Protein AF-0000000069215535 (afdb_homodimer)

Structure (mmCIF, N/CA/C/O backbone):
data_AF-0000000069215535-model_v1
#
loop_
_entity.id
_entity.type
_entity.pdbx_description
1 polymer 'Outer membrane protein HefD'
#
loop_
_atom_site.group_PDB
_atom_site.id
_atom_site.type_symbol
_atom_site.label_atom_id
_atom_site.label_alt_id
_atom_site.label_comp_id
_atom_site.label_asym_id
_atom_site.label_entity_id
_atom_site.label_seq_id
_atom_site.pdbx_PDB_ins_code
_atom_site.Cartn_x
_atom_site.Cartn_y
_atom_site.Cartn_z
_atom_site.occupancy
_atom_site.B_iso_or_equiv
_atom_site.auth_seq_id
_atom_site.auth_comp_id
_atom_site.auth_asym_id
_atom_site.auth_atom_id
_atom_site.pdbx_PDB_model_num
ATOM 1 N N . MET A 1 1 ? 66.125 22.75 32.719 1 26.12 1 MET A N 1
ATOM 2 C CA . MET A 1 1 ? 66 21.688 31.719 1 26.12 1 MET A CA 1
ATOM 3 C C . MET A 1 1 ? 64.5 21.516 31.312 1 26.12 1 MET A C 1
ATOM 5 O O . MET A 1 1 ? 63.688 21.172 32.156 1 26.12 1 MET A O 1
ATOM 9 N N . GLY A 1 2 ? 63.906 22.344 30.438 1 27.78 2 GLY A N 1
ATOM 10 C CA . GLY A 1 2 ? 62.531 22.734 30.172 1 27.78 2 GLY A CA 1
ATOM 11 C C . GLY A 1 2 ? 61.75 21.672 29.438 1 27.78 2 GLY A C 1
ATOM 12 O O . GLY A 1 2 ? 62.156 21.188 28.391 1 27.78 2 GLY A O 1
ATOM 13 N N . VAL A 1 3 ? 60.969 20.75 30.203 1 29.84 3 VAL A N 1
ATOM 14 C CA . VAL A 1 3 ? 60.219 19.609 29.656 1 29.84 3 VAL A CA 1
ATOM 15 C C . VAL A 1 3 ? 59.25 20.109 28.594 1 29.84 3 VAL A C 1
ATOM 17 O O . VAL A 1 3 ? 58.344 20.875 28.875 1 29.84 3 VAL A O 1
ATOM 20 N N . ALA A 1 4 ? 59.688 20.344 27.328 1 29.97 4 ALA A N 1
ATOM 21 C CA . ALA A 1 4 ? 58.875 20.703 26.172 1 29.97 4 ALA A CA 1
ATOM 22 C C . ALA A 1 4 ? 57.781 19.641 25.906 1 29.97 4 ALA A C 1
ATOM 24 O O . ALA A 1 4 ? 58.094 18.5 25.578 1 29.97 4 ALA A O 1
ATOM 25 N N . PHE A 1 5 ? 56.625 19.703 26.703 1 26.56 5 PHE A N 1
ATOM 26 C CA . PHE A 1 5 ? 55.469 18.828 26.453 1 26.56 5 PHE A CA 1
ATOM 27 C C . PHE A 1 5 ? 55.094 18.844 24.984 1 26.56 5 PHE A C 1
ATOM 29 O O . PHE A 1 5 ? 54.75 19.875 24.422 1 26.56 5 PHE A O 1
ATOM 36 N N . LEU A 1 6 ? 55.656 18.031 24.156 1 27.81 6 LEU A N 1
ATOM 37 C CA . LEU A 1 6 ? 55.312 17.844 22.75 1 27.81 6 LEU A CA 1
ATOM 38 C C . LEU A 1 6 ? 53.812 17.516 22.609 1 27.81 6 LEU A C 1
ATOM 40 O O . LEU A 1 6 ? 53.375 16.484 23.109 1 27.81 6 LEU A O 1
ATOM 44 N N . ILE A 1 7 ? 52.875 18.5 22.688 1 26.47 7 ILE A N 1
ATOM 45 C CA . ILE A 1 7 ? 51.438 18.406 22.438 1 26.47 7 ILE A CA 1
ATOM 46 C C . ILE A 1 7 ? 51.188 17.75 21.078 1 26.47 7 ILE A C 1
ATOM 48 O O . ILE A 1 7 ? 51.562 18.297 20.047 1 26.47 7 ILE A O 1
ATOM 52 N N . SER A 1 8 ? 51.25 16.484 20.984 1 29.86 8 SER A N 1
ATOM 53 C CA . SER A 1 8 ? 51 15.68 19.797 1 29.86 8 SER A CA 1
ATOM 54 C C . SER A 1 8 ? 49.656 16.078 19.156 1 29.86 8 SER A C 1
ATOM 56 O O . SER A 1 8 ? 48.719 16.438 19.844 1 29.86 8 SER A O 1
ATOM 58 N N . GLY A 1 9 ? 49.625 16.453 17.859 1 29.91 9 GLY A N 1
ATOM 59 C CA . GLY A 1 9 ? 48.625 16.938 16.938 1 29.91 9 GLY A CA 1
ATOM 60 C C . GLY A 1 9 ? 47.344 16.094 16.938 1 29.91 9 GLY A C 1
ATOM 61 O O . GLY A 1 9 ? 47.375 14.922 16.562 1 29.91 9 GLY A O 1
ATOM 62 N N . ALA A 1 10 ? 46.438 16.141 17.891 1 32.44 10 ALA A N 1
ATOM 63 C CA . ALA A 1 10 ? 45.094 15.555 17.906 1 32.44 10 ALA A CA 1
ATOM 64 C C . ALA A 1 10 ? 44.406 15.727 16.562 1 32.44 10 ALA A C 1
ATOM 66 O O . ALA A 1 10 ? 44.25 16.844 16.078 1 32.44 10 ALA A O 1
ATOM 67 N N . GLY A 1 11 ? 44.656 14.891 15.586 1 33.47 11 GLY A N 1
ATOM 68 C CA . GLY A 1 11 ? 43.969 14.898 14.305 1 33.47 11 GLY A CA 1
ATOM 69 C C . GLY A 1 11 ? 42.5 15.281 14.414 1 33.47 11 GLY A C 1
ATOM 70 O O . GLY A 1 11 ? 41.75 14.695 15.211 1 33.47 11 GLY A O 1
ATOM 71 N N . ALA A 1 12 ? 42.156 16.438 14.258 1 35.53 12 ALA A N 1
ATOM 72 C CA . ALA A 1 12 ? 40.844 17.062 14.086 1 35.53 12 ALA A CA 1
ATOM 73 C C . ALA A 1 12 ? 39.906 16.141 13.328 1 35.53 12 ALA A C 1
ATOM 75 O O . ALA A 1 12 ? 40.125 15.859 12.148 1 35.53 12 ALA A O 1
ATOM 76 N N . LEU A 1 13 ? 39.312 15.078 13.727 1 40.97 13 LEU A N 1
ATOM 77 C CA . LEU A 1 13 ? 38.281 14.172 13.195 1 40.97 13 LEU A CA 1
ATOM 78 C C . LEU A 1 13 ? 37.188 14.953 12.508 1 40.97 13 LEU A C 1
ATOM 80 O O . LEU A 1 13 ? 36.469 15.734 13.156 1 40.97 13 LEU A O 1
ATOM 84 N N . ASP A 1 14 ? 37.219 15.469 11.18 1 50.62 14 ASP A N 1
ATOM 85 C CA . ASP A 1 14 ? 36.438 16.266 10.242 1 50.62 14 ASP A CA 1
ATOM 86 C C . ASP A 1 14 ? 35.094 15.586 9.953 1 50.62 14 ASP A C 1
ATOM 88 O O . ASP A 1 14 ? 34.938 14.375 10.133 1 50.62 14 ASP A O 1
ATOM 92 N N . ALA A 1 15 ? 34.031 16.328 9.648 1 64.88 15 ALA A N 1
ATOM 93 C CA . ALA A 1 15 ? 32.719 15.945 9.133 1 64.88 15 ALA A CA 1
ATOM 94 C C . ALA A 1 15 ? 32.844 14.953 7.98 1 64.88 15 ALA A C 1
ATOM 96 O O . ALA A 1 15 ? 33.812 15.008 7.219 1 64.88 15 ALA A O 1
ATOM 97 N N . LYS A 1 16 ? 32.25 13.781 8.047 1 79.94 16 LYS A N 1
ATOM 98 C CA . LYS A 1 16 ? 32.219 12.859 6.922 1 79.94 16 LYS A CA 1
ATOM 99 C C . LYS A 1 16 ? 31.547 13.492 5.711 1 79.94 16 LYS A C 1
ATOM 101 O O . LYS A 1 16 ? 30.359 13.836 5.766 1 79.94 16 LYS A O 1
ATOM 106 N N . THR A 1 17 ? 32.312 13.852 4.688 1 86.25 17 THR A N 1
ATOM 107 C CA . THR A 1 17 ? 31.797 14.516 3.496 1 86.25 17 THR A CA 1
ATOM 108 C C . THR A 1 17 ? 31.672 13.531 2.336 1 86.25 17 THR A C 1
ATOM 110 O O . THR A 1 17 ? 32.594 12.75 2.08 1 86.25 17 THR A O 1
ATOM 113 N N . PHE A 1 18 ? 30.562 13.516 1.727 1 90.62 18 PHE A N 1
ATOM 114 C CA . PHE A 1 18 ? 30.281 12.672 0.564 1 90.62 18 PHE A CA 1
ATOM 115 C C . PHE A 1 18 ? 30 13.531 -0.666 1 90.62 18 PHE A C 1
ATOM 117 O O . PHE A 1 18 ? 29.375 14.586 -0.563 1 90.62 18 PHE A O 1
ATOM 124 N N . THR A 1 19 ? 30.578 13.031 -1.779 1 90.44 19 THR A N 1
ATOM 125 C CA . THR A 1 19 ? 30.078 13.57 -3.037 1 90.44 19 THR A CA 1
ATOM 126 C C . THR A 1 19 ? 28.703 12.961 -3.373 1 90.44 19 THR A C 1
ATOM 128 O O . THR A 1 19 ? 28.297 11.977 -2.766 1 90.44 19 THR A O 1
ATOM 131 N N . LEU A 1 20 ? 28.031 13.547 -4.281 1 91.31 20 LEU A N 1
ATOM 132 C CA . LEU A 1 20 ? 26.734 13.031 -4.676 1 91.31 20 LEU A CA 1
ATOM 133 C C . LEU A 1 20 ? 26.844 11.609 -5.215 1 91.31 20 LEU A C 1
ATOM 135 O O . LEU A 1 20 ? 26 10.758 -4.906 1 91.31 20 LEU A O 1
ATOM 139 N N . GLN A 1 21 ? 27.844 11.391 -5.98 1 90.19 21 GLN A N 1
ATOM 140 C CA . GLN A 1 21 ? 28.047 10.07 -6.562 1 90.19 21 GLN A CA 1
ATOM 141 C C . GLN A 1 21 ? 28.359 9.031 -5.484 1 90.19 21 GLN A C 1
ATOM 143 O O . GLN A 1 21 ? 27.859 7.91 -5.539 1 90.19 21 GLN A O 1
ATOM 148 N N . GLU A 1 22 ? 29.141 9.398 -4.582 1 91.44 22 GLU A N 1
ATOM 149 C CA . GLU A 1 22 ? 29.453 8.508 -3.475 1 91.44 22 GLU A CA 1
ATOM 150 C C . GLU A 1 22 ? 28.219 8.211 -2.633 1 91.44 22 GLU A C 1
ATOM 152 O O . GLU A 1 22 ? 28.016 7.082 -2.184 1 91.44 22 GLU A O 1
ATOM 157 N N . PHE A 1 23 ? 27.5 9.281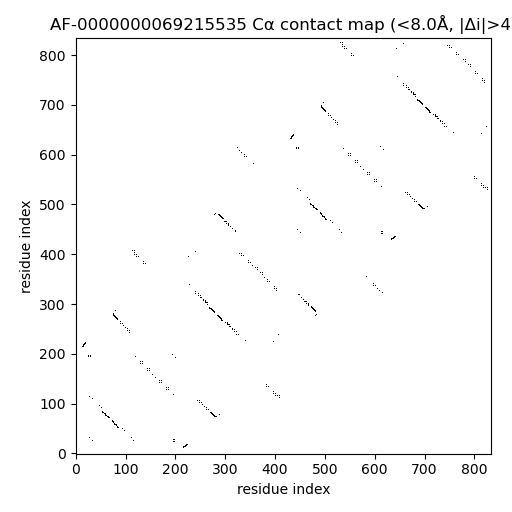 -2.457 1 94.12 23 PHE A N 1
ATOM 158 C CA . PHE A 1 23 ? 26.25 9.148 -1.701 1 94.12 23 PHE A CA 1
ATOM 159 C C . PHE A 1 23 ? 25.328 8.125 -2.354 1 94.12 23 PHE A C 1
ATOM 161 O O . PHE A 1 23 ? 24.812 7.234 -1.681 1 94.12 23 PHE A O 1
ATOM 168 N N . PHE A 1 24 ? 25.219 8.148 -3.615 1 92.44 24 PHE A N 1
ATOM 169 C CA . PHE A 1 24 ? 24.359 7.238 -4.363 1 92.44 24 PHE A CA 1
ATOM 170 C C . PHE A 1 24 ? 24.875 5.809 -4.266 1 92.44 24 PHE A C 1
ATOM 172 O O . PHE A 1 24 ? 24.109 4.871 -4.078 1 92.44 24 PHE A O 1
ATOM 179 N N . LYS A 1 25 ? 26.109 5.699 -4.387 1 93.31 25 LYS A N 1
ATOM 180 C CA . LYS A 1 25 ? 26.734 4.379 -4.359 1 93.31 25 LYS A CA 1
ATOM 181 C C . LYS A 1 25 ? 26.562 3.717 -2.994 1 93.31 25 LYS A C 1
ATOM 183 O O . LYS A 1 25 ? 26.266 2.525 -2.908 1 93.31 25 LYS A O 1
ATOM 188 N N . GLU A 1 26 ? 26.719 4.461 -1.968 1 93.75 26 GLU A N 1
ATOM 189 C CA . GLU A 1 26 ? 26.578 3.92 -0.619 1 93.75 26 GLU A CA 1
ATOM 190 C C . GLU A 1 26 ? 25.141 3.514 -0.326 1 93.75 26 GLU A C 1
ATOM 192 O O . GLU A 1 26 ? 24.891 2.504 0.335 1 93.75 26 GLU A O 1
ATOM 197 N N . VAL A 1 27 ? 24.234 4.297 -0.829 1 94.69 27 VAL A N 1
ATOM 198 C CA . VAL A 1 27 ? 22.828 3.992 -0.612 1 94.69 27 VAL A CA 1
ATOM 199 C C . VAL A 1 27 ? 22.469 2.674 -1.297 1 94.69 27 VAL A C 1
ATOM 201 O O . VAL A 1 27 ? 21.766 1.835 -0.721 1 94.69 27 VAL A O 1
ATOM 204 N N . GLU A 1 28 ? 22.922 2.488 -2.457 1 94.62 28 GLU A N 1
ATOM 205 C CA . GLU A 1 28 ? 22.625 1.266 -3.197 1 94.62 28 GLU A CA 1
ATOM 206 C C . GLU A 1 28 ? 23.281 0.054 -2.551 1 94.62 28 GLU A C 1
ATOM 208 O O . GLU A 1 28 ? 22.656 -0.995 -2.393 1 94.62 28 GLU A O 1
ATOM 213 N N . THR A 1 29 ? 24.5 0.214 -2.139 1 94.19 29 THR A N 1
ATOM 214 C CA . THR A 1 29 ? 25.312 -0.9 -1.651 1 94.19 29 THR A CA 1
ATOM 215 C C . THR A 1 29 ? 24.828 -1.35 -0.273 1 94.19 29 THR A C 1
ATOM 217 O O . THR A 1 29 ? 24.875 -2.539 0.048 1 94.19 29 THR A O 1
ATOM 220 N N . ASN A 1 30 ? 24.328 -0.405 0.492 1 93 30 ASN A N 1
ATOM 221 C CA . ASN A 1 30 ? 24.016 -0.724 1.881 1 93 30 ASN A CA 1
ATOM 222 C C . ASN A 1 30 ? 22.516 -0.963 2.076 1 93 30 ASN A C 1
ATOM 224 O O . ASN A 1 30 ? 22.062 -1.151 3.203 1 93 30 ASN A O 1
ATOM 228 N N . SER A 1 31 ? 21.781 -1.021 1.054 1 93.69 31 SER A N 1
ATOM 229 C CA . SER A 1 31 ? 20.344 -1.273 1.176 1 93.69 31 SER A CA 1
ATOM 230 C C . SER A 1 31 ? 20.047 -2.768 1.183 1 93.69 31 SER A C 1
ATOM 232 O O . SER A 1 31 ? 20.234 -3.449 0.172 1 93.69 31 SER A O 1
ATOM 234 N N . MET A 1 32 ? 19.5 -3.244 2.277 1 89.56 32 MET A N 1
ATOM 235 C CA . MET A 1 32 ? 19.141 -4.652 2.402 1 89.56 32 MET A CA 1
ATOM 236 C C . MET A 1 32 ? 18.078 -5.031 1.387 1 89.56 32 MET A C 1
ATOM 238 O O . MET A 1 32 ? 18.125 -6.117 0.805 1 89.56 32 MET A O 1
ATOM 242 N N . GLU A 1 33 ? 17.234 -4.184 1.175 1 90.5 33 GLU A N 1
ATOM 243 C CA . GLU A 1 33 ? 16.141 -4.449 0.246 1 90.5 33 GLU A CA 1
ATOM 244 C C . GLU A 1 33 ? 16.641 -4.586 -1.185 1 90.5 33 GLU A C 1
ATOM 246 O O . GLU A 1 33 ? 16.25 -5.5 -1.909 1 90.5 33 GLU A O 1
ATOM 251 N N . LEU A 1 34 ? 17.562 -3.676 -1.602 1 95.38 34 LEU A N 1
ATOM 252 C CA . LEU A 1 34 ? 18.094 -3.721 -2.961 1 95.38 34 LEU A CA 1
ATOM 253 C C . LEU A 1 34 ? 18.953 -4.969 -3.168 1 95.38 34 LEU A C 1
ATOM 255 O O . LEU A 1 34 ? 18.891 -5.594 -4.23 1 95.38 34 LEU A O 1
ATOM 259 N N . ILE A 1 35 ? 19.672 -5.316 -2.135 1 94.31 35 ILE A N 1
ATOM 260 C CA . ILE A 1 35 ? 20.469 -6.535 -2.199 1 94.31 35 ILE A CA 1
ATOM 261 C C . ILE A 1 35 ? 19.547 -7.746 -2.355 1 94.31 35 ILE A C 1
ATOM 263 O O . ILE A 1 35 ? 19.797 -8.609 -3.201 1 94.31 35 ILE A O 1
ATOM 267 N N . GLY A 1 36 ? 18.578 -7.766 -1.553 1 93.88 36 GLY A N 1
ATOM 268 C CA . GLY A 1 36 ? 17.625 -8.859 -1.636 1 93.88 36 GLY A CA 1
ATOM 269 C C . GLY A 1 36 ? 16.891 -8.922 -2.969 1 93.88 36 GLY A C 1
ATOM 270 O O . GLY A 1 36 ? 16.75 -10 -3.551 1 93.88 36 GLY A O 1
ATOM 271 N N . LYS A 1 37 ? 16.438 -7.871 -3.49 1 94 37 LYS A N 1
ATOM 272 C CA . LYS A 1 37 ? 15.719 -7.828 -4.758 1 94 37 LYS A CA 1
ATOM 273 C C . LYS A 1 37 ? 16.609 -8.273 -5.914 1 94 37 LYS A C 1
ATOM 275 O O . LYS A 1 37 ? 16.156 -9 -6.801 1 94 37 LYS A O 1
ATOM 280 N N . LYS A 1 38 ? 17.766 -7.793 -5.91 1 94.75 38 LYS A N 1
ATOM 281 C CA . LYS A 1 38 ? 18.703 -8.195 -6.953 1 94.75 38 LYS A CA 1
ATOM 282 C C . LYS A 1 38 ? 18.891 -9.711 -6.965 1 94.75 38 LYS A C 1
ATOM 284 O O . LYS A 1 38 ? 18.875 -10.336 -8.023 1 94.75 38 LYS A O 1
ATOM 289 N N . ALA A 1 39 ? 19.078 -10.328 -5.805 1 95 39 ALA A N 1
ATOM 290 C CA . ALA A 1 39 ? 19.25 -11.773 -5.691 1 95 39 ALA A CA 1
ATOM 291 C C . ALA A 1 39 ? 17.969 -12.508 -6.105 1 95 39 ALA A C 1
ATOM 293 O O . ALA A 1 39 ? 18.031 -13.523 -6.801 1 95 39 ALA A O 1
ATOM 294 N N . ASP A 1 40 ? 16.953 -11.977 -5.742 1 95 40 ASP A N 1
ATOM 295 C CA . ASP A 1 40 ? 15.664 -12.594 -6.07 1 95 40 ASP A CA 1
ATOM 296 C C . ASP A 1 40 ? 15.422 -12.586 -7.578 1 95 40 ASP A C 1
ATOM 298 O O . ASP A 1 40 ? 15.008 -13.594 -8.148 1 95 40 ASP A O 1
ATOM 302 N N . PHE A 1 41 ? 15.641 -11.445 -8.211 1 95.75 41 PHE A N 1
ATOM 303 C CA . PHE A 1 41 ? 15.43 -11.344 -9.648 1 95.75 41 PHE A CA 1
ATOM 304 C C . PHE A 1 41 ? 16.359 -12.289 -10.406 1 95.75 41 PHE A C 1
ATOM 306 O O . PHE A 1 41 ? 15.93 -12.961 -11.344 1 95.75 41 PHE A O 1
ATOM 313 N N . LYS A 1 42 ? 17.547 -12.383 -9.93 1 95.94 42 LYS A N 1
ATOM 314 C CA . LYS A 1 42 ? 18.484 -13.32 -10.547 1 95.94 42 LYS A CA 1
ATOM 315 C C . LYS A 1 42 ? 18.016 -14.758 -10.359 1 95.94 42 LYS A C 1
ATOM 317 O O . LYS A 1 42 ? 18.109 -15.57 -11.281 1 95.94 42 LYS A O 1
ATOM 322 N N . SER A 1 43 ? 17.562 -15.008 -9.219 1 96.19 43 SER A N 1
ATOM 323 C CA . SER A 1 43 ? 17.062 -16.344 -8.922 1 96.19 43 SER A CA 1
ATOM 324 C C . SER A 1 43 ? 15.867 -16.703 -9.812 1 96.19 43 SER A C 1
ATOM 326 O O . SER A 1 43 ? 15.797 -17.797 -10.359 1 96.19 43 SER A O 1
ATOM 328 N N . ARG A 1 44 ? 14.969 -15.82 -10.016 1 95.75 44 ARG A N 1
ATOM 329 C CA . ARG A 1 44 ? 13.781 -16.062 -10.828 1 95.75 44 ARG A CA 1
ATOM 330 C C . ARG A 1 44 ? 14.156 -16.234 -12.297 1 95.75 44 ARG A C 1
ATOM 332 O O . ARG A 1 44 ? 13.547 -17.047 -13 1 95.75 44 ARG A O 1
ATOM 339 N N . LEU A 1 45 ? 15.125 -15.508 -12.727 1 96 45 LEU A N 1
ATOM 340 C CA . LEU A 1 45 ? 15.586 -15.672 -14.102 1 96 45 LEU A CA 1
ATOM 341 C C . LEU A 1 45 ? 16.219 -17.047 -14.305 1 96 45 LEU A C 1
ATOM 343 O O . LEU A 1 45 ? 15.992 -17.688 -15.328 1 96 45 LEU A O 1
ATOM 347 N N . ASN A 1 46 ? 16.953 -17.5 -13.258 1 95.19 46 ASN A N 1
ATOM 348 C CA . ASN A 1 46 ? 17.547 -18.828 -13.359 1 95.19 46 ASN A CA 1
ATOM 349 C C . ASN A 1 46 ? 16.484 -19.922 -13.281 1 95.19 46 ASN A C 1
ATOM 351 O O . ASN A 1 46 ? 16.625 -20.969 -13.93 1 95.19 46 ASN A O 1
ATOM 355 N N . GLU A 1 47 ? 15.516 -19.688 -12.586 1 93.56 47 GLU A N 1
ATOM 356 C CA . GLU A 1 47 ? 14.398 -20.625 -12.562 1 93.56 47 GLU A CA 1
ATOM 357 C C . GLU A 1 47 ? 13.742 -20.734 -13.938 1 93.56 47 GLU A C 1
ATOM 359 O O . GLU A 1 47 ? 13.445 -21.828 -14.406 1 93.56 47 GLU A O 1
ATOM 364 N N . GLN A 1 48 ? 13.57 -19.609 -14.516 1 94.69 48 GLN A N 1
ATOM 365 C CA . GLN A 1 48 ? 12.984 -19.609 -15.859 1 94.69 48 GLN A CA 1
ATOM 366 C C . GLN A 1 48 ? 13.898 -20.312 -16.859 1 94.69 48 GLN A C 1
ATOM 368 O O . GLN A 1 48 ? 13.438 -21.047 -17.719 1 94.69 48 GLN A O 1
ATOM 373 N N . ARG A 1 49 ? 15.172 -20.078 -16.75 1 95.44 49 ARG A N 1
ATOM 374 C CA . ARG A 1 49 ? 16.125 -20.766 -17.609 1 95.44 49 ARG A CA 1
ATOM 375 C C . ARG A 1 49 ? 16.062 -22.281 -17.422 1 95.44 49 ARG A C 1
ATOM 377 O O . ARG A 1 49 ? 16.188 -23.047 -18.375 1 95.44 49 ARG A O 1
ATOM 384 N N . SER A 1 50 ? 15.82 -22.688 -16.188 1 92.88 50 SER A N 1
ATOM 385 C CA . SER A 1 50 ? 15.664 -24.109 -15.898 1 92.88 50 SER A CA 1
ATOM 386 C C . SER A 1 50 ? 14.414 -24.672 -16.547 1 92.88 50 SER A C 1
ATOM 388 O O . SER A 1 50 ? 14.438 -25.781 -17.109 1 92.88 50 SER A O 1
ATOM 390 N N . VAL A 1 51 ? 13.375 -23.922 -16.562 1 90.69 51 VAL A N 1
ATOM 391 C CA . VAL A 1 51 ? 12.125 -24.344 -17.172 1 90.69 51 VAL A CA 1
ATOM 392 C C . VAL A 1 51 ? 12.266 -24.391 -18.703 1 90.69 51 VAL A C 1
ATOM 394 O O . VAL A 1 51 ? 11.695 -25.25 -19.359 1 90.69 51 VAL A O 1
ATOM 397 N N . ASN A 1 52 ? 13.078 -23.453 -19.219 1 92.31 52 ASN A N 1
ATOM 398 C CA . ASN A 1 52 ? 13.297 -23.391 -20.656 1 92.31 52 ASN A CA 1
ATOM 399 C C . ASN A 1 52 ? 14.141 -24.562 -21.141 1 92.31 52 ASN A C 1
ATOM 401 O O . ASN A 1 52 ? 14.031 -24.984 -22.297 1 92.31 52 ASN A O 1
ATOM 405 N N . ALA A 1 53 ? 14.93 -25.172 -20.234 1 92 53 ALA A N 1
ATOM 406 C CA . ALA A 1 53 ? 15.797 -26.281 -20.594 1 92 53 ALA A CA 1
ATOM 407 C C . ALA A 1 53 ? 15 -27.578 -20.75 1 92 53 ALA A C 1
ATOM 409 O O . ALA A 1 53 ? 13.914 -27.719 -20.172 1 92 53 ALA A O 1
ATOM 410 N N . TRP A 1 54 ? 15.492 -28.516 -21.641 1 90.88 54 TRP A N 1
ATOM 411 C CA . TRP A 1 54 ? 14.859 -29.812 -21.812 1 90.88 54 TRP A CA 1
ATOM 412 C C . TRP A 1 54 ? 14.898 -30.625 -20.531 1 90.88 54 TRP A C 1
ATOM 414 O O . TRP A 1 54 ? 15.844 -30.5 -19.75 1 90.88 54 TRP A O 1
ATOM 424 N N . ASP A 1 55 ? 13.875 -31.422 -20.344 1 88.44 55 ASP A N 1
ATOM 425 C CA . ASP A 1 55 ? 13.93 -32.375 -19.25 1 88.44 55 ASP A CA 1
ATOM 426 C C . ASP A 1 55 ? 15.039 -33.406 -19.469 1 88.44 55 ASP A C 1
ATOM 428 O O . ASP A 1 55 ? 15.469 -33.625 -20.609 1 88.44 55 ASP A O 1
ATOM 432 N N . PHE A 1 56 ? 15.492 -34.062 -18.391 1 89.75 56 PHE A N 1
ATOM 433 C CA . PHE A 1 56 ? 16.531 -35.094 -18.484 1 89.75 56 PHE A CA 1
ATOM 434 C C . PHE A 1 56 ? 16.047 -36.281 -19.312 1 89.75 56 PHE A C 1
ATOM 436 O O . PHE A 1 56 ? 14.93 -36.75 -19.109 1 89.75 56 PHE A O 1
ATOM 443 N N . PRO A 1 57 ? 16.828 -36.688 -20.344 1 91.5 57 PRO A N 1
ATOM 444 C CA . PRO A 1 57 ? 16.547 -38 -20.953 1 91.5 57 PRO A CA 1
ATOM 445 C C . PRO A 1 57 ? 16.75 -39.156 -19.969 1 91.5 57 PRO A C 1
ATOM 447 O O . PRO A 1 57 ? 17.344 -38.969 -18.906 1 91.5 57 PRO A O 1
ATOM 450 N N . TYR A 1 58 ? 16.094 -40.25 -20.203 1 92.38 58 TYR A N 1
ATOM 451 C CA . TYR A 1 58 ? 16.266 -41.406 -19.312 1 92.38 58 TYR A CA 1
ATOM 452 C C . TYR A 1 58 ? 16.328 -42.688 -20.094 1 92.38 58 TYR A C 1
ATOM 454 O O . TYR A 1 58 ? 15.906 -42.75 -21.266 1 92.38 58 TYR A O 1
ATOM 462 N N . ILE A 1 59 ? 16.891 -43.719 -19.469 1 92.12 59 ILE A N 1
ATOM 463 C CA . ILE A 1 59 ? 16.969 -45.062 -20.031 1 92.12 59 ILE A CA 1
ATOM 464 C C . ILE A 1 59 ? 15.836 -45.938 -19.484 1 92.12 59 ILE A C 1
ATOM 466 O O . ILE A 1 59 ? 15.641 -46 -18.266 1 92.12 59 ILE A O 1
ATOM 470 N N . TYR A 1 60 ? 15.031 -46.406 -20.484 1 90.69 60 TYR A N 1
ATOM 471 C CA . TYR A 1 60 ? 13.992 -47.375 -20.141 1 90.69 60 TYR A CA 1
ATOM 472 C C . TYR A 1 60 ? 14.438 -48.781 -20.453 1 90.69 60 TYR A C 1
ATOM 474 O O . TYR A 1 60 ? 14.805 -49.094 -21.594 1 90.69 60 TYR A O 1
ATOM 482 N N . ASN A 1 61 ? 14.383 -49.688 -19.359 1 88.75 61 ASN A N 1
ATOM 483 C CA . ASN A 1 61 ? 14.766 -51.062 -19.547 1 88.75 61 ASN A CA 1
ATOM 484 C C . ASN A 1 61 ? 13.68 -52.031 -19.047 1 88.75 61 ASN A C 1
ATOM 486 O O . ASN A 1 61 ? 13.18 -51.875 -17.938 1 88.75 61 ASN A O 1
ATOM 490 N N . GLU A 1 62 ? 13.211 -52.875 -20.047 1 84.44 62 GLU A N 1
ATOM 491 C CA . GLU A 1 62 ? 12.289 -53.969 -19.719 1 84.44 62 GLU A CA 1
ATOM 492 C C . GLU A 1 62 ? 12.875 -55.312 -20.094 1 84.44 62 GLU A C 1
ATOM 494 O O . GLU A 1 62 ? 13.289 -55.531 -21.234 1 84.44 62 GLU A O 1
ATOM 499 N N . THR A 1 63 ? 12.922 -56.219 -19.062 1 83.06 63 THR A N 1
ATOM 500 C CA . THR A 1 63 ? 13.438 -57.562 -19.297 1 83.06 63 THR A CA 1
ATOM 501 C C . THR A 1 63 ? 12.383 -58.594 -18.969 1 83.06 63 THR A C 1
ATOM 503 O O . THR A 1 63 ? 11.867 -58.625 -17.844 1 83.06 63 THR A O 1
ATOM 506 N N . SER A 1 64 ? 11.992 -59.344 -20.047 1 79.38 64 SER A N 1
ATOM 507 C CA . SER A 1 64 ? 11.055 -60.469 -19.844 1 79.38 64 SER A CA 1
ATOM 508 C C . SER A 1 64 ? 11.734 -61.812 -20.047 1 79.38 64 SER A C 1
ATOM 510 O O . SER A 1 64 ? 12.641 -61.938 -20.875 1 79.38 64 SER A O 1
ATOM 512 N N . MET A 1 65 ? 11.305 -62.719 -19.141 1 81.5 65 MET A N 1
ATOM 513 C CA . MET A 1 65 ? 11.766 -64.125 -19.312 1 81.5 65 MET A CA 1
ATOM 514 C C . MET A 1 65 ? 10.758 -64.938 -20.125 1 81.5 65 MET A C 1
ATOM 516 O O . MET A 1 65 ? 9.625 -65.125 -19.672 1 81.5 65 MET A O 1
ATOM 520 N N . VAL A 1 66 ? 11.188 -65.25 -21.406 1 77.75 66 VAL A N 1
ATOM 521 C CA . VAL A 1 66 ? 10.25 -65.938 -22.266 1 77.75 66 VAL A CA 1
ATOM 522 C C . VAL A 1 66 ? 10.867 -67.25 -22.719 1 77.75 66 VAL A C 1
ATOM 524 O O . VAL A 1 66 ? 12.094 -67.375 -22.812 1 77.75 66 VAL A O 1
ATOM 527 N N . LYS A 1 67 ? 9.992 -68.25 -22.797 1 78.19 67 LYS A N 1
ATOM 528 C CA . LYS A 1 67 ? 10.43 -69.562 -23.312 1 78.19 67 LYS A CA 1
ATOM 529 C C . LYS A 1 67 ? 10.594 -69.5 -24.828 1 78.19 67 LYS A C 1
ATOM 531 O O . LYS A 1 67 ? 9.664 -69.125 -25.547 1 78.19 67 LYS A O 1
ATOM 536 N N . ASN A 1 68 ? 11.812 -69.75 -25.328 1 70.38 68 ASN A N 1
ATOM 537 C CA . ASN A 1 68 ? 12.039 -69.75 -26.766 1 70.38 68 ASN A CA 1
ATOM 538 C C . ASN A 1 68 ? 11.492 -71 -27.422 1 70.38 68 ASN A C 1
ATOM 540 O O . ASN A 1 68 ? 10.867 -71.875 -26.766 1 70.38 68 ASN A O 1
ATOM 544 N N . PHE A 1 69 ? 11.664 -71.062 -28.797 1 69.19 69 PHE A N 1
ATOM 545 C CA . PHE A 1 69 ? 11.125 -72.188 -29.578 1 69.19 69 PHE A CA 1
ATOM 546 C C . PHE A 1 69 ? 11.742 -73.5 -29.156 1 69.19 69 PHE A C 1
ATOM 548 O O . PHE A 1 69 ? 11.148 -74.562 -29.344 1 69.19 69 PHE A O 1
ATOM 555 N N . GLN A 1 70 ? 12.906 -73.5 -28.484 1 73.06 70 GLN A N 1
ATOM 556 C CA . GLN A 1 70 ? 13.594 -74.688 -28.062 1 73.06 70 GLN A CA 1
ATOM 557 C C . GLN A 1 70 ? 13.203 -75.062 -26.641 1 73.06 70 GLN A C 1
ATOM 559 O O . GLN A 1 70 ? 13.703 -76.062 -26.094 1 73.06 70 GLN A O 1
ATOM 564 N N . GLY A 1 71 ? 12.289 -74.312 -26.094 1 74.94 71 GLY A N 1
ATOM 565 C CA . GLY A 1 71 ? 11.844 -74.625 -24.75 1 74.94 71 GLY A CA 1
ATOM 566 C C . GLY A 1 71 ? 12.742 -74 -23.672 1 74.94 71 GLY A C 1
ATOM 567 O O . GLY A 1 71 ? 12.578 -74.312 -22.484 1 74.94 71 GLY A O 1
ATOM 568 N N . ILE A 1 72 ? 13.711 -73.312 -24.141 1 78.56 72 ILE A N 1
ATOM 569 C CA . ILE A 1 72 ? 14.625 -72.688 -23.156 1 78.56 72 ILE A CA 1
ATOM 570 C C . ILE A 1 72 ? 14.133 -71.312 -22.75 1 78.56 72 ILE A C 1
ATOM 572 O O . ILE A 1 72 ? 13.758 -70.5 -23.609 1 78.56 72 ILE A O 1
ATOM 576 N N . VAL A 1 73 ? 14.18 -71.125 -21.5 1 81.56 73 VAL A N 1
ATOM 577 C CA . VAL A 1 73 ? 13.797 -69.812 -20.969 1 81.56 73 VAL A CA 1
ATOM 578 C C . VAL A 1 73 ? 14.938 -68.812 -21.172 1 81.56 73 VAL A C 1
ATOM 580 O O . VAL A 1 73 ? 16.062 -69.062 -20.75 1 81.56 73 VAL A O 1
ATOM 583 N N . GLU A 1 74 ? 14.68 -67.75 -22 1 81.62 74 GLU A N 1
ATOM 584 C CA . GLU A 1 74 ? 15.68 -66.75 -22.266 1 81.62 74 GLU A CA 1
ATOM 585 C C . GLU A 1 74 ? 15.164 -65.375 -21.891 1 81.62 74 GLU A C 1
ATOM 587 O O . GLU A 1 74 ? 13.961 -65.125 -22 1 81.62 74 GLU A O 1
ATOM 592 N N . ALA A 1 75 ? 16.266 -64.562 -21.422 1 83.56 75 ALA A N 1
ATOM 593 C CA . ALA A 1 75 ? 15.938 -63.188 -21.141 1 83.56 75 ALA A CA 1
ATOM 594 C C . ALA A 1 75 ? 15.805 -62.375 -22.438 1 83.56 75 ALA A C 1
ATOM 596 O O . ALA A 1 75 ? 16.594 -62.562 -23.375 1 83.56 75 ALA A O 1
ATOM 597 N N . GLN A 1 76 ? 14.734 -61.688 -22.609 1 83.56 76 GLN A N 1
ATOM 598 C CA . GLN A 1 76 ? 14.516 -60.781 -23.75 1 83.56 76 GLN A CA 1
ATOM 599 C C . GLN A 1 76 ? 14.477 -59.344 -23.281 1 83.56 76 GLN A C 1
ATOM 601 O O . GLN A 1 76 ? 13.398 -58.781 -23.078 1 83.56 76 GLN A O 1
ATOM 606 N N . PRO A 1 77 ? 15.719 -58.719 -23.188 1 85.31 77 PRO A N 1
ATOM 607 C CA . PRO A 1 77 ? 15.766 -57.312 -22.75 1 85.31 77 PRO A CA 1
ATOM 608 C C . PRO A 1 77 ? 15.367 -56.344 -23.859 1 85.31 77 PRO A C 1
ATOM 610 O O . PRO A 1 77 ? 15.68 -56.562 -25.031 1 85.31 77 PRO A O 1
ATOM 613 N N . ARG A 1 78 ? 14.633 -55.312 -23.453 1 88.38 78 ARG A N 1
ATOM 614 C CA . ARG A 1 78 ? 14.328 -54.156 -24.266 1 88.38 78 ARG A CA 1
ATOM 615 C C . ARG A 1 78 ? 14.836 -52.875 -23.594 1 88.38 78 ARG A C 1
ATOM 617 O O . ARG A 1 78 ? 14.422 -52.531 -22.484 1 88.38 78 ARG A O 1
ATOM 624 N N . THR A 1 79 ? 15.82 -52.219 -24.234 1 90.69 79 THR A N 1
ATOM 625 C CA . THR A 1 79 ? 16.422 -51 -23.703 1 90.69 79 THR A CA 1
ATOM 626 C C . THR A 1 79 ? 16.188 -49.844 -24.656 1 90.69 79 THR A C 1
ATOM 628 O O . THR A 1 79 ? 16.516 -49.906 -25.828 1 90.69 79 THR A O 1
ATOM 631 N N . LEU A 1 80 ? 15.625 -48.812 -24.078 1 93.75 80 LEU A N 1
ATOM 632 C CA . LEU A 1 80 ? 15.328 -47.625 -24.875 1 93.75 80 LEU A CA 1
ATOM 633 C C . LEU A 1 80 ? 15.914 -46.375 -24.219 1 93.75 80 LEU A C 1
ATOM 635 O O . LEU A 1 80 ? 15.906 -46.25 -23 1 93.75 80 LEU A O 1
ATOM 639 N N . LEU A 1 81 ? 16.438 -45.438 -25.047 1 94.06 81 LEU A N 1
ATOM 640 C CA . LEU A 1 81 ? 16.734 -44.062 -24.625 1 94.06 81 LEU A CA 1
ATOM 641 C C . LEU A 1 81 ? 15.555 -43.125 -24.922 1 94.06 81 LEU A C 1
ATOM 643 O O . LEU A 1 81 ? 15.227 -42.875 -26.078 1 94.06 81 LEU A O 1
ATOM 647 N N . MET A 1 82 ? 14.953 -42.688 -23.859 1 93.94 82 MET A N 1
ATOM 648 C CA . MET A 1 82 ? 13.758 -41.844 -23.984 1 93.94 82 MET A CA 1
ATOM 649 C C . MET A 1 82 ? 14.117 -40.375 -23.844 1 93.94 82 MET A C 1
ATOM 651 O O . MET A 1 82 ? 14.93 -40 -22.984 1 93.94 82 MET A O 1
ATOM 655 N N . VAL A 1 83 ? 13.547 -39.5 -24.719 1 93.75 83 VAL A N 1
ATOM 656 C CA . VAL A 1 83 ? 13.758 -38.062 -24.672 1 93.75 83 VAL A CA 1
ATOM 657 C C . VAL A 1 83 ? 12.414 -37.344 -24.766 1 93.75 83 VAL A C 1
ATOM 659 O O . VAL A 1 83 ? 11.492 -37.812 -25.422 1 93.75 83 VAL A O 1
ATOM 662 N N . ARG A 1 84 ? 12.359 -36.25 -24 1 92.56 84 ARG A N 1
ATOM 663 C CA . ARG A 1 84 ? 11.219 -35.344 -24.062 1 92.56 84 ARG A CA 1
ATOM 664 C C . ARG A 1 84 ? 11.633 -33.969 -24.578 1 92.56 84 ARG A C 1
ATOM 666 O O . ARG A 1 84 ? 11.844 -33.062 -23.781 1 92.56 84 ARG A O 1
ATOM 673 N N . PRO A 1 85 ? 11.594 -33.812 -25.828 1 89.75 85 PRO A N 1
ATOM 674 C CA . PRO A 1 85 ? 12.062 -32.562 -26.406 1 89.75 85 PRO A CA 1
ATOM 675 C C . PRO A 1 85 ? 11.016 -31.438 -26.281 1 89.75 85 PRO A C 1
ATOM 677 O O . PRO A 1 85 ? 9.812 -31.719 -26.266 1 89.75 85 PRO A O 1
ATOM 680 N N . LYS A 1 86 ? 11.531 -30.297 -26.125 1 89.94 86 LYS A N 1
ATOM 681 C CA . LYS A 1 86 ? 10.648 -29.141 -26.25 1 89.94 86 LYS A CA 1
ATOM 682 C C . LYS A 1 86 ? 10.5 -28.719 -27.719 1 89.94 86 LYS A C 1
ATOM 684 O O . LYS A 1 86 ? 11.5 -28.516 -28.406 1 89.94 86 LYS A O 1
ATOM 689 N N . LEU A 1 87 ? 9.273 -28.625 -28.125 1 91.12 87 LEU A N 1
ATOM 690 C CA . LEU A 1 87 ? 9.023 -28.281 -29.516 1 91.12 87 LEU A CA 1
ATOM 691 C C . LEU A 1 87 ? 9.5 -26.859 -29.812 1 91.12 87 LEU A C 1
ATOM 693 O O . LEU A 1 87 ? 9.516 -26 -28.938 1 91.12 87 LEU A O 1
ATOM 697 N N . PRO A 1 88 ? 9.938 -26.531 -31.047 1 91.38 88 PRO A N 1
ATOM 698 C CA . PRO A 1 88 ? 10.547 -25.25 -31.406 1 91.38 88 PRO A CA 1
ATOM 699 C C . PRO A 1 88 ? 9.633 -24.062 -31.109 1 91.38 88 PRO A C 1
ATOM 701 O O . PRO A 1 88 ? 10.102 -23.016 -30.672 1 91.38 88 PRO A O 1
ATOM 704 N N . TRP A 1 89 ? 8.344 -24.203 -31.406 1 92.12 89 TRP A N 1
ATOM 705 C CA . TRP A 1 89 ? 7.445 -23.078 -31.172 1 92.12 89 TRP A CA 1
ATOM 706 C C . TRP A 1 89 ? 7.258 -22.828 -29.672 1 92.12 89 TRP A C 1
ATOM 708 O O . TRP A 1 89 ? 7.035 -21.688 -29.25 1 92.12 89 TRP A O 1
ATOM 718 N N . VAL A 1 90 ? 7.367 -23.844 -28.859 1 93.12 90 VAL A N 1
ATOM 719 C CA . VAL A 1 90 ? 7.309 -23.688 -27.406 1 93.12 90 VAL A CA 1
ATOM 720 C C . VAL A 1 90 ? 8.602 -23.047 -26.891 1 93.12 90 VAL A C 1
ATOM 722 O O . VAL A 1 90 ? 8.562 -22.125 -26.094 1 93.12 90 VAL A O 1
ATOM 725 N N . SER A 1 91 ? 9.703 -23.5 -27.406 1 93 91 SER A N 1
ATOM 726 C CA . SER A 1 91 ? 11.008 -22.969 -27.016 1 93 91 SER A CA 1
ATOM 727 C C . SER A 1 91 ? 11.117 -21.484 -27.344 1 93 91 SER A C 1
ATOM 729 O O . SER A 1 91 ? 11.719 -20.719 -26.594 1 93 91 SER A O 1
ATOM 731 N N . SER A 1 92 ? 10.578 -21.109 -28.469 1 94.81 92 SER A N 1
ATOM 732 C CA . SER A 1 92 ? 10.609 -19.703 -28.875 1 94.81 92 SER A CA 1
ATOM 733 C C . SER A 1 92 ? 9.797 -18.844 -27.922 1 94.81 92 SER A C 1
ATOM 735 O O . SER A 1 92 ? 10.227 -17.75 -27.547 1 94.81 92 SER A O 1
ATOM 737 N N . LEU A 1 93 ? 8.648 -19.312 -27.609 1 95.38 93 LEU A N 1
ATOM 738 C CA . LEU A 1 93 ? 7.797 -18.562 -26.688 1 95.38 93 LEU A CA 1
ATOM 739 C C . LEU A 1 93 ? 8.43 -18.484 -25.297 1 95.38 93 LEU A C 1
ATOM 741 O O . LEU A 1 93 ? 8.352 -17.453 -24.641 1 95.38 93 LEU A O 1
ATOM 745 N N . LEU A 1 94 ? 9.008 -19.531 -24.828 1 95.75 94 LEU A N 1
ATOM 746 C CA . LEU A 1 94 ? 9.695 -19.531 -23.547 1 95.75 94 LEU A CA 1
ATOM 747 C C . LEU A 1 94 ? 10.859 -18.547 -23.547 1 95.75 94 LEU A C 1
ATOM 749 O O . LEU A 1 94 ? 11.086 -17.844 -22.562 1 95.75 94 LEU A O 1
ATOM 753 N N . SER A 1 95 ? 11.578 -18.547 -24.625 1 95.88 95 SER A N 1
ATOM 754 C CA . SER A 1 95 ? 12.68 -17.594 -24.75 1 95.88 95 SER A CA 1
ATOM 755 C C . SER A 1 95 ? 12.172 -16.156 -24.75 1 95.88 95 SER A C 1
ATOM 757 O O . SER A 1 95 ? 12.82 -15.273 -24.188 1 95.88 95 SER A O 1
ATOM 759 N N . LYS A 1 96 ? 11.078 -15.977 -25.391 1 96.25 96 LYS A N 1
ATOM 760 C CA . LYS A 1 96 ? 10.484 -14.641 -25.406 1 96.25 96 LYS A CA 1
ATOM 761 C C . LYS A 1 96 ? 10.07 -14.219 -23.984 1 96.25 96 LYS A C 1
ATOM 763 O O . LYS A 1 96 ? 10.297 -13.078 -23.594 1 96.25 96 LYS A O 1
ATOM 768 N N . SER A 1 97 ? 9.438 -15.086 -23.281 1 96.31 97 SER A N 1
ATOM 769 C CA . SER A 1 97 ? 9.062 -14.805 -21.891 1 96.31 97 SER A CA 1
ATOM 770 C C . SER A 1 97 ? 10.281 -14.461 -21.047 1 96.31 97 SER A C 1
ATOM 772 O O . SER A 1 97 ? 10.242 -13.523 -20.25 1 96.31 97 SER A O 1
ATOM 774 N N . LEU A 1 98 ? 11.328 -15.18 -21.234 1 97.25 98 LEU A N 1
ATOM 775 C CA . LEU A 1 98 ? 12.57 -14.922 -20.5 1 97.25 98 LEU A CA 1
ATOM 776 C C . LEU A 1 98 ? 13.102 -13.531 -20.828 1 97.25 98 LEU A C 1
ATOM 778 O O . LEU A 1 98 ? 13.539 -12.805 -19.922 1 97.25 98 LEU A O 1
ATOM 782 N N . SER A 1 99 ? 13.102 -13.203 -22.078 1 97.5 99 SER A N 1
ATOM 783 C CA . SER A 1 99 ? 13.578 -11.891 -22.484 1 97.5 99 SER A CA 1
ATOM 784 C C . SER A 1 99 ? 12.734 -10.773 -21.875 1 97.5 99 SER A C 1
ATOM 786 O O . SER A 1 99 ? 13.281 -9.789 -21.375 1 97.5 99 SER A O 1
ATOM 788 N N . ILE A 1 100 ? 11.477 -10.914 -21.922 1 97.5 100 ILE A N 1
ATOM 789 C CA . ILE A 1 100 ? 10.57 -9.914 -21.359 1 97.5 100 ILE A CA 1
ATOM 790 C C . ILE A 1 100 ? 10.812 -9.781 -19.859 1 97.5 100 ILE A C 1
ATOM 792 O O . ILE A 1 100 ? 10.922 -8.664 -19.344 1 97.5 100 ILE A O 1
ATOM 796 N N . LYS A 1 101 ? 10.922 -10.875 -19.141 1 97.38 101 LYS A N 1
ATOM 797 C CA . LYS A 1 101 ? 11.148 -10.859 -17.703 1 97.38 101 LYS A CA 1
ATOM 798 C C . LYS A 1 101 ? 12.492 -10.219 -17.359 1 97.38 101 LYS A C 1
ATOM 800 O O . LYS A 1 101 ? 12.617 -9.539 -16.344 1 97.38 101 LYS A O 1
ATOM 805 N N . THR A 1 102 ? 13.453 -10.469 -18.203 1 97.38 102 THR A N 1
ATOM 806 C CA . THR A 1 102 ? 14.758 -9.859 -17.969 1 97.38 102 THR A CA 1
ATOM 807 C C . THR A 1 102 ? 14.664 -8.336 -17.984 1 97.38 102 THR A C 1
ATOM 809 O O . THR A 1 102 ? 15.18 -7.668 -17.094 1 97.38 102 THR A O 1
ATOM 812 N N . ILE A 1 103 ? 13.992 -7.844 -18.984 1 97.81 103 ILE A N 1
ATOM 813 C CA . ILE A 1 103 ? 13.828 -6.398 -19.094 1 97.81 103 ILE A CA 1
ATOM 814 C C . ILE A 1 103 ? 12.961 -5.883 -17.953 1 97.81 103 ILE A C 1
ATOM 816 O O . ILE A 1 103 ? 13.258 -4.844 -17.359 1 97.81 103 ILE A O 1
ATOM 820 N N . GLN A 1 104 ? 11.906 -6.605 -17.641 1 97.56 104 GLN A N 1
ATOM 821 C CA . GLN A 1 104 ? 11 -6.227 -16.562 1 97.56 104 GLN A CA 1
ATOM 822 C C . GLN A 1 104 ? 11.734 -6.133 -15.227 1 97.56 104 GLN A C 1
ATOM 824 O O . GLN A 1 104 ? 11.562 -5.164 -14.484 1 97.56 104 GLN A O 1
ATOM 829 N N . TYR A 1 105 ? 12.523 -7.121 -14.914 1 97.12 105 TYR A N 1
ATOM 830 C CA . TYR A 1 105 ? 13.227 -7.156 -13.641 1 97.12 105 TYR A CA 1
ATOM 831 C C . TYR A 1 105 ? 14.312 -6.09 -13.586 1 97.12 105 TYR A C 1
ATOM 833 O O . TYR A 1 105 ? 14.586 -5.52 -12.523 1 97.12 105 TYR A O 1
ATOM 841 N N . ASP A 1 106 ? 14.93 -5.812 -14.695 1 97.31 106 ASP A N 1
ATOM 842 C CA . ASP A 1 106 ? 15.898 -4.723 -14.75 1 97.31 106 ASP A CA 1
ATOM 843 C C . ASP A 1 106 ? 15.242 -3.381 -14.445 1 97.31 106 ASP A C 1
ATOM 845 O O . ASP A 1 106 ? 15.758 -2.6 -13.648 1 97.31 106 ASP A O 1
ATOM 849 N N . LYS A 1 107 ? 14.195 -3.115 -15.086 1 97.19 107 LYS A N 1
ATOM 850 C CA . LYS A 1 107 ? 13.469 -1.865 -14.859 1 97.19 107 LYS A CA 1
ATOM 851 C C . LYS A 1 107 ? 12.938 -1.794 -13.43 1 97.19 107 LYS A C 1
ATOM 853 O O . LYS A 1 107 ? 12.914 -0.721 -12.82 1 97.19 107 LYS A O 1
ATOM 858 N N . SER A 1 108 ? 12.438 -2.902 -12.93 1 96.62 108 SER A N 1
ATOM 859 C CA . SER A 1 108 ? 11.969 -2.949 -11.547 1 96.62 108 SER A CA 1
ATOM 860 C C . SER A 1 108 ? 13.094 -2.633 -10.57 1 96.62 108 SER A C 1
ATOM 862 O O . SER A 1 108 ? 12.891 -1.921 -9.586 1 96.62 108 SER A O 1
ATOM 864 N N . TYR A 1 109 ? 14.25 -3.188 -10.859 1 96.88 109 TYR A N 1
ATOM 865 C CA . TYR A 1 109 ? 15.391 -2.889 -10.008 1 96.88 109 TYR A CA 1
ATOM 866 C C . TYR A 1 109 ? 15.742 -1.406 -10.062 1 96.88 109 TYR A C 1
ATOM 868 O O . TYR A 1 109 ? 16.016 -0.785 -9.031 1 96.88 109 TYR A O 1
ATOM 876 N N . GLN A 1 110 ? 15.773 -0.868 -11.25 1 96.62 110 GLN A N 1
ATOM 877 C CA . GLN A 1 110 ? 16.062 0.554 -11.406 1 96.62 110 GLN A CA 1
ATOM 878 C C . GLN A 1 110 ? 15.055 1.407 -10.633 1 96.62 110 GLN A C 1
ATOM 880 O O . GLN A 1 110 ? 15.438 2.396 -10 1 96.62 110 GLN A O 1
ATOM 885 N N . LEU A 1 111 ? 13.789 1.076 -10.742 1 96.94 111 LEU A N 1
ATOM 886 C CA . LEU A 1 111 ? 12.758 1.801 -10.008 1 96.94 111 LEU A CA 1
ATOM 887 C C . LEU A 1 111 ? 13.023 1.757 -8.508 1 96.94 111 LEU A C 1
ATOM 889 O O . LEU A 1 111 ? 12.969 2.787 -7.832 1 96.94 111 LEU A O 1
ATOM 893 N N . ASN A 1 112 ? 13.328 0.581 -8.008 1 95.56 112 ASN A N 1
ATOM 894 C CA . ASN A 1 112 ? 13.594 0.437 -6.582 1 95.56 112 ASN A CA 1
ATOM 895 C C . ASN A 1 112 ? 14.844 1.206 -6.164 1 95.56 112 ASN A C 1
ATOM 897 O O . ASN A 1 112 ? 14.906 1.752 -5.062 1 95.56 112 ASN A O 1
ATOM 901 N N . LYS A 1 113 ? 15.836 1.178 -6.973 1 96.25 113 LYS A N 1
ATOM 902 C CA . LYS A 1 113 ? 17.031 1.964 -6.727 1 96.25 113 LYS A CA 1
ATOM 903 C C . LYS A 1 113 ? 16.719 3.451 -6.633 1 96.25 113 LYS A C 1
ATOM 905 O O . LYS A 1 113 ? 17.172 4.133 -5.711 1 96.25 113 LYS A O 1
ATOM 910 N N . ASN A 1 114 ? 15.938 3.959 -7.586 1 96.06 114 ASN A N 1
ATOM 911 C CA . ASN A 1 114 ? 15.523 5.355 -7.57 1 96.06 114 ASN A CA 1
ATOM 912 C C . ASN A 1 114 ? 14.766 5.699 -6.289 1 96.06 114 ASN A C 1
ATOM 914 O O . ASN A 1 114 ? 15.008 6.746 -5.684 1 96.06 114 ASN A O 1
ATOM 918 N N . LEU A 1 115 ? 13.875 4.832 -5.977 1 96.25 115 LEU A N 1
ATOM 919 C CA . LEU A 1 115 ? 13.07 5.074 -4.785 1 96.25 115 LEU A CA 1
ATOM 920 C C . LEU A 1 115 ? 13.945 5.098 -3.535 1 96.25 115 LEU A C 1
ATOM 922 O O . LEU A 1 115 ? 13.711 5.895 -2.623 1 96.25 115 LEU A O 1
ATOM 926 N N . ALA A 1 116 ? 14.914 4.219 -3.463 1 95 116 ALA A N 1
ATOM 927 C CA . ALA A 1 116 ? 15.844 4.211 -2.336 1 95 116 ALA A CA 1
ATOM 928 C C . ALA A 1 116 ? 16.609 5.527 -2.252 1 95 116 ALA A C 1
ATOM 930 O O . ALA A 1 116 ? 16.797 6.082 -1.163 1 95 116 ALA A O 1
ATOM 931 N N . PHE A 1 117 ? 17.031 5.984 -3.311 1 95.69 117 PHE A N 1
ATOM 932 C CA . PHE A 1 117 ? 17.766 7.246 -3.342 1 95.69 117 PHE A CA 1
ATOM 933 C C . PHE A 1 117 ? 16.859 8.406 -2.924 1 95.69 117 PHE A C 1
ATOM 935 O O . PHE A 1 117 ? 17.297 9.297 -2.195 1 95.69 117 PHE A O 1
ATOM 942 N N . ILE A 1 118 ? 15.68 8.445 -3.461 1 96.25 118 ILE A N 1
ATOM 943 C CA . ILE A 1 118 ? 14.719 9.492 -3.1 1 96.25 118 ILE A CA 1
ATOM 944 C C . ILE A 1 118 ? 14.516 9.5 -1.587 1 96.25 118 ILE A C 1
ATOM 946 O O . ILE A 1 118 ? 14.516 10.562 -0.96 1 96.25 118 ILE A O 1
ATOM 950 N N . GLY A 1 119 ? 14.383 8.289 -1.04 1 95.12 119 GLY A N 1
ATOM 951 C CA . GLY A 1 119 ? 14.242 8.188 0.404 1 95.12 119 GLY A CA 1
ATOM 952 C C . GLY A 1 119 ? 15.469 8.672 1.154 1 95.12 119 GLY A C 1
ATOM 953 O O . GLY A 1 119 ? 15.352 9.336 2.188 1 95.12 119 GLY A O 1
ATOM 954 N N . ALA A 1 120 ? 16.578 8.383 0.664 1 95.44 120 ALA A N 1
ATOM 955 C CA . ALA A 1 120 ? 17.828 8.82 1.278 1 95.44 120 ALA A CA 1
ATOM 956 C C . ALA A 1 120 ? 17.984 10.336 1.203 1 95.44 120 ALA A C 1
ATOM 958 O O . ALA A 1 120 ? 18.438 10.969 2.16 1 95.44 120 ALA A O 1
ATOM 959 N N . LYS A 1 121 ? 17.719 10.859 0.099 1 94.94 121 LYS A N 1
ATOM 960 C CA . LYS A 1 121 ? 17.766 12.312 -0.079 1 94.94 121 LYS A CA 1
ATOM 961 C C . LYS A 1 121 ? 16.844 13.016 0.921 1 94.94 121 LYS A C 1
ATOM 963 O O . LYS A 1 121 ? 17.25 14 1.544 1 94.94 121 LYS A O 1
ATOM 968 N N . ARG A 1 122 ? 15.641 12.523 1.047 1 96.19 122 ARG A N 1
ATOM 969 C CA . ARG A 1 122 ? 14.703 13.086 2.018 1 96.19 122 ARG A CA 1
ATOM 970 C C . ARG A 1 122 ? 15.289 13.047 3.424 1 96.19 122 ARG A C 1
ATOM 972 O O . ARG A 1 122 ? 15.219 14.039 4.16 1 96.19 122 ARG A O 1
ATOM 979 N N . LEU A 1 123 ? 15.836 11.906 3.717 1 95.19 123 LEU A N 1
ATOM 980 C CA . LEU A 1 123 ? 16.422 11.734 5.043 1 95.19 123 LEU A CA 1
ATOM 981 C C . LEU A 1 123 ? 17.547 12.742 5.277 1 95.19 123 LEU A C 1
ATOM 983 O O . LEU A 1 123 ? 17.594 13.398 6.324 1 95.19 123 LEU A O 1
ATOM 987 N N . TYR A 1 124 ? 18.391 12.953 4.32 1 95.19 124 TYR A N 1
ATOM 988 C CA . TYR A 1 124 ? 19.531 13.867 4.453 1 95.19 124 TYR A CA 1
ATOM 989 C C . TYR A 1 124 ? 19.047 15.305 4.594 1 95.19 124 TYR A C 1
ATOM 991 O O . TYR A 1 124 ? 19.5 16.031 5.473 1 95.19 124 TYR A O 1
ATOM 999 N N . LEU A 1 125 ? 18.156 15.688 3.758 1 96 125 LEU A N 1
ATOM 1000 C CA . LEU A 1 125 ? 17.672 17.062 3.787 1 96 125 LEU A CA 1
ATOM 1001 C C . LEU A 1 125 ? 16.922 17.359 5.078 1 96 125 LEU A C 1
ATOM 1003 O O . LEU A 1 125 ? 17.016 18.453 5.629 1 96 125 LEU A O 1
ATOM 1007 N N . THR A 1 126 ? 16.125 16.344 5.504 1 95.31 126 THR A N 1
ATOM 1008 C CA . THR A 1 126 ? 15.453 16.5 6.785 1 95.31 126 THR A CA 1
ATOM 1009 C C . THR A 1 126 ? 16.453 16.656 7.918 1 95.31 126 THR A C 1
ATOM 1011 O O . THR A 1 126 ? 16.25 17.453 8.836 1 95.31 126 THR A O 1
ATOM 1014 N N . TYR A 1 127 ? 17.516 15.883 7.805 1 93.62 127 TYR A N 1
ATOM 1015 C CA . TYR A 1 127 ? 18.609 15.984 8.773 1 93.62 127 TYR A CA 1
ATOM 1016 C C . TYR A 1 127 ? 19.203 17.391 8.773 1 93.62 127 TYR A C 1
ATOM 1018 O O . TYR A 1 127 ? 19.375 17.984 9.836 1 93.62 127 TYR A O 1
ATOM 1026 N N . VAL A 1 128 ? 19.469 17.984 7.664 1 93.31 128 VAL A N 1
ATOM 1027 C CA . VAL A 1 128 ? 20.062 19.312 7.535 1 93.31 128 VAL A CA 1
ATOM 1028 C C . VAL A 1 128 ? 19.109 20.359 8.125 1 93.31 128 VAL A C 1
ATOM 1030 O O . VAL A 1 128 ? 19.547 21.25 8.859 1 93.31 128 VAL A O 1
ATOM 1033 N N . MET A 1 129 ? 17.828 20.203 7.84 1 94.56 129 MET A N 1
ATOM 1034 C CA . MET A 1 129 ? 16.859 21.172 8.336 1 94.56 129 MET A CA 1
ATOM 1035 C C . MET A 1 129 ? 16.688 21.047 9.844 1 94.56 129 MET A C 1
ATOM 1037 O O . MET A 1 129 ? 16.484 22.031 10.539 1 94.56 129 MET A O 1
ATOM 1041 N N . THR A 1 130 ? 16.703 19.828 10.305 1 93 130 THR A N 1
ATOM 1042 C CA . THR A 1 130 ? 16.578 19.609 11.742 1 93 130 THR A CA 1
ATOM 1043 C C . THR A 1 130 ? 17.797 20.156 12.484 1 93 130 THR A C 1
ATOM 1045 O O . THR A 1 130 ? 17.672 20.672 13.594 1 93 130 THR A O 1
ATOM 1048 N N . LYS A 1 131 ? 18.922 20.062 11.898 1 90.94 131 LYS A N 1
ATOM 1049 C CA . LYS A 1 131 ? 20.125 20.656 12.477 1 90.94 131 LYS A CA 1
ATOM 1050 C C . LYS A 1 131 ? 19.984 22.172 12.578 1 90.94 131 LYS A C 1
ATOM 1052 O O . LYS A 1 131 ? 20.391 22.766 13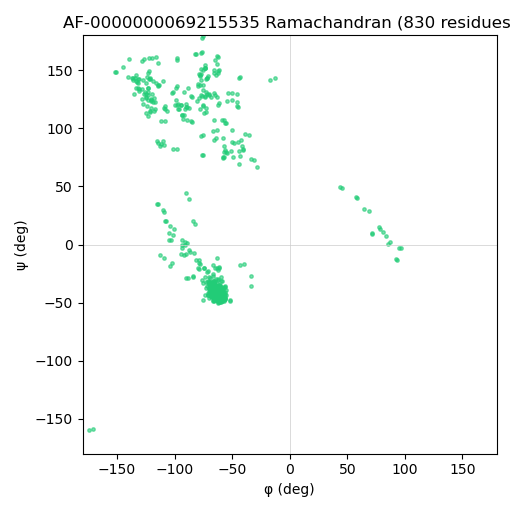.578 1 90.94 131 LYS A O 1
ATOM 1057 N N . GLU A 1 132 ? 19.438 22.75 11.547 1 91.06 132 GLU A N 1
ATOM 1058 C CA . GLU A 1 132 ? 19.156 24.188 11.594 1 91.06 132 GLU A CA 1
ATOM 1059 C C . GLU A 1 132 ? 18.203 24.516 12.742 1 91.06 132 GLU A C 1
ATOM 1061 O O . GLU A 1 132 ? 18.406 25.5 13.461 1 91.06 132 GLU A O 1
ATOM 1066 N N . LYS A 1 133 ? 17.219 23.719 12.898 1 92.62 133 LYS A N 1
ATOM 1067 C CA . LYS A 1 133 ? 16.281 23.906 14 1 92.62 133 LYS A CA 1
ATOM 1068 C C . LYS A 1 133 ? 17 23.781 15.352 1 92.62 133 LYS A C 1
ATOM 1070 O O . LYS A 1 133 ? 16.734 24.562 16.266 1 92.62 133 LYS A O 1
ATOM 1075 N N . TYR A 1 134 ? 17.812 22.828 15.414 1 91.25 134 TYR A N 1
ATOM 1076 C CA . TYR A 1 134 ? 18.562 22.625 16.656 1 91.25 134 TYR A CA 1
ATOM 1077 C C . TYR A 1 134 ? 19.391 23.844 17 1 91.25 134 TYR A C 1
ATOM 1079 O O . TYR A 1 134 ? 19.453 24.25 18.172 1 91.25 134 TYR A O 1
ATOM 1087 N N . GLN A 1 135 ? 20.031 24.453 16.031 1 91.31 135 GLN A N 1
ATOM 1088 C CA . GLN A 1 135 ? 20.828 25.641 16.266 1 91.31 135 GLN A CA 1
ATOM 1089 C C . GLN A 1 135 ? 19.984 26.781 16.797 1 91.31 135 GLN A C 1
ATOM 1091 O O . GLN A 1 135 ? 20.422 27.547 17.672 1 91.31 135 GLN A O 1
ATOM 1096 N N . VAL A 1 136 ? 18.781 26.828 16.328 1 92.06 136 VAL A N 1
ATOM 1097 C CA . VAL A 1 136 ? 17.875 27.875 16.797 1 92.06 136 VAL A CA 1
ATOM 1098 C C . VAL A 1 136 ? 17.484 27.609 18.25 1 92.06 136 VAL A C 1
ATOM 1100 O O . VAL A 1 136 ? 17.5 28.516 19.078 1 92.06 136 VAL A O 1
ATOM 1103 N N . TYR A 1 137 ? 17.156 26.422 18.531 1 91.5 137 TYR A N 1
ATOM 1104 C CA . TYR A 1 137 ? 16.781 26.062 19.906 1 91.5 137 TYR A CA 1
ATOM 1105 C C . TYR A 1 137 ? 17.953 26.25 20.859 1 91.5 137 TYR A C 1
ATOM 1107 O O . TYR A 1 137 ? 17.781 26.672 22 1 91.5 137 TYR A O 1
ATOM 1115 N N . ALA A 1 138 ? 19.172 25.938 20.391 1 89.75 138 ALA A N 1
ATOM 1116 C CA . ALA A 1 138 ? 20.359 26.125 21.219 1 89.75 138 ALA A CA 1
ATOM 1117 C C . ALA A 1 138 ? 20.578 27.609 21.516 1 89.75 138 ALA A C 1
ATOM 1119 O O . ALA A 1 138 ? 20.922 27.969 22.656 1 89.75 138 ALA A O 1
ATOM 1120 N N . GLN A 1 139 ? 20.375 28.406 20.5 1 90.5 139 GLN A N 1
ATOM 1121 C CA . GLN A 1 139 ? 20.5 29.859 20.703 1 90.5 139 GLN A CA 1
ATOM 1122 C C . GLN A 1 139 ? 19.438 30.375 21.672 1 90.5 139 GLN A C 1
ATOM 1124 O O . GLN A 1 139 ? 19.719 31.219 22.516 1 90.5 139 GLN A O 1
ATOM 1129 N N . ARG A 1 140 ? 18.281 29.859 21.578 1 90.62 140 ARG A N 1
ATOM 1130 C CA . ARG A 1 140 ? 17.188 30.266 22.469 1 90.62 140 ARG A CA 1
ATOM 1131 C C . ARG A 1 140 ? 17.516 29.891 23.922 1 90.62 140 ARG A C 1
ATOM 1133 O O . ARG A 1 140 ? 17.312 30.703 24.828 1 90.62 140 ARG A O 1
ATOM 1140 N N . GLU A 1 141 ? 18 28.75 24.094 1 90.81 141 GLU A N 1
ATOM 1141 C CA . GLU A 1 141 ? 18.375 28.312 25.453 1 90.81 141 GLU A CA 1
ATOM 1142 C C . GLU A 1 141 ? 19.469 29.203 26.031 1 90.81 141 GLU A C 1
ATOM 1144 O O . GLU A 1 141 ? 19.422 29.578 27.203 1 90.81 141 GLU A O 1
ATOM 1149 N N . ALA A 1 142 ? 20.422 29.516 25.188 1 89.62 142 ALA A N 1
ATOM 1150 C CA . ALA A 1 142 ? 21.516 30.375 25.625 1 89.62 142 ALA A CA 1
ATOM 1151 C C . ALA A 1 142 ? 21.016 31.75 26.016 1 89.62 142 ALA A C 1
ATOM 1153 O O . ALA A 1 142 ? 21.484 32.344 26.984 1 89.62 142 ALA A O 1
ATOM 1154 N N . ASN A 1 143 ? 20.062 32.25 25.281 1 85.56 143 ASN A N 1
ATOM 1155 C CA . ASN A 1 143 ? 19.469 33.562 25.562 1 85.56 143 ASN A CA 1
ATOM 1156 C C . ASN A 1 143 ? 18.734 33.531 26.906 1 85.56 143 ASN A C 1
ATOM 1158 O O . ASN A 1 143 ? 18.906 34.469 27.719 1 85.56 143 ASN A O 1
ATOM 1162 N N . PHE A 1 144 ? 17.984 32.562 27.156 1 89.19 144 PHE A N 1
ATOM 1163 C CA . PHE A 1 144 ? 17.234 32.5 28.406 1 89.19 144 PHE A CA 1
ATOM 1164 C C . PHE A 1 144 ? 18.172 32.281 29.594 1 89.19 144 PHE A C 1
ATOM 1166 O O . PHE A 1 144 ? 17.906 32.75 30.688 1 89.19 144 PHE A O 1
ATOM 1173 N N . TYR A 1 145 ? 19.234 31.547 29.312 1 90.62 145 TYR A N 1
ATOM 1174 C CA . TYR A 1 145 ? 20.203 31.344 30.391 1 90.62 145 TYR A CA 1
ATOM 1175 C C . TYR A 1 145 ? 20.859 32.688 30.781 1 90.62 145 TYR A C 1
ATOM 1177 O O . TYR A 1 145 ? 21.047 32.969 31.953 1 90.62 145 TYR A O 1
ATOM 1185 N N . SER A 1 146 ? 21.234 33.438 29.75 1 87.75 146 SER A N 1
ATOM 1186 C CA . SER A 1 146 ? 21.828 34.75 30 1 87.75 146 SER A CA 1
ATOM 1187 C C . SER A 1 146 ? 20.859 35.656 30.766 1 87.75 146 SER A C 1
ATOM 1189 O O . SER A 1 146 ? 21.266 36.375 31.688 1 87.75 146 SER A O 1
ATOM 1191 N N . GLN A 1 147 ? 19.641 35.562 30.484 1 85.62 147 GLN A N 1
ATOM 1192 C CA . GLN A 1 147 ? 18.641 36.375 31.156 1 85.62 147 GLN A CA 1
ATOM 1193 C C . GLN A 1 147 ? 18.422 35.906 32.594 1 85.62 147 GLN A C 1
ATOM 1195 O O . GLN A 1 147 ? 18.188 36.688 33.5 1 85.62 147 GLN A O 1
ATOM 1200 N N . LEU A 1 148 ? 18.469 34.625 32.719 1 89.81 148 LEU A N 1
ATOM 1201 C CA . LEU A 1 148 ? 18.328 34.062 34.062 1 89.81 148 LEU A CA 1
ATOM 1202 C C . LEU A 1 148 ? 19.469 34.562 34.969 1 89.81 148 LEU A C 1
ATOM 1204 O O . LEU A 1 148 ? 19.234 34.875 36.125 1 89.81 148 LEU A O 1
ATOM 1208 N N . LYS A 1 149 ? 20.625 34.656 34.438 1 90 149 LYS A N 1
ATOM 1209 C CA . LYS A 1 149 ? 21.766 35.125 35.188 1 90 149 LYS A CA 1
ATOM 1210 C C . LYS A 1 149 ? 21.594 36.594 35.594 1 90 149 LYS A C 1
ATOM 1212 O O . LYS A 1 149 ? 21.906 37 36.719 1 90 149 LYS A O 1
ATOM 1217 N N . ILE A 1 150 ? 21.062 37.375 34.688 1 85 150 ILE A N 1
ATOM 1218 C CA . ILE A 1 150 ? 20.812 38.781 34.938 1 85 150 ILE A CA 1
ATOM 1219 C C . ILE A 1 150 ? 19.719 38.938 36 1 85 150 ILE A C 1
ATOM 1221 O O . ILE A 1 150 ? 19.844 39.75 36.906 1 85 150 ILE A O 1
ATOM 1225 N N . ALA A 1 151 ? 18.672 38.125 35.875 1 86.06 151 ALA A N 1
ATOM 1226 C CA . ALA A 1 151 ? 17.578 38.188 36.812 1 86.06 151 ALA A CA 1
ATOM 1227 C C . ALA A 1 151 ? 18.047 37.812 38.219 1 86.06 151 ALA A C 1
ATOM 1229 O O . ALA A 1 151 ? 17.594 38.375 39.219 1 86.06 151 ALA A O 1
ATOM 1230 N N . LYS A 1 152 ? 18.938 36.906 38.344 1 90.25 152 LYS A N 1
ATOM 1231 C CA . LYS A 1 152 ? 19.469 36.5 39.625 1 90.25 152 LYS A CA 1
ATOM 1232 C C . LYS A 1 152 ? 20.203 37.625 40.312 1 90.25 152 LYS A C 1
ATOM 1234 O O . LYS A 1 152 ? 20.047 37.844 41.531 1 90.25 152 LYS A O 1
ATOM 1239 N N . GLU A 1 153 ? 20.953 38.375 39.531 1 89.62 153 GLU A N 1
ATOM 1240 C CA . GLU A 1 153 ? 21.688 39.5 40.094 1 89.62 153 GLU A CA 1
ATOM 1241 C C . GLU A 1 153 ? 20.734 40.625 40.5 1 89.62 153 GLU A C 1
ATOM 1243 O O . GLU A 1 153 ? 20.953 41.281 41.5 1 89.62 153 GLU A O 1
ATOM 1248 N N . LYS A 1 154 ? 19.703 40.812 39.781 1 86 154 LYS A N 1
ATOM 1249 C CA . LYS A 1 154 ? 18.734 41.875 40.094 1 86 154 LYS A CA 1
ATOM 1250 C C . LYS A 1 154 ? 17.922 41.531 41.344 1 86 154 LYS A C 1
ATOM 1252 O O . LYS A 1 154 ? 17.562 42.406 42.125 1 86 154 LYS A O 1
ATOM 1257 N N . VAL A 1 155 ? 17.609 40.312 41.531 1 88.75 155 VAL A N 1
ATOM 1258 C CA . VAL A 1 155 ? 16.906 39.875 42.719 1 88.75 155 VAL A CA 1
ATOM 1259 C C . VAL A 1 155 ? 17.781 40.125 43.969 1 88.75 155 VAL A C 1
ATOM 1261 O O . VAL A 1 155 ? 17.312 40.594 45 1 88.75 155 VAL A O 1
ATOM 1264 N N . LYS A 1 156 ? 19.031 39.75 43.812 1 89.88 156 LYS A N 1
ATOM 1265 C CA . LYS A 1 156 ? 19.984 39.969 44.906 1 89.88 156 LYS A CA 1
ATOM 1266 C C . LYS A 1 156 ? 20.094 41.438 45.25 1 89.88 156 LYS A C 1
ATOM 1268 O O . LYS A 1 156 ? 20.25 41.812 46.406 1 89.88 156 LYS A O 1
ATOM 1273 N N . ALA A 1 157 ? 19.906 42.281 44.219 1 89.75 157 ALA A N 1
ATOM 1274 C CA . ALA A 1 157 ? 20.016 43.719 44.406 1 89.75 157 ALA A CA 1
ATOM 1275 C C . ALA A 1 157 ? 18.703 44.312 44.844 1 89.75 157 ALA A C 1
ATOM 1277 O O . ALA A 1 157 ? 18.641 45.5 45.219 1 89.75 157 ALA A O 1
ATOM 1278 N N . GLY A 1 158 ? 17.531 43.531 44.938 1 85.5 158 GLY A N 1
ATOM 1279 C CA . GLY A 1 158 ? 16.234 43.969 45.375 1 85.5 158 GLY A CA 1
ATOM 1280 C C . GLY A 1 158 ? 15.43 44.688 44.312 1 85.5 158 GLY A C 1
ATOM 1281 O O . GLY A 1 158 ? 14.375 45.25 44.594 1 85.5 158 GLY A O 1
ATOM 1282 N N . SER A 1 159 ? 15.836 44.688 43.062 1 83.31 159 SER A N 1
ATOM 1283 C CA . SER A 1 159 ? 15.203 45.438 41.969 1 83.31 159 SER A CA 1
ATOM 1284 C C . SER A 1 159 ? 14.211 44.562 41.219 1 83.31 159 SER A C 1
ATOM 1286 O O . SER A 1 159 ? 13.516 45.062 40.312 1 83.31 159 SER A O 1
ATOM 1288 N N . MET A 1 160 ? 14.219 43.219 41.562 1 84.19 160 MET A N 1
ATOM 1289 C CA . MET A 1 160 ? 13.289 42.312 40.906 1 84.19 160 MET A CA 1
ATOM 1290 C C . MET A 1 160 ? 12.641 41.375 41.906 1 84.19 160 MET A C 1
ATOM 1292 O O . MET A 1 160 ? 13.266 40.969 42.906 1 84.19 160 MET A O 1
ATOM 1296 N N . SER A 1 161 ? 11.367 41.094 41.719 1 84.31 161 SER A N 1
ATOM 1297 C CA . SER A 1 161 ? 10.625 40.219 42.625 1 84.31 161 SER A CA 1
ATOM 1298 C C . SER A 1 161 ? 11.023 38.75 42.438 1 84.31 161 SER A C 1
ATOM 1300 O O . SER A 1 161 ? 11.492 38.375 41.375 1 84.31 161 SER A O 1
ATOM 1302 N N . GLU A 1 162 ? 10.836 38 43.469 1 83.56 162 GLU A N 1
ATOM 1303 C CA . GLU A 1 162 ? 11.094 36.562 43.406 1 83.56 162 GLU A CA 1
ATOM 1304 C C . GLU A 1 162 ? 10.172 35.875 42.406 1 83.56 162 GLU A C 1
ATOM 1306 O O . GLU A 1 162 ? 10.57 34.906 41.75 1 83.56 162 GLU A O 1
ATOM 1311 N N . LYS A 1 163 ? 8.992 36.375 42.281 1 80.69 163 LYS A N 1
ATOM 1312 C CA . LYS A 1 163 ? 8.039 35.844 41.312 1 80.69 163 LYS A CA 1
ATOM 1313 C C . LYS A 1 163 ? 8.57 35.969 39.906 1 80.69 163 LYS A C 1
ATOM 1315 O O . LYS A 1 163 ? 8.453 35.031 39.094 1 80.69 163 LYS A O 1
ATOM 1320 N N . ASP A 1 164 ? 9.188 37.094 39.625 1 82.5 164 ASP A N 1
ATOM 1321 C CA . ASP A 1 164 ? 9.734 37.312 38.312 1 82.5 164 ASP A CA 1
ATOM 1322 C C . ASP A 1 164 ? 10.922 36.406 38.031 1 82.5 164 ASP A C 1
ATOM 1324 O O . ASP A 1 164 ? 11.07 35.875 36.906 1 82.5 164 ASP A O 1
ATOM 1328 N N . TYR A 1 165 ? 11.633 36.188 39.062 1 84.88 165 TYR A N 1
ATOM 1329 C CA . TYR A 1 165 ? 12.758 35.281 38.906 1 84.88 165 TYR A CA 1
ATOM 1330 C C . TYR A 1 165 ? 12.281 33.875 38.562 1 84.88 165 TYR A C 1
ATOM 1332 O O . TYR A 1 165 ? 12.852 33.219 37.719 1 84.88 165 TYR A O 1
ATOM 1340 N N . ILE A 1 166 ? 11.266 33.406 39.219 1 83.5 166 ILE A N 1
ATOM 1341 C CA . ILE A 1 166 ? 10.727 32.062 39 1 83.5 166 ILE A CA 1
ATOM 1342 C C . ILE A 1 166 ? 10.203 31.969 37.562 1 83.5 166 ILE A C 1
ATOM 1344 O O . ILE A 1 166 ? 10.367 30.938 36.906 1 83.5 166 ILE A O 1
ATOM 1348 N N . ASN A 1 167 ? 9.625 33.031 37.031 1 80.44 167 ASN A N 1
ATOM 1349 C CA . ASN A 1 167 ? 9.148 33.031 35.656 1 80.44 167 ASN A CA 1
ATOM 1350 C C . ASN A 1 167 ? 10.297 32.875 34.656 1 80.44 167 ASN A C 1
ATOM 1352 O O . ASN A 1 167 ? 10.172 32.156 33.688 1 80.44 167 ASN A O 1
ATOM 1356 N N . PHE A 1 168 ? 11.391 33.562 34.969 1 84.25 168 PHE A N 1
ATOM 1357 C CA . PHE A 1 168 ? 12.555 33.438 34.094 1 84.25 168 PHE A CA 1
ATOM 1358 C C . PHE A 1 168 ? 13.148 32.031 34.156 1 84.25 168 PHE A C 1
ATOM 1360 O O . PHE A 1 168 ? 13.586 31.5 33.156 1 84.25 168 PHE A O 1
ATOM 1367 N N . ASN A 1 169 ? 13.156 31.531 35.344 1 87.25 169 ASN A N 1
ATOM 1368 C CA . ASN A 1 169 ? 13.664 30.172 35.5 1 87.25 169 ASN A CA 1
ATOM 1369 C C . ASN A 1 169 ? 12.812 29.172 34.75 1 87.25 169 ASN A C 1
ATOM 1371 O O . ASN A 1 169 ? 13.336 28.234 34.125 1 87.25 169 ASN A O 1
ATOM 1375 N N . ASN A 1 170 ? 11.523 29.328 34.75 1 81.75 170 ASN A N 1
ATOM 1376 C CA . ASN A 1 170 ? 10.617 28.453 34.031 1 81.75 170 ASN A CA 1
ATOM 1377 C C . ASN A 1 170 ? 10.859 28.547 32.531 1 81.75 170 ASN A C 1
ATOM 1379 O O . ASN A 1 170 ? 10.844 27.531 31.812 1 81.75 170 ASN A O 1
ATOM 1383 N N . SER A 1 171 ? 10.984 29.719 32.031 1 82.19 171 SER A N 1
ATOM 1384 C CA . SER A 1 171 ? 11.227 29.906 30.609 1 82.19 171 SER A CA 1
ATOM 1385 C C . SER A 1 171 ? 12.523 29.234 30.172 1 82.19 171 SER A C 1
ATOM 1387 O O . SER A 1 171 ? 12.602 28.656 29.094 1 82.19 171 SER A O 1
ATOM 1389 N N . TYR A 1 172 ? 13.508 29.406 31.031 1 88.44 172 TYR A N 1
ATOM 1390 C CA . TYR A 1 172 ? 14.781 28.75 30.734 1 88.44 172 TYR A CA 1
ATOM 1391 C C . TYR A 1 172 ? 14.609 27.234 30.688 1 88.44 172 TYR A C 1
ATOM 1393 O O . TYR A 1 172 ? 15.07 26.594 29.75 1 88.44 172 TYR A O 1
ATOM 1401 N N . LEU A 1 173 ? 13.945 26.656 31.672 1 87.06 173 LEU A N 1
ATOM 1402 C CA . LEU A 1 173 ? 13.742 25.219 31.719 1 87.06 173 LEU A CA 1
ATOM 1403 C C . LEU A 1 173 ? 12.938 24.734 30.516 1 87.06 173 LEU A C 1
ATOM 1405 O O . LEU A 1 173 ? 13.227 23.688 29.953 1 87.06 173 LEU A O 1
ATOM 1409 N N . GLU A 1 174 ? 11.938 25.453 30.094 1 82.81 174 GLU A N 1
ATOM 1410 C CA . GLU A 1 174 ? 11.141 25.109 28.922 1 82.81 174 GLU A CA 1
ATOM 1411 C C . GLU A 1 174 ? 12 25.109 27.656 1 82.81 174 GLU A C 1
ATOM 1413 O O . GLU A 1 174 ? 11.844 24.234 26.797 1 82.81 174 GLU A O 1
ATOM 1418 N N . SER A 1 175 ? 12.812 26.094 27.562 1 89.19 175 SER A N 1
ATOM 1419 C CA . SER A 1 175 ? 13.688 26.172 26.391 1 89.19 175 SER A CA 1
ATOM 1420 C C . SER A 1 175 ? 14.688 25.016 26.391 1 89.19 175 SER A C 1
ATOM 1422 O O . SER A 1 175 ? 15.023 24.484 25.328 1 89.19 175 SER A O 1
ATOM 1424 N N . LYS A 1 176 ? 15.164 24.703 27.578 1 88 176 LYS A N 1
ATOM 1425 C CA . LYS A 1 176 ? 16.078 23.578 27.688 1 88 176 LYS A CA 1
ATOM 1426 C C . LYS A 1 176 ? 15.406 22.266 27.281 1 88 176 LYS A C 1
ATOM 1428 O O . LYS A 1 176 ? 16 21.453 26.578 1 88 176 LYS A O 1
ATOM 1433 N N . LEU A 1 177 ? 14.188 22.125 27.656 1 86.31 177 LEU A N 1
ATOM 1434 C CA . LEU A 1 177 ? 13.422 20.938 27.281 1 86.31 177 LEU A CA 1
ATOM 1435 C C . LEU A 1 177 ? 13.188 20.891 25.781 1 86.31 177 LEU A C 1
ATOM 1437 O O . LEU A 1 177 ? 13.312 19.828 25.156 1 86.31 177 LEU A O 1
ATOM 1441 N N . ALA A 1 178 ? 12.836 21.938 25.203 1 87.5 178 ALA A N 1
ATOM 1442 C CA . ALA A 1 178 ? 12.594 22 23.75 1 87.5 178 ALA A CA 1
ATOM 1443 C C . ALA A 1 178 ? 13.859 21.656 22.969 1 87.5 178 ALA A C 1
ATOM 1445 O O . ALA A 1 178 ? 13.805 20.922 21.984 1 87.5 178 ALA A O 1
ATOM 1446 N N . LYS A 1 179 ? 14.977 22.219 23.406 1 90.19 179 LYS A N 1
ATOM 1447 C CA . LYS A 1 179 ? 16.25 21.906 22.766 1 90.19 179 LYS A CA 1
ATOM 1448 C C . LYS A 1 179 ? 16.578 20.422 22.844 1 90.19 179 LYS A C 1
ATOM 1450 O O . LYS A 1 179 ? 16.984 19.812 21.844 1 90.19 179 LYS A O 1
ATOM 1455 N N . THR A 1 180 ? 16.359 19.812 24.016 1 86.38 180 THR A N 1
ATOM 1456 C CA . THR A 1 180 ? 16.641 18.391 24.219 1 86.38 180 THR A CA 1
ATOM 1457 C C . THR A 1 180 ? 15.766 17.531 23.328 1 86.38 180 THR A C 1
ATOM 1459 O O . THR A 1 180 ? 16.219 16.5 22.828 1 86.38 180 THR A O 1
ATOM 1462 N N . ASN A 1 181 ? 14.547 17.969 23.141 1 84.56 181 ASN A N 1
ATOM 1463 C CA . ASN A 1 181 ? 13.633 17.234 22.266 1 84.56 181 ASN A CA 1
ATOM 1464 C C . ASN A 1 181 ? 14.141 17.203 20.828 1 84.56 181 ASN A C 1
ATOM 1466 O O . ASN A 1 181 ? 14.117 16.156 20.172 1 84.56 181 ASN A O 1
ATOM 1470 N N . VAL A 1 182 ? 14.555 18.328 20.344 1 89.94 182 VAL A N 1
ATOM 1471 C CA . VAL A 1 182 ? 15.055 18.406 18.969 1 89.94 182 VAL A CA 1
ATOM 1472 C C . VAL A 1 182 ? 16.375 17.641 18.844 1 89.94 182 VAL A C 1
ATOM 1474 O O . VAL A 1 182 ? 16.656 17.031 17.812 1 89.94 182 VAL A O 1
ATOM 1477 N N . GLU A 1 183 ? 17.109 17.719 19.922 1 86.31 183 GLU A N 1
ATOM 1478 C CA . GLU A 1 183 ? 18.375 16.969 19.953 1 86.31 183 GLU A CA 1
ATOM 1479 C C . GLU A 1 183 ? 18.125 15.469 19.797 1 86.31 183 GLU A C 1
ATOM 1481 O O . GLU A 1 183 ? 18.859 14.789 19.078 1 86.31 183 GLU A O 1
ATOM 1486 N N . THR A 1 184 ? 17.219 14.938 20.438 1 84 184 THR A N 1
ATOM 1487 C CA . THR A 1 184 ? 16.859 13.523 20.312 1 84 184 THR A CA 1
ATOM 1488 C C . THR A 1 184 ? 16.469 13.18 18.875 1 84 184 THR A C 1
ATOM 1490 O O . THR A 1 184 ? 16.859 12.133 18.359 1 84 184 THR A O 1
ATOM 1493 N N . LYS A 1 185 ? 15.664 14.023 18.25 1 88.5 185 LYS A N 1
ATOM 1494 C CA . LYS A 1 185 ? 15.273 13.812 16.859 1 88.5 185 LYS A CA 1
ATOM 1495 C C . LYS A 1 185 ? 16.484 13.82 15.945 1 88.5 185 LYS A C 1
ATOM 1497 O O . LYS A 1 185 ? 16.578 13.023 15.008 1 88.5 185 LYS A O 1
ATOM 1502 N N . LEU A 1 186 ? 17.359 14.75 16.188 1 89.12 186 LEU A N 1
ATOM 1503 C CA . LEU A 1 186 ? 18.578 14.867 15.398 1 89.12 186 LEU A CA 1
ATOM 1504 C C . LEU A 1 186 ? 19.438 13.609 15.523 1 89.12 186 LEU A C 1
ATOM 1506 O O . LEU A 1 186 ? 19.969 13.125 14.531 1 89.12 186 LEU A O 1
ATOM 1510 N N . ILE A 1 187 ? 19.531 13.086 16.719 1 83.5 187 ILE A N 1
ATOM 1511 C CA . ILE A 1 187 ? 20.312 11.867 16.969 1 83.5 187 ILE A CA 1
ATOM 1512 C C . ILE A 1 187 ? 19.688 10.703 16.188 1 83.5 187 ILE A C 1
ATOM 1514 O O . ILE A 1 187 ? 20.406 9.891 15.602 1 83.5 187 ILE A O 1
ATOM 1518 N N . ASP A 1 188 ? 18.406 10.664 16.219 1 85.25 188 ASP A N 1
ATOM 1519 C CA . ASP A 1 188 ? 17.719 9.602 15.484 1 85.25 188 ASP A CA 1
ATOM 1520 C C . ASP A 1 188 ? 18 9.695 13.992 1 85.25 188 ASP A C 1
ATOM 1522 O O . ASP A 1 188 ? 18.25 8.68 13.336 1 85.25 188 ASP A O 1
ATOM 1526 N N . LEU A 1 189 ? 17.906 10.883 13.438 1 90.56 189 LEU A N 1
ATOM 1527 C CA . LEU A 1 189 ? 18.172 11.086 12.016 1 90.56 189 LEU A CA 1
ATOM 1528 C C . LEU A 1 189 ? 19.609 10.719 11.68 1 90.56 189 LEU A C 1
ATOM 1530 O O . LEU A 1 189 ? 19.875 10.094 10.648 1 90.56 189 LEU A O 1
ATOM 1534 N N . GLU A 1 190 ? 20.484 11.07 12.523 1 87 190 GLU A N 1
ATOM 1535 C CA . GLU A 1 190 ? 21.891 10.758 12.312 1 87 190 GLU A CA 1
ATOM 1536 C C . GLU A 1 190 ? 22.125 9.25 12.328 1 87 190 GLU A C 1
ATOM 1538 O O . GLU A 1 190 ? 22.906 8.727 11.531 1 87 190 GLU A O 1
ATOM 1543 N N . LYS A 1 191 ? 21.562 8.547 13.242 1 84.62 191 LYS A N 1
ATOM 1544 C CA . LYS A 1 191 ? 21.672 7.094 13.305 1 84.62 191 LYS A CA 1
ATOM 1545 C C . LYS A 1 191 ? 21.188 6.449 12.008 1 84.62 191 LYS A C 1
ATOM 1547 O O . LYS A 1 191 ? 21.828 5.527 11.5 1 84.62 191 LYS A O 1
ATOM 1552 N N . MET A 1 192 ? 20.078 6.953 11.469 1 89.56 192 MET A N 1
ATOM 1553 C CA . MET A 1 192 ? 19.547 6.418 10.219 1 89.56 192 MET A CA 1
ATOM 1554 C C . MET A 1 192 ? 20.5 6.664 9.062 1 89.56 192 MET A C 1
ATOM 1556 O O . MET A 1 192 ? 20.719 5.781 8.234 1 89.56 192 MET A O 1
ATOM 1560 N N . LEU A 1 193 ? 21.016 7.855 9.07 1 91.19 193 LEU A N 1
ATOM 1561 C CA . LEU A 1 193 ? 21.969 8.18 8.023 1 91.19 193 LEU A CA 1
ATOM 1562 C C . LEU A 1 193 ? 23.234 7.32 8.141 1 91.19 193 LEU A C 1
ATOM 1564 O O . LEU A 1 193 ? 23.75 6.84 7.133 1 91.19 193 LEU A O 1
ATOM 1568 N N . ASP A 1 194 ? 23.656 7.137 9.375 1 86.94 194 ASP A N 1
ATOM 1569 C CA . ASP A 1 194 ? 24.828 6.301 9.609 1 86.94 194 ASP A CA 1
ATOM 1570 C C . ASP A 1 194 ? 24.594 4.879 9.102 1 86.94 194 ASP A C 1
ATOM 1572 O O . ASP A 1 194 ? 25.484 4.285 8.484 1 86.94 194 ASP A O 1
ATOM 1576 N N . THR A 1 195 ? 23.484 4.348 9.352 1 87.62 195 THR A N 1
ATOM 1577 C CA . THR A 1 195 ? 23.172 3 8.898 1 87.62 195 THR A CA 1
ATOM 1578 C C . THR A 1 195 ? 23.109 2.941 7.375 1 87.62 195 THR A C 1
ATOM 1580 O O . THR A 1 195 ? 23.656 2.018 6.762 1 87.62 195 THR A O 1
ATOM 1583 N N . MET A 1 196 ? 22.484 3.953 6.801 1 91.94 196 MET A N 1
ATOM 1584 C CA . MET A 1 196 ? 22.281 3.992 5.355 1 91.94 196 MET A CA 1
ATOM 1585 C C . MET A 1 196 ? 23.609 4.168 4.629 1 91.94 196 MET A C 1
ATOM 1587 O O . MET A 1 196 ? 23.812 3.611 3.551 1 91.94 196 MET A O 1
ATOM 1591 N N . LEU A 1 197 ? 24.547 4.934 5.262 1 91.88 197 LEU A N 1
ATOM 1592 C CA . LEU A 1 197 ? 25.828 5.254 4.617 1 91.88 197 LEU A CA 1
ATOM 1593 C C . LEU A 1 197 ? 26.953 4.398 5.188 1 91.88 197 LEU A C 1
ATOM 1595 O O . LEU A 1 197 ? 28.109 4.586 4.828 1 91.88 197 LEU A O 1
ATOM 1599 N N . ALA A 1 198 ? 26.672 3.459 6.09 1 89 198 ALA A N 1
ATOM 1600 C CA . ALA A 1 198 ? 27.625 2.539 6.703 1 89 198 ALA A CA 1
ATOM 1601 C C . ALA A 1 198 ? 28.734 3.299 7.418 1 89 198 ALA A C 1
ATOM 1603 O O . ALA A 1 198 ? 29.922 2.99 7.246 1 89 198 ALA A O 1
ATOM 1604 N N . ILE A 1 199 ? 28.266 4.367 8.062 1 83.69 199 ILE A N 1
ATOM 1605 C CA . ILE A 1 199 ? 29.203 5.113 8.891 1 83.69 199 ILE A CA 1
ATOM 1606 C C . ILE A 1 199 ? 29.297 4.469 10.266 1 83.69 199 ILE A C 1
ATOM 1608 O O . ILE A 1 199 ? 28.328 4.457 11.023 1 83.69 199 ILE A O 1
ATOM 1612 N N . VAL A 1 200 ? 30.359 3.766 10.594 1 74.5 200 VAL A N 1
ATOM 1613 C CA . VAL A 1 200 ? 30.547 3.055 11.852 1 74.5 200 VAL A CA 1
ATOM 1614 C C . VAL A 1 200 ? 31.391 3.9 12.797 1 74.5 200 VAL A C 1
ATOM 1616 O O . VAL A 1 200 ? 32.531 4.273 12.469 1 74.5 200 VAL A O 1
ATOM 1619 N N . GLU A 1 201 ? 30.844 4.824 13.477 1 62.75 201 GLU A N 1
ATOM 1620 C CA . GLU A 1 201 ? 31.672 5.59 14.398 1 62.75 201 GLU A CA 1
ATOM 1621 C C . GLU A 1 201 ? 31.922 4.816 15.688 1 62.75 201 GLU A C 1
ATOM 1623 O O . GLU A 1 201 ? 31.016 4.23 16.266 1 62.75 201 GLU A O 1
ATOM 1628 N N . PRO A 1 202 ? 33.219 4.676 16.031 1 54.94 202 PRO A N 1
ATOM 1629 C CA . PRO A 1 202 ? 33.531 4.074 17.328 1 54.94 202 PRO A CA 1
ATOM 1630 C C . PRO A 1 202 ? 32.906 4.844 18.5 1 54.94 202 PRO A C 1
ATOM 1632 O O . PRO A 1 202 ? 32.969 6.074 18.531 1 54.94 202 PRO A O 1
ATOM 1635 N N . VAL A 1 203 ? 31.719 4.406 18.859 1 50.22 203 VAL A N 1
ATOM 1636 C CA . VAL A 1 203 ? 31.188 5.035 20.062 1 50.22 203 VAL A CA 1
ATOM 1637 C C . VAL A 1 203 ? 32.312 5.168 21.094 1 50.22 203 VAL A C 1
ATOM 1639 O O . VAL A 1 203 ? 32.844 4.168 21.562 1 50.22 203 VAL A O 1
ATOM 1642 N N . LYS A 1 204 ? 33.031 6.23 21.094 1 46.66 204 LYS A N 1
ATOM 1643 C CA . LYS A 1 204 ? 34 6.32 22.203 1 46.66 204 LYS A CA 1
ATOM 1644 C C . LYS A 1 204 ? 33.312 6.141 23.547 1 46.66 204 LYS A C 1
ATOM 1646 O O . LYS A 1 204 ? 32.156 6.578 23.719 1 46.66 204 LYS A O 1
ATOM 1651 N N . GLU A 1 205 ? 33.75 5.359 24.359 1 46.19 205 GLU A N 1
ATOM 1652 C CA . GLU A 1 205 ? 33.406 5.207 25.766 1 46.19 205 GLU A CA 1
ATOM 1653 C C . GLU A 1 205 ? 33.344 6.559 26.469 1 46.19 205 GLU A C 1
ATOM 1655 O O . GLU A 1 205 ? 34.281 7.363 26.359 1 46.19 205 GLU A O 1
ATOM 1660 N N . GLY A 1 206 ? 32.156 7.082 27.109 1 46.75 206 GLY A N 1
ATOM 1661 C CA . GLY A 1 206 ? 31.938 8.281 27.906 1 46.75 206 GLY A CA 1
ATOM 1662 C C . GLY A 1 206 ? 31.484 9.477 27.094 1 46.75 206 GLY A C 1
ATOM 1663 O O . GLY A 1 206 ? 31.547 10.609 27.562 1 46.75 206 GLY A O 1
ATOM 1664 N N . ALA A 1 207 ? 31.578 9.391 25.828 1 48.16 207 ALA A N 1
ATOM 1665 C CA . ALA A 1 207 ? 31.219 10.57 25.047 1 48.16 207 ALA A CA 1
ATOM 1666 C C . ALA A 1 207 ? 29.812 11.047 25.375 1 48.16 207 ALA A C 1
ATOM 1668 O O . ALA A 1 207 ? 28.891 10.234 25.484 1 48.16 207 ALA A O 1
ATOM 1669 N N . HIS A 1 208 ? 29.719 12.102 26.109 1 44.06 208 HIS A N 1
ATOM 1670 C CA . HIS A 1 208 ? 28.453 12.75 26.391 1 44.06 208 HIS A CA 1
ATOM 1671 C C . HIS A 1 208 ? 27.594 12.867 25.141 1 44.06 208 HIS A C 1
ATOM 1673 O O . HIS A 1 208 ? 28.125 12.844 24.016 1 44.06 208 HIS A O 1
ATOM 1679 N N . PHE A 1 209 ? 26.359 12.711 25.328 1 46.53 209 PHE A N 1
ATOM 1680 C CA . PHE A 1 209 ? 25.312 12.906 24.328 1 46.53 209 PHE A CA 1
ATOM 1681 C C . PHE A 1 209 ? 25.672 14.023 23.359 1 46.53 209 PHE A C 1
ATOM 1683 O O . PHE A 1 209 ? 25.25 14.016 22.219 1 46.53 209 PHE A O 1
ATOM 1690 N N . ASP A 1 210 ? 26.469 14.938 23.844 1 48.94 210 ASP A N 1
ATOM 1691 C CA . ASP A 1 210 ? 26.891 16.109 23.094 1 48.94 210 ASP A CA 1
ATOM 1692 C C . ASP A 1 210 ? 27.781 15.719 21.906 1 48.94 210 ASP A C 1
ATOM 1694 O O . ASP A 1 210 ? 28.094 16.547 21.062 1 48.94 210 ASP A O 1
ATOM 1698 N N . THR A 1 211 ? 28.25 14.602 22 1 50.16 211 THR A N 1
ATOM 1699 C CA . THR A 1 211 ? 29.156 14.156 20.953 1 50.16 211 THR A CA 1
ATOM 1700 C C . THR A 1 211 ? 28.406 14.047 19.625 1 50.16 211 THR A C 1
ATOM 1702 O O . THR A 1 211 ? 28.984 14.305 18.562 1 50.16 211 THR A O 1
ATOM 1705 N N . TYR A 1 212 ? 27.312 13.586 19.734 1 49.22 212 TYR A N 1
ATOM 1706 C CA . TYR A 1 212 ? 26.562 13.516 18.484 1 49.22 212 TYR A CA 1
ATOM 1707 C C . TYR A 1 212 ? 26.266 14.914 17.938 1 49.22 212 TYR A C 1
ATOM 1709 O O . TYR A 1 212 ? 25.938 15.078 16.766 1 49.22 212 TYR A O 1
ATOM 1717 N N . LEU A 1 213 ? 26.359 15.844 18.875 1 53.47 213 LEU A N 1
ATOM 1718 C CA . LEU A 1 213 ? 26.109 17.219 18.469 1 53.47 213 LEU A CA 1
ATOM 1719 C C . LEU A 1 213 ? 27.406 17.891 18.016 1 53.47 213 LEU A C 1
ATOM 1721 O O . LEU A 1 213 ? 27.391 19.031 17.562 1 53.47 213 LEU A O 1
ATOM 1725 N N . ASP A 1 214 ? 28.469 17.125 18.266 1 56.75 214 ASP A N 1
ATOM 1726 C CA . ASP A 1 214 ? 29.75 17.688 17.859 1 56.75 214 ASP A CA 1
ATOM 1727 C C . ASP A 1 214 ? 29.906 17.656 16.344 1 56.75 214 ASP A C 1
ATOM 1729 O O . ASP A 1 214 ? 29.359 16.781 15.664 1 56.75 214 ASP A O 1
ATOM 1733 N N . HIS A 1 215 ? 30.312 18.812 15.812 1 59.66 215 HIS A N 1
ATOM 1734 C CA . HIS A 1 215 ? 30.578 19.078 14.406 1 59.66 215 HIS A CA 1
ATOM 1735 C C . HIS A 1 215 ? 31.359 17.938 13.766 1 59.66 215 HIS A C 1
ATOM 1737 O O . HIS A 1 215 ? 31.281 17.719 12.555 1 59.66 215 HIS A O 1
ATOM 1743 N N . LEU A 1 216 ? 31.953 17.125 14.625 1 59.41 216 LEU A N 1
ATOM 1744 C CA . LEU A 1 216 ? 32.812 16.078 14.07 1 59.41 216 LEU A CA 1
ATOM 1745 C C . LEU A 1 216 ? 31.969 14.93 13.539 1 59.41 216 LEU A C 1
ATOM 1747 O O . LEU A 1 216 ? 32.438 14.172 12.68 1 59.41 216 LEU A O 1
ATOM 1751 N N . HIS A 1 217 ? 30.797 14.883 13.922 1 66.69 217 HIS A N 1
ATOM 1752 C CA . HIS A 1 217 ? 29.984 13.758 13.5 1 66.69 217 HIS A CA 1
ATOM 1753 C C . HIS A 1 217 ? 28.953 14.18 12.453 1 66.69 217 HIS A C 1
ATOM 1755 O O . HIS A 1 217 ? 28.047 13.414 12.125 1 66.69 217 HIS A O 1
ATOM 1761 N N . ASP A 1 218 ? 29.266 15.32 11.836 1 80.62 218 ASP A N 1
ATOM 1762 C CA . ASP A 1 218 ? 28.297 15.828 10.867 1 80.62 218 ASP A CA 1
ATOM 1763 C C . ASP A 1 218 ? 28.422 15.094 9.531 1 80.62 218 ASP A C 1
ATOM 1765 O O . ASP A 1 218 ? 29.516 14.719 9.125 1 80.62 218 ASP A O 1
ATOM 1769 N N . VAL A 1 219 ? 27.359 14.758 8.992 1 85.88 219 VAL A N 1
ATOM 1770 C CA . VAL A 1 219 ? 27.297 14.203 7.645 1 85.88 219 VAL A CA 1
ATOM 1771 C C . VAL A 1 219 ? 26.953 15.305 6.645 1 85.88 219 VAL A C 1
ATOM 1773 O O . VAL A 1 219 ? 25.984 16.031 6.828 1 85.88 219 VAL A O 1
ATOM 1776 N N . LYS A 1 220 ? 27.859 15.477 5.695 1 89.44 220 LYS A N 1
ATOM 1777 C CA . LYS A 1 220 ? 27.625 16.484 4.664 1 89.44 220 LYS A CA 1
ATOM 1778 C C . LYS A 1 220 ? 27.703 15.875 3.27 1 89.44 220 LYS A C 1
ATOM 1780 O O . LYS A 1 220 ? 28.641 15.133 2.961 1 89.44 220 LYS A O 1
ATOM 1785 N N . VAL A 1 221 ? 26.688 16.078 2.486 1 91.62 221 VAL A N 1
ATOM 1786 C CA . VAL A 1 221 ? 26.688 15.648 1.094 1 91.62 221 VAL A CA 1
ATOM 1787 C C . VAL A 1 221 ? 26.797 16.859 0.172 1 91.62 221 VAL A C 1
ATOM 1789 O O . VAL A 1 221 ? 25.859 17.672 0.085 1 91.62 221 VAL A O 1
ATOM 1792 N N . ILE A 1 222 ? 27.891 16.891 -0.575 1 89.69 222 ILE A N 1
ATOM 1793 C CA . ILE A 1 222 ? 28.156 18.047 -1.434 1 89.69 222 ILE A CA 1
ATOM 1794 C C . ILE A 1 222 ? 27.219 18.016 -2.631 1 89.69 222 ILE A C 1
ATOM 1796 O O . ILE A 1 222 ? 27.078 17 -3.311 1 89.69 222 ILE A O 1
ATOM 1800 N N . GLY A 1 223 ? 26.578 19.047 -2.838 1 86.56 223 GLY A N 1
ATOM 1801 C CA . GLY A 1 223 ? 25.719 19.188 -4.008 1 86.56 223 GLY A CA 1
ATOM 1802 C C . GLY A 1 223 ? 24.266 18.844 -3.729 1 86.56 223 GLY A C 1
ATOM 1803 O O . GLY A 1 223 ? 23.422 18.922 -4.625 1 86.56 223 GLY A O 1
ATOM 1804 N N . LEU A 1 224 ? 24 18.422 -2.547 1 91 224 LEU A N 1
ATOM 1805 C CA . LEU A 1 224 ? 22.625 18.109 -2.188 1 91 224 LEU A CA 1
ATOM 1806 C C . LEU A 1 224 ? 22.062 19.141 -1.21 1 91 224 LEU A C 1
ATOM 1808 O O . LEU A 1 224 ? 22.109 18.938 0.005 1 91 224 LEU A O 1
ATOM 1812 N N . ASP A 1 225 ? 21.547 20.219 -1.763 1 89.56 225 ASP A N 1
ATOM 1813 C CA . ASP A 1 225 ? 21.016 21.312 -0.961 1 89.56 225 ASP A CA 1
ATOM 1814 C C . ASP A 1 225 ? 19.516 21.484 -1.204 1 89.56 225 ASP A C 1
ATOM 1816 O O . ASP A 1 225 ? 18.969 20.953 -2.168 1 89.56 225 ASP A O 1
ATOM 1820 N N . PHE A 1 226 ? 18.922 22.172 -0.253 1 91.94 226 PHE A N 1
ATOM 1821 C CA . PHE A 1 226 ? 17.516 22.5 -0.405 1 91.94 226 PHE A CA 1
ATOM 1822 C C . PHE A 1 226 ? 17.281 23.375 -1.627 1 91.94 226 PHE A C 1
ATOM 1824 O O . PHE A 1 226 ? 17.938 24.422 -1.775 1 91.94 226 PHE A O 1
ATOM 1831 N N . GLU A 1 227 ? 16.469 22.844 -2.523 1 88.81 227 GLU A N 1
ATOM 1832 C CA . GLU A 1 227 ? 16.141 23.594 -3.73 1 88.81 227 GLU A CA 1
ATOM 1833 C C . GLU A 1 227 ? 14.664 23.5 -4.074 1 88.81 227 GLU A C 1
ATOM 1835 O O . GLU A 1 227 ? 14.031 22.469 -3.809 1 88.81 227 GLU A O 1
ATOM 1840 N N . TYR A 1 228 ? 14.156 24.656 -4.59 1 92.19 228 TYR A N 1
ATOM 1841 C CA . TYR A 1 228 ? 12.781 24.625 -5.082 1 92.19 228 TYR A CA 1
ATOM 1842 C C . TYR A 1 228 ? 12.68 23.828 -6.375 1 92.19 228 TYR A C 1
ATOM 1844 O O . TYR A 1 228 ? 13.578 23.875 -7.215 1 92.19 228 TYR A O 1
ATOM 1852 N N . VAL A 1 229 ? 11.625 23.156 -6.473 1 90.88 229 VAL A N 1
ATOM 1853 C CA . VAL A 1 229 ? 11.383 22.344 -7.66 1 90.88 229 VAL A CA 1
ATOM 1854 C C . VAL A 1 229 ? 10.547 23.125 -8.664 1 90.88 229 VAL A C 1
ATOM 1856 O O . VAL A 1 229 ? 9.469 23.625 -8.328 1 90.88 229 VAL A O 1
ATOM 1859 N N . HIS A 1 230 ? 11.133 23.328 -9.859 1 87.94 230 HIS A N 1
ATOM 1860 C CA . HIS A 1 230 ? 10.398 23.922 -10.969 1 87.94 230 HIS A CA 1
ATOM 1861 C C . HIS A 1 230 ? 10.398 23.016 -12.188 1 87.94 230 HIS A C 1
ATOM 1863 O O . HIS A 1 230 ? 11.461 22.719 -12.75 1 87.94 230 HIS A O 1
ATOM 1869 N N . LEU A 1 231 ? 9.266 22.516 -12.453 1 88.31 231 LEU A N 1
ATOM 1870 C CA . LEU A 1 231 ? 9.125 21.609 -13.586 1 88.31 231 LEU A CA 1
ATOM 1871 C C . LEU A 1 231 ? 8.156 22.172 -14.617 1 88.31 231 LEU A C 1
ATOM 1873 O O . LEU A 1 231 ? 6.98 22.375 -14.32 1 88.31 231 LEU A O 1
ATOM 1877 N N . GLU A 1 232 ? 8.68 22.312 -15.852 1 87 232 GLU A N 1
ATOM 1878 C CA . GLU A 1 232 ? 7.828 22.781 -16.938 1 87 232 GLU A CA 1
ATOM 1879 C C . GLU A 1 232 ? 6.852 21.703 -17.391 1 87 232 GLU A C 1
ATOM 1881 O O . GLU A 1 232 ? 7.145 20.5 -17.266 1 87 232 GLU A O 1
ATOM 1886 N N . PRO A 1 233 ? 5.762 22.109 -17.875 1 86.5 233 PRO A N 1
ATOM 1887 C CA . PRO A 1 233 ? 4.758 21.141 -18.297 1 86.5 233 PRO A CA 1
ATOM 1888 C C . PRO A 1 233 ? 5.297 20.156 -19.328 1 86.5 233 PRO A C 1
ATOM 1890 O O . PRO A 1 233 ? 4.953 18.969 -19.297 1 86.5 233 PRO A O 1
ATOM 1893 N N . GLU A 1 234 ? 6.137 20.641 -20.203 1 88.62 234 GLU A N 1
ATOM 1894 C CA . GLU A 1 234 ? 6.691 19.75 -21.219 1 88.62 234 GLU A CA 1
ATOM 1895 C C . GLU A 1 234 ? 7.629 18.719 -20.594 1 88.62 234 GLU A C 1
ATOM 1897 O O . GLU A 1 234 ? 7.633 17.562 -21 1 88.62 234 GLU A O 1
ATOM 1902 N N . ALA A 1 235 ? 8.359 19.172 -19.688 1 90.25 235 ALA A N 1
ATOM 1903 C CA . ALA A 1 235 ? 9.258 18.266 -18.984 1 90.25 235 ALA A CA 1
ATOM 1904 C C . ALA A 1 235 ? 8.469 17.219 -18.188 1 90.25 235 ALA A C 1
ATOM 1906 O O . ALA A 1 235 ? 8.859 16.047 -18.141 1 90.25 235 ALA A O 1
ATOM 1907 N N . LEU A 1 236 ? 7.426 17.703 -17.594 1 91.75 236 LEU A N 1
ATOM 1908 C CA . LEU A 1 236 ? 6.574 16.781 -16.844 1 91.75 236 LEU A CA 1
ATOM 1909 C C . LEU A 1 236 ? 5.98 15.719 -17.766 1 91.75 236 LEU A C 1
ATOM 1911 O O . LEU A 1 236 ? 5.98 14.531 -17.438 1 91.75 236 LEU A O 1
ATOM 1915 N N . LYS A 1 237 ? 5.516 16.188 -18.922 1 91.25 237 LYS A N 1
ATOM 1916 C CA . LYS A 1 237 ? 4.945 15.242 -19.891 1 91.25 237 LYS A CA 1
ATOM 1917 C C . LYS A 1 237 ? 5.977 14.211 -20.328 1 91.25 237 LYS A C 1
ATOM 1919 O O . LYS A 1 237 ? 5.66 13.023 -20.453 1 91.25 237 LYS A O 1
ATOM 1924 N N . PHE A 1 238 ? 7.148 14.664 -20.516 1 92.12 238 PHE A N 1
ATOM 1925 C CA . PHE A 1 238 ? 8.227 13.766 -20.922 1 92.12 238 PHE A CA 1
ATOM 1926 C C . PHE A 1 238 ? 8.477 12.703 -19.859 1 92.12 238 PHE A C 1
ATOM 1928 O O . PHE A 1 238 ? 8.641 11.523 -20.172 1 92.12 238 PHE A O 1
ATOM 1935 N N . LYS A 1 239 ? 8.5 13.094 -18.672 1 92.25 239 LYS A N 1
ATOM 1936 C CA . LYS A 1 239 ? 8.727 12.164 -17.562 1 92.25 239 LYS A CA 1
ATOM 1937 C C . LYS A 1 239 ? 7.559 11.203 -17.406 1 92.25 239 LYS A C 1
ATOM 1939 O O . LYS A 1 239 ? 7.75 10.031 -17.078 1 92.25 239 LYS A O 1
ATOM 1944 N N . LEU A 1 240 ? 6.402 11.695 -17.609 1 92.62 240 LEU A N 1
ATOM 1945 C CA . LEU A 1 240 ? 5.203 10.875 -17.484 1 92.62 240 LEU A CA 1
ATOM 1946 C C . LEU A 1 240 ? 5.16 9.812 -18.578 1 92.62 240 LEU A C 1
ATOM 1948 O O . LEU A 1 240 ? 4.723 8.68 -18.328 1 92.62 240 LEU A O 1
ATOM 1952 N N . ASP A 1 241 ? 5.68 10.141 -19.75 1 91.75 241 ASP A N 1
ATOM 1953 C CA . ASP A 1 241 ? 5.668 9.211 -20.891 1 91.75 241 ASP A CA 1
ATOM 1954 C C . ASP A 1 241 ? 6.699 8.102 -20.688 1 91.75 241 ASP A C 1
ATOM 1956 O O . ASP A 1 241 ? 6.578 7.023 -21.281 1 91.75 241 ASP A O 1
ATOM 1960 N N . ARG A 1 242 ? 7.652 8.398 -19.812 1 92.62 242 ARG A N 1
ATOM 1961 C CA . ARG A 1 242 ? 8.719 7.418 -19.625 1 92.62 242 ARG A CA 1
ATOM 1962 C C . ARG A 1 242 ? 8.688 6.852 -18.203 1 92.62 242 ARG A C 1
ATOM 1964 O O . ARG A 1 242 ? 9.734 6.566 -17.609 1 92.62 242 ARG A O 1
ATOM 1971 N N . SER A 1 243 ? 7.52 6.715 -17.688 1 95.12 243 SER A N 1
ATOM 1972 C CA . SER A 1 243 ? 7.367 6.246 -16.312 1 95.12 243 SER A CA 1
ATOM 1973 C C . SER A 1 243 ? 7.742 4.773 -16.188 1 95.12 243 SER A C 1
ATOM 1975 O O . SER A 1 243 ? 7.234 3.932 -16.938 1 95.12 243 SER A O 1
ATOM 1977 N N . LEU A 1 244 ? 8.617 4.469 -15.188 1 96.62 244 LEU A N 1
ATOM 1978 C CA . LEU A 1 244 ? 9.023 3.094 -14.922 1 96.62 244 LEU A CA 1
ATOM 1979 C C . LEU A 1 244 ? 7.844 2.268 -14.414 1 96.62 244 LEU A C 1
ATOM 1981 O O . LEU A 1 244 ? 7.734 1.078 -14.727 1 96.62 244 LEU A O 1
ATOM 1985 N N . TYR A 1 245 ? 6.938 2.871 -13.719 1 96.62 245 TYR A N 1
ATOM 1986 C CA . TYR A 1 245 ? 5.75 2.18 -13.227 1 96.62 245 TYR A CA 1
ATOM 1987 C C . TYR A 1 245 ? 4.93 1.617 -14.383 1 96.62 245 TYR A C 1
ATOM 1989 O O . TYR A 1 245 ? 4.539 0.448 -14.359 1 96.62 245 TYR A O 1
ATOM 1997 N N . VAL A 1 246 ? 4.711 2.436 -15.367 1 96 246 VAL A N 1
ATOM 1998 C CA . VAL A 1 246 ? 3.883 2.084 -16.516 1 96 246 VAL A CA 1
ATOM 1999 C C . VAL A 1 246 ? 4.59 1.027 -17.359 1 96 246 VAL A C 1
ATOM 2001 O O . VAL A 1 246 ? 3.969 0.055 -17.797 1 96 246 VAL A O 1
ATOM 2004 N N . ASP A 1 247 ? 5.883 1.161 -17.484 1 97 247 ASP A N 1
ATOM 2005 C CA . ASP A 1 247 ? 6.66 0.213 -18.281 1 97 247 ASP A CA 1
ATOM 2006 C C . ASP A 1 247 ? 6.617 -1.184 -17.672 1 97 247 ASP A C 1
ATOM 2008 O O . ASP A 1 247 ? 6.465 -2.178 -18.375 1 97 247 ASP A O 1
ATOM 2012 N N . ILE A 1 248 ? 6.758 -1.222 -16.422 1 97.19 248 ILE A N 1
ATOM 2013 C CA . ILE A 1 248 ? 6.797 -2.5 -15.711 1 97.19 248 ILE A CA 1
ATOM 2014 C C . ILE A 1 248 ? 5.449 -3.205 -15.852 1 97.19 248 ILE A C 1
ATOM 2016 O O . ILE A 1 248 ? 5.398 -4.406 -16.125 1 97.19 248 ILE A O 1
ATOM 2020 N N . LEU A 1 249 ? 4.359 -2.488 -15.734 1 96.38 249 LEU A N 1
ATOM 2021 C CA . LEU A 1 249 ? 3.031 -3.076 -15.883 1 96.38 249 LEU A CA 1
ATOM 2022 C C . LEU A 1 249 ? 2.789 -3.52 -17.328 1 96.38 249 LEU A C 1
ATOM 2024 O O . LEU A 1 249 ? 2.166 -4.559 -17.562 1 96.38 249 LEU A O 1
ATOM 2028 N N . ASP A 1 250 ? 3.309 -2.771 -18.25 1 97.12 250 ASP A N 1
ATOM 2029 C CA . ASP A 1 250 ? 3.191 -3.145 -19.656 1 97.12 250 ASP A CA 1
ATOM 2030 C C . ASP A 1 250 ? 3.936 -4.445 -19.953 1 97.12 250 ASP A C 1
ATOM 2032 O O . ASP A 1 250 ? 3.416 -5.328 -20.641 1 97.12 250 ASP A O 1
ATOM 2036 N N . LEU A 1 251 ? 5.098 -4.512 -19.375 1 97.56 251 LEU A N 1
ATOM 2037 C CA . LEU A 1 251 ? 5.895 -5.719 -19.562 1 97.56 251 LEU A CA 1
ATOM 2038 C C . LEU A 1 251 ? 5.238 -6.918 -18.891 1 97.56 251 LEU A C 1
ATOM 2040 O O . LEU A 1 251 ? 5.266 -8.031 -19.422 1 97.56 251 LEU A O 1
ATOM 2044 N N . THR A 1 252 ? 4.613 -6.742 -17.812 1 97.31 252 THR A N 1
ATOM 2045 C CA . THR A 1 252 ? 3.891 -7.809 -17.125 1 97.31 252 THR A CA 1
ATOM 2046 C C . THR A 1 252 ? 2.715 -8.297 -17.969 1 97.31 252 THR A C 1
ATOM 2048 O O . THR A 1 252 ? 2.498 -9.5 -18.094 1 97.31 252 THR A O 1
ATOM 2051 N N . ALA A 1 253 ? 1.992 -7.332 -18.531 1 97.38 253 ALA A N 1
ATOM 2052 C CA . ALA A 1 253 ? 0.87 -7.688 -19.406 1 97.38 253 ALA A CA 1
ATOM 2053 C C . ALA A 1 253 ? 1.347 -8.461 -20.625 1 97.38 253 ALA A C 1
ATOM 2055 O O . ALA A 1 253 ? 0.709 -9.43 -21.047 1 97.38 253 ALA A O 1
ATOM 2056 N N . LYS A 1 254 ? 2.479 -8.039 -21.141 1 97.25 254 LYS A N 1
ATOM 2057 C CA . LYS A 1 254 ? 3.047 -8.727 -22.297 1 97.25 254 LYS A CA 1
ATOM 2058 C C . LYS A 1 254 ? 3.459 -10.148 -21.953 1 97.25 254 LYS A C 1
ATOM 2060 O O . LYS A 1 254 ? 3.268 -11.078 -22.734 1 97.25 254 LYS A O 1
ATOM 2065 N N . ASP A 1 255 ? 4.012 -10.352 -20.797 1 97.31 255 ASP A N 1
ATOM 2066 C CA . ASP A 1 255 ? 4.398 -11.688 -20.359 1 97.31 255 ASP A CA 1
ATOM 2067 C C . ASP A 1 255 ? 3.178 -12.586 -20.188 1 97.31 255 ASP A C 1
ATOM 2069 O O . ASP A 1 255 ? 3.213 -13.766 -20.547 1 97.31 255 ASP A O 1
ATOM 2073 N N . TYR A 1 256 ? 2.113 -12.031 -19.672 1 97.19 256 TYR A N 1
ATOM 2074 C CA . TYR A 1 256 ? 0.881 -12.805 -19.531 1 97.19 256 TYR A CA 1
ATOM 2075 C C . TYR A 1 256 ? 0.336 -13.203 -20.891 1 97.19 256 TYR A C 1
ATOM 2077 O O . TYR A 1 256 ? -0.195 -14.305 -21.062 1 97.19 256 TYR A O 1
ATOM 2085 N N . GLN A 1 257 ? 0.487 -12.336 -21.844 1 96.94 257 GLN A N 1
ATOM 2086 C CA . GLN A 1 257 ? 0.054 -12.648 -23.188 1 96.94 257 GLN A CA 1
ATOM 2087 C C . GLN A 1 257 ? 0.864 -13.805 -23.781 1 96.94 257 GLN A C 1
ATOM 2089 O O . GLN A 1 257 ? 0.306 -14.703 -24.406 1 96.94 257 GLN A O 1
ATOM 2094 N N . VAL A 1 258 ? 2.148 -13.75 -23.5 1 96.19 258 VAL A N 1
ATOM 2095 C CA . VAL A 1 258 ? 3.018 -14.82 -23.984 1 96.19 258 VAL A CA 1
ATOM 2096 C C . VAL A 1 258 ? 2.672 -16.125 -23.297 1 96.19 258 VAL A C 1
ATOM 2098 O O . VAL A 1 258 ? 2.617 -17.188 -23.922 1 96.19 258 VAL A O 1
ATOM 2101 N N . ASN A 1 259 ? 2.381 -16.047 -22.062 1 95.12 259 ASN A N 1
ATOM 2102 C CA . ASN A 1 259 ? 2.025 -17.234 -21.312 1 95.12 259 ASN A CA 1
ATOM 2103 C C . ASN A 1 259 ? 0.667 -17.797 -21.734 1 95.12 259 ASN A C 1
ATOM 2105 O O . ASN A 1 259 ? 0.448 -19 -21.719 1 95.12 259 ASN A O 1
ATOM 2109 N N . ALA A 1 260 ? -0.231 -16.906 -22.141 1 95.62 260 ALA A N 1
ATOM 2110 C CA . ALA A 1 260 ? -1.506 -17.359 -22.688 1 95.62 260 ALA A CA 1
ATOM 2111 C C . ALA A 1 260 ? -1.299 -18.125 -24 1 95.62 260 ALA A C 1
ATOM 2113 O O . ALA A 1 260 ? -1.917 -19.172 -24.219 1 95.62 260 ALA A O 1
ATOM 2114 N N . LYS A 1 261 ? -0.391 -17.641 -24.797 1 94.56 261 LYS A N 1
ATOM 2115 C CA . LYS A 1 261 ? -0.058 -18.328 -26.031 1 94.56 261 LYS A CA 1
ATOM 2116 C C . LYS A 1 261 ? 0.638 -19.656 -25.75 1 94.56 261 LYS A C 1
ATOM 2118 O O . LYS A 1 261 ? 0.373 -20.656 -26.422 1 94.56 261 LYS A O 1
ATOM 2123 N N . LEU A 1 262 ? 1.47 -19.609 -24.734 1 93.69 262 LEU A N 1
ATOM 2124 C CA . LEU A 1 262 ? 2.176 -20.812 -24.328 1 93.69 262 LEU A CA 1
ATOM 2125 C C . LEU A 1 262 ? 1.196 -21.891 -23.844 1 93.69 262 LEU A C 1
ATOM 2127 O O . LEU A 1 262 ? 1.35 -23.062 -24.156 1 93.69 262 LEU A O 1
ATOM 2131 N N . ALA A 1 263 ? 0.241 -21.469 -23.141 1 92 263 ALA A N 1
ATOM 2132 C CA . ALA A 1 263 ? -0.752 -22.422 -22.625 1 92 263 ALA A CA 1
ATOM 2133 C C . ALA A 1 263 ? -1.519 -23.078 -23.766 1 92 263 ALA A C 1
ATOM 2135 O O . ALA A 1 263 ? -1.889 -24.25 -23.688 1 92 263 ALA A O 1
ATOM 2136 N N . ASN A 1 264 ? -1.651 -22.375 -24.828 1 86 264 ASN A N 1
ATOM 2137 C CA . ASN A 1 264 ? -2.381 -22.891 -25.984 1 86 264 ASN A CA 1
ATOM 2138 C C . ASN A 1 264 ? -1.499 -23.766 -26.875 1 86 264 ASN A C 1
ATOM 2140 O O . ASN A 1 264 ? -1.986 -24.703 -27.5 1 86 264 ASN A O 1
ATOM 2144 N N . ARG A 1 265 ? -0.231 -23.484 -26.844 1 87.06 265 ARG A N 1
ATOM 2145 C CA . ARG A 1 265 ? 0.651 -24.141 -27.797 1 87.06 265 ARG A CA 1
ATOM 2146 C C . ARG A 1 265 ? 1.428 -25.266 -27.125 1 87.06 265 ARG A C 1
ATOM 2148 O O . ARG A 1 265 ? 1.984 -26.141 -27.812 1 87.06 265 ARG A O 1
ATOM 2155 N N . ASP A 1 266 ? 1.442 -25.25 -25.812 1 84.44 266 ASP A N 1
ATOM 2156 C CA . ASP A 1 266 ? 2.197 -26.281 -25.109 1 84.44 266 ASP A CA 1
ATOM 2157 C C . ASP A 1 266 ? 1.331 -27.5 -24.828 1 84.44 266 ASP A C 1
ATOM 2159 O O . ASP A 1 266 ? 1.394 -28.078 -23.734 1 84.44 266 ASP A O 1
ATOM 2163 N N . VAL A 1 267 ? 0.587 -27.891 -25.812 1 83.12 267 VAL A N 1
ATOM 2164 C CA . VAL A 1 267 ? -0.328 -29.016 -25.625 1 83.12 267 VAL A CA 1
ATOM 2165 C C . VAL A 1 267 ? 0.43 -30.328 -25.766 1 83.12 267 VAL A C 1
ATOM 2167 O O . VAL A 1 267 ? -0.02 -31.375 -25.281 1 83.12 267 VAL A O 1
ATOM 2170 N N . PHE A 1 268 ? 1.665 -30.281 -26.297 1 82.44 268 PHE A N 1
ATOM 2171 C CA . PHE A 1 268 ? 2.453 -31.5 -26.531 1 82.44 268 PHE A CA 1
ATOM 2172 C C . PHE A 1 268 ? 3.613 -31.578 -25.547 1 82.44 268 PHE A C 1
ATOM 2174 O O . PHE A 1 268 ? 4.664 -32.125 -25.859 1 82.44 268 PHE A O 1
ATOM 2181 N N . ASN A 1 269 ? 3.389 -30.969 -24.406 1 80.44 269 ASN A N 1
ATOM 2182 C CA . ASN A 1 269 ? 4.461 -30.922 -23.422 1 80.44 269 ASN A CA 1
ATOM 2183 C C . ASN A 1 269 ? 4.855 -32.312 -22.953 1 80.44 269 ASN A C 1
ATOM 2185 O O . ASN A 1 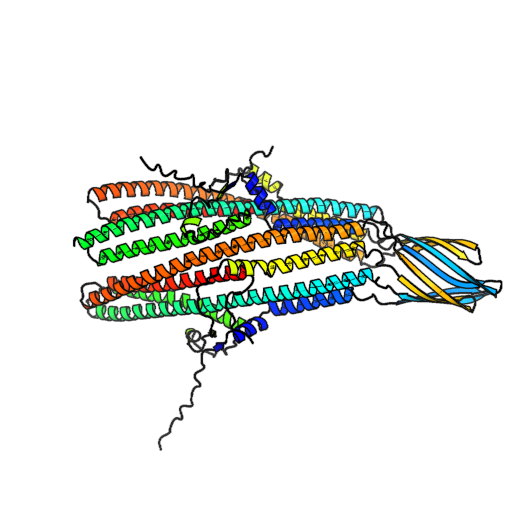269 ? 5.992 -32.531 -22.531 1 80.44 269 ASN A O 1
ATOM 2189 N N . ALA A 1 270 ? 3.977 -33.312 -23.094 1 80.88 270 ALA A N 1
ATOM 2190 C CA . ALA A 1 270 ? 4.258 -34.656 -22.609 1 80.88 270 ALA A CA 1
ATOM 2191 C C . ALA A 1 270 ? 4.691 -35.562 -23.75 1 80.88 270 ALA A C 1
ATOM 2193 O O . ALA A 1 270 ? 4.734 -36.781 -23.578 1 80.88 270 ALA A O 1
ATOM 2194 N N . PHE A 1 271 ? 5.035 -35 -24.953 1 88.56 271 PHE A N 1
ATOM 2195 C CA . PHE A 1 271 ? 5.539 -35.781 -26.078 1 88.56 271 PHE A CA 1
ATOM 2196 C C . PHE A 1 271 ? 6.883 -36.406 -25.75 1 88.56 271 PHE A C 1
ATOM 2198 O O . PHE A 1 271 ? 7.781 -35.75 -25.234 1 88.56 271 PHE A O 1
ATOM 2205 N N . GLU A 1 272 ? 7.008 -37.656 -25.953 1 91.88 272 GLU A N 1
ATOM 2206 C CA . GLU A 1 272 ? 8.25 -38.375 -25.703 1 91.88 272 GLU A CA 1
ATOM 2207 C C . GLU A 1 272 ? 8.594 -39.281 -26.859 1 91.88 272 GLU A C 1
ATOM 2209 O O . GLU A 1 272 ? 7.699 -39.812 -27.547 1 91.88 272 GLU A O 1
ATOM 2214 N N . PHE A 1 273 ? 9.867 -39.406 -27.094 1 92.19 273 PHE A N 1
ATOM 2215 C CA . PHE A 1 273 ? 10.414 -40.281 -28.125 1 92.19 273 PHE A CA 1
ATOM 2216 C C . PHE A 1 273 ? 11.547 -41.125 -27.578 1 92.19 273 PHE A C 1
ATOM 2218 O O . PHE A 1 273 ? 12.367 -40.656 -26.797 1 92.19 273 PHE A O 1
ATOM 2225 N N . GLY A 1 274 ? 11.461 -42.406 -27.938 1 93 274 GLY A N 1
ATOM 2226 C CA . GLY A 1 274 ? 12.516 -43.312 -27.484 1 93 274 GLY A CA 1
ATOM 2227 C C . GLY A 1 274 ? 13.023 -44.219 -28.594 1 93 274 GLY A C 1
ATOM 2228 O O . GLY A 1 274 ? 12.258 -44.625 -29.469 1 93 274 GLY A O 1
ATOM 2229 N N . ILE A 1 275 ? 14.367 -44.469 -28.562 1 92.19 275 ILE A N 1
ATOM 2230 C CA . ILE A 1 275 ? 15.016 -45.375 -29.5 1 92.19 275 ILE A CA 1
ATOM 2231 C C . ILE A 1 275 ? 15.945 -46.312 -28.734 1 92.19 275 ILE A C 1
ATOM 2233 O O . ILE A 1 275 ? 16.594 -45.938 -27.766 1 92.19 275 ILE A O 1
ATOM 2237 N N . GLY A 1 276 ? 15.812 -47.562 -29.141 1 91.81 276 GLY A N 1
ATOM 2238 C CA . GLY A 1 276 ? 16.688 -48.531 -28.5 1 91.81 276 GLY A CA 1
ATOM 2239 C C . GLY A 1 276 ? 16.641 -49.906 -29.156 1 91.81 276 GLY A C 1
ATOM 2240 O O . GLY A 1 276 ? 16.453 -50 -30.375 1 91.81 276 GLY A O 1
ATOM 2241 N N . SER A 1 277 ? 17.078 -50.906 -28.328 1 88 277 SER A N 1
ATOM 2242 C CA . SER A 1 277 ? 17.172 -52.25 -28.875 1 88 277 SER A CA 1
ATOM 2243 C C . SER A 1 277 ? 16.344 -53.25 -28.047 1 88 277 SER A C 1
ATOM 2245 O O . SER A 1 277 ? 16.094 -53 -26.859 1 88 277 SER A O 1
ATOM 2247 N N . GLU A 1 278 ? 15.82 -54.125 -28.797 1 85.75 278 GLU A N 1
ATOM 2248 C CA . GLU A 1 278 ? 15.094 -55.219 -28.172 1 85.75 278 GLU A CA 1
ATOM 2249 C C . GLU A 1 278 ? 15.648 -56.594 -28.625 1 85.75 278 GLU A C 1
ATOM 2251 O O . GLU A 1 278 ? 15.961 -56.781 -29.797 1 85.75 278 GLU A O 1
ATOM 2256 N N . SER A 1 279 ? 15.938 -57.438 -27.609 1 79.44 279 SER A N 1
ATOM 2257 C CA . SER A 1 279 ? 16.406 -58.781 -27.938 1 79.44 279 SER A CA 1
ATOM 2258 C C . SER A 1 279 ? 15.25 -59.781 -27.922 1 79.44 279 SER A C 1
ATOM 2260 O O . SER A 1 279 ? 14.469 -59.844 -26.969 1 79.44 279 SER A O 1
ATOM 2262 N N . TYR A 1 280 ? 15.039 -60.312 -29.125 1 74.06 280 TYR A N 1
ATOM 2263 C CA . TYR A 1 280 ? 14.023 -61.344 -29.25 1 74.06 280 TYR A CA 1
ATOM 2264 C C . TYR A 1 280 ? 14.609 -62.594 -29.906 1 74.06 280 TYR A C 1
ATOM 2266 O O . TYR A 1 280 ? 15.156 -62.531 -31 1 74.06 280 TYR A O 1
ATOM 2274 N N . ASN A 1 281 ? 14.398 -63.719 -29.297 1 69.94 281 ASN A N 1
ATOM 2275 C CA . ASN A 1 281 ? 14.891 -65 -29.781 1 69.94 281 ASN A CA 1
ATOM 2276 C C . ASN A 1 281 ? 16.344 -64.938 -30.234 1 69.94 281 ASN A C 1
ATOM 2278 O O . ASN A 1 281 ? 16.672 -65.312 -31.359 1 69.94 281 ASN A O 1
ATOM 2282 N N . SER A 1 282 ? 17.188 -64.375 -29.406 1 65 282 SER A N 1
ATOM 2283 C CA . SER A 1 282 ? 18.641 -64.312 -29.594 1 65 282 SER A CA 1
ATOM 2284 C C . SER A 1 282 ? 19 -63.344 -30.703 1 65 282 SER A C 1
ATOM 2286 O O . SER A 1 282 ? 20.094 -63.438 -31.281 1 65 282 SER A O 1
ATOM 2288 N N . SER A 1 283 ? 18.062 -62.562 -31.219 1 75.81 283 SER A N 1
ATOM 2289 C CA . SER A 1 283 ? 18.375 -61.5 -32.188 1 75.81 283 SER A CA 1
ATOM 2290 C C . SER A 1 283 ? 18.078 -60.125 -31.594 1 75.81 283 SER A C 1
ATOM 2292 O O . SER A 1 283 ? 17.109 -59.969 -30.844 1 75.81 283 SER A O 1
ATOM 2294 N N . THR A 1 284 ? 19.094 -59.281 -31.891 1 78.25 284 THR A N 1
ATOM 2295 C CA . THR A 1 284 ? 18.938 -57.875 -31.453 1 78.25 284 THR A CA 1
ATOM 2296 C C . THR A 1 284 ? 18.266 -57.062 -32.531 1 78.25 284 THR A C 1
ATOM 2298 O O . THR A 1 284 ? 18.734 -57.031 -33.688 1 78.25 284 THR A O 1
ATOM 2301 N N . ASN A 1 285 ? 17.109 -56.469 -32.156 1 83 285 ASN A N 1
ATOM 2302 C CA . ASN A 1 285 ? 16.359 -55.688 -33.125 1 83 285 ASN A CA 1
ATOM 2303 C C . ASN A 1 285 ? 16.172 -54.25 -32.625 1 83 285 ASN A C 1
ATOM 2305 O O . ASN A 1 285 ? 16.406 -53.938 -31.469 1 83 285 ASN A O 1
ATOM 2309 N N . LEU A 1 286 ? 15.859 -53.406 -33.656 1 86.81 286 LEU A N 1
ATOM 2310 C CA . LEU A 1 286 ? 15.594 -52 -33.406 1 86.81 286 LEU A CA 1
ATOM 2311 C C . LEU A 1 286 ? 14.211 -51.844 -32.781 1 86.81 286 LEU A C 1
ATOM 2313 O O . LEU A 1 286 ? 13.25 -52.469 -33.188 1 86.81 286 LEU A O 1
ATOM 2317 N N . SER A 1 287 ? 14.156 -50.938 -31.734 1 88.5 287 SER A N 1
ATOM 2318 C CA . SER A 1 287 ? 12.883 -50.625 -31.094 1 88.5 287 SER A CA 1
ATOM 2319 C C . SER A 1 287 ? 12.688 -49.125 -30.984 1 88.5 287 SER A C 1
ATOM 2321 O O . SER A 1 287 ? 13.625 -48.406 -30.656 1 88.5 287 SER A O 1
ATOM 2323 N N . VAL A 1 288 ? 11.43 -48.625 -31.406 1 91.44 288 VAL A N 1
ATOM 2324 C CA . VAL A 1 288 ? 11.062 -47.219 -31.328 1 91.44 288 VAL A CA 1
ATOM 2325 C C . VAL A 1 288 ? 9.789 -47.062 -30.5 1 91.44 288 VAL A C 1
ATOM 2327 O O . VAL A 1 288 ? 8.867 -47.875 -30.609 1 91.44 288 VAL A O 1
ATOM 2330 N N . GLU A 1 289 ? 9.883 -46.062 -29.625 1 92 289 GLU A N 1
ATOM 2331 C CA . GLU A 1 289 ? 8.719 -45.75 -28.797 1 92 289 GLU A CA 1
ATOM 2332 C C . GLU A 1 289 ? 8.359 -44.281 -28.875 1 92 289 GLU A C 1
ATOM 2334 O O . GLU A 1 289 ? 9.242 -43.406 -28.875 1 92 289 GLU A O 1
ATOM 2339 N N . VAL A 1 290 ? 6.988 -44.031 -29.062 1 92.06 290 VAL A N 1
ATOM 2340 C CA . VAL A 1 290 ? 6.535 -42.625 -29.188 1 92.06 290 VAL A CA 1
ATOM 2341 C C . VAL A 1 290 ? 5.289 -42.438 -28.328 1 92.06 290 VAL A C 1
ATOM 2343 O O . VAL A 1 290 ? 4.387 -43.281 -28.312 1 92.06 290 VAL A O 1
ATOM 2346 N N . HIS A 1 291 ? 5.355 -41.406 -27.531 1 91.19 291 HIS A N 1
ATOM 2347 C CA . HIS A 1 291 ? 4.195 -40.938 -26.781 1 91.19 291 HIS A CA 1
ATOM 2348 C C . HIS A 1 291 ? 3.664 -39.625 -27.344 1 91.19 291 HIS A C 1
ATOM 2350 O O . HIS A 1 291 ? 4.363 -38.625 -27.312 1 91.19 291 HIS A O 1
ATOM 2356 N N . ILE A 1 292 ? 2.43 -39.562 -27.812 1 91.06 292 ILE A N 1
ATOM 2357 C CA . ILE A 1 292 ? 1.852 -38.375 -28.406 1 91.06 292 ILE A CA 1
ATOM 2358 C C . ILE A 1 292 ? 0.612 -37.969 -27.625 1 91.06 292 ILE A C 1
ATOM 2360 O O . ILE A 1 292 ? -0.433 -38.594 -27.703 1 91.06 292 ILE A O 1
ATOM 2364 N N . PRO A 1 293 ? 0.711 -36.844 -27.016 1 90.38 293 PRO A N 1
ATOM 2365 C CA . PRO A 1 293 ? -0.473 -36.344 -26.312 1 90.38 293 PRO A CA 1
ATOM 2366 C C . PRO A 1 293 ? -1.573 -35.875 -27.25 1 90.38 293 PRO A C 1
ATOM 2368 O O . PRO A 1 293 ? -1.281 -35.344 -28.328 1 90.38 293 PRO A O 1
ATOM 2371 N N . LEU A 1 294 ? -2.883 -36.094 -26.828 1 90.62 294 LEU A N 1
ATOM 2372 C CA . LEU A 1 294 ? -4.047 -35.625 -27.578 1 90.62 294 LEU A CA 1
ATOM 2373 C C . LEU A 1 294 ? -4.777 -34.531 -26.828 1 90.62 294 LEU A C 1
ATOM 2375 O O . LEU A 1 294 ? -5.543 -34.812 -25.891 1 90.62 294 LEU A O 1
ATOM 2379 N N . PRO A 1 295 ? -4.613 -33.312 -27.312 1 87.88 295 PRO A N 1
ATOM 2380 C CA . PRO A 1 295 ? -5.227 -32.188 -26.609 1 87.88 295 PRO A CA 1
ATOM 2381 C C . PRO A 1 295 ? -6.734 -32.125 -26.844 1 87.88 295 PRO A C 1
ATOM 2383 O O . PRO A 1 295 ? -7.219 -31.172 -27.469 1 87.88 295 PRO A O 1
ATOM 2386 N N . VAL A 1 296 ? -7.52 -33 -26.156 1 87.44 296 VAL A N 1
ATOM 2387 C CA . VAL A 1 296 ? -8.953 -33.094 -26.406 1 87.44 296 VAL A CA 1
ATOM 2388 C C . VAL A 1 296 ? -9.719 -32.594 -25.188 1 87.44 296 VAL A C 1
ATOM 2390 O O . VAL A 1 296 ? -10.93 -32.344 -25.266 1 87.44 296 VAL A O 1
ATOM 2393 N N . THR A 1 297 ? -9.078 -32.344 -24.094 1 88.75 297 THR A N 1
ATOM 2394 C CA . THR A 1 297 ? -9.719 -31.812 -22.906 1 88.75 297 THR A CA 1
ATOM 2395 C C . THR A 1 297 ? -9.539 -30.297 -22.812 1 88.75 297 THR A C 1
ATOM 2397 O O . THR A 1 297 ? -8.641 -29.734 -23.438 1 88.75 297 THR A O 1
ATOM 2400 N N . PRO A 1 298 ? -10.438 -29.641 -22.031 1 90.25 298 PRO A N 1
ATOM 2401 C CA . PRO A 1 298 ? -10.383 -28.172 -21.969 1 90.25 298 PRO A CA 1
ATOM 2402 C C . PRO A 1 298 ? -9.328 -27.656 -20.984 1 90.25 298 PRO A C 1
ATOM 2404 O O . PRO A 1 298 ? -9.398 -26.516 -20.547 1 90.25 298 PRO A O 1
ATOM 2407 N N . LYS A 1 299 ? -8.43 -28.406 -20.594 1 89.69 299 LYS A N 1
ATOM 2408 C CA . LYS A 1 299 ? -7.402 -28.016 -19.625 1 89.69 299 LYS A CA 1
ATOM 2409 C C . LYS A 1 299 ? -6.613 -26.812 -20.141 1 89.69 299 LYS A C 1
ATOM 2411 O O . LYS A 1 299 ? -6.426 -25.828 -19.406 1 89.69 299 LYS A O 1
ATOM 2416 N N . ASN A 1 300 ? -6.195 -26.859 -21.359 1 90.06 300 ASN A N 1
ATOM 2417 C CA . ASN A 1 300 ? -5.398 -25.781 -21.922 1 90.06 300 ASN A CA 1
ATOM 2418 C C . ASN A 1 300 ? -6.227 -24.516 -22.125 1 90.06 300 ASN A C 1
ATOM 2420 O O . ASN A 1 300 ? -5.695 -23.406 -22.047 1 90.06 300 ASN A O 1
ATOM 2424 N N . ILE A 1 301 ? -7.5 -24.688 -22.328 1 92.38 301 ILE A N 1
ATOM 2425 C CA . ILE A 1 301 ? -8.391 -23.547 -22.516 1 92.38 301 ILE A CA 1
ATOM 2426 C C . ILE A 1 301 ? -8.5 -22.75 -21.219 1 92.38 301 ILE A C 1
ATOM 2428 O O . ILE A 1 301 ? -8.414 -21.516 -21.219 1 92.38 301 ILE A O 1
ATOM 2432 N N . TYR A 1 302 ? -8.633 -23.469 -20.188 1 93.06 302 TYR A N 1
ATOM 2433 C CA . TYR A 1 302 ? -8.742 -22.812 -18.891 1 93.06 302 TYR A CA 1
ATOM 2434 C C . TYR A 1 302 ? -7.426 -22.156 -18.5 1 93.06 302 TYR A C 1
ATOM 2436 O O . TYR A 1 302 ? -7.418 -21.078 -17.906 1 93.06 302 TYR A O 1
ATOM 2444 N N . GLN A 1 303 ? -6.332 -22.734 -18.828 1 93.44 303 GLN A N 1
ATOM 2445 C CA . GLN A 1 303 ? -5.031 -22.141 -18.547 1 93.44 303 GLN A CA 1
ATOM 2446 C C . GLN A 1 303 ? -4.844 -20.859 -19.359 1 93.44 303 GLN A C 1
ATOM 2448 O O . GLN A 1 303 ? -4.312 -19.859 -18.844 1 93.44 303 GLN A O 1
ATOM 2453 N N . LYS A 1 304 ? -5.211 -20.938 -20.594 1 94.69 304 LYS A N 1
ATOM 2454 C CA . LYS A 1 304 ? -5.152 -19.734 -21.422 1 94.69 304 LYS A CA 1
ATOM 2455 C C . LYS A 1 304 ? -6.008 -18.609 -20.828 1 94.69 304 LYS A C 1
ATOM 2457 O O . LYS A 1 304 ? -5.566 -17.469 -20.75 1 94.69 304 LYS A O 1
ATOM 2462 N N . ARG A 1 305 ? -7.188 -18.969 -20.391 1 95.25 305 ARG A N 1
ATOM 2463 C CA . ARG A 1 305 ? -8.102 -17.969 -19.828 1 95.25 305 ARG A CA 1
ATOM 2464 C C . ARG A 1 305 ? -7.523 -17.359 -18.562 1 95.25 305 ARG A C 1
ATOM 2466 O O . ARG A 1 305 ? -7.719 -16.172 -18.281 1 95.25 305 ARG A O 1
ATOM 2473 N N . LYS A 1 306 ? -6.887 -18.188 -17.781 1 95.69 306 LYS A N 1
ATOM 2474 C CA . LYS A 1 306 ? -6.219 -17.703 -16.578 1 95.69 306 LYS A CA 1
ATOM 2475 C C . LYS A 1 306 ? -5.289 -16.531 -16.906 1 95.69 306 LYS A C 1
ATOM 2477 O O . LYS A 1 306 ? -5.387 -15.461 -16.297 1 95.69 306 LYS A O 1
ATOM 2482 N N . PHE A 1 307 ? -4.469 -16.703 -17.922 1 96.06 307 PHE A N 1
ATOM 2483 C CA . PHE A 1 307 ? -3.473 -15.695 -18.25 1 96.06 307 PHE A CA 1
ATOM 2484 C C . PHE A 1 307 ? -4.117 -14.508 -18.953 1 96.06 307 PHE A C 1
ATOM 2486 O O . PHE A 1 307 ? -3.674 -13.367 -18.781 1 96.06 307 PHE A O 1
ATOM 2493 N N . LEU A 1 308 ? -5.164 -14.758 -19.672 1 96.19 308 LEU A N 1
ATOM 2494 C CA . LEU A 1 308 ? -5.867 -13.664 -20.328 1 96.19 308 LEU A CA 1
ATOM 2495 C C . LEU A 1 308 ? -6.551 -12.766 -19.297 1 96.19 308 LEU A C 1
ATOM 2497 O O . LEU A 1 308 ? -6.59 -11.547 -19.453 1 96.19 308 LEU A O 1
ATOM 2501 N N . ASP A 1 309 ? -7.07 -13.391 -18.344 1 96.12 309 ASP A N 1
ATOM 2502 C CA . ASP A 1 309 ? -7.664 -12.609 -17.266 1 96.12 309 ASP A CA 1
ATOM 2503 C C . ASP A 1 309 ? -6.613 -11.75 -16.562 1 96.12 309 ASP A C 1
ATOM 2505 O O . ASP A 1 309 ? -6.852 -10.578 -16.281 1 96.12 309 ASP A O 1
ATOM 2509 N N . LEU A 1 310 ? -5.52 -12.297 -16.281 1 96 310 LEU A N 1
ATOM 2510 C CA . LEU A 1 310 ? -4.438 -11.555 -15.641 1 96 310 LEU A CA 1
ATOM 2511 C C . LEU A 1 310 ? -3.953 -10.422 -16.531 1 96 310 LEU A C 1
ATOM 2513 O O . LEU A 1 310 ? -3.676 -9.32 -16.047 1 96 310 LEU A O 1
ATOM 2517 N N . GLN A 1 311 ? -3.838 -10.711 -17.828 1 96.75 311 GLN A N 1
ATOM 2518 C CA . GLN A 1 311 ? -3.439 -9.672 -18.781 1 96.75 311 GLN A CA 1
ATOM 2519 C C . GLN A 1 311 ? -4.43 -8.516 -18.766 1 96.75 311 GLN A C 1
ATOM 2521 O O . GLN A 1 311 ? -4.031 -7.352 -18.703 1 96.75 311 GLN A O 1
ATOM 2526 N N . SER A 1 312 ? -5.695 -8.875 -18.859 1 95.5 312 SER A N 1
ATOM 2527 C CA . SER A 1 312 ? -6.734 -7.852 -18.875 1 95.5 312 SER A CA 1
ATOM 2528 C C . SER A 1 312 ? -6.707 -7.016 -17.594 1 95.5 312 SER A C 1
ATOM 2530 O O . SER A 1 312 ? -6.824 -5.789 -17.656 1 95.5 312 SER A O 1
ATOM 2532 N N . GLY A 1 313 ? -6.578 -7.695 -16.547 1 95.69 313 GLY A N 1
ATOM 2533 C CA . GLY A 1 313 ? -6.469 -6.98 -15.281 1 95.69 313 GLY A CA 1
ATOM 2534 C C . GLY A 1 313 ? -5.27 -6.051 -15.227 1 95.69 313 GLY A C 1
ATOM 2535 O O . GLY A 1 313 ? -5.383 -4.91 -14.773 1 95.69 313 GLY A O 1
ATOM 2536 N N . THR A 1 314 ? -4.18 -6.48 -15.688 1 96.31 314 THR A N 1
ATOM 2537 C CA . THR A 1 314 ? -2.951 -5.699 -15.656 1 96.31 314 THR A CA 1
ATOM 2538 C C . THR A 1 314 ? -3.051 -4.496 -16.594 1 96.31 314 THR A C 1
ATOM 2540 O O . THR A 1 314 ? -2.564 -3.41 -16.266 1 96.31 314 THR A O 1
ATOM 2543 N N . LEU A 1 315 ? -3.645 -4.715 -17.734 1 96.69 315 LEU A N 1
ATOM 2544 C CA . LEU A 1 315 ? -3.84 -3.609 -18.672 1 96.69 315 LEU A CA 1
ATOM 2545 C C . LEU A 1 315 ? -4.746 -2.543 -18.062 1 96.69 315 LEU A C 1
ATOM 2547 O O . LEU A 1 315 ? -4.488 -1.346 -18.203 1 96.69 315 LEU A O 1
ATOM 2551 N N . ALA A 1 316 ? -5.773 -2.965 -17.406 1 95.44 316 ALA A N 1
ATOM 2552 C CA . ALA A 1 316 ? -6.672 -2.025 -16.734 1 95.44 316 ALA A CA 1
ATOM 2553 C C . ALA A 1 316 ? -5.949 -1.272 -15.625 1 95.44 316 ALA A C 1
ATOM 2555 O O . ALA A 1 316 ? -6.125 -0.063 -15.469 1 95.44 316 ALA A O 1
ATOM 2556 N N . GLN A 1 317 ? -5.172 -1.97 -14.875 1 94.75 317 GLN A N 1
ATOM 2557 C CA . GLN A 1 317 ? -4.367 -1.334 -13.836 1 94.75 317 GLN A CA 1
ATOM 2558 C C . GLN A 1 317 ? -3.422 -0.295 -14.43 1 94.75 317 GLN A C 1
ATOM 2560 O O . GLN A 1 317 ? -3.193 0.759 -13.828 1 94.75 317 GLN A O 1
ATOM 2565 N N . ASN A 1 318 ? -2.822 -0.645 -15.523 1 95.12 318 ASN A N 1
ATOM 2566 C CA . ASN A 1 318 ? -1.881 0.26 -16.172 1 95.12 318 ASN A CA 1
ATOM 2567 C C . ASN A 1 318 ? -2.551 1.569 -16.578 1 95.12 318 ASN A C 1
ATOM 2569 O O . ASN A 1 318 ? -1.963 2.643 -16.438 1 95.12 318 ASN A O 1
ATOM 2573 N N . GLU A 1 319 ? -3.76 1.515 -17.062 1 93.69 319 GLU A N 1
ATOM 2574 C CA . GLU A 1 319 ? -4.508 2.715 -17.422 1 93.69 319 GLU A CA 1
ATOM 2575 C C . GLU A 1 319 ? -4.773 3.588 -16.203 1 93.69 319 GLU A C 1
ATOM 2577 O O . GLU A 1 319 ? -4.621 4.812 -16.266 1 93.69 319 GLU A O 1
ATOM 2582 N N . VAL A 1 320 ? -5.152 2.996 -15.18 1 92.81 320 VAL A N 1
ATOM 2583 C CA . VAL A 1 320 ? -5.418 3.727 -13.945 1 92.81 320 VAL A CA 1
ATOM 2584 C C . VAL A 1 320 ? -4.121 4.332 -13.414 1 92.81 320 VAL A C 1
ATOM 2586 O O . VAL A 1 320 ? -4.109 5.473 -12.945 1 92.81 320 VAL A O 1
ATOM 2589 N N . MET A 1 321 ? -3.043 3.564 -13.492 1 93.44 321 MET A N 1
ATOM 2590 C CA . MET A 1 321 ? -1.741 4.043 -13.031 1 93.44 321 MET A CA 1
ATOM 2591 C C . MET A 1 321 ? -1.314 5.289 -13.805 1 93.44 321 MET A C 1
ATOM 2593 O O . MET A 1 321 ? -0.876 6.273 -13.211 1 93.44 321 MET A O 1
ATOM 2597 N N . LYS A 1 322 ? -1.435 5.238 -15.078 1 93.06 322 LYS A N 1
ATOM 2598 C CA . LYS A 1 322 ? -1.081 6.379 -15.922 1 93.06 322 LYS A CA 1
ATOM 2599 C C . LYS A 1 322 ? -1.859 7.625 -15.508 1 93.06 322 LYS A C 1
ATOM 2601 O O . LYS A 1 322 ? -1.281 8.703 -15.359 1 93.06 322 LYS A O 1
ATOM 2606 N N . ARG A 1 323 ? -3.076 7.477 -15.32 1 92.06 323 ARG A N 1
ATOM 2607 C CA . ARG A 1 323 ? -3.926 8.594 -14.922 1 92.06 323 ARG A CA 1
ATOM 2608 C C . ARG A 1 323 ? -3.549 9.102 -13.531 1 92.06 323 ARG A C 1
ATOM 2610 O O . ARG A 1 323 ? -3.412 10.305 -13.32 1 92.06 323 ARG A O 1
ATOM 2617 N N . ASN A 1 324 ? -3.393 8.18 -12.602 1 91.25 324 ASN A N 1
ATOM 2618 C CA . ASN A 1 324 ? -3.076 8.555 -11.227 1 91.25 324 ASN A CA 1
ATOM 2619 C C . ASN A 1 324 ? -1.751 9.305 -11.141 1 91.25 324 ASN A C 1
ATOM 2621 O O . ASN A 1 324 ? -1.634 10.281 -10.398 1 91.25 324 ASN A O 1
ATOM 2625 N N . ILE A 1 325 ? -0.737 8.812 -11.836 1 94.19 325 ILE A N 1
ATOM 2626 C CA . ILE A 1 325 ? 0.567 9.461 -11.805 1 94.19 325 ILE A CA 1
ATOM 2627 C C . ILE A 1 325 ? 0.437 10.898 -12.312 1 94.19 325 ILE A C 1
ATOM 2629 O O . ILE A 1 325 ? 1.041 11.82 -11.758 1 94.19 325 ILE A O 1
ATOM 2633 N N . ARG A 1 326 ? -0.322 11.094 -13.305 1 91.25 326 ARG A N 1
ATOM 2634 C CA . ARG A 1 326 ? -0.524 12.422 -13.875 1 91.25 326 ARG A CA 1
ATOM 2635 C C . ARG A 1 326 ? -1.238 13.336 -12.883 1 91.25 326 ARG A C 1
ATOM 2637 O O . ARG A 1 326 ? -0.802 14.469 -12.648 1 91.25 326 ARG A O 1
ATOM 2644 N N . ILE A 1 327 ? -2.311 12.891 -12.289 1 89.5 327 ILE A N 1
ATOM 2645 C CA . ILE A 1 327 ? -3.084 13.672 -11.328 1 89.5 327 ILE A CA 1
ATOM 2646 C C . ILE A 1 327 ? -2.213 14.016 -10.125 1 89.5 327 ILE A C 1
ATOM 2648 O O . ILE A 1 327 ? -2.148 15.172 -9.711 1 89.5 327 ILE A O 1
ATOM 2652 N N . ASN A 1 328 ? -1.561 13 -9.625 1 90.44 328 ASN A N 1
ATOM 2653 C CA . ASN A 1 328 ? -0.727 13.203 -8.445 1 90.44 328 ASN A CA 1
ATOM 2654 C C . ASN A 1 328 ? 0.418 14.172 -8.727 1 90.44 328 ASN A C 1
ATOM 2656 O O . ASN A 1 328 ? 0.7 15.062 -7.914 1 90.44 328 ASN A O 1
ATOM 2660 N N . ALA A 1 329 ? 1.098 13.938 -9.82 1 92.19 329 ALA A N 1
ATOM 2661 C CA . ALA A 1 329 ? 2.223 14.805 -10.164 1 92.19 329 ALA A CA 1
ATOM 2662 C C . ALA A 1 329 ? 1.783 16.266 -10.266 1 92.19 329 ALA A C 1
ATOM 2664 O O . ALA A 1 329 ? 2.438 17.156 -9.711 1 92.19 329 ALA A O 1
ATOM 2665 N N . ASN A 1 330 ? 0.708 16.5 -10.852 1 88 330 ASN A N 1
ATOM 2666 C CA . ASN A 1 330 ? 0.195 17.859 -10.977 1 88 330 ASN A CA 1
ATOM 2667 C C . ASN A 1 330 ? -0.195 18.438 -9.625 1 88 330 ASN A C 1
ATOM 2669 O O . ASN A 1 330 ? 0.06 19.609 -9.352 1 88 330 ASN A O 1
ATOM 2673 N N . SER A 1 331 ? -0.813 17.672 -8.883 1 87.12 331 SER A N 1
ATOM 2674 C CA . SER A 1 331 ? -1.225 18.125 -7.559 1 87.12 331 SER A CA 1
ATOM 2675 C C . SER A 1 331 ? -0.019 18.484 -6.699 1 87.12 331 SER A C 1
ATOM 2677 O O . SER A 1 331 ? -0.004 19.531 -6.051 1 87.12 331 SER A O 1
ATOM 2679 N N . TYR A 1 332 ? 0.942 17.594 -6.715 1 91.88 332 TYR A N 1
ATOM 2680 C CA . TYR A 1 332 ? 2.127 17.859 -5.91 1 91.88 332 TYR A CA 1
ATOM 2681 C C . TYR A 1 332 ? 2.854 19.109 -6.414 1 91.88 332 TYR A C 1
ATOM 2683 O O . TYR A 1 332 ? 3.406 19.875 -5.621 1 91.88 332 TYR A O 1
ATOM 2691 N N . LEU A 1 333 ? 2.895 19.297 -7.684 1 90.38 333 LEU A N 1
ATOM 2692 C CA . LEU A 1 333 ? 3.504 20.516 -8.219 1 90.38 333 LEU A CA 1
ATOM 2693 C C . LEU A 1 333 ? 2.766 21.75 -7.738 1 90.38 333 LEU A C 1
ATOM 2695 O O . LEU A 1 333 ? 3.391 22.75 -7.375 1 90.38 333 LEU A O 1
ATOM 2699 N N . ASN A 1 334 ? 1.488 21.672 -7.672 1 85.25 334 ASN A N 1
ATOM 2700 C CA . ASN A 1 334 ? 0.694 22.781 -7.16 1 85.25 334 ASN A CA 1
ATOM 2701 C C . ASN A 1 334 ? 0.947 23.016 -5.672 1 85.25 334 ASN A C 1
ATOM 2703 O O . ASN A 1 334 ? 1.053 24.156 -5.227 1 85.25 334 ASN A O 1
ATOM 2707 N N . GLN A 1 335 ? 1.005 21.969 -4.988 1 88.62 335 GLN A N 1
ATOM 2708 C CA . GLN A 1 335 ? 1.297 22.078 -3.562 1 88.62 335 GLN A CA 1
ATOM 2709 C C . GLN A 1 335 ? 2.67 22.703 -3.33 1 88.62 335 GLN A C 1
ATOM 2711 O O . GLN A 1 335 ? 2.846 23.5 -2.41 1 88.62 335 GLN A O 1
ATOM 2716 N N . LEU A 1 336 ? 3.607 22.281 -4.156 1 91.81 336 LEU A N 1
ATOM 2717 C CA . LEU A 1 336 ? 4.949 22.828 -4.035 1 91.81 336 LEU A CA 1
ATOM 2718 C C . LEU A 1 336 ? 4.945 24.328 -4.32 1 91.81 336 LEU A C 1
ATOM 2720 O O . LEU A 1 336 ? 5.625 25.094 -3.637 1 91.81 336 LEU A O 1
ATOM 2724 N N . LYS A 1 337 ? 4.188 24.781 -5.223 1 87.88 337 LYS A N 1
ATOM 2725 C CA . LYS A 1 337 ? 4.066 26.203 -5.523 1 87.88 337 LYS A CA 1
ATOM 2726 C C . LYS A 1 337 ? 3.467 26.953 -4.344 1 87.88 337 LYS A C 1
ATOM 2728 O O . LYS A 1 337 ? 3.957 28.031 -3.973 1 87.88 337 LYS A O 1
ATOM 2733 N N . THR A 1 338 ? 2.422 26.391 -3.795 1 85.31 338 THR A N 1
ATOM 2734 C CA . THR A 1 338 ? 1.772 27.016 -2.646 1 85.31 338 THR A CA 1
ATOM 2735 C C . THR A 1 338 ? 2.723 27.078 -1.454 1 85.31 338 THR A C 1
ATOM 2737 O O . THR A 1 338 ? 2.793 28.094 -0.759 1 85.31 338 THR A O 1
ATOM 2740 N N . LYS A 1 339 ? 3.422 25.984 -1.252 1 90.12 339 LYS A N 1
ATOM 2741 C CA . LYS A 1 339 ? 4.344 25.938 -0.121 1 90.12 339 LYS A CA 1
ATOM 2742 C C . LYS A 1 339 ? 5.52 26.891 -0.336 1 90.12 339 LYS A C 1
ATOM 2744 O O . LYS A 1 339 ? 6.035 27.484 0.619 1 90.12 339 LYS A O 1
ATOM 2749 N N . GLU A 1 340 ? 5.965 27.016 -1.557 1 91.25 340 GLU A N 1
ATOM 2750 C CA . GLU A 1 340 ? 7.004 27.984 -1.865 1 91.25 340 GLU A CA 1
ATOM 2751 C C . GLU A 1 340 ? 6.547 29.406 -1.524 1 91.25 340 GLU A C 1
ATOM 2753 O O . GLU A 1 340 ? 7.297 30.172 -0.927 1 91.25 340 GLU A O 1
ATOM 2758 N N . ALA A 1 341 ? 5.32 29.766 -1.859 1 86 341 ALA A N 1
ATOM 2759 C CA . ALA A 1 341 ? 4.762 31.062 -1.515 1 86 341 ALA A CA 1
ATOM 2760 C C . ALA A 1 341 ? 4.684 31.25 -0.002 1 86 341 ALA A C 1
ATOM 2762 O O . ALA A 1 341 ? 4.949 32.344 0.513 1 86 341 ALA A O 1
ATOM 2763 N N . TYR A 1 342 ? 4.328 30.188 0.683 1 87.31 342 TYR A N 1
ATOM 2764 C CA . TYR A 1 342 ? 4.27 30.203 2.141 1 87.31 342 TYR A CA 1
ATOM 2765 C C . TYR A 1 342 ? 5.641 30.5 2.734 1 87.31 342 TYR A C 1
ATOM 2767 O O . TYR A 1 342 ? 5.77 31.344 3.627 1 87.31 342 TYR A O 1
ATOM 2775 N N . ILE A 1 343 ? 6.672 29.844 2.184 1 91.38 343 ILE A N 1
ATOM 2776 C CA . ILE A 1 343 ? 8.031 30 2.691 1 91.38 343 ILE A CA 1
ATOM 2777 C C . ILE A 1 343 ? 8.508 31.438 2.439 1 91.38 343 ILE A C 1
ATOM 2779 O O . ILE A 1 343 ? 9.133 32.031 3.307 1 91.38 343 ILE A O 1
ATOM 2783 N N . GLU A 1 344 ? 8.156 31.969 1.324 1 89.5 344 GLU A N 1
ATOM 2784 C CA . GLU A 1 344 ? 8.547 33.344 1.021 1 89.5 344 GLU A CA 1
ATOM 2785 C C . GLU A 1 344 ? 7.848 34.344 1.939 1 89.5 344 GLU A C 1
ATOM 2787 O O . GLU A 1 344 ? 8.461 35.312 2.402 1 89.5 344 GLU A O 1
ATOM 2792 N N . THR A 1 345 ? 6.574 34.125 2.166 1 85.25 345 THR A N 1
ATOM 2793 C CA . THR A 1 345 ? 5.84 34.969 3.098 1 85.25 345 THR A CA 1
ATOM 2794 C C . THR A 1 345 ? 6.418 34.844 4.508 1 85.25 345 THR A C 1
ATOM 2796 O O . THR A 1 345 ? 6.512 35.844 5.227 1 85.25 345 THR A O 1
ATOM 2799 N N . GLN A 1 346 ? 6.762 33.656 4.875 1 89.69 346 GLN A N 1
ATOM 2800 C CA . GLN A 1 346 ? 7.359 33.406 6.188 1 89.69 346 GLN A CA 1
ATOM 2801 C C . GLN A 1 346 ? 8.688 34.156 6.32 1 89.69 346 GLN A C 1
ATOM 2803 O O . GLN A 1 346 ? 9.008 34.656 7.395 1 89.69 346 GLN A O 1
ATOM 2808 N N . LYS A 1 347 ? 9.5 34.188 5.293 1 89.25 347 LYS A N 1
ATOM 2809 C CA . LYS A 1 347 ? 10.766 34.906 5.32 1 89.25 347 LYS A CA 1
ATOM 2810 C C . LYS A 1 347 ? 10.523 36.406 5.543 1 89.25 347 LYS A C 1
ATOM 2812 O O . LYS A 1 347 ? 11.258 37.062 6.289 1 89.25 347 LYS A O 1
ATOM 2817 N N . GLU A 1 348 ? 9.453 36.938 4.938 1 85.25 348 GLU A N 1
ATOM 2818 C CA . GLU A 1 348 ? 9.086 38.344 5.156 1 85.25 348 GLU A CA 1
ATOM 2819 C C . GLU A 1 348 ? 8.664 38.562 6.602 1 85.25 348 GLU A C 1
ATOM 2821 O O . GLU A 1 348 ? 9.047 39.562 7.211 1 85.25 348 GLU A O 1
ATOM 2826 N N . ALA A 1 349 ? 7.863 37.656 7.121 1 83.94 349 ALA A N 1
ATOM 2827 C CA . ALA A 1 349 ? 7.422 37.75 8.508 1 83.94 349 ALA A CA 1
ATOM 2828 C C . ALA A 1 349 ? 8.609 37.719 9.469 1 83.94 349 ALA A C 1
ATOM 2830 O O . ALA A 1 349 ? 8.625 38.438 10.477 1 83.94 349 ALA A O 1
ATOM 2831 N N . ILE A 1 350 ? 9.641 36.938 9.102 1 89.5 350 ILE A N 1
ATOM 2832 C CA . ILE A 1 350 ? 10.836 36.812 9.93 1 89.5 350 ILE A CA 1
ATOM 2833 C C . ILE A 1 350 ? 11.602 38.125 9.93 1 89.5 350 ILE A C 1
ATOM 2835 O O . ILE A 1 350 ? 12.078 38.562 10.969 1 89.5 350 ILE A O 1
ATOM 2839 N N . ALA A 1 351 ? 11.711 38.719 8.781 1 87.25 351 ALA A N 1
ATOM 2840 C CA . ALA A 1 351 ? 12.398 40 8.695 1 87.25 351 ALA A CA 1
ATOM 2841 C C . ALA A 1 351 ? 11.695 41.062 9.555 1 87.25 351 ALA A C 1
ATOM 2843 O O . ALA A 1 351 ? 12.352 41.844 10.234 1 87.25 351 ALA A O 1
ATOM 2844 N N . ASN A 1 352 ? 10.398 41.062 9.586 1 82.56 352 ASN A N 1
ATOM 2845 C CA . ASN A 1 352 ? 9.625 41.969 10.406 1 82.56 352 ASN A CA 1
ATOM 2846 C C . ASN A 1 352 ? 9.828 41.719 11.898 1 82.56 352 ASN A C 1
ATOM 2848 O O . ASN A 1 352 ? 9.984 42.656 12.688 1 82.56 352 ASN A O 1
ATOM 2852 N N . LYS A 1 353 ? 9.742 40.5 12.227 1 86.75 353 LYS A N 1
ATOM 2853 C CA . LYS A 1 353 ? 9.914 40.156 13.625 1 86.75 353 LYS A CA 1
ATOM 2854 C C . LYS A 1 353 ? 11.328 40.438 14.109 1 86.75 353 LYS A C 1
ATOM 2856 O O . LYS A 1 353 ? 11.539 40.781 15.273 1 86.75 353 LYS A O 1
ATOM 2861 N N . LYS A 1 354 ? 12.32 40.25 13.188 1 87.69 354 LYS A N 1
ATOM 2862 C CA . LYS A 1 354 ? 13.695 40.625 13.531 1 87.69 354 LYS A CA 1
ATOM 2863 C C . LYS A 1 354 ? 13.82 42.125 13.812 1 87.69 354 LYS A C 1
ATOM 2865 O O . LYS A 1 354 ? 14.484 42.5 14.766 1 87.69 354 LYS A O 1
ATOM 2870 N N . ARG A 1 355 ? 13.211 42.938 13.016 1 84.62 355 ARG A N 1
ATOM 2871 C CA . ARG A 1 355 ? 13.227 44.375 13.219 1 84.62 355 ARG A CA 1
ATOM 2872 C C . ARG A 1 355 ? 12.578 44.75 14.555 1 84.62 355 ARG A C 1
ATOM 2874 O O . ARG A 1 355 ? 13.086 45.594 15.289 1 84.62 355 ARG A O 1
ATOM 2881 N N . LEU A 1 356 ? 11.461 44.094 14.836 1 83.56 356 LEU A N 1
ATOM 2882 C CA . LEU A 1 356 ? 10.773 44.344 16.094 1 83.56 356 LEU A CA 1
ATOM 2883 C C . LEU A 1 356 ? 11.648 43.969 17.281 1 83.56 356 LEU A C 1
ATOM 2885 O O . LEU A 1 356 ? 11.664 44.656 18.297 1 83.56 356 LEU A O 1
ATOM 2889 N N . MET A 1 357 ? 12.359 42.875 17.094 1 86.31 357 MET A N 1
ATOM 2890 C CA . MET A 1 357 ? 13.258 42.406 18.156 1 86.31 357 MET A CA 1
ATOM 2891 C C . MET A 1 357 ? 14.383 43.406 18.375 1 86.31 357 MET A C 1
ATOM 2893 O O . MET A 1 357 ? 14.727 43.719 19.516 1 86.31 357 MET A O 1
ATOM 2897 N N . GLU A 1 358 ? 14.93 43.969 17.312 1 86.31 358 GLU A N 1
ATOM 2898 C CA . GLU A 1 358 ? 16 44.969 17.422 1 86.31 358 GLU A CA 1
ATOM 2899 C C . GLU A 1 358 ? 15.508 46.25 18.047 1 86.31 358 GLU A C 1
ATOM 2901 O O . GLU A 1 358 ? 16.203 46.844 18.875 1 86.31 358 GLU A O 1
ATOM 290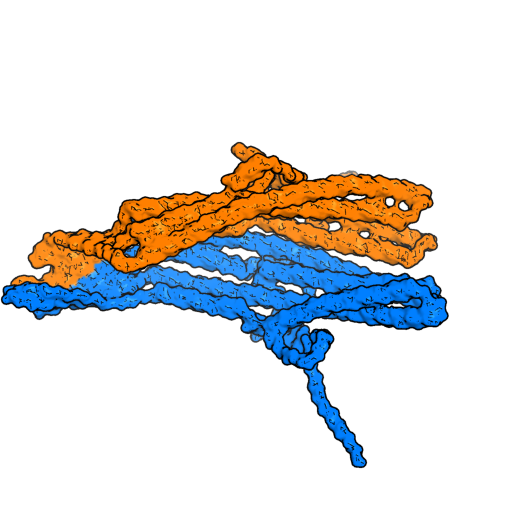6 N N . MET A 1 359 ? 14.344 46.656 17.641 1 81.88 359 MET A N 1
ATOM 2907 C CA . MET A 1 359 ? 13.75 47.844 18.25 1 81.88 359 MET A CA 1
ATOM 2908 C C . MET A 1 359 ? 13.469 47.594 19.734 1 81.88 359 MET A C 1
ATOM 2910 O O . MET A 1 359 ? 13.672 48.5 20.562 1 81.88 359 MET A O 1
ATOM 2914 N N . GLY A 1 360 ? 13.023 46.406 19.953 1 80.88 360 GLY A N 1
ATOM 2915 C CA . GLY A 1 360 ? 12.797 46.062 21.344 1 80.88 360 GLY A CA 1
ATOM 2916 C C . GLY A 1 360 ? 14.062 46.062 22.188 1 80.88 360 GLY A C 1
ATOM 2917 O O . GLY A 1 360 ? 14.047 46.469 23.344 1 80.88 360 GLY A O 1
ATOM 2918 N N . ARG A 1 361 ? 15.125 45.625 21.609 1 83.56 361 ARG A N 1
ATOM 2919 C CA . ARG A 1 361 ? 16.406 45.625 22.297 1 83.56 361 ARG A CA 1
ATOM 2920 C C . ARG A 1 361 ? 16.844 47.062 22.641 1 83.56 361 ARG A C 1
ATOM 2922 O O . ARG A 1 361 ? 17.234 47.312 23.781 1 83.56 361 ARG A O 1
ATOM 2929 N N . ILE A 1 362 ? 16.656 47.938 21.703 1 84.75 362 ILE A N 1
ATOM 2930 C CA . ILE A 1 362 ? 17.047 49.312 21.906 1 84.75 362 ILE A CA 1
ATOM 2931 C C . ILE A 1 362 ? 16.156 49.969 22.969 1 84.75 362 ILE A C 1
ATOM 2933 O O . ILE A 1 362 ? 16.641 50.688 23.844 1 84.75 362 ILE A O 1
ATOM 2937 N N . ALA A 1 363 ? 14.898 49.625 22.891 1 84.81 363 ALA A N 1
ATOM 2938 C CA . ALA A 1 363 ? 13.961 50.188 23.859 1 84.81 363 ALA A CA 1
ATOM 2939 C C . ALA A 1 363 ? 14.25 49.656 25.25 1 84.81 363 ALA A C 1
ATOM 2941 O O . ALA A 1 363 ? 14.102 50.375 26.25 1 84.81 363 ALA A O 1
ATOM 2942 N N . TYR A 1 364 ? 14.68 48.438 25.344 1 81.81 364 TYR A N 1
ATOM 2943 C CA . TYR A 1 364 ? 15.023 47.812 26.625 1 81.81 364 TYR A CA 1
ATOM 2944 C C . TYR A 1 364 ? 16.281 48.438 27.219 1 81.81 364 TYR A C 1
ATOM 2946 O O . TYR A 1 364 ? 16.328 48.75 28.406 1 81.81 364 TYR A O 1
ATOM 2954 N N . GLU A 1 365 ? 17.266 48.688 26.359 1 81 365 GLU A N 1
ATOM 2955 C CA . GLU A 1 365 ? 18.516 49.312 26.797 1 81 365 GLU A CA 1
ATOM 2956 C C . GLU A 1 365 ? 18.281 50.75 27.25 1 81 365 GLU A C 1
ATOM 2958 O O . GLU A 1 365 ? 18.969 51.25 28.156 1 81 365 GLU A O 1
ATOM 2963 N N . ALA A 1 366 ? 17.219 51.312 26.656 1 86.25 366 ALA A N 1
ATOM 2964 C CA . ALA A 1 366 ? 16.859 52.688 27.016 1 86.25 366 ALA A CA 1
ATOM 2965 C C . ALA A 1 366 ? 15.875 52.719 28.172 1 86.25 366 ALA A C 1
ATOM 2967 O O . ALA A 1 366 ? 15.398 53.781 28.578 1 86.25 366 ALA A O 1
ATOM 2968 N N . GLN A 1 367 ? 15.531 51.469 28.703 1 81.94 367 GLN A N 1
ATOM 2969 C CA . GLN A 1 367 ? 14.648 51.312 29.859 1 81.94 367 GLN A CA 1
ATOM 2970 C C . GLN A 1 367 ? 13.234 51.812 29.547 1 81.94 367 GLN A C 1
ATOM 2972 O O . GLN A 1 367 ? 12.562 52.375 30.406 1 81.94 367 GLN A O 1
ATOM 2977 N N . LYS A 1 368 ? 12.836 51.719 28.359 1 82.19 368 LYS A N 1
ATOM 2978 C CA . LYS A 1 368 ? 11.492 52.125 27.953 1 82.19 368 LYS A CA 1
ATOM 2979 C C . LYS A 1 368 ? 10.508 50.969 28.047 1 82.19 368 LYS A C 1
ATOM 2981 O O . LYS A 1 368 ? 9.305 51.188 28.141 1 82.19 368 LYS A O 1
ATOM 2986 N N . ILE A 1 369 ? 11.133 49.781 27.859 1 80.75 369 ILE A N 1
ATOM 2987 C CA . ILE A 1 369 ? 10.281 48.594 28.016 1 80.75 369 ILE A CA 1
ATOM 2988 C C . ILE A 1 369 ? 10.906 47.625 29.016 1 80.75 369 ILE A C 1
ATOM 2990 O O . ILE A 1 369 ? 12.086 47.75 29.344 1 80.75 369 ILE A O 1
ATOM 2994 N N . GLY A 1 370 ? 10.094 46.781 29.531 1 73.94 370 GLY A N 1
ATOM 2995 C CA . GLY A 1 370 ? 10.57 45.781 30.5 1 73.94 370 GLY A CA 1
ATOM 2996 C C . GLY A 1 370 ? 11.203 44.562 29.844 1 73.94 370 GLY A C 1
ATOM 2997 O O . GLY A 1 370 ? 11.141 44.406 28.625 1 73.94 370 GLY A O 1
ATOM 2998 N N . LEU A 1 371 ? 11.914 43.812 30.594 1 73.81 371 LEU A N 1
ATOM 2999 C CA . LEU A 1 371 ? 12.602 42.625 30.156 1 73.81 371 LEU A CA 1
ATOM 3000 C C . LEU A 1 371 ? 11.609 41.625 29.562 1 73.81 371 LEU A C 1
ATOM 3002 O O . LEU A 1 371 ? 11.906 40.969 28.547 1 73.81 371 LEU A O 1
ATOM 3006 N N . PHE A 1 372 ? 10.445 41.562 30.156 1 71.06 372 PHE A N 1
ATOM 3007 C CA . PHE A 1 372 ? 9.445 40.594 29.703 1 71.06 372 PHE A CA 1
ATOM 3008 C C . PHE A 1 372 ? 9 40.938 28.281 1 71.06 372 PHE A C 1
ATOM 3010 O O . PHE A 1 372 ? 8.828 40.031 27.453 1 71.06 372 PHE A O 1
ATOM 3017 N N . GLU A 1 373 ? 8.828 42.188 28.078 1 78.44 373 GLU A N 1
ATOM 3018 C CA . GLU A 1 373 ? 8.391 42.594 26.75 1 78.44 373 GLU A CA 1
ATOM 3019 C C . GLU A 1 373 ? 9.469 42.312 25.703 1 78.44 373 GLU A C 1
ATOM 3021 O O . GLU A 1 373 ? 9.172 41.875 24.594 1 78.44 373 GLU A O 1
ATOM 3026 N N . TYR A 1 374 ? 10.672 42.562 26.031 1 78.88 374 TYR A N 1
ATOM 3027 C CA . TYR A 1 374 ? 11.773 42.25 25.109 1 78.88 374 TYR A CA 1
ATOM 3028 C C . TYR A 1 374 ? 11.844 40.75 24.828 1 78.88 374 TYR A C 1
ATOM 3030 O O . TYR A 1 374 ? 12.055 40.344 23.672 1 78.88 374 TYR A O 1
ATOM 3038 N N . LEU A 1 375 ? 11.633 39.938 25.812 1 76.5 375 LEU A N 1
ATOM 3039 C CA . LEU A 1 375 ? 11.703 38.5 25.656 1 76.5 375 LEU A CA 1
ATOM 3040 C C . LEU A 1 375 ? 10.602 38 24.719 1 76.5 375 LEU A C 1
ATOM 3042 O O . LEU A 1 375 ? 10.805 37.031 23.969 1 76.5 375 LEU A O 1
ATOM 3046 N N . ILE A 1 376 ? 9.523 38.625 24.75 1 77.31 376 ILE A N 1
ATOM 3047 C CA . ILE A 1 376 ? 8.406 38.25 23.875 1 77.31 376 ILE A CA 1
ATOM 3048 C C . ILE A 1 376 ? 8.805 38.469 22.422 1 77.31 376 ILE A C 1
ATOM 3050 O O . ILE A 1 376 ? 8.531 37.625 21.562 1 77.31 376 ILE A O 1
ATOM 3054 N N . TYR A 1 377 ? 9.461 39.625 22.172 1 82.44 377 TYR A N 1
ATOM 3055 C CA . TYR A 1 377 ? 9.906 39.875 20.812 1 82.44 377 TYR A CA 1
ATOM 3056 C C . TYR A 1 377 ? 10.961 38.875 20.375 1 82.44 377 TYR A C 1
ATOM 3058 O O . TYR A 1 377 ? 10.914 38.375 19.25 1 82.44 377 TYR A O 1
ATOM 3066 N N . GLN A 1 378 ? 11.852 38.594 21.219 1 83.12 378 GLN A N 1
ATOM 3067 C CA . GLN A 1 378 ? 12.922 37.656 20.906 1 83.12 378 GLN A CA 1
ATOM 3068 C C . GLN A 1 378 ? 12.359 36.25 20.641 1 83.12 378 GLN A C 1
ATOM 3070 O O . GLN A 1 378 ? 12.758 35.594 19.672 1 83.12 378 GLN A O 1
ATOM 3075 N N . ASN A 1 379 ? 11.445 35.844 21.422 1 81.75 379 ASN A N 1
ATOM 3076 C CA . ASN A 1 379 ? 10.836 34.531 21.266 1 81.75 379 ASN A CA 1
ATOM 3077 C C . ASN A 1 379 ? 10.031 34.438 19.969 1 81.75 379 ASN A C 1
ATOM 3079 O O . ASN A 1 379 ? 10.023 33.406 19.312 1 81.75 379 ASN A O 1
ATOM 3083 N N . SER A 1 380 ? 9.344 35.469 19.766 1 85.94 380 SER A N 1
ATOM 3084 C CA . SER A 1 380 ? 8.547 35.5 18.531 1 85.94 380 SER A CA 1
ATOM 3085 C C . SER A 1 380 ? 9.438 35.344 17.312 1 85.94 380 SER A C 1
ATOM 3087 O O . SER A 1 380 ? 9.062 34.625 16.359 1 85.94 380 SER A O 1
ATOM 3089 N N . TYR A 1 381 ? 10.602 36.031 17.328 1 88.06 381 TYR A N 1
ATOM 3090 C CA . TYR A 1 381 ? 11.562 35.906 16.234 1 88.06 381 TYR A CA 1
ATOM 3091 C C . TYR A 1 381 ? 12.086 34.469 16.125 1 88.06 381 TYR A C 1
ATOM 3093 O O . TYR A 1 381 ? 12.117 33.906 15.039 1 88.06 381 TYR A O 1
ATOM 3101 N N . MET A 1 382 ? 12.43 33.875 17.188 1 88.56 382 MET A N 1
ATOM 3102 C CA . MET A 1 382 ? 12.961 32.531 17.188 1 88.56 382 MET A CA 1
ATOM 3103 C C . MET A 1 382 ? 11.891 31.531 16.75 1 88.56 382 MET A C 1
ATOM 3105 O O . MET A 1 382 ? 12.188 30.578 16.016 1 88.56 382 MET A O 1
ATOM 3109 N N . ASP A 1 383 ? 10.664 31.75 17.188 1 87.81 383 ASP A N 1
ATOM 3110 C CA . ASP A 1 383 ? 9.555 30.891 16.766 1 87.81 383 ASP A CA 1
ATOM 3111 C C . ASP A 1 383 ? 9.375 30.938 15.242 1 87.81 383 ASP A C 1
ATOM 3113 O O . ASP A 1 383 ? 9.055 29.922 14.625 1 87.81 383 ASP A O 1
ATOM 3117 N N . ALA A 1 384 ? 9.523 32.125 14.742 1 90.19 384 ALA A N 1
ATOM 3118 C CA . ALA A 1 384 ? 9.383 32.25 13.297 1 90.19 384 ALA A CA 1
ATOM 3119 C C . ALA A 1 384 ? 10.461 31.469 12.555 1 90.19 384 ALA A C 1
ATOM 3121 O O . ALA A 1 384 ? 10.203 30.891 11.5 1 90.19 384 ALA A O 1
ATOM 3122 N N . LEU A 1 385 ? 11.68 31.484 13.086 1 90.69 385 LEU A N 1
ATOM 3123 C CA . LEU A 1 385 ? 12.766 30.719 12.484 1 90.69 385 LEU A CA 1
ATOM 3124 C C . LEU A 1 385 ? 12.461 29.219 12.523 1 90.69 385 LEU A C 1
ATOM 3126 O O . LEU A 1 385 ? 12.719 28.516 11.555 1 90.69 385 LEU A O 1
ATOM 3130 N N . ILE A 1 386 ? 11.938 28.734 13.586 1 89.94 386 ILE A N 1
ATOM 3131 C CA . ILE A 1 386 ? 11.578 27.328 13.742 1 89.94 386 ILE A CA 1
ATOM 3132 C C . ILE A 1 386 ? 10.484 26.969 12.734 1 89.94 386 ILE A C 1
ATOM 3134 O O . ILE A 1 386 ? 10.555 25.922 12.086 1 89.94 386 ILE A O 1
ATOM 3138 N N . THR A 1 387 ? 9.5 27.812 12.625 1 90.44 387 THR A N 1
ATOM 3139 C CA . THR A 1 387 ? 8.398 27.578 11.703 1 90.44 387 THR A CA 1
ATOM 3140 C C . THR A 1 387 ? 8.898 27.516 10.258 1 90.44 387 THR A C 1
ATOM 3142 O O . THR A 1 387 ? 8.375 26.75 9.453 1 90.44 387 THR A O 1
ATOM 3145 N N . LEU A 1 388 ? 9.859 28.375 9.953 1 92.06 388 LEU A N 1
ATOM 3146 C CA . LEU A 1 388 ? 10.453 28.344 8.625 1 92.06 388 LEU A CA 1
ATOM 3147 C C . LEU A 1 388 ? 11.117 26.984 8.359 1 92.06 388 LEU A C 1
ATOM 3149 O O . LEU A 1 388 ? 10.93 26.391 7.297 1 92.06 388 LEU A O 1
ATOM 3153 N N . ALA A 1 389 ? 11.836 26.5 9.297 1 91.44 389 ALA A N 1
ATOM 3154 C CA . ALA A 1 389 ? 12.484 25.203 9.156 1 91.44 389 ALA A CA 1
ATOM 3155 C C . ALA A 1 389 ? 11.445 24.094 8.953 1 91.44 389 ALA A C 1
ATOM 3157 O O . ALA A 1 389 ? 11.648 23.188 8.148 1 91.44 389 ALA A O 1
ATOM 3158 N N . GLU A 1 390 ? 10.359 24.141 9.641 1 91.25 390 GLU A N 1
ATOM 3159 C CA . GLU A 1 390 ? 9.289 23.156 9.523 1 91.25 390 GLU A CA 1
ATOM 3160 C C . GLU A 1 390 ? 8.641 23.219 8.141 1 91.25 390 GLU A C 1
ATOM 3162 O O . GLU A 1 390 ? 8.289 22.188 7.566 1 91.25 390 GLU A O 1
ATOM 3167 N N . ALA A 1 391 ? 8.453 24.453 7.711 1 92.62 391 ALA A N 1
ATOM 3168 C CA . ALA A 1 391 ? 7.875 24.625 6.379 1 92.62 391 ALA A CA 1
ATOM 3169 C C . ALA A 1 391 ? 8.789 24.016 5.312 1 92.62 391 ALA A C 1
ATOM 3171 O O . ALA A 1 391 ? 8.305 23.438 4.34 1 92.62 391 ALA A O 1
ATOM 3172 N N . LYS A 1 392 ? 10.078 24.219 5.496 1 93.75 392 LYS A N 1
ATOM 3173 C CA . LYS A 1 392 ? 11.031 23.641 4.559 1 93.75 392 LYS A CA 1
ATOM 3174 C C . LYS A 1 392 ? 10.977 22.109 4.594 1 93.75 392 LYS A C 1
ATOM 3176 O O . LYS A 1 392 ? 11.086 21.453 3.557 1 93.75 392 LYS A O 1
ATOM 3181 N N . ILE A 1 393 ? 10.852 21.5 5.73 1 94.31 393 ILE A N 1
ATOM 3182 C CA . ILE A 1 393 ? 10.742 20.062 5.871 1 94.31 393 ILE A CA 1
ATOM 3183 C C . ILE A 1 393 ? 9.492 19.562 5.148 1 94.31 393 ILE A C 1
ATOM 3185 O O . ILE A 1 393 ? 9.531 18.547 4.457 1 94.31 393 ILE A O 1
ATOM 3189 N N . GLU A 1 394 ? 8.43 20.281 5.32 1 93.06 394 GLU A N 1
ATOM 3190 C CA . GLU A 1 394 ? 7.195 19.922 4.625 1 93.06 394 GLU A CA 1
ATOM 3191 C C . GLU A 1 394 ? 7.375 19.984 3.111 1 93.06 394 GLU A C 1
ATOM 3193 O O . GLU A 1 394 ? 6.859 19.141 2.381 1 93.06 394 GLU A O 1
ATOM 3198 N N . TYR A 1 395 ? 8.039 21.078 2.758 1 94.38 395 TYR A N 1
ATOM 3199 C CA . TYR A 1 395 ? 8.344 21.203 1.335 1 94.38 395 TYR A CA 1
ATOM 3200 C C . TYR A 1 395 ? 9.125 19.984 0.844 1 94.38 395 TYR A C 1
ATOM 3202 O O . TYR A 1 395 ? 8.82 19.422 -0.215 1 94.38 395 TYR A O 1
ATOM 3210 N N . ILE A 1 396 ? 10.117 19.547 1.547 1 95.31 396 ILE A N 1
ATOM 3211 C CA . ILE A 1 396 ? 10.922 18.391 1.213 1 95.31 396 ILE A CA 1
ATOM 3212 C C . ILE A 1 396 ? 10.031 17.141 1.128 1 95.31 396 ILE A C 1
ATOM 3214 O O . ILE A 1 396 ? 10.188 16.328 0.22 1 95.31 396 ILE A O 1
ATOM 3218 N N . ASP A 1 397 ? 9.102 17.016 1.996 1 94.31 397 ASP A N 1
ATOM 3219 C CA . ASP A 1 397 ? 8.188 15.875 1.999 1 94.31 397 ASP A CA 1
ATOM 3220 C C . ASP A 1 397 ? 7.34 15.852 0.73 1 94.31 397 ASP A C 1
ATOM 3222 O O . ASP A 1 397 ? 7.18 14.797 0.107 1 94.31 397 ASP A O 1
ATOM 3226 N N . ILE A 1 398 ? 6.84 16.969 0.388 1 94.44 398 ILE A N 1
ATOM 3227 C CA . ILE A 1 398 ? 6 17.062 -0.802 1 94.44 398 ILE A CA 1
ATOM 3228 C C . ILE A 1 398 ? 6.836 16.766 -2.047 1 94.44 398 ILE A C 1
ATOM 3230 O O . ILE A 1 398 ? 6.395 16.062 -2.951 1 94.44 398 ILE A O 1
ATOM 3234 N N . SER A 1 399 ? 7.98 17.359 -2.066 1 94.88 399 SER A N 1
ATOM 3235 C CA . SER A 1 399 ? 8.875 17.109 -3.191 1 94.88 399 SER A CA 1
ATOM 3236 C C . SER A 1 399 ? 9.211 15.617 -3.312 1 94.88 399 SER A C 1
ATOM 3238 O O . SER A 1 399 ? 9.305 15.086 -4.418 1 94.88 399 SER A O 1
ATOM 3240 N N . THR A 1 400 ? 9.398 14.984 -2.209 1 95.94 400 THR A N 1
ATOM 3241 C CA . THR A 1 400 ? 9.672 13.547 -2.182 1 95.94 400 THR A CA 1
ATOM 3242 C C . THR A 1 400 ? 8.492 12.758 -2.744 1 95.94 400 THR A C 1
ATOM 3244 O O . THR A 1 400 ? 8.68 11.836 -3.533 1 95.94 400 THR A O 1
ATOM 3247 N N . LEU A 1 401 ? 7.355 13.172 -2.346 1 95.25 401 LEU A N 1
ATOM 3248 C CA . LEU A 1 401 ? 6.16 12.492 -2.842 1 95.25 401 LEU A CA 1
ATOM 3249 C C . LEU A 1 401 ? 6.035 12.648 -4.352 1 95.25 401 LEU A C 1
ATOM 3251 O O . LEU A 1 401 ? 5.625 11.719 -5.047 1 95.25 401 LEU A O 1
ATOM 3255 N N . LEU A 1 402 ? 6.352 13.789 -4.844 1 95.12 402 LEU A N 1
ATOM 3256 C CA . LEU A 1 402 ? 6.355 14.016 -6.285 1 95.12 402 LEU A CA 1
ATOM 3257 C C . LEU A 1 402 ? 7.348 13.086 -6.973 1 95.12 402 LEU A C 1
ATOM 3259 O O . LEU A 1 402 ? 7 12.406 -7.941 1 95.12 402 LEU A O 1
ATOM 3263 N N . GLU A 1 403 ? 8.57 13.039 -6.461 1 96 403 GLU A N 1
ATOM 3264 C CA . GLU A 1 403 ? 9.609 12.195 -7.051 1 96 403 GLU A CA 1
ATOM 3265 C C . GLU A 1 403 ? 9.219 10.719 -6.992 1 96 403 GLU A C 1
ATOM 3267 O O . GLU A 1 403 ? 9.469 9.969 -7.938 1 96 403 GLU A O 1
ATOM 3272 N N . GLU A 1 404 ? 8.641 10.305 -5.875 1 95.88 404 GLU A N 1
ATOM 3273 C CA . GLU A 1 404 ? 8.172 8.922 -5.758 1 95.88 404 GLU A CA 1
ATOM 3274 C C . GLU A 1 404 ? 7.078 8.625 -6.785 1 95.88 404 GLU A C 1
ATOM 3276 O O . GLU A 1 404 ? 7.031 7.523 -7.336 1 95.88 404 GLU A O 1
ATOM 3281 N N . THR A 1 405 ? 6.246 9.617 -6.957 1 95.56 405 THR A N 1
ATOM 3282 C CA . THR A 1 405 ? 5.18 9.461 -7.938 1 95.56 405 THR A CA 1
ATOM 3283 C C . THR A 1 405 ? 5.754 9.32 -9.344 1 95.56 405 THR A C 1
ATOM 3285 O O . THR A 1 405 ? 5.277 8.508 -10.141 1 95.56 405 THR A O 1
ATOM 3288 N N . LEU A 1 406 ? 6.758 10.062 -9.641 1 95.5 406 LEU A N 1
ATOM 3289 C CA . LEU A 1 406 ? 7.383 10.016 -10.953 1 95.5 406 LEU A CA 1
ATOM 3290 C C . LEU A 1 406 ? 8.312 8.812 -11.078 1 95.5 406 LEU A C 1
ATOM 3292 O O . LEU A 1 406 ? 8.656 8.398 -12.188 1 95.5 406 LEU A O 1
ATOM 3296 N N . GLY A 1 407 ? 8.742 8.289 -9.969 1 95.25 407 GLY A N 1
ATOM 3297 C CA . GLY A 1 407 ? 9.648 7.145 -9.961 1 95.25 407 GLY A CA 1
ATOM 3298 C C . GLY A 1 407 ? 11.086 7.52 -10.258 1 95.25 407 GLY A C 1
ATOM 3299 O O . GLY A 1 407 ? 11.891 6.66 -10.617 1 95.25 407 GLY A O 1
ATOM 3300 N N . GLU A 1 408 ? 11.398 8.828 -10.211 1 92.94 408 GLU A N 1
ATOM 3301 C CA . GLU A 1 408 ? 12.75 9.32 -10.461 1 92.94 408 GLU A CA 1
ATOM 3302 C C . GLU A 1 408 ? 13.023 10.609 -9.695 1 92.94 408 GLU A C 1
ATOM 3304 O O . GLU A 1 408 ? 12.102 11.391 -9.438 1 92.94 408 GLU A O 1
ATOM 3309 N N . SER A 1 409 ? 14.258 10.695 -9.367 1 91.75 409 SER A N 1
ATOM 3310 C CA . SER A 1 409 ? 14.664 11.898 -8.648 1 91.75 409 SER A CA 1
ATOM 3311 C C . SER A 1 409 ? 14.812 13.078 -9.602 1 91.75 409 SER A C 1
ATOM 3313 O O . SER A 1 409 ? 15.203 12.906 -10.758 1 91.75 409 SER A O 1
ATOM 3315 N N . LEU A 1 410 ? 14.5 14.203 -9.148 1 89.75 410 LEU A N 1
ATOM 3316 C CA . LEU A 1 410 ? 14.625 15.422 -9.945 1 89.75 410 LEU A CA 1
ATOM 3317 C C . LEU A 1 410 ? 15.969 16.094 -9.703 1 89.75 410 LEU A C 1
ATOM 3319 O O . LEU A 1 410 ? 16.266 17.125 -10.305 1 89.75 410 LEU A O 1
ATOM 3323 N N . THR A 1 411 ? 16.688 15.5 -8.82 1 81.06 411 THR A N 1
ATOM 3324 C CA . THR A 1 411 ? 18.016 16.031 -8.531 1 81.06 411 THR A CA 1
ATOM 3325 C C . THR A 1 411 ? 18.969 15.727 -9.68 1 81.06 411 THR A C 1
ATOM 3327 O O . THR A 1 411 ? 19.031 14.594 -10.172 1 81.06 411 THR A O 1
ATOM 3330 N N . ARG A 1 412 ? 19.469 16.844 -10.414 1 63.47 412 ARG A N 1
ATOM 3331 C CA . ARG A 1 412 ? 20.391 16.672 -11.516 1 63.47 412 ARG A CA 1
ATOM 3332 C C . ARG A 1 412 ? 21.703 16.062 -11.039 1 63.47 412 ARG A C 1
ATOM 3334 O O . ARG A 1 412 ? 22.359 16.594 -10.141 1 63.47 412 ARG A O 1
ATOM 3341 N N . LEU A 1 413 ? 21.859 14.742 -11.203 1 57.69 413 LEU A N 1
ATOM 3342 C CA . LEU A 1 413 ? 23.156 14.148 -10.945 1 57.69 413 LEU A CA 1
ATOM 3343 C C . LEU A 1 413 ? 24.188 14.648 -11.945 1 57.69 413 LEU A C 1
ATOM 3345 O O . LEU A 1 413 ? 23.875 14.867 -13.117 1 57.69 413 LEU A O 1
ATOM 3349 N N . GLY A 1 414 ? 24.859 15.641 -11.758 1 43.47 414 GLY A N 1
ATOM 3350 C CA . GLY A 1 414 ? 25.906 15.969 -12.711 1 43.47 414 GLY A CA 1
ATOM 3351 C C . GLY A 1 414 ? 26.219 14.836 -13.664 1 43.47 414 GLY A C 1
ATOM 3352 O O . GLY A 1 414 ? 25.844 13.688 -13.422 1 43.47 414 GLY A O 1
ATOM 3353 N N . GLU A 1 415 ? 26.547 15.18 -15.047 1 35.81 415 GLU A N 1
ATOM 3354 C CA . GLU A 1 415 ? 27.078 14.273 -16.062 1 35.81 415 GLU A CA 1
ATOM 3355 C C . GLU A 1 415 ? 27.891 13.156 -15.438 1 35.81 415 GLU A C 1
ATOM 3357 O O . GLU A 1 415 ? 28.953 13.406 -14.852 1 35.81 415 GLU A O 1
ATOM 3362 N N . LEU A 1 416 ? 27.516 12.242 -14.719 1 31.64 416 LEU A N 1
ATOM 3363 C CA . LEU A 1 416 ? 28.484 11.156 -14.695 1 31.64 416 LEU A CA 1
ATOM 3364 C C . LEU A 1 416 ? 29 10.844 -16.094 1 31.64 416 LEU A C 1
ATOM 3366 O O . LEU A 1 416 ? 28.203 10.516 -16.984 1 31.64 416 LEU A O 1
ATOM 3370 N N . HIS A 1 417 ? 29.922 11.539 -16.656 1 24.97 417 HIS A N 1
ATOM 3371 C CA . HIS A 1 417 ? 30.656 10.906 -17.75 1 24.97 417 HIS A CA 1
ATOM 3372 C C . HIS A 1 417 ? 30.844 9.414 -17.5 1 24.97 417 HIS A C 1
ATOM 3374 O O . HIS A 1 417 ? 31.109 9 -16.375 1 24.97 417 HIS A O 1
ATOM 3380 N N . MET B 1 1 ? -23.172 56.781 -32.125 1 26.19 1 MET B N 1
ATOM 3381 C CA . MET B 1 1 ? -23.156 55.438 -32.688 1 26.19 1 MET B CA 1
ATOM 3382 C C . MET B 1 1 ? -22.469 54.469 -31.734 1 26.19 1 MET B C 1
ATOM 3384 O O . MET B 1 1 ? -21.281 54.594 -31.453 1 26.19 1 MET B O 1
ATOM 3388 N N . GLY B 1 2 ? -23.109 53.969 -30.656 1 28.84 2 GLY B N 1
ATOM 3389 C CA . GLY B 1 2 ? -22.688 53.438 -29.359 1 28.84 2 GLY B CA 1
ATOM 3390 C C . GLY B 1 2 ? -22.141 52.031 -29.438 1 28.84 2 GLY B C 1
ATOM 3391 O O . GLY B 1 2 ? -22.797 51.125 -29.969 1 28.84 2 GLY B O 1
ATOM 3392 N N . VAL B 1 3 ? -20.75 51.875 -29.578 1 30.73 3 VAL B N 1
ATOM 3393 C CA . VAL B 1 3 ? -20.062 50.594 -29.828 1 30.73 3 VAL B CA 1
ATOM 3394 C C . VAL B 1 3 ? -20.438 49.594 -28.75 1 30.73 3 VAL B C 1
ATOM 3396 O O . VAL B 1 3 ? -20.125 49.781 -27.578 1 30.73 3 VAL B O 1
ATOM 3399 N N . ALA B 1 4 ? -21.578 48.938 -28.781 1 30.02 4 ALA B N 1
ATOM 3400 C CA . ALA B 1 4 ? -22.109 47.875 -27.922 1 30.02 4 ALA B CA 1
ATOM 3401 C C . ALA B 1 4 ? -21.203 46.656 -27.891 1 30.02 4 ALA B C 1
ATOM 3403 O O . ALA B 1 4 ? -21.047 45.969 -28.906 1 30.02 4 ALA B O 1
ATOM 3404 N N . PHE B 1 5 ? -20.047 46.781 -27.156 1 27.16 5 PHE B N 1
ATOM 3405 C CA . PHE B 1 5 ? -19.109 45.688 -27.062 1 27.16 5 PHE B CA 1
ATOM 3406 C C . PHE B 1 5 ? -19.812 44.406 -26.672 1 27.16 5 PHE B C 1
ATOM 3408 O O . PHE B 1 5 ? -20.5 44.344 -25.641 1 27.16 5 PHE B O 1
ATOM 3415 N N . LEU B 1 6 ? -20.172 43.5 -27.5 1 27.23 6 LEU B N 1
ATOM 3416 C CA . LEU B 1 6 ? -20.766 42.188 -27.359 1 27.23 6 LEU B CA 1
ATOM 3417 C C . LEU B 1 6 ? -19.891 41.281 -26.5 1 27.23 6 LEU B C 1
ATOM 3419 O O . LEU B 1 6 ? -18.766 40.938 -26.875 1 27.23 6 LEU B O 1
ATOM 3423 N N . ILE B 1 7 ? -19.859 41.438 -25.156 1 26.25 7 ILE B N 1
ATOM 3424 C CA . ILE B 1 7 ? -19.109 40.656 -24.188 1 26.25 7 ILE B CA 1
ATOM 3425 C C . ILE B 1 7 ? -19.5 39.188 -24.312 1 26.25 7 ILE B C 1
ATOM 3427 O O . ILE B 1 7 ? -20.641 38.812 -24.078 1 26.25 7 ILE B O 1
ATOM 3431 N N . SER B 1 8 ? -18.969 38.406 -25.156 1 30.27 8 SER B N 1
ATOM 3432 C CA . SER B 1 8 ? -19.156 37 -25.453 1 30.27 8 SER B CA 1
ATOM 3433 C C . SER B 1 8 ? -19.078 36.156 -24.188 1 30.27 8 SER B C 1
ATOM 3435 O O . SER B 1 8 ? -18.312 36.469 -23.266 1 30.27 8 SER B O 1
ATOM 3437 N N . GLY B 1 9 ? -20.062 35.188 -23.875 1 30.44 9 GLY B N 1
ATOM 3438 C CA . GLY B 1 9 ? -20.484 34.281 -22.797 1 30.44 9 GLY B CA 1
ATOM 3439 C C . GLY B 1 9 ? -19.391 33.312 -22.359 1 30.44 9 GLY B C 1
ATOM 3440 O O . GLY B 1 9 ? -19.031 32.406 -23.109 1 30.44 9 GLY B O 1
ATOM 3441 N N . ALA B 1 10 ? -18.422 33.688 -21.656 1 34.19 10 ALA B N 1
ATOM 3442 C CA . ALA B 1 10 ? -17.375 32.844 -21.062 1 34.19 10 ALA B CA 1
ATOM 3443 C C . ALA B 1 10 ? -18 31.672 -20.312 1 34.19 10 ALA B C 1
ATOM 3445 O O . ALA B 1 10 ? -18.797 31.859 -19.391 1 34.19 10 ALA B O 1
ATOM 3446 N N . GLY B 1 11 ? -18.312 30.5 -20.844 1 33.84 11 GLY B N 1
ATOM 3447 C CA . GLY B 1 11 ? -18.859 29.281 -20.266 1 33.84 11 GLY B CA 1
ATOM 3448 C C . GLY B 1 11 ? -18.281 28.969 -18.891 1 33.84 11 GLY B C 1
ATOM 3449 O O . GLY B 1 11 ? -17.078 28.844 -18.734 1 33.84 11 GLY B O 1
ATOM 3450 N N . ALA B 1 12 ? -18.859 29.312 -17.891 1 36.09 12 ALA B N 1
ATOM 3451 C CA . ALA B 1 12 ? -18.688 29.109 -16.453 1 36.09 12 ALA B CA 1
ATOM 3452 C C . ALA B 1 12 ? -18.344 27.656 -16.141 1 36.09 12 ALA B C 1
ATOM 3454 O O . ALA B 1 12 ? -19.156 26.75 -16.375 1 36.09 12 ALA B O 1
ATOM 3455 N N . LEU B 1 13 ? -17.266 27.016 -16.281 1 41.81 13 LEU B N 1
ATOM 3456 C CA . LEU B 1 13 ? -16.766 25.672 -15.953 1 41.81 13 LEU B CA 1
ATOM 3457 C C . LEU B 1 13 ? -17.172 25.297 -14.531 1 41.81 13 LEU B C 1
ATOM 3459 O O . LEU B 1 13 ? -16.828 25.984 -13.57 1 41.81 13 LEU B O 1
ATOM 3463 N N . ASP B 1 14 ? -18.438 24.641 -14.109 1 51.56 14 ASP B N 1
ATOM 3464 C CA . ASP B 1 14 ? -19.219 24.203 -12.969 1 51.56 14 ASP B CA 1
ATOM 3465 C C . ASP B 1 14 ? -18.484 23.125 -12.172 1 51.56 14 ASP B C 1
ATOM 3467 O O . ASP B 1 14 ? -17.609 22.438 -12.719 1 51.56 14 ASP B O 1
ATOM 3471 N N . ALA B 1 15 ? -18.672 23 -10.812 1 65.44 15 ALA B N 1
ATOM 3472 C CA . ALA B 1 15 ? -18.297 21.953 -9.875 1 65.44 15 ALA B CA 1
ATOM 3473 C C . ALA B 1 15 ? -18.641 20.562 -10.438 1 65.44 15 ALA B C 1
ATOM 3475 O O . ALA B 1 15 ? -19.625 20.406 -11.172 1 65.44 15 ALA B O 1
ATOM 3476 N N . LYS B 1 16 ? -17.781 19.672 -10.453 1 80.5 16 LYS B N 1
ATOM 3477 C CA . LYS B 1 16 ? -18.078 18.297 -10.828 1 80.5 16 LYS B CA 1
ATOM 3478 C C . LYS B 1 16 ? -19.016 17.641 -9.828 1 80.5 16 LYS B C 1
ATOM 3480 O O . LYS B 1 16 ? -18.672 17.469 -8.656 1 80.5 16 LYS B O 1
ATOM 3485 N N . THR B 1 17 ? -20.25 17.438 -10.188 1 86.19 17 THR B N 1
ATOM 3486 C CA . THR B 1 17 ? -21.281 16.875 -9.312 1 86.19 17 THR B CA 1
ATOM 3487 C C . THR B 1 17 ? -21.516 15.406 -9.633 1 86.19 17 THR B C 1
ATOM 3489 O O . THR B 1 17 ? -21.641 15.039 -10.805 1 86.19 17 THR B O 1
ATOM 3492 N N . PHE B 1 18 ? -21.516 14.617 -8.602 1 91.44 18 PHE B N 1
ATOM 3493 C CA . PHE B 1 18 ? -21.781 13.188 -8.734 1 91.44 18 PHE B CA 1
ATOM 3494 C C . PHE B 1 18 ? -23.016 12.789 -7.938 1 91.44 18 PHE B C 1
ATOM 3496 O O . PHE B 1 18 ? -23.25 13.32 -6.852 1 91.44 18 PHE B O 1
ATOM 3503 N N . THR B 1 19 ? -23.75 11.883 -8.594 1 90.88 19 THR B N 1
ATOM 3504 C CA . THR B 1 19 ? -24.75 11.188 -7.785 1 90.88 19 THR B CA 1
ATOM 3505 C C . THR B 1 19 ? -24.078 10.109 -6.93 1 90.88 19 THR B C 1
ATOM 3507 O O . THR B 1 19 ? -22.922 9.75 -7.16 1 90.88 19 THR B O 1
ATOM 3510 N N . LEU B 1 20 ? -24.781 9.648 -5.969 1 91.62 20 LEU B N 1
ATOM 3511 C CA . LEU B 1 20 ? -24.234 8.609 -5.102 1 91.62 20 LEU B CA 1
ATOM 3512 C C . LEU B 1 20 ? -23.875 7.363 -5.906 1 91.62 20 LEU B C 1
ATOM 3514 O O . LEU B 1 20 ? -22.844 6.742 -5.68 1 91.62 20 LEU B O 1
ATOM 3518 N N . GLN B 1 21 ? -24.703 7.016 -6.812 1 90.62 21 GLN B N 1
ATOM 3519 C CA . GLN B 1 21 ? -24.484 5.836 -7.637 1 90.62 21 GLN B CA 1
ATOM 3520 C C . GLN B 1 21 ? -23.266 6.016 -8.531 1 90.62 21 GLN B C 1
ATOM 3522 O O . GLN B 1 21 ? -22.469 5.09 -8.695 1 90.62 21 GLN B O 1
ATOM 3527 N N . GLU B 1 22 ? -23.188 7.129 -9.07 1 91.56 22 GLU B N 1
ATOM 3528 C CA . GLU B 1 22 ? -22.031 7.422 -9.906 1 91.56 22 GLU B CA 1
ATOM 3529 C C . GLU B 1 22 ? -20.734 7.391 -9.086 1 91.56 22 GLU B C 1
ATOM 3531 O O . GLU B 1 22 ? -19.703 6.902 -9.562 1 91.56 22 GLU B O 1
ATOM 3536 N N . PHE B 1 23 ? -20.922 7.945 -7.93 1 93.94 23 PHE B N 1
ATOM 3537 C CA . PHE B 1 23 ? -19.781 7.957 -7.02 1 93.94 23 PHE B CA 1
ATOM 3538 C C . PHE B 1 23 ? -19.297 6.539 -6.734 1 93.94 23 PHE B C 1
ATOM 3540 O O . PHE B 1 23 ? -18.109 6.258 -6.82 1 93.94 23 PHE B O 1
ATOM 3547 N N . PHE B 1 24 ? -20.172 5.664 -6.531 1 92.56 24 PHE B N 1
ATOM 3548 C CA . PHE B 1 24 ? -19.844 4.27 -6.242 1 92.56 24 PHE B CA 1
ATOM 3549 C C . PHE B 1 24 ? -19.203 3.602 -7.453 1 92.56 24 PHE B C 1
ATOM 3551 O O . PHE B 1 24 ? -18.219 2.863 -7.312 1 92.56 24 PHE B O 1
ATOM 3558 N N . LYS B 1 25 ? -19.75 3.857 -8.523 1 93.5 25 LYS B N 1
ATOM 3559 C CA . LYS B 1 25 ? -19.266 3.238 -9.75 1 93.5 25 LYS B CA 1
ATOM 3560 C C . LYS B 1 25 ? -17.844 3.695 -10.062 1 93.5 25 LYS B C 1
ATOM 3562 O O . LYS B 1 25 ? -17 2.885 -10.445 1 93.5 25 LYS B O 1
ATOM 3567 N N . GLU B 1 26 ? -17.578 4.949 -9.875 1 94 26 GLU B N 1
ATOM 3568 C CA . GLU B 1 26 ? -16.25 5.477 -10.156 1 94 26 GLU B CA 1
ATOM 3569 C C . GLU B 1 26 ? -15.211 4.918 -9.188 1 94 26 GLU B C 1
ATOM 3571 O O . GLU B 1 26 ? -14.078 4.629 -9.578 1 94 26 GLU B O 1
ATOM 3576 N N . VAL B 1 27 ? -15.625 4.77 -7.949 1 94.5 27 VAL B N 1
ATOM 3577 C CA . VAL B 1 27 ? -14.719 4.234 -6.941 1 94.5 27 VAL B CA 1
ATOM 3578 C C . VAL B 1 27 ? -14.328 2.803 -7.297 1 94.5 27 VAL B C 1
ATOM 3580 O O . VAL B 1 27 ? -13.164 2.42 -7.191 1 94.5 27 VAL B O 1
ATOM 3583 N N . GLU B 1 28 ? -15.258 2.08 -7.758 1 94.44 28 GLU B N 1
ATOM 3584 C CA . GLU B 1 28 ? -14.992 0.687 -8.102 1 94.44 28 GLU B CA 1
ATOM 3585 C C . GLU B 1 28 ? -14.125 0.588 -9.352 1 94.44 28 GLU B C 1
ATOM 3587 O O . GLU B 1 28 ? -13.172 -0.192 -9.391 1 94.44 28 GLU B O 1
ATOM 3592 N N . THR B 1 29 ? -14.414 1.36 -10.312 1 93.38 29 THR B N 1
ATOM 3593 C CA . THR B 1 29 ? -13.773 1.257 -11.625 1 93.38 29 THR B CA 1
ATOM 3594 C C . THR B 1 29 ? -12.336 1.776 -11.562 1 93.38 29 THR B C 1
ATOM 3596 O O . THR B 1 29 ? -11.469 1.289 -12.289 1 93.38 29 THR B O 1
ATOM 3599 N N . ASN B 1 30 ? -12.102 2.709 -10.625 1 92.88 30 ASN B N 1
ATOM 3600 C CA . ASN B 1 30 ? -10.805 3.369 -10.633 1 92.88 30 ASN B CA 1
ATOM 3601 C C . ASN B 1 30 ? -9.914 2.857 -9.508 1 92.88 30 ASN B C 1
ATOM 3603 O O . ASN B 1 30 ? -8.836 3.404 -9.266 1 92.88 30 ASN B O 1
ATOM 3607 N N . SER B 1 31 ? -10.297 1.854 -8.867 1 93.81 31 SER B N 1
ATOM 3608 C CA . SER B 1 31 ? -9.477 1.282 -7.801 1 93.81 31 SER B CA 1
ATOM 3609 C C . SER B 1 31 ? -8.523 0.222 -8.352 1 93.81 31 SER B C 1
ATOM 3611 O O . SER B 1 31 ? -8.961 -0.837 -8.805 1 93.81 31 SER B O 1
ATOM 3613 N N . MET B 1 32 ? -7.277 0.476 -8.211 1 92.5 32 MET B N 1
ATOM 3614 C CA . MET B 1 32 ? -6.258 -0.463 -8.672 1 92.5 32 MET B CA 1
ATOM 3615 C C . MET B 1 32 ? -6.371 -1.793 -7.934 1 92.5 32 MET B C 1
ATOM 3617 O O . MET B 1 32 ? -6.234 -2.857 -8.539 1 92.5 32 MET B O 1
ATOM 3621 N N . GLU B 1 33 ? -6.621 -1.681 -6.746 1 92.44 33 GLU B N 1
ATOM 3622 C CA . GLU B 1 33 ? -6.707 -2.877 -5.914 1 92.44 33 GLU B CA 1
ATOM 3623 C C . GLU B 1 33 ? -7.891 -3.75 -6.316 1 92.44 33 GLU B C 1
ATOM 3625 O O . GLU B 1 33 ? -7.75 -4.969 -6.453 1 92.44 33 GLU B O 1
ATOM 3630 N N . LEU B 1 34 ? -9.086 -3.109 -6.59 1 95.69 34 LEU B N 1
ATOM 3631 C CA . LEU B 1 34 ? -10.273 -3.873 -6.965 1 95.69 34 LEU B CA 1
ATOM 3632 C C . LEU B 1 34 ? -10.102 -4.508 -8.344 1 95.69 34 LEU B C 1
ATOM 3634 O O . LEU B 1 34 ? -10.5 -5.652 -8.555 1 95.69 34 LEU B O 1
ATOM 3638 N N . ILE B 1 35 ? -9.453 -3.822 -9.188 1 94.75 35 ILE B N 1
ATOM 3639 C CA . ILE B 1 35 ? -9.18 -4.359 -10.516 1 94.75 35 ILE B CA 1
ATOM 3640 C C . ILE B 1 35 ? -8.258 -5.57 -10.398 1 94.75 35 ILE B C 1
ATOM 3642 O O . ILE B 1 35 ? -8.523 -6.617 -11 1 94.75 35 ILE B O 1
ATOM 3646 N N . GLY B 1 36 ? -7.238 -5.387 -9.633 1 95.06 36 GLY B N 1
ATOM 3647 C CA . GLY B 1 36 ? -6.305 -6.48 -9.43 1 95.06 36 GLY B CA 1
ATOM 3648 C C . GLY B 1 36 ? -6.938 -7.695 -8.773 1 95.06 36 GLY B C 1
ATOM 3649 O O . GLY B 1 36 ? -6.703 -8.828 -9.195 1 95.06 36 GLY B O 1
ATOM 3650 N N . LYS B 1 37 ? -7.695 -7.457 -7.805 1 94.88 37 LYS B N 1
ATOM 3651 C CA . LYS B 1 37 ? -8.352 -8.555 -7.094 1 94.88 37 LYS B CA 1
ATOM 3652 C C . LYS B 1 37 ? -9.32 -9.305 -8.008 1 94.88 37 LYS B C 1
ATOM 3654 O O . LYS B 1 37 ? -9.383 -10.531 -7.973 1 94.88 37 LYS B O 1
ATOM 3659 N N . LYS B 1 38 ? -10.102 -8.602 -8.742 1 95.25 38 LYS B N 1
ATOM 3660 C CA . LYS B 1 38 ? -11.039 -9.219 -9.672 1 95.25 38 LYS B CA 1
ATOM 3661 C C . LYS B 1 38 ? -10.305 -10.125 -10.664 1 95.25 38 LYS B C 1
ATOM 3663 O O . LYS B 1 38 ? -10.719 -11.266 -10.891 1 95.25 38 LYS B O 1
ATOM 3668 N N . ALA B 1 39 ? -9.242 -9.641 -11.203 1 95.5 39 ALA B N 1
ATOM 3669 C CA . ALA B 1 39 ? -8.445 -10.43 -12.148 1 95.5 39 ALA B CA 1
ATOM 3670 C C . ALA B 1 39 ? -7.836 -11.648 -11.461 1 95.5 39 ALA B C 1
ATOM 3672 O O . ALA B 1 39 ? -7.82 -12.742 -12.031 1 95.5 39 ALA B O 1
ATOM 3673 N N . ASP B 1 40 ? -7.383 -11.523 -10.32 1 95.75 40 ASP B N 1
ATOM 3674 C CA . ASP B 1 40 ? -6.758 -12.602 -9.562 1 95.75 40 ASP B CA 1
ATOM 3675 C C . ASP B 1 40 ? -7.766 -13.711 -9.25 1 95.75 40 ASP B C 1
ATOM 3677 O O . ASP B 1 40 ? -7.473 -14.891 -9.43 1 95.75 40 ASP B O 1
ATOM 3681 N N . PHE B 1 41 ? -8.945 -13.273 -8.805 1 96.75 41 PHE B N 1
ATOM 3682 C CA . PHE B 1 41 ? -9.969 -14.258 -8.461 1 96.75 41 PHE B CA 1
ATOM 3683 C C . PHE B 1 41 ? -10.406 -15.031 -9.695 1 96.75 41 PHE B C 1
ATOM 3685 O O . PHE B 1 41 ? -10.547 -16.266 -9.641 1 96.75 41 PHE B O 1
ATOM 3692 N N . LYS B 1 42 ? -10.57 -14.336 -10.742 1 96 42 LYS B N 1
ATOM 3693 C CA . LYS B 1 42 ? -10.922 -15.023 -11.984 1 96 42 LYS B CA 1
ATOM 3694 C C . LYS B 1 42 ? -9.828 -15.984 -12.414 1 96 42 LYS B C 1
ATOM 3696 O O . LYS B 1 42 ? -10.109 -17.094 -12.859 1 96 42 LYS B O 1
ATOM 3701 N N . SER B 1 43 ? -8.633 -15.516 -12.258 1 96.31 43 SER B N 1
ATOM 3702 C CA . SER B 1 43 ? -7.488 -16.359 -12.617 1 96.31 43 SER B CA 1
ATOM 3703 C C . SER B 1 43 ? -7.441 -17.609 -11.758 1 96.31 43 SER B C 1
ATOM 3705 O O . SER B 1 43 ? -7.227 -18.719 -12.281 1 96.31 43 SER B O 1
ATOM 3707 N N . ARG B 1 44 ? -7.676 -17.5 -10.547 1 96 44 ARG B N 1
ATOM 3708 C CA . ARG B 1 44 ? -7.633 -18.625 -9.633 1 96 44 ARG B CA 1
ATOM 3709 C C . ARG B 1 44 ? -8.766 -19.609 -9.922 1 96 44 ARG B C 1
ATOM 3711 O O . ARG B 1 44 ? -8.594 -20.828 -9.812 1 96 44 ARG B O 1
ATOM 3718 N N . LEU B 1 45 ? -9.922 -19.109 -10.289 1 96.62 45 LEU B N 1
ATOM 3719 C CA . LEU B 1 45 ? -11.039 -19.969 -10.648 1 96.62 45 LEU B CA 1
ATOM 3720 C C . LEU B 1 45 ? -10.734 -20.75 -11.922 1 96.62 45 LEU B C 1
ATOM 3722 O O . LEU B 1 45 ? -11.031 -21.938 -12.016 1 96.62 45 LEU B O 1
ATOM 3726 N N . ASN B 1 46 ? -10.102 -20.062 -12.844 1 95.44 46 ASN B N 1
ATOM 3727 C CA . ASN B 1 46 ? -9.727 -20.75 -14.07 1 95.44 46 ASN B CA 1
ATOM 3728 C C . ASN B 1 46 ? -8.633 -21.781 -13.82 1 95.44 46 ASN B C 1
ATOM 3730 O O . ASN B 1 46 ? -8.617 -22.844 -14.453 1 95.44 46 ASN B O 1
ATOM 3734 N N . GLU B 1 47 ? -7.781 -21.531 -12.93 1 94.38 47 GLU B N 1
ATOM 3735 C CA . GLU B 1 47 ? -6.773 -22.516 -12.539 1 94.38 47 GLU B CA 1
ATOM 3736 C C . GLU B 1 47 ? -7.422 -23.75 -11.93 1 94.38 47 GLU B C 1
ATOM 3738 O O . GLU B 1 47 ? -7.039 -24.875 -12.25 1 94.38 47 GLU B O 1
ATOM 3743 N N . GLN B 1 48 ? -8.414 -23.5 -11.125 1 95.12 48 GLN B N 1
ATOM 3744 C CA . GLN B 1 48 ? -9.125 -24.625 -10.523 1 95.12 48 GLN B CA 1
ATOM 3745 C C . GLN B 1 48 ? -9.898 -25.406 -11.578 1 95.12 48 GLN B C 1
ATOM 3747 O O . GLN B 1 48 ? -9.938 -26.641 -11.531 1 95.12 48 GLN B O 1
ATOM 3752 N N . ARG B 1 49 ? -10.492 -24.766 -12.508 1 95.5 49 ARG B N 1
ATOM 3753 C CA . ARG B 1 49 ? -11.188 -25.438 -13.594 1 95.5 49 ARG B CA 1
ATOM 3754 C C . ARG B 1 49 ? -10.219 -26.297 -14.406 1 95.5 49 ARG B C 1
ATOM 3756 O O . ARG B 1 49 ? -10.578 -27.391 -14.859 1 95.5 49 ARG B O 1
ATOM 3763 N N . SER B 1 50 ? -9.023 -25.781 -14.555 1 93.19 50 SER B N 1
ATOM 3764 C CA . SER B 1 50 ? -7.992 -26.531 -15.266 1 93.19 50 SER B CA 1
ATOM 3765 C C . SER B 1 50 ? -7.617 -27.797 -14.516 1 93.19 50 SER B C 1
ATOM 3767 O O . SER B 1 50 ? -7.469 -28.859 -15.117 1 93.19 50 SER B O 1
ATOM 3769 N N . VAL B 1 51 ? -7.543 -27.688 -13.25 1 90.38 51 VAL B N 1
ATOM 3770 C CA . VAL B 1 51 ? -7.195 -28.844 -12.406 1 90.38 51 VAL B CA 1
ATOM 3771 C C . VAL B 1 51 ? -8.344 -29.844 -12.398 1 90.38 51 VAL B C 1
ATOM 3773 O O . VAL B 1 51 ? -8.125 -31.047 -12.352 1 90.38 51 VAL B O 1
ATOM 3776 N N . ASN B 1 52 ? -9.609 -29.344 -12.508 1 92.12 52 ASN B N 1
ATOM 3777 C CA . ASN B 1 52 ? -10.789 -30.203 -12.516 1 92.12 52 ASN B CA 1
ATOM 3778 C C . ASN B 1 52 ? -10.914 -30.984 -13.828 1 92.12 52 ASN B C 1
ATOM 3780 O O . ASN B 1 52 ? -11.508 -32.062 -13.859 1 92.12 52 ASN B O 1
ATOM 3784 N N . ALA B 1 53 ? -10.305 -30.469 -14.898 1 90.62 53 ALA B N 1
ATOM 3785 C CA . ALA B 1 53 ? -10.359 -31.125 -16.203 1 90.62 53 ALA B CA 1
ATOM 3786 C C . ALA B 1 53 ? -9.445 -32.344 -16.234 1 90.62 53 ALA B C 1
ATOM 3788 O O . ALA B 1 53 ? -8.453 -32.406 -15.508 1 90.62 53 ALA B O 1
ATOM 3789 N N . TRP B 1 54 ? -9.836 -33.375 -17.062 1 89.62 54 TRP B N 1
ATOM 3790 C CA . TRP B 1 54 ? -9.008 -34.562 -17.234 1 89.62 54 TRP B CA 1
ATOM 3791 C C . TRP B 1 54 ? -7.672 -34.219 -17.891 1 89.62 54 TRP B C 1
ATOM 3793 O O . TRP B 1 54 ? -7.602 -33.281 -18.703 1 89.62 54 TRP B O 1
ATOM 3803 N N . ASP B 1 55 ? -6.637 -34.938 -17.5 1 87.06 55 ASP B N 1
ATOM 3804 C CA . ASP B 1 55 ? -5.371 -34.812 -18.219 1 87.06 55 ASP B CA 1
ATOM 3805 C C . ASP B 1 55 ? -5.516 -35.25 -19.672 1 87.06 55 ASP B C 1
ATOM 3807 O O . ASP B 1 55 ? -6.43 -36 -20 1 87.06 55 ASP B O 1
ATOM 3811 N N . PHE B 1 56 ? -4.621 -34.875 -20.531 1 88.19 56 PHE B N 1
ATOM 3812 C CA . PHE B 1 56 ? -4.664 -35.25 -21.938 1 88.19 56 PHE B CA 1
ATOM 3813 C C . PHE B 1 56 ? -4.418 -36.75 -22.109 1 88.19 56 PHE B C 1
ATOM 3815 O O . PHE B 1 56 ? -3.465 -37.281 -21.547 1 88.19 56 PHE B O 1
ATOM 3822 N N . PRO B 1 57 ? -5.355 -37.375 -22.828 1 90.94 57 PRO B N 1
ATOM 3823 C CA . PRO B 1 57 ? -4.98 -38.719 -23.25 1 90.94 57 PRO B CA 1
ATOM 3824 C C . PRO B 1 57 ? -3.779 -38.719 -24.188 1 90.94 57 PRO B C 1
ATOM 3826 O O . PRO B 1 57 ? -3.377 -37.656 -24.703 1 90.94 57 PRO B O 1
ATOM 3829 N N . TYR B 1 58 ? -3.162 -39.844 -24.328 1 91.56 58 TYR B N 1
ATOM 3830 C CA . TYR B 1 58 ? -2.023 -39.906 -25.234 1 91.56 58 TYR B CA 1
ATOM 3831 C C . TYR B 1 58 ? -1.946 -41.25 -25.938 1 91.56 58 TYR B C 1
ATOM 3833 O O . TYR B 1 58 ? -2.48 -42.25 -25.438 1 91.56 58 TYR B O 1
ATOM 3841 N N . ILE B 1 59 ? -1.34 -41.219 -27.172 1 92.94 59 ILE B N 1
ATOM 3842 C CA . ILE B 1 59 ? -1.093 -42.438 -27.953 1 92.94 59 ILE B CA 1
ATOM 3843 C C . ILE B 1 59 ? 0.284 -43 -27.609 1 92.94 59 ILE B C 1
ATOM 3845 O O . ILE B 1 59 ? 1.281 -42.281 -27.625 1 92.94 59 ILE B O 1
ATOM 3849 N N . TYR B 1 60 ? 0.193 -44.125 -27.125 1 91.69 60 TYR B N 1
ATOM 3850 C CA . TYR B 1 60 ? 1.421 -44.875 -26.875 1 91.69 60 TYR B CA 1
ATOM 3851 C C . TYR B 1 60 ? 1.713 -45.844 -28.031 1 91.69 60 TYR B C 1
ATOM 3853 O O . TYR B 1 60 ? 0.892 -46.719 -28.344 1 91.69 60 TYR B O 1
ATOM 3861 N N . ASN B 1 61 ? 2.887 -45.625 -28.766 1 91.19 61 ASN B N 1
ATOM 3862 C CA . ASN B 1 61 ? 3.271 -46.531 -29.859 1 91.19 61 ASN B CA 1
ATOM 3863 C C . ASN B 1 61 ? 4.648 -47.125 -29.641 1 91.19 61 ASN B C 1
ATOM 3865 O O . ASN B 1 61 ? 5.605 -46.406 -29.328 1 91.19 61 ASN B O 1
ATOM 3869 N N . GLU B 1 62 ? 4.652 -48.406 -29.656 1 89 62 GLU B N 1
ATOM 3870 C CA . GLU B 1 62 ? 5.895 -49.156 -29.594 1 89 62 GLU B CA 1
ATOM 3871 C C . GLU B 1 62 ? 6.062 -50.031 -30.812 1 89 62 GLU B C 1
ATOM 3873 O O . GLU B 1 62 ? 5.148 -50.781 -31.188 1 89 62 GLU B O 1
ATOM 3878 N N . THR B 1 63 ? 7.195 -49.875 -31.547 1 86.81 63 THR B N 1
ATOM 3879 C CA . THR B 1 63 ? 7.477 -50.719 -32.719 1 86.81 63 THR B CA 1
ATOM 3880 C C . THR B 1 63 ? 8.828 -51.406 -32.562 1 86.81 63 THR B C 1
ATOM 3882 O O . THR B 1 63 ? 9.852 -50.75 -32.344 1 86.81 63 THR B O 1
ATOM 3885 N N . SER B 1 64 ? 8.734 -52.719 -32.562 1 81.62 64 SER B N 1
ATOM 3886 C CA . SER B 1 64 ? 9.953 -53.531 -32.562 1 81.62 64 SER B CA 1
ATOM 3887 C C . SER B 1 64 ? 10.117 -54.312 -33.844 1 81.62 64 SER B C 1
ATOM 3889 O O . SER B 1 64 ? 9.133 -54.812 -34.406 1 81.62 64 SER B O 1
ATOM 3891 N N . MET B 1 65 ? 11.367 -54.344 -34.375 1 81.81 65 MET B N 1
ATOM 3892 C CA . MET B 1 65 ? 11.672 -55.188 -35.531 1 81.81 65 MET B CA 1
ATOM 3893 C C . MET B 1 65 ? 12.109 -56.594 -35.094 1 81.81 65 MET B C 1
ATOM 3895 O O . MET B 1 65 ? 13.195 -56.75 -34.531 1 81.81 65 MET B O 1
ATOM 3899 N N . VAL B 1 66 ? 11.219 -57.562 -35.312 1 75.81 66 VAL B N 1
ATOM 3900 C CA . VAL B 1 66 ? 11.508 -58.906 -34.844 1 75.81 66 VAL B CA 1
ATOM 3901 C C . VAL B 1 66 ? 11.508 -59.906 -36 1 75.81 66 VAL B C 1
ATOM 3903 O O . VAL B 1 66 ? 10.797 -59.688 -37 1 75.81 66 VAL B O 1
ATOM 3906 N N . LYS B 1 67 ? 12.375 -60.844 -35.938 1 75.38 67 LYS B N 1
ATOM 3907 C CA . LYS B 1 67 ? 12.414 -61.906 -36.938 1 75.38 67 LYS B CA 1
ATOM 3908 C C . LYS B 1 67 ? 11.289 -62.906 -36.719 1 75.38 67 LYS B C 1
ATOM 3910 O O . LYS B 1 67 ? 11.156 -63.469 -35.625 1 75.38 67 LYS B O 1
ATOM 3915 N N . ASN B 1 68 ? 10.469 -63 -37.75 1 69.31 68 ASN B N 1
ATOM 3916 C CA . ASN B 1 68 ? 9.375 -63.969 -37.625 1 69.31 68 ASN B CA 1
ATOM 3917 C C . ASN B 1 68 ? 9.859 -65.375 -37.812 1 69.31 68 ASN B C 1
ATOM 3919 O O . ASN B 1 68 ? 11.062 -65.625 -37.969 1 69.31 68 ASN B O 1
ATOM 3923 N N . PHE B 1 69 ? 8.891 -66.375 -37.656 1 67.12 69 PHE B N 1
ATOM 3924 C CA . PHE B 1 69 ? 9.203 -67.75 -37.719 1 67.12 69 PHE B CA 1
ATOM 3925 C C . PHE B 1 69 ? 9.781 -68.125 -39.094 1 67.12 69 PHE B C 1
ATOM 3927 O O . PHE B 1 69 ? 10.492 -69.125 -39.219 1 67.12 69 PHE B O 1
ATOM 3934 N N . GLN B 1 70 ? 9.531 -67.312 -40.094 1 69.31 70 GLN B N 1
ATOM 3935 C CA . GLN B 1 70 ? 10.023 -67.562 -41.438 1 69.31 70 GLN B CA 1
ATOM 3936 C C . GLN B 1 70 ? 11.398 -66.938 -41.656 1 69.31 70 GLN B C 1
ATOM 3938 O O . GLN B 1 70 ? 11.953 -67 -42.75 1 69.31 70 GLN B O 1
ATOM 3943 N N . GLY B 1 71 ? 11.867 -66.312 -40.562 1 70.38 71 GLY B N 1
ATOM 3944 C CA . GLY B 1 71 ? 13.188 -65.75 -40.688 1 70.38 71 GLY B CA 1
ATOM 3945 C C . GLY B 1 71 ? 13.148 -64.312 -41.281 1 70.38 71 GLY B C 1
ATOM 3946 O O . GLY B 1 71 ? 14.195 -63.75 -41.562 1 70.38 71 GLY B O 1
ATOM 3947 N N . ILE B 1 72 ? 11.914 -63.812 -41.531 1 76.31 72 ILE B N 1
ATOM 3948 C CA . ILE B 1 72 ? 11.781 -62.469 -42.094 1 76.31 72 ILE B CA 1
ATOM 3949 C C . ILE B 1 72 ? 11.641 -61.438 -40.969 1 76.31 72 ILE B C 1
ATOM 3951 O O . ILE B 1 72 ? 10.859 -61.656 -40.031 1 76.31 72 ILE B O 1
ATOM 3955 N N . VAL B 1 73 ? 12.438 -60.438 -41.125 1 78.12 73 VAL B N 1
ATOM 3956 C CA . VAL B 1 73 ? 12.359 -59.375 -40.156 1 78.12 73 VAL B CA 1
ATOM 3957 C C . VAL B 1 73 ? 11.094 -58.531 -40.406 1 78.12 73 VAL B C 1
ATOM 3959 O O . VAL B 1 73 ? 10.875 -58.031 -41.531 1 78.12 73 VAL B O 1
ATOM 3962 N N . GLU B 1 74 ? 10.148 -58.594 -39.438 1 79.75 74 GLU B N 1
ATOM 3963 C CA . GLU B 1 74 ? 8.906 -57.812 -39.562 1 79.75 74 GLU B CA 1
ATOM 3964 C C . GLU B 1 74 ? 8.727 -56.875 -38.375 1 79.75 74 GLU B C 1
ATOM 3966 O O . GLU B 1 74 ? 9.172 -57.156 -37.281 1 79.75 74 GLU B O 1
ATOM 3971 N N . ALA B 1 75 ? 8.008 -55.688 -38.781 1 82.75 75 ALA B N 1
ATOM 3972 C CA . ALA B 1 75 ? 7.664 -54.719 -37.75 1 82.75 75 ALA B CA 1
ATOM 3973 C C . ALA B 1 75 ? 6.469 -55.219 -36.938 1 82.75 75 ALA B C 1
ATOM 3975 O O . ALA B 1 75 ? 5.508 -55.75 -37.5 1 82.75 75 ALA B O 1
ATOM 3976 N N . GLN B 1 76 ? 6.613 -55.219 -35.625 1 84.56 76 GLN B N 1
ATOM 3977 C CA . GLN B 1 76 ? 5.516 -55.531 -34.719 1 84.56 76 GLN B CA 1
ATOM 3978 C C . GLN B 1 76 ? 5.09 -54.312 -33.906 1 84.56 76 GLN B C 1
ATOM 3980 O O . GLN B 1 76 ? 5.504 -54.156 -32.781 1 84.56 76 GLN B O 1
ATOM 3985 N N . PRO B 1 77 ? 4.215 -53.5 -34.5 1 86.62 77 PRO B N 1
ATOM 3986 C CA . PRO B 1 77 ? 3.758 -52.312 -33.781 1 86.62 77 PRO B CA 1
ATOM 3987 C C . PRO B 1 77 ? 2.699 -52.594 -32.719 1 86.62 77 PRO B C 1
ATOM 3989 O O . PRO B 1 77 ? 1.856 -53.469 -32.938 1 86.62 77 PRO B O 1
ATOM 3992 N N . ARG B 1 78 ? 2.883 -51.938 -31.578 1 89.81 78 ARG B N 1
ATOM 3993 C CA . ARG B 1 78 ? 1.867 -51.875 -30.531 1 89.81 78 ARG B CA 1
ATOM 3994 C C . ARG B 1 78 ? 1.416 -50.438 -30.297 1 89.81 78 ARG B C 1
ATOM 3996 O O . ARG B 1 78 ? 2.225 -49.594 -29.922 1 89.81 78 ARG B O 1
ATOM 4003 N N . THR B 1 79 ? 0.143 -50.188 -30.609 1 92.25 79 THR B N 1
ATOM 4004 C CA . THR B 1 79 ? -0.417 -48.844 -30.453 1 92.25 79 THR B CA 1
ATOM 4005 C C . THR B 1 79 ? -1.55 -48.844 -29.422 1 92.25 79 THR B C 1
ATOM 4007 O O . THR B 1 79 ? -2.504 -49.625 -29.562 1 92.25 79 THR B O 1
ATOM 4010 N N . LEU B 1 80 ? -1.352 -48 -28.406 1 93.88 80 LEU B N 1
ATOM 4011 C CA . LEU B 1 80 ? -2.357 -47.906 -27.359 1 93.88 80 LEU B CA 1
ATOM 4012 C C . LEU B 1 80 ? -2.83 -46.469 -27.188 1 93.88 80 LEU B C 1
ATOM 4014 O O . LEU B 1 80 ? -2.031 -45.531 -27.281 1 93.88 80 LEU B O 1
ATOM 4018 N N . LEU B 1 81 ? -4.145 -46.281 -27 1 94.12 81 LEU B N 1
ATOM 4019 C CA . LEU B 1 81 ? -4.711 -45.031 -26.516 1 94.12 81 LEU B CA 1
ATOM 4020 C C . LEU B 1 81 ? -4.824 -45.062 -25 1 94.12 81 LEU B C 1
ATOM 4022 O O . LEU B 1 81 ? -5.609 -45.812 -24.438 1 94.12 81 LEU B O 1
ATOM 4026 N N . MET B 1 82 ? -3.98 -44.219 -24.359 1 93.5 82 MET B N 1
ATOM 4027 C CA . MET B 1 82 ? -3.939 -44.156 -22.906 1 93.5 82 MET B CA 1
ATOM 4028 C C . MET B 1 82 ? -4.75 -43 -22.375 1 93.5 82 MET B C 1
ATOM 4030 O O . MET B 1 82 ? -4.695 -41.875 -22.922 1 93.5 82 MET B O 1
ATOM 4034 N N . VAL B 1 83 ? -5.543 -43.25 -21.344 1 92.88 83 VAL B N 1
ATOM 4035 C CA . VAL B 1 83 ? -6.355 -42.219 -20.703 1 92.88 83 VAL B CA 1
ATOM 4036 C C . VAL B 1 83 ? -6.164 -42.281 -19.188 1 92.88 83 VAL B C 1
ATOM 4038 O O . VAL B 1 83 ? -5.949 -43.344 -18.625 1 92.88 83 VAL B O 1
ATOM 4041 N N . ARG B 1 84 ? -6.137 -41.094 -18.609 1 91.62 84 ARG B N 1
ATOM 4042 C CA . ARG B 1 84 ? -6.113 -40.969 -17.156 1 91.62 84 ARG B CA 1
ATOM 4043 C C . ARG B 1 84 ? -7.391 -40.312 -16.656 1 91.62 84 ARG B C 1
ATOM 4045 O O . ARG B 1 84 ? -7.402 -39.094 -16.391 1 91.62 84 ARG B O 1
ATOM 4052 N N . PRO B 1 85 ? -8.367 -41.094 -16.422 1 88 85 PRO B N 1
ATOM 4053 C CA . PRO B 1 85 ? -9.656 -40.531 -16.031 1 88 85 PRO B CA 1
ATOM 4054 C C . PRO B 1 85 ? -9.672 -40.094 -14.57 1 88 85 PRO B C 1
ATOM 4056 O O . PRO B 1 85 ? -8.953 -40.625 -13.742 1 88 85 PRO B O 1
ATOM 4059 N N . LYS B 1 86 ? -10.414 -39.062 -14.352 1 89.19 86 LYS B N 1
ATOM 4060 C CA . LYS B 1 86 ? -10.703 -38.719 -12.961 1 89.19 86 LYS B CA 1
ATOM 4061 C C . LYS B 1 86 ? -11.906 -39.5 -12.438 1 89.19 86 LYS B C 1
ATOM 4063 O O . LYS B 1 86 ? -12.984 -39.469 -13.039 1 89.19 86 LYS B O 1
ATOM 4068 N N . LEU B 1 87 ? -11.695 -40.125 -11.344 1 90.06 87 LEU B N 1
ATOM 4069 C CA . LEU B 1 87 ? -12.766 -40.938 -10.789 1 90.06 87 LEU B CA 1
ATOM 4070 C C . LEU B 1 87 ? -13.945 -40.062 -10.352 1 90.06 87 LEU B C 1
ATOM 4072 O O . LEU B 1 87 ? -13.758 -38.906 -9.977 1 90.06 87 LEU B O 1
ATOM 4076 N N . PRO B 1 88 ? -15.203 -40.562 -10.453 1 90.81 88 PRO B N 1
ATOM 4077 C CA . PRO B 1 88 ? -16.406 -39.75 -10.203 1 90.81 88 PRO B CA 1
ATOM 4078 C C . PRO B 1 88 ? -16.406 -39.094 -8.82 1 90.81 88 PRO B C 1
ATOM 4080 O O . PRO B 1 88 ? -16.859 -37.969 -8.672 1 90.81 88 PRO B O 1
ATOM 4083 N N . TRP B 1 89 ? -15.93 -39.844 -7.812 1 91.56 89 TRP B N 1
ATOM 4084 C CA . TRP B 1 89 ? -15.953 -39.281 -6.469 1 91.56 89 TRP B CA 1
ATOM 4085 C C . TRP B 1 89 ? -14.922 -38.156 -6.336 1 91.56 89 TRP B C 1
ATOM 4087 O O . TRP B 1 89 ? -15.109 -37.219 -5.566 1 91.56 89 TRP B O 1
ATOM 4097 N N . VAL B 1 90 ? -13.836 -38.219 -7.039 1 92.56 90 VAL B N 1
ATOM 4098 C CA . VAL B 1 90 ? -12.844 -37.156 -7.059 1 92.56 90 VAL B CA 1
ATOM 4099 C C . VAL B 1 90 ? -13.391 -35.969 -7.816 1 92.56 90 VAL B C 1
ATOM 4101 O O . VAL B 1 90 ? -13.273 -34.812 -7.355 1 92.56 90 VAL B O 1
ATOM 4104 N N . SER B 1 91 ? -14.031 -36.188 -8.953 1 92.75 91 SER B N 1
ATOM 4105 C CA . SER B 1 91 ? -14.609 -35.125 -9.766 1 92.75 91 SER B CA 1
ATOM 4106 C C . SER B 1 91 ? -15.688 -34.344 -9 1 92.75 91 SER B C 1
ATOM 4108 O O . SER B 1 91 ? -15.812 -33.125 -9.141 1 92.75 91 SER B O 1
ATOM 4110 N N . SER B 1 92 ? -16.422 -35.094 -8.25 1 94.25 92 SER B N 1
ATOM 4111 C CA . SER B 1 92 ? -17.484 -34.469 -7.457 1 94.25 92 SER B CA 1
ATOM 4112 C C . SER B 1 92 ? -16.891 -33.531 -6.391 1 94.25 92 SER B C 1
ATOM 4114 O O . SER B 1 92 ? -17.375 -32.438 -6.176 1 94.25 92 SER B O 1
ATOM 4116 N N . LEU B 1 93 ? -15.852 -33.969 -5.727 1 95 93 LEU B N 1
ATOM 4117 C CA . LEU B 1 93 ? -15.203 -33.188 -4.695 1 95 93 LEU B CA 1
ATOM 4118 C C . LEU B 1 93 ? -14.523 -31.953 -5.309 1 95 93 LEU B C 1
ATOM 4120 O O . LEU B 1 93 ? -14.555 -30.859 -4.734 1 95 93 LEU B O 1
ATOM 4124 N N . LEU B 1 94 ? -13.93 -32.125 -6.41 1 95.38 94 LEU B N 1
ATOM 4125 C CA . LEU B 1 94 ? -13.297 -31.016 -7.105 1 95.38 94 LEU B CA 1
ATOM 4126 C C . LEU B 1 94 ? -14.328 -29.969 -7.523 1 95.38 94 LEU B C 1
ATOM 4128 O O . LEU B 1 94 ? -14.086 -28.766 -7.406 1 95.38 94 LEU B O 1
ATOM 4132 N N . SER B 1 95 ? -15.469 -30.422 -8.023 1 95.56 95 SER B N 1
ATOM 4133 C CA . SER B 1 95 ? -16.547 -29.516 -8.391 1 95.56 95 SER B CA 1
ATOM 4134 C C . SER B 1 95 ? -17.078 -28.766 -7.172 1 95.56 95 SER B C 1
ATOM 4136 O O . SER B 1 95 ? -17.438 -27.594 -7.266 1 95.56 95 SER B O 1
ATOM 4138 N N . LYS B 1 96 ? -17.141 -29.5 -6.094 1 96.12 96 LYS B N 1
ATOM 4139 C CA . LYS B 1 96 ? -17.594 -28.875 -4.855 1 96.12 96 LYS B CA 1
ATOM 4140 C C . LYS B 1 96 ? -16.609 -27.781 -4.41 1 96.12 96 LYS B C 1
ATOM 4142 O O . LYS B 1 96 ? -17.031 -26.688 -4.012 1 96.12 96 LYS B O 1
ATOM 4147 N N . SER B 1 97 ? -15.367 -28.078 -4.453 1 96.06 97 SER B N 1
ATOM 4148 C CA . SER B 1 97 ? -14.352 -27.078 -4.109 1 96.06 97 SER B CA 1
ATOM 4149 C C . SER B 1 97 ? -14.453 -25.859 -5.004 1 96.06 97 SER B C 1
ATOM 4151 O O . SER B 1 97 ? -14.352 -24.719 -4.523 1 96.06 97 SER B O 1
ATOM 4153 N N . LEU B 1 98 ? -14.68 -26.062 -6.281 1 97.12 98 LEU B N 1
ATOM 4154 C CA . LEU B 1 98 ? -14.836 -24.953 -7.223 1 97.12 98 LEU B CA 1
ATOM 4155 C C . LEU B 1 98 ? -16.047 -24.094 -6.859 1 97.12 98 LEU B C 1
ATOM 4157 O O . LEU B 1 98 ? -15.969 -22.875 -6.902 1 97.12 98 LEU B O 1
ATOM 4161 N N . SER B 1 99 ? -17.109 -24.734 -6.539 1 97.25 99 SER B N 1
ATOM 4162 C CA . SER B 1 99 ? -18.312 -24.016 -6.16 1 97.25 99 SER B CA 1
ATOM 4163 C C . SER B 1 99 ? -18.094 -23.188 -4.902 1 97.25 99 SER B C 1
ATOM 4165 O O . SER B 1 99 ? -18.484 -22.016 -4.844 1 97.25 99 SER B O 1
ATOM 4167 N N . ILE B 1 100 ? -17.484 -23.75 -3.922 1 97.31 100 ILE B N 1
ATOM 4168 C CA . ILE B 1 100 ? -17.188 -23.062 -2.67 1 97.31 100 ILE B CA 1
ATOM 4169 C C . ILE B 1 100 ? -16.297 -21.859 -2.938 1 97.31 100 ILE B C 1
ATOM 4171 O O . ILE B 1 100 ? -16.547 -20.75 -2.459 1 97.31 100 ILE B O 1
ATOM 4175 N N . LYS B 1 101 ? -15.266 -22.047 -3.711 1 97.12 101 LYS B N 1
ATOM 4176 C CA . LYS B 1 101 ? -14.32 -20.969 -4.02 1 97.12 101 LYS B CA 1
ATOM 4177 C C . LYS B 1 101 ? -15 -19.844 -4.801 1 97.12 101 LYS B C 1
ATOM 4179 O O . LYS B 1 101 ? -14.68 -18.672 -4.613 1 97.12 101 LYS B O 1
ATOM 4184 N N . THR B 1 102 ? -15.906 -20.203 -5.699 1 97.19 102 THR B N 1
ATOM 4185 C CA . THR B 1 102 ? -16.625 -19.203 -6.465 1 97.19 102 THR B CA 1
ATOM 4186 C C . THR B 1 102 ? -17.406 -18.266 -5.535 1 97.19 102 THR B C 1
ATOM 4188 O O . THR B 1 102 ? -17.344 -17.047 -5.672 1 97.19 102 THR B O 1
ATOM 4191 N N . ILE B 1 103 ? -18.062 -18.875 -4.602 1 97.5 103 ILE B N 1
ATOM 4192 C CA . ILE B 1 103 ? -18.844 -18.094 -3.656 1 97.5 103 ILE B CA 1
ATOM 4193 C C . ILE B 1 103 ? -17.906 -17.297 -2.752 1 97.5 103 ILE B C 1
ATOM 4195 O O . ILE B 1 103 ? -18.141 -16.109 -2.48 1 97.5 103 ILE B O 1
ATOM 4199 N N . GLN B 1 104 ? -16.844 -17.906 -2.293 1 97.38 104 GLN B N 1
ATOM 4200 C CA . GLN B 1 104 ? -15.875 -17.266 -1.423 1 97.38 104 GLN B CA 1
ATOM 4201 C C . GLN B 1 104 ? -15.266 -16.031 -2.09 1 97.38 104 GLN B C 1
ATOM 4203 O O . GLN B 1 104 ? -15.164 -14.969 -1.471 1 97.38 104 GLN B O 1
ATOM 4208 N N . TYR B 1 105 ? -14.844 -16.188 -3.34 1 97.25 105 TYR B N 1
ATOM 4209 C CA . TYR B 1 105 ? -14.195 -15.094 -4.047 1 97.25 105 TYR B CA 1
ATOM 4210 C C . TYR B 1 105 ? -15.195 -13.977 -4.359 1 97.25 105 TYR B C 1
ATOM 4212 O O . TYR B 1 105 ? -14.836 -12.797 -4.355 1 97.25 105 TYR B O 1
ATOM 4220 N N . ASP B 1 106 ? -16.406 -14.336 -4.609 1 97.06 106 ASP B N 1
ATOM 4221 C CA . ASP B 1 106 ? -17.453 -13.328 -4.812 1 97.06 106 ASP B CA 1
ATOM 4222 C C . ASP B 1 106 ? -17.672 -12.5 -3.549 1 97.06 106 ASP B C 1
ATOM 4224 O O . ASP B 1 106 ? -17.719 -11.273 -3.605 1 97.06 106 ASP B O 1
ATOM 4228 N N . LYS B 1 107 ? -17.797 -13.125 -2.467 1 96.94 107 LYS B N 1
ATOM 4229 C CA . LYS B 1 107 ? -17.984 -12.43 -1.199 1 96.94 107 LYS B CA 1
ATOM 4230 C C . LYS B 1 107 ? -16.75 -11.609 -0.829 1 96.94 107 LYS B C 1
ATOM 4232 O O . LYS B 1 107 ? -16.875 -10.523 -0.269 1 96.94 107 LYS B O 1
ATOM 4237 N N . SER B 1 108 ? -15.609 -12.156 -1.091 1 96.5 108 SER B N 1
ATOM 4238 C CA . SER B 1 108 ? -14.375 -11.414 -0.838 1 96.5 108 SER B CA 1
ATOM 4239 C C . SER B 1 108 ? -14.305 -10.141 -1.676 1 96.5 108 SER B C 1
ATOM 4241 O O . SER B 1 108 ? -13.891 -9.094 -1.185 1 96.5 108 SER B O 1
ATOM 4243 N N . TYR B 1 109 ? -14.703 -10.289 -2.91 1 97.19 109 TYR B N 1
ATOM 4244 C CA . TYR B 1 109 ? -14.727 -9.109 -3.764 1 97.19 109 TYR B CA 1
ATOM 4245 C C . TYR B 1 109 ? -15.719 -8.078 -3.24 1 97.19 109 TYR B C 1
ATOM 4247 O O . TYR B 1 109 ? -15.422 -6.879 -3.203 1 97.19 109 TYR B O 1
ATOM 4255 N N . GLN B 1 110 ? -16.859 -8.531 -2.844 1 96.44 110 GLN B N 1
ATOM 4256 C CA . GLN B 1 110 ? -17.875 -7.629 -2.293 1 96.44 110 GLN B CA 1
ATOM 4257 C C . GLN B 1 110 ? -17.344 -6.91 -1.054 1 96.44 110 GLN B C 1
ATOM 4259 O O . GLN B 1 110 ? -17.578 -5.711 -0.883 1 96.44 110 GLN B O 1
ATOM 4264 N N . LEU B 1 111 ? -16.703 -7.625 -0.194 1 96.94 111 LEU B N 1
ATOM 4265 C CA . LEU B 1 111 ? -16.125 -7.027 1.001 1 96.94 111 LEU B CA 1
ATOM 4266 C C . LEU B 1 111 ? -15.125 -5.938 0.631 1 96.94 111 LEU B C 1
ATOM 4268 O O . LEU B 1 111 ? -15.164 -4.836 1.184 1 96.94 111 LEU B O 1
ATOM 4272 N N . ASN B 1 112 ? -14.258 -6.246 -0.304 1 96.06 112 ASN B N 1
ATOM 4273 C CA . ASN B 1 112 ? -13.258 -5.273 -0.72 1 96.06 112 ASN B CA 1
ATOM 4274 C C . ASN B 1 112 ? -13.898 -4.055 -1.38 1 96.06 112 ASN B C 1
ATOM 4276 O O . ASN B 1 112 ? -13.414 -2.932 -1.219 1 96.06 112 ASN B O 1
ATOM 4280 N N . LYS B 1 113 ? -14.898 -4.32 -2.123 1 96.06 113 LYS B N 1
ATOM 4281 C CA . LYS B 1 113 ? -15.656 -3.232 -2.73 1 96.06 113 LYS B CA 1
ATOM 4282 C C . LYS B 1 113 ? -16.266 -2.326 -1.663 1 96.06 113 LYS B C 1
ATOM 4284 O O . LYS B 1 113 ? -16.156 -1.102 -1.749 1 96.06 113 LYS B O 1
ATOM 4289 N N . ASN B 1 114 ? -16.859 -2.896 -0.681 1 96.12 114 ASN B N 1
ATOM 4290 C CA . ASN B 1 114 ? -17.438 -2.133 0.423 1 96.12 114 ASN B CA 1
ATOM 4291 C C . ASN B 1 114 ? -16.375 -1.3 1.137 1 96.12 114 ASN B C 1
ATOM 4293 O O . ASN B 1 114 ? -16.609 -0.127 1.442 1 96.12 114 ASN B O 1
ATOM 4297 N N . LEU B 1 115 ? -15.328 -1.932 1.407 1 96.31 115 LEU B N 1
ATOM 4298 C CA . LEU B 1 115 ? -14.25 -1.241 2.113 1 96.31 115 LEU B CA 1
ATOM 4299 C C . LEU B 1 115 ? -13.727 -0.068 1.293 1 96.31 115 LEU B C 1
ATOM 4301 O O . LEU B 1 115 ? -13.414 0.989 1.844 1 96.31 115 LEU B O 1
ATOM 4305 N N . ALA B 1 116 ? -13.578 -0.256 -0.019 1 95.44 116 ALA B N 1
ATOM 4306 C CA . ALA B 1 116 ? -13.148 0.832 -0.894 1 95.44 116 ALA B CA 1
ATOM 4307 C C . ALA B 1 116 ? -14.133 1.999 -0.842 1 95.44 116 ALA B C 1
ATOM 4309 O O . ALA B 1 116 ? -13.719 3.162 -0.796 1 95.44 116 ALA B O 1
ATOM 4310 N N . PHE B 1 117 ? -15.359 1.7 -0.812 1 95.44 117 PHE B N 1
ATOM 4311 C CA . PHE B 1 117 ? -16.375 2.74 -0.751 1 95.44 117 PHE B CA 1
ATOM 4312 C C . PHE B 1 117 ? -16.344 3.459 0.593 1 95.44 117 PHE B C 1
ATOM 4314 O O . PHE B 1 117 ? -16.484 4.68 0.654 1 95.44 117 PHE B O 1
ATOM 4321 N N . ILE B 1 118 ? -16.234 2.762 1.67 1 96.12 118 ILE B N 1
ATOM 4322 C CA . ILE B 1 118 ? -16.141 3.346 3.004 1 96.12 118 ILE B CA 1
ATOM 4323 C C . ILE B 1 118 ? -14.969 4.316 3.066 1 96.12 118 ILE B C 1
ATOM 4325 O O . ILE B 1 118 ? -15.102 5.426 3.592 1 96.12 118 ILE B O 1
ATOM 4329 N N . GLY B 1 119 ? -13.867 3.84 2.51 1 95.56 119 GLY B N 1
ATOM 4330 C CA . GLY B 1 119 ? -12.711 4.719 2.453 1 95.56 119 GLY B CA 1
ATOM 4331 C C . GLY B 1 119 ? -12.945 5.965 1.628 1 95.56 119 GLY B C 1
ATOM 4332 O O . GLY B 1 119 ? -12.516 7.059 2.006 1 95.56 119 GLY B O 1
ATOM 4333 N N . ALA B 1 120 ? -13.625 5.816 0.528 1 95.62 120 ALA B N 1
ATOM 4334 C CA . ALA B 1 120 ? -13.945 6.945 -0.343 1 95.62 120 ALA B CA 1
ATOM 4335 C C . ALA B 1 120 ? -14.898 7.914 0.344 1 95.62 120 ALA B C 1
ATOM 4337 O O . ALA B 1 120 ? -14.758 9.133 0.22 1 95.62 120 ALA B O 1
ATOM 4338 N N . LYS B 1 121 ? -15.875 7.418 0.969 1 94.88 121 LYS B N 1
ATOM 4339 C CA . LYS B 1 121 ? -16.812 8.234 1.723 1 94.88 121 LYS B CA 1
ATOM 4340 C C . LYS B 1 121 ? -16.109 9.07 2.785 1 94.88 121 LYS B C 1
ATOM 4342 O O . LYS B 1 121 ? -16.359 10.266 2.92 1 94.88 121 LYS B O 1
ATOM 4347 N N . ARG B 1 122 ? -15.242 8.453 3.529 1 96.25 122 ARG B N 1
ATOM 4348 C CA . ARG B 1 122 ? -14.461 9.164 4.539 1 96.25 122 ARG B CA 1
ATOM 4349 C C . ARG B 1 122 ? -13.672 10.305 3.916 1 96.25 122 ARG B C 1
ATOM 4351 O O . ARG B 1 122 ? -13.664 11.422 4.445 1 96.25 122 ARG B O 1
ATOM 4358 N N . LEU B 1 123 ? -13.039 9.945 2.824 1 95.88 123 LEU B N 1
ATOM 4359 C CA . LEU B 1 123 ? -12.234 10.945 2.129 1 95.88 123 LEU B CA 1
ATOM 4360 C C . LEU B 1 123 ? -13.094 12.133 1.705 1 95.88 123 LEU B C 1
ATOM 4362 O O . LEU B 1 123 ? -12.711 13.289 1.919 1 95.88 123 LEU B O 1
ATOM 4366 N N . TYR B 1 124 ? -14.234 11.891 1.193 1 95.25 124 TYR B N 1
ATOM 4367 C CA . TYR B 1 124 ? -15.117 12.945 0.711 1 95.25 124 TYR B CA 1
ATOM 4368 C C . TYR B 1 124 ? -15.625 13.805 1.866 1 95.25 124 TYR B C 1
ATOM 4370 O O . TYR B 1 124 ? -15.602 15.031 1.795 1 95.25 124 TYR B O 1
ATOM 4378 N N . LEU B 1 125 ? -16.094 13.18 2.869 1 96.19 125 LEU B N 1
ATOM 4379 C CA . LEU B 1 125 ? -16.625 13.93 4.004 1 96.19 125 LEU B CA 1
ATOM 4380 C C . LEU B 1 125 ? -15.539 14.75 4.68 1 96.19 125 LEU B C 1
ATOM 4382 O O . LEU B 1 125 ? -15.789 15.875 5.129 1 96.19 125 LEU B O 1
ATOM 4386 N N . THR B 1 126 ? -14.336 14.156 4.773 1 95.69 126 THR B N 1
ATOM 4387 C CA . THR B 1 126 ? -13.211 14.906 5.32 1 95.69 126 THR B CA 1
ATOM 4388 C C . THR B 1 126 ? -12.906 16.125 4.457 1 95.69 126 THR B C 1
ATOM 4390 O O . THR B 1 126 ? -12.594 17.203 4.98 1 95.69 126 THR B O 1
ATOM 4393 N N . TYR B 1 127 ? -12.953 15.898 3.172 1 94.38 127 TYR B N 1
ATOM 4394 C CA . TYR B 1 127 ? -12.773 17 2.227 1 94.38 127 TYR B CA 1
ATOM 4395 C C . TYR B 1 127 ? -13.797 18.094 2.473 1 94.38 127 TYR B C 1
ATOM 4397 O O . TYR B 1 127 ? -13.445 19.281 2.555 1 94.38 127 TYR B O 1
ATOM 4405 N N . VAL B 1 128 ? -15.062 17.781 2.654 1 93.31 128 VAL B N 1
ATOM 4406 C CA . VAL B 1 128 ? -16.141 18.734 2.869 1 93.31 128 VAL B CA 1
ATOM 4407 C C . VAL B 1 128 ? -15.898 19.5 4.172 1 93.31 128 VAL B C 1
ATOM 4409 O O . VAL B 1 128 ? -16.031 20.719 4.223 1 93.31 128 VAL B O 1
ATOM 4412 N N . MET B 1 129 ? -15.492 18.797 5.195 1 94.88 129 MET B N 1
ATOM 4413 C CA . MET B 1 129 ? -15.258 19.438 6.484 1 94.88 129 MET B CA 1
ATOM 4414 C C . MET B 1 129 ? -14.031 20.344 6.426 1 94.88 129 MET B C 1
ATOM 4416 O O . MET B 1 129 ? -14 21.406 7.059 1 94.88 129 MET B O 1
ATOM 4420 N N . THR B 1 130 ? -13.016 19.875 5.707 1 93.25 130 THR B N 1
ATOM 4421 C CA . THR B 1 130 ? -11.812 20.688 5.578 1 93.25 130 THR B CA 1
ATOM 4422 C C . THR B 1 130 ? -12.094 21.953 4.77 1 93.25 130 THR B C 1
ATOM 4424 O O . THR B 1 130 ? -11.523 23.016 5.047 1 93.25 130 THR B O 1
ATOM 4427 N N . LYS B 1 131 ? -12.961 21.859 3.832 1 90.69 131 LYS B N 1
ATOM 4428 C CA . LYS B 1 131 ? -13.383 23.031 3.078 1 90.69 131 LYS B CA 1
ATOM 4429 C C . LYS B 1 131 ? -14.086 24.047 3.98 1 90.69 131 LYS B C 1
ATOM 4431 O O . LYS B 1 131 ? -13.875 25.25 3.859 1 90.69 131 LYS B O 1
ATOM 4436 N N . GLU B 1 132 ? -14.93 23.547 4.875 1 90.88 132 GLU B N 1
ATOM 4437 C CA . GLU B 1 132 ? -15.555 24.406 5.867 1 90.88 132 GLU B CA 1
ATOM 4438 C C . GLU B 1 132 ? -14.508 25.109 6.734 1 90.88 132 GLU B C 1
ATOM 4440 O O . GLU B 1 132 ? -14.609 26.297 7.004 1 90.88 132 GLU B O 1
ATOM 4445 N N . LYS B 1 133 ? -13.539 24.359 7.129 1 92.56 133 LYS B N 1
ATOM 4446 C CA . LYS B 1 133 ? -12.445 24.938 7.91 1 92.56 133 LYS B CA 1
ATOM 4447 C C . LYS B 1 133 ? -11.719 26.016 7.125 1 92.56 133 LYS B C 1
ATOM 4449 O O . LYS B 1 133 ? -11.383 27.062 7.672 1 92.56 133 LYS B O 1
ATOM 4454 N N . TYR B 1 134 ? -11.477 25.703 5.918 1 91.62 134 TYR B N 1
ATOM 4455 C CA . TYR B 1 134 ? -10.797 26.672 5.059 1 91.62 134 TYR B CA 1
ATOM 4456 C C . TYR B 1 134 ? -11.578 27.984 4.977 1 91.62 134 TYR B C 1
ATOM 4458 O O . TYR B 1 134 ? -10.992 29.062 5.027 1 91.62 134 TYR B O 1
ATOM 4466 N N . GLN B 1 135 ? -12.891 27.906 4.863 1 90.94 135 GLN B N 1
ATOM 4467 C CA . GLN B 1 135 ? -13.727 29.094 4.789 1 90.94 135 GLN B CA 1
ATOM 4468 C C . GLN B 1 135 ? -13.609 29.922 6.062 1 90.94 135 GLN B C 1
ATOM 4470 O O . GLN B 1 135 ? -13.586 31.156 6.004 1 90.94 135 GLN B O 1
ATOM 4475 N N . VAL B 1 136 ? -13.492 29.266 7.16 1 92.19 136 VAL B N 1
ATOM 4476 C CA . VAL B 1 136 ? -13.344 29.969 8.43 1 92.19 136 VAL B CA 1
ATOM 4477 C C . VAL B 1 136 ? -11.984 30.672 8.469 1 92.19 136 VAL B C 1
ATOM 4479 O O . VAL B 1 136 ? -11.898 31.844 8.844 1 92.19 136 VAL B O 1
ATOM 4482 N N . TYR B 1 137 ? -10.969 29.984 8.062 1 91.56 137 TYR B N 1
ATOM 4483 C CA . TYR B 1 137 ? -9.633 30.578 8.047 1 91.56 137 TYR B CA 1
ATOM 4484 C C . TYR B 1 137 ? -9.562 31.734 7.059 1 91.56 137 TYR B C 1
ATOM 4486 O O . TYR B 1 137 ? -8.883 32.719 7.312 1 91.56 137 TYR B O 1
ATOM 4494 N N . ALA B 1 138 ? -10.211 31.594 5.918 1 89.38 138 ALA B N 1
ATOM 4495 C CA . ALA B 1 138 ? -10.25 32.688 4.93 1 89.38 138 ALA B CA 1
ATOM 4496 C C . ALA B 1 138 ? -10.93 33.906 5.496 1 89.38 138 ALA B C 1
ATOM 4498 O O . ALA B 1 138 ? -10.461 35.031 5.289 1 89.38 138 ALA B O 1
ATOM 4499 N N . GLN B 1 139 ? -12.039 33.719 6.211 1 89.69 139 GLN B N 1
ATOM 4500 C CA . GLN B 1 139 ? -12.742 34.812 6.848 1 89.69 139 GLN B CA 1
ATOM 4501 C C . GLN B 1 139 ? -11.875 35.469 7.922 1 89.69 139 GLN B C 1
ATOM 4503 O O . GLN B 1 139 ? -11.852 36.688 8.055 1 89.69 139 GLN B O 1
ATOM 4508 N N . ARG B 1 140 ? -11.172 34.719 8.625 1 89.75 140 ARG B N 1
ATOM 4509 C CA . ARG B 1 140 ? -10.273 35.219 9.656 1 89.75 140 ARG B CA 1
ATOM 4510 C C . ARG B 1 140 ? -9.18 36.094 9.047 1 89.75 140 ARG B C 1
ATOM 4512 O O . ARG B 1 140 ? -8.883 37.188 9.555 1 89.75 140 ARG B O 1
ATOM 4519 N N . GLU B 1 141 ? -8.617 35.625 7.992 1 90.19 141 GLU B N 1
ATOM 4520 C CA . GLU B 1 141 ? -7.578 36.375 7.316 1 90.19 141 GLU B CA 1
ATOM 4521 C C . GLU B 1 141 ? -8.125 37.719 6.797 1 90.19 141 GLU B C 1
ATOM 4523 O O . GLU B 1 141 ? -7.461 38.75 6.906 1 90.19 141 GLU B O 1
ATOM 4528 N N . ALA B 1 142 ? -9.297 37.656 6.254 1 88.25 142 ALA B N 1
ATOM 4529 C CA . ALA B 1 142 ? -9.922 38.875 5.746 1 88.25 142 ALA B CA 1
ATOM 4530 C C . ALA B 1 142 ? -10.18 39.875 6.875 1 88.25 142 ALA B C 1
ATOM 4532 O O . ALA B 1 142 ? -9.992 41.062 6.699 1 88.25 142 ALA B O 1
ATOM 4533 N N . ASN B 1 143 ? -10.625 39.375 8.047 1 84.12 143 ASN B N 1
ATOM 4534 C CA . ASN B 1 143 ? -10.852 40.219 9.211 1 84.12 143 ASN B CA 1
ATOM 4535 C C . ASN B 1 143 ? -9.562 40.906 9.664 1 84.12 143 ASN B C 1
ATOM 4537 O O . ASN B 1 143 ? -9.547 42.125 9.922 1 84.12 143 ASN B O 1
ATOM 4541 N N . PHE B 1 144 ? -8.508 40.188 9.75 1 87.81 144 PHE B N 1
ATOM 4542 C CA . PHE B 1 144 ? -7.234 40.75 10.195 1 87.81 144 PHE B CA 1
ATOM 4543 C C . PHE B 1 144 ? -6.676 41.719 9.172 1 87.81 144 PHE B C 1
ATOM 4545 O O . PHE B 1 144 ? -6.027 42.719 9.531 1 87.81 144 PHE B O 1
ATOM 4552 N N . TYR B 1 145 ? -6.926 41.438 7.891 1 89.75 145 TYR B N 1
ATOM 4553 C CA . TYR B 1 145 ? -6.488 42.375 6.852 1 89.75 145 TYR B CA 1
ATOM 4554 C C . TYR B 1 145 ? -7.203 43.719 6.973 1 89.75 145 TYR B C 1
ATOM 4556 O O . TYR B 1 145 ? -6.582 44.781 6.848 1 89.75 145 TYR B O 1
ATOM 4564 N N . SER B 1 146 ? -8.516 43.625 7.172 1 85.62 146 SER B N 1
ATOM 4565 C CA . SER B 1 146 ? -9.297 44.844 7.363 1 85.62 146 SER B CA 1
ATOM 4566 C C . SER B 1 146 ? -8.805 45.625 8.57 1 85.62 146 SER B C 1
ATOM 4568 O O . SER B 1 146 ? -8.695 46.875 8.516 1 85.62 146 SER B O 1
ATOM 4570 N N . GLN B 1 147 ? -8.43 44.969 9.602 1 83.56 147 GLN B N 1
ATOM 4571 C CA . GLN B 1 147 ? -7.914 45.625 10.797 1 83.56 147 GLN B CA 1
ATOM 4572 C C . GLN B 1 147 ? -6.539 46.25 10.539 1 83.56 147 GLN B C 1
ATOM 4574 O O . GLN B 1 147 ? -6.223 47.312 11.07 1 83.56 147 GLN B O 1
ATOM 4579 N N . LEU B 1 148 ? -5.805 45.531 9.781 1 87.94 148 LEU B N 1
ATOM 4580 C CA . LEU B 1 148 ? -4.484 46.062 9.438 1 87.94 148 LEU B CA 1
ATOM 4581 C C . LEU B 1 148 ? -4.598 47.344 8.641 1 87.94 148 LEU B C 1
ATOM 4583 O O . LEU B 1 148 ? -3.824 48.281 8.859 1 87.94 148 LEU B O 1
ATOM 4587 N N . LYS B 1 149 ? -5.527 47.438 7.773 1 87.5 149 LYS B N 1
ATOM 4588 C CA . LYS B 1 149 ? -5.746 48.656 6.992 1 87.5 149 LYS B CA 1
ATOM 4589 C C . LYS B 1 149 ? -6.176 49.812 7.883 1 87.5 149 LYS B C 1
ATOM 4591 O O . LYS B 1 149 ? -5.703 50.938 7.715 1 87.5 149 LYS B O 1
ATOM 4596 N N . ILE B 1 150 ? -7.047 49.531 8.852 1 82.88 150 ILE B N 1
ATOM 4597 C CA . ILE B 1 150 ? -7.504 50.531 9.797 1 82.88 150 ILE B CA 1
ATOM 4598 C C . ILE B 1 150 ? -6.332 51 10.656 1 82.88 150 ILE B C 1
ATOM 4600 O O . ILE B 1 150 ? -6.172 52.219 10.906 1 82.88 150 ILE B O 1
ATOM 4604 N N . ALA B 1 151 ? -5.512 50.062 11.117 1 83.75 151 ALA B N 1
ATOM 4605 C CA . ALA B 1 151 ? -4.352 50.375 11.938 1 83.75 151 ALA B CA 1
ATOM 4606 C C . ALA B 1 151 ? -3.365 51.25 11.172 1 83.75 151 ALA B C 1
ATOM 4608 O O . ALA B 1 151 ? -2.764 52.156 11.742 1 83.75 151 ALA B O 1
ATOM 4609 N N . LYS B 1 152 ? -3.207 51.031 9.922 1 88.69 152 LYS B N 1
ATOM 4610 C CA . LYS B 1 152 ? -2.299 51.844 9.094 1 88.69 152 LYS B CA 1
ATOM 4611 C C . LYS B 1 152 ? -2.746 53.281 9.023 1 88.69 152 LYS B C 1
ATOM 4613 O O . LYS B 1 152 ? -1.924 54.219 9.125 1 88.69 152 LYS B O 1
ATOM 4618 N N . GLU B 1 153 ? -4.027 53.5 8.883 1 86.19 153 GLU B N 1
ATOM 4619 C CA . GLU B 1 153 ? -4.57 54.844 8.828 1 86.19 153 GLU B CA 1
ATOM 4620 C C . GLU B 1 153 ? -4.438 55.562 10.18 1 86.19 153 GLU B C 1
ATOM 4622 O O . GLU B 1 153 ? -4.152 56.75 10.234 1 86.19 153 GLU B O 1
ATOM 4627 N N . LYS B 1 154 ? -4.578 54.844 11.234 1 82.75 154 LYS B N 1
ATOM 4628 C CA . LYS B 1 154 ? -4.477 55.406 12.57 1 82.75 154 LYS B CA 1
ATOM 4629 C C . LYS B 1 154 ? -3.033 55.812 12.898 1 82.75 154 LYS B C 1
ATOM 4631 O O . LYS B 1 154 ? -2.789 56.781 13.602 1 82.75 154 LYS B O 1
ATOM 4636 N N . VAL B 1 155 ? -2.117 55.031 12.453 1 85.94 155 VAL B N 1
ATOM 4637 C CA . VAL B 1 155 ? -0.708 55.375 12.656 1 85.94 155 VAL B CA 1
ATOM 4638 C C . VAL B 1 155 ? -0.349 56.625 11.898 1 85.94 155 VAL B C 1
ATOM 4640 O O . VAL B 1 155 ? 0.364 57.5 12.414 1 85.94 155 VAL B O 1
ATOM 4643 N N . LYS B 1 156 ? -0.86 56.719 10.695 1 87.38 156 LYS B N 1
ATOM 4644 C CA . LYS B 1 156 ? -0.622 57.938 9.891 1 87.38 156 LYS B CA 1
ATOM 4645 C C . LYS B 1 156 ? -1.207 59.156 10.562 1 87.38 156 LYS B C 1
ATOM 4647 O O . LYS B 1 156 ? -0.621 60.25 10.5 1 87.38 156 LYS B O 1
ATOM 4652 N N . ALA B 1 157 ? -2.281 58.938 11.289 1 86.75 157 ALA B N 1
ATOM 4653 C CA . ALA B 1 157 ? -2.963 60.031 11.953 1 86.75 157 ALA B CA 1
ATOM 4654 C C . ALA B 1 157 ? -2.348 60.312 13.328 1 86.75 157 ALA B C 1
ATOM 4656 O O . ALA B 1 157 ? -2.684 61.312 13.977 1 86.75 157 ALA B O 1
ATOM 4657 N N . GLY B 1 158 ? -1.367 59.469 13.828 1 83.62 158 GLY B N 1
ATOM 4658 C CA . GLY B 1 158 ? -0.669 59.656 15.086 1 83.62 158 GLY B CA 1
ATOM 4659 C C . GLY B 1 158 ? -1.428 59.125 16.281 1 83.62 158 GLY B C 1
ATOM 4660 O O . GLY B 1 158 ? -1.031 59.312 17.422 1 83.62 158 GLY B O 1
ATOM 4661 N N . SER B 1 159 ? -2.533 58.438 16.125 1 79.06 159 SER B N 1
ATOM 4662 C CA . SER B 1 159 ? -3.391 57.969 17.203 1 79.06 159 SER B CA 1
ATOM 4663 C C . SER B 1 159 ? -2.994 56.562 17.641 1 79.06 159 SER B C 1
ATOM 4665 O O . SER B 1 159 ? -3.523 56.031 18.625 1 79.06 159 SER B O 1
ATOM 4667 N N . MET B 1 160 ? -2.047 55.875 16.844 1 79.62 160 MET B N 1
ATOM 4668 C CA . MET B 1 160 ? -1.585 54.531 17.172 1 79.62 160 MET B CA 1
ATOM 4669 C C . MET B 1 160 ? -0.068 54.438 17.062 1 79.62 160 MET B C 1
ATOM 4671 O O . MET B 1 160 ? 0.537 55.062 16.188 1 79.62 160 MET B O 1
ATOM 4675 N N . SER B 1 161 ? 0.494 53.719 18 1 79.56 161 SER B N 1
ATOM 4676 C CA . SER B 1 161 ? 1.944 53.562 18 1 79.56 161 SER B CA 1
ATOM 4677 C C . SER B 1 161 ? 2.393 52.625 16.906 1 79.56 161 SER B C 1
ATOM 4679 O O . SER B 1 161 ? 1.617 51.75 16.453 1 79.56 161 SER B O 1
ATOM 4681 N N . GLU B 1 162 ? 3.562 52.844 16.469 1 79 162 GLU B N 1
ATOM 4682 C CA . GLU B 1 162 ? 4.156 51.938 15.469 1 79 162 GLU B CA 1
ATOM 4683 C C . GLU B 1 162 ? 4.234 50.5 15.984 1 79 162 GLU B C 1
ATOM 4685 O O . GLU B 1 162 ? 4.09 49.562 15.211 1 79 162 GLU B O 1
ATOM 4690 N N . LYS B 1 163 ? 4.398 50.375 17.234 1 72.38 163 LYS B N 1
ATOM 4691 C CA . LYS B 1 163 ? 4.453 49.062 17.859 1 72.38 163 LYS B CA 1
ATOM 4692 C C . LYS B 1 163 ? 3.131 48.312 17.672 1 72.38 163 LYS B C 1
ATOM 4694 O O . LYS B 1 163 ? 3.121 47.125 17.344 1 72.38 163 LYS B O 1
ATOM 4699 N N . ASP B 1 164 ? 2.066 49.031 17.875 1 74.44 164 ASP B N 1
ATOM 4700 C CA . ASP B 1 164 ? 0.745 48.438 17.734 1 74.44 164 ASP B CA 1
ATOM 4701 C C . ASP B 1 164 ? 0.483 48.031 16.297 1 74.44 164 ASP B C 1
ATOM 4703 O O . ASP B 1 164 ? -0.11 46.969 16.047 1 74.44 164 ASP B O 1
ATOM 4707 N N . TYR B 1 165 ? 1.02 48.812 15.398 1 80.94 165 TYR B N 1
ATOM 4708 C CA . TYR B 1 165 ? 0.873 48.469 13.984 1 80.94 165 TYR B CA 1
ATOM 4709 C C . TYR B 1 165 ? 1.591 47.156 13.664 1 80.94 165 TYR B C 1
ATOM 4711 O O . TYR B 1 165 ? 1.054 46.312 12.945 1 80.94 165 TYR B O 1
ATOM 4719 N N . ILE B 1 166 ? 2.756 47 14.188 1 77.25 166 ILE B N 1
ATOM 4720 C CA . ILE B 1 166 ? 3.547 45.812 13.922 1 77.25 166 ILE B CA 1
ATOM 4721 C C . ILE B 1 166 ? 2.836 44.594 14.5 1 77.25 166 ILE B C 1
ATOM 4723 O O . ILE B 1 166 ? 2.846 43.5 13.891 1 77.25 166 ILE B O 1
ATOM 4727 N N . ASN B 1 167 ? 2.174 44.719 15.617 1 74.19 167 ASN B N 1
ATOM 4728 C CA . ASN B 1 167 ? 1.41 43.625 16.203 1 74.19 167 ASN B CA 1
ATOM 4729 C C . ASN B 1 167 ? 0.246 43.188 15.312 1 74.19 167 ASN B C 1
ATOM 4731 O O . ASN B 1 167 ? -0.022 42 15.148 1 74.19 167 ASN B O 1
ATOM 4735 N N . PHE B 1 168 ? -0.388 44.188 14.727 1 78.5 168 PHE B N 1
ATOM 4736 C CA . PHE B 1 168 ? -1.487 43.906 13.812 1 78.5 168 PHE B CA 1
ATOM 4737 C C . PHE B 1 168 ? -0.979 43.188 12.555 1 78.5 168 PHE B C 1
ATOM 4739 O O . PHE B 1 168 ? -1.62 42.281 12.047 1 78.5 168 PHE B O 1
ATOM 4746 N N . ASN B 1 169 ? 0.111 43.688 12.109 1 82.69 169 ASN B N 1
ATOM 4747 C CA . ASN B 1 169 ? 0.7 43.062 10.93 1 82.69 169 ASN B CA 1
ATOM 4748 C C . ASN B 1 169 ? 1.094 41.625 11.195 1 82.69 169 ASN B C 1
ATOM 4750 O O . ASN B 1 169 ? 0.93 40.75 10.336 1 82.69 169 ASN B O 1
ATOM 4754 N N . ASN B 1 170 ? 1.549 41.344 12.367 1 76.38 170 ASN B N 1
ATOM 4755 C CA . ASN B 1 170 ? 1.897 39.969 12.75 1 76.38 170 ASN B CA 1
ATOM 4756 C C . ASN B 1 170 ? 0.665 39.062 12.805 1 76.38 170 ASN B C 1
ATOM 4758 O O . ASN B 1 170 ? 0.703 37.938 12.352 1 76.38 170 ASN B O 1
ATOM 4762 N N . SER B 1 171 ? -0.319 39.531 13.391 1 77.5 171 SER B N 1
ATOM 4763 C CA . SER B 1 171 ? -1.551 38.781 13.477 1 77.5 171 SER B CA 1
ATOM 4764 C C . SER B 1 171 ? -2.094 38.438 12.086 1 77.5 171 SER B C 1
ATOM 4766 O O . SER B 1 171 ? -2.582 37.344 11.852 1 77.5 171 SER B O 1
ATOM 4768 N N . TYR B 1 172 ? -2.004 39.438 11.227 1 85.88 172 TYR B N 1
ATOM 4769 C CA . TYR B 1 172 ? -2.43 39.188 9.852 1 85.88 172 TYR B CA 1
ATOM 4770 C C . TYR B 1 172 ? -1.584 38.125 9.188 1 85.88 172 TYR B C 1
ATOM 4772 O O . TYR B 1 172 ? -2.119 37.188 8.578 1 85.88 172 TYR B O 1
ATOM 4780 N N . LEU B 1 173 ? -0.322 38.281 9.297 1 83.44 173 LEU B N 1
ATOM 4781 C CA . LEU B 1 173 ? 0.569 37.312 8.672 1 83.44 173 LEU B CA 1
ATOM 4782 C C . LEU B 1 173 ? 0.333 35.906 9.242 1 83.44 173 LEU B C 1
ATOM 4784 O O . LEU B 1 173 ? 0.353 34.938 8.5 1 83.44 173 LEU B O 1
ATOM 4788 N N . GLU B 1 174 ? 0.096 35.75 10.523 1 79.81 174 GLU B N 1
ATOM 4789 C CA . GLU B 1 174 ? -0.191 34.438 11.141 1 79.81 174 GLU B CA 1
ATOM 4790 C C . GLU B 1 174 ? -1.477 33.844 10.586 1 79.81 174 GLU B C 1
ATOM 4792 O O . GLU B 1 174 ? -1.549 32.625 10.352 1 79.81 174 GLU B O 1
ATOM 4797 N N . SER B 1 175 ? -2.416 34.656 10.453 1 85.62 175 SER B N 1
ATOM 4798 C CA . SER B 1 175 ? -3.676 34.188 9.898 1 85.62 175 SER B CA 1
ATOM 4799 C C 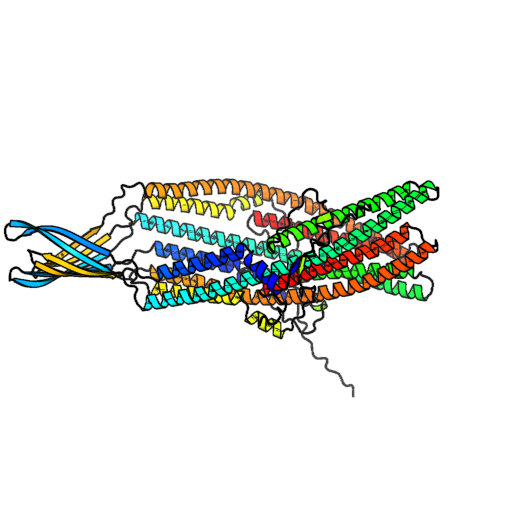. SER B 1 175 ? -3.508 33.75 8.453 1 85.62 175 SER B C 1
ATOM 4801 O O . SER B 1 175 ? -4.125 32.75 8.016 1 85.62 175 SER B O 1
ATOM 4803 N N . LYS B 1 176 ? -2.705 34.5 7.691 1 86.19 176 LYS B N 1
ATOM 4804 C CA . LYS B 1 176 ? -2.416 34.125 6.309 1 86.19 176 LYS B CA 1
ATOM 4805 C C . LYS B 1 176 ? -1.705 32.781 6.234 1 86.19 176 LYS B C 1
ATOM 4807 O O . LYS B 1 176 ? -2.031 31.938 5.387 1 86.19 176 LYS B O 1
ATOM 4812 N N . LEU B 1 177 ? -0.829 32.562 7.148 1 83.19 177 LEU B N 1
ATOM 4813 C CA . LEU B 1 177 ? -0.097 31.312 7.199 1 83.19 177 LEU B CA 1
ATOM 4814 C C . LEU B 1 177 ? -1.023 30.156 7.574 1 83.19 177 LEU B C 1
ATOM 4816 O O . LEU B 1 177 ? -0.942 29.078 6.992 1 83.19 177 LEU B O 1
ATOM 4820 N N . ALA B 1 178 ? -1.843 30.344 8.531 1 85.06 178 ALA B N 1
ATOM 4821 C CA . ALA B 1 178 ? -2.795 29.312 8.938 1 85.06 178 ALA B CA 1
ATOM 4822 C C . ALA B 1 178 ? -3.727 28.938 7.789 1 85.06 178 ALA B C 1
ATOM 4824 O O . ALA B 1 178 ? -4.004 27.766 7.562 1 85.06 178 ALA B O 1
ATOM 4825 N N . LYS B 1 179 ? -4.219 29.938 7.105 1 88.69 179 LYS B N 1
ATOM 4826 C CA . LYS B 1 179 ? -5.07 29.703 5.941 1 88.69 179 LYS B CA 1
ATOM 4827 C C . LYS B 1 179 ? -4.336 28.891 4.879 1 88.69 179 LYS B C 1
ATOM 4829 O O . LYS B 1 179 ? -4.887 27.938 4.328 1 88.69 179 LYS B O 1
ATOM 4834 N N . THR B 1 180 ? -3.119 29.266 4.57 1 85.12 180 THR B N 1
ATOM 4835 C CA . THR B 1 180 ? -2.324 28.594 3.551 1 85.12 180 THR B CA 1
ATOM 4836 C C . THR B 1 180 ? -2.084 27.125 3.932 1 85.12 180 THR B C 1
ATOM 4838 O O . THR B 1 180 ? -2.059 26.25 3.066 1 85.12 180 THR B O 1
ATOM 4841 N N . ASN B 1 181 ? -1.939 26.844 5.207 1 83.38 181 ASN B N 1
ATOM 4842 C CA . ASN B 1 181 ? -1.752 25.484 5.676 1 83.38 181 ASN B CA 1
ATOM 4843 C C . ASN B 1 181 ? -2.982 24.625 5.398 1 83.38 181 ASN B C 1
ATOM 4845 O O . ASN B 1 181 ? -2.859 23.484 4.926 1 83.38 181 ASN B O 1
ATOM 4849 N N . VAL B 1 182 ? -4.059 25.156 5.711 1 87.94 182 VAL B N 1
ATOM 4850 C CA . VAL B 1 182 ? -5.293 24.422 5.469 1 87.94 182 VAL B CA 1
ATOM 4851 C C . VAL B 1 182 ? -5.52 24.266 3.969 1 87.94 182 VAL B C 1
ATOM 4853 O O . VAL B 1 182 ? -6.031 23.234 3.514 1 87.94 182 VAL B O 1
ATOM 4856 N N . GLU B 1 183 ? -5.113 25.266 3.254 1 85.31 183 GLU B N 1
ATOM 4857 C CA . GLU B 1 183 ? -5.215 25.203 1.799 1 85.31 183 GLU B CA 1
ATOM 4858 C C . GLU B 1 183 ? -4.402 24.047 1.235 1 85.31 183 GLU B C 1
ATOM 4860 O O . GLU B 1 183 ? -4.863 23.328 0.34 1 85.31 183 GLU B O 1
ATOM 4865 N N . THR B 1 184 ? -3.283 23.844 1.688 1 82.62 184 THR B N 1
ATOM 4866 C CA . THR B 1 184 ? -2.438 22.734 1.25 1 82.62 184 THR B CA 1
ATOM 4867 C C . THR B 1 184 ? -3.105 21.391 1.544 1 82.62 184 THR B C 1
ATOM 4869 O O . THR B 1 184 ? -3.08 20.484 0.709 1 82.62 184 THR B O 1
ATOM 4872 N N . LYS B 1 185 ? -3.637 21.266 2.711 1 86.06 185 LYS B N 1
ATOM 4873 C CA . LYS B 1 185 ? -4.348 20.047 3.066 1 86.06 185 LYS B CA 1
ATOM 4874 C C . LYS B 1 185 ? -5.535 19.812 2.141 1 86.06 185 LYS B C 1
ATOM 4876 O O . LYS B 1 185 ? -5.801 18.672 1.737 1 86.06 185 LYS B O 1
ATOM 4881 N N . LEU B 1 186 ? -6.211 20.875 1.889 1 88.88 186 LEU B N 1
ATOM 4882 C CA . LEU B 1 186 ? -7.363 20.781 1.001 1 88.88 186 LEU B CA 1
ATOM 4883 C C . LEU B 1 186 ? -6.945 20.328 -0.393 1 88.88 186 LEU B C 1
ATOM 4885 O O . LEU B 1 186 ? -7.609 19.484 -1.004 1 88.88 186 LEU B O 1
ATOM 4889 N N . ILE B 1 187 ? -5.867 20.812 -0.895 1 83.62 187 ILE B N 1
ATOM 4890 C CA . ILE B 1 187 ? -5.352 20.438 -2.203 1 83.62 187 ILE B CA 1
ATOM 4891 C C . ILE B 1 187 ? -5.02 18.938 -2.205 1 83.62 187 ILE B C 1
ATOM 4893 O O . ILE B 1 187 ? -5.305 18.234 -3.176 1 83.62 187 ILE B O 1
ATOM 4897 N N . ASP B 1 188 ? -4.48 18.5 -1.146 1 86.25 188 ASP B N 1
ATOM 4898 C CA . ASP B 1 188 ? -4.137 17.094 -1.029 1 86.25 188 ASP B CA 1
ATOM 4899 C C . ASP B 1 188 ? -5.387 16.219 -1.066 1 86.25 188 ASP B C 1
ATOM 4901 O O . ASP B 1 188 ? -5.41 15.188 -1.747 1 86.25 188 ASP B O 1
ATOM 4905 N N . LEU B 1 189 ? -6.332 16.625 -0.329 1 90.12 189 LEU B N 1
ATOM 4906 C CA . LEU B 1 189 ? -7.582 15.875 -0.31 1 90.12 189 LEU B CA 1
ATOM 4907 C C . LEU B 1 189 ? -8.242 15.883 -1.686 1 90.12 189 LEU B C 1
ATOM 4909 O O . LEU B 1 189 ? -8.758 14.852 -2.135 1 90.12 189 LEU B O 1
ATOM 4913 N N . GLU B 1 190 ? -8.219 16.969 -2.279 1 87.62 190 GLU B N 1
ATOM 4914 C CA . GLU B 1 190 ? -8.789 17.078 -3.619 1 87.62 190 GLU B CA 1
ATOM 4915 C C . GLU B 1 190 ? -8.062 16.172 -4.605 1 87.62 190 GLU B C 1
ATOM 4917 O O . GLU B 1 190 ? -8.688 15.539 -5.457 1 87.62 190 GLU B O 1
ATOM 4922 N N . LYS B 1 191 ? -6.848 16.141 -4.527 1 85.5 191 LYS B N 1
ATOM 4923 C CA . LYS B 1 191 ? -6.043 15.258 -5.363 1 85.5 191 LYS B CA 1
ATOM 4924 C C . LYS B 1 191 ? -6.457 13.805 -5.18 1 85.5 191 LYS B C 1
ATOM 4926 O O . LYS B 1 191 ? -6.617 13.07 -6.156 1 85.5 191 LYS B O 1
ATOM 4931 N N . MET B 1 192 ? -6.566 13.414 -3.965 1 89.94 192 MET B N 1
ATOM 4932 C CA . MET B 1 192 ? -6.961 12.039 -3.678 1 89.94 192 MET B CA 1
ATOM 4933 C C . MET B 1 192 ? -8.336 11.727 -4.266 1 89.94 192 MET B C 1
ATOM 4935 O O . MET B 1 192 ? -8.547 10.656 -4.832 1 89.94 192 MET B O 1
ATOM 4939 N N . LEU B 1 193 ? -9.172 12.688 -4.113 1 91.56 193 LEU B N 1
ATOM 4940 C CA . LEU B 1 193 ? -10.508 12.508 -4.68 1 91.56 193 LEU B CA 1
ATOM 4941 C C . LEU B 1 193 ? -10.445 12.445 -6.199 1 91.56 193 LEU B C 1
ATOM 4943 O O . LEU B 1 193 ? -11.125 11.617 -6.82 1 91.56 193 LEU B O 1
ATOM 4947 N N . ASP B 1 194 ? -9.656 13.297 -6.734 1 87.25 194 ASP B N 1
ATOM 4948 C CA . ASP B 1 194 ? -9.508 13.312 -8.188 1 87.25 194 ASP B CA 1
ATOM 4949 C C . ASP B 1 194 ? -8.992 11.969 -8.703 1 87.25 194 ASP B C 1
ATOM 4951 O O . ASP B 1 194 ? -9.469 11.469 -9.727 1 87.25 194 ASP B O 1
ATOM 4955 N N . THR B 1 195 ? -8.078 11.406 -8.008 1 89.31 195 THR B N 1
ATOM 4956 C CA . THR B 1 195 ? -7.539 10.109 -8.398 1 89.31 195 THR B CA 1
ATOM 4957 C C . THR B 1 195 ? -8.594 9.023 -8.273 1 89.31 195 THR B C 1
ATOM 4959 O O . THR B 1 195 ? -8.734 8.172 -9.164 1 89.31 195 THR B O 1
ATOM 4962 N N . MET B 1 196 ? -9.281 9.125 -7.199 1 92.19 196 MET B N 1
ATOM 4963 C CA . MET B 1 196 ? -10.281 8.102 -6.918 1 92.19 196 MET B CA 1
ATOM 4964 C C . MET B 1 196 ? -11.445 8.195 -7.906 1 92.19 196 MET B C 1
ATOM 4966 O O . MET B 1 196 ? -12.016 7.172 -8.289 1 92.19 196 MET B O 1
ATOM 4970 N N . LEU B 1 197 ? -11.758 9.422 -8.352 1 92 197 LEU B N 1
ATOM 4971 C CA . LEU B 1 197 ? -12.922 9.633 -9.211 1 92 197 LEU B CA 1
ATOM 4972 C C . LEU B 1 197 ? -12.492 9.867 -10.656 1 92 197 LEU B C 1
ATOM 4974 O O . LEU B 1 197 ? -13.328 10.148 -11.516 1 92 197 LEU B O 1
ATOM 4978 N N . ALA B 1 198 ? -11.211 9.766 -10.945 1 89.19 198 ALA B N 1
ATOM 4979 C CA . ALA B 1 198 ? -10.641 9.922 -12.289 1 89.19 198 ALA B CA 1
ATOM 4980 C C . ALA B 1 198 ? -10.992 11.281 -12.875 1 89.19 198 ALA B C 1
ATOM 4982 O O . ALA B 1 198 ? -11.43 11.375 -14.023 1 89.19 198 ALA B O 1
ATOM 4983 N N . ILE B 1 199 ? -10.906 12.234 -12.008 1 84.88 199 ILE B N 1
ATOM 4984 C CA . ILE B 1 199 ? -11.117 13.602 -12.461 1 84.88 199 ILE B CA 1
ATOM 4985 C C . ILE B 1 199 ? -9.805 14.18 -12.992 1 84.88 199 ILE B C 1
ATOM 4987 O O . ILE B 1 199 ? -8.859 14.367 -12.227 1 84.88 199 ILE B O 1
ATOM 4991 N N . VAL B 1 200 ? -9.633 14.344 -14.305 1 73.44 200 VAL B N 1
ATOM 4992 C CA . VAL B 1 200 ? -8.391 14.82 -14.914 1 73.44 200 VAL B CA 1
ATOM 4993 C C . VAL B 1 200 ? -8.531 16.297 -15.273 1 73.44 200 VAL B C 1
ATOM 4995 O O . VAL B 1 200 ? -9.422 16.672 -16.031 1 73.44 200 VAL B O 1
ATOM 4998 N N . GLU B 1 201 ? -8.359 17.219 -14.383 1 61.72 201 GLU B N 1
ATOM 4999 C CA . GLU B 1 201 ? -8.484 18.625 -14.75 1 61.72 201 GLU B CA 1
ATOM 5000 C C . GLU B 1 201 ? -7.207 19.125 -15.414 1 61.72 201 GLU B C 1
ATOM 5002 O O . GLU B 1 201 ? -6.102 18.844 -14.961 1 61.72 201 GLU B O 1
ATOM 5007 N N . PRO B 1 202 ? -7.371 19.672 -16.703 1 51 202 PRO B N 1
ATOM 5008 C CA . PRO B 1 202 ? -6.203 20.266 -17.359 1 51 202 PRO B CA 1
ATOM 5009 C C . PRO B 1 202 ? -5.57 21.391 -16.531 1 51 202 PRO B C 1
ATOM 5011 O O . PRO B 1 202 ? -6.277 22.141 -15.867 1 51 202 PRO B O 1
ATOM 5014 N N . VAL B 1 203 ? -4.457 21.062 -15.992 1 46.84 203 VAL B N 1
ATOM 5015 C CA . VAL B 1 203 ? -3.713 22.141 -15.352 1 46.84 203 VAL B CA 1
ATOM 5016 C C . VAL B 1 203 ? -3.779 23.391 -16.219 1 46.84 203 VAL B C 1
ATOM 5018 O O . VAL B 1 203 ? -3.314 23.391 -17.359 1 46.84 203 VAL B O 1
ATOM 5021 N N . LYS B 1 204 ? -4.801 24.25 -16.156 1 43.62 204 LYS B N 1
ATOM 5022 C CA . LYS B 1 204 ? -4.652 25.469 -16.938 1 43.62 204 LYS B CA 1
ATOM 5023 C C . LYS B 1 204 ? -3.354 26.203 -16.594 1 43.62 204 LYS B C 1
ATOM 5025 O O . LYS B 1 204 ? -2.973 26.281 -15.43 1 43.62 204 LYS B O 1
ATOM 5030 N N . GLU B 1 205 ? -2.59 26.422 -17.5 1 42.06 205 GLU B N 1
ATOM 5031 C CA . GLU B 1 205 ? -1.446 27.328 -17.5 1 42.06 205 GLU B CA 1
ATOM 5032 C C . GLU B 1 205 ? -1.802 28.672 -16.859 1 42.06 205 GLU B C 1
ATOM 5034 O O . GLU B 1 205 ? -2.824 29.266 -17.188 1 42.06 205 GLU B O 1
ATOM 5039 N N . GLY B 1 206 ? -1.192 29.109 -15.766 1 42.5 206 GLY B N 1
ATOM 5040 C CA . GLY B 1 206 ? -1.277 30.406 -15.125 1 42.5 206 GLY B CA 1
ATOM 5041 C C . GLY B 1 206 ? -2.326 30.469 -14.031 1 42.5 206 GLY B C 1
ATOM 5042 O O . GLY B 1 206 ? -2.758 31.547 -13.633 1 42.5 206 GLY B O 1
ATOM 5043 N N . ALA B 1 207 ? -3.152 29.531 -13.969 1 43.22 207 ALA B N 1
ATOM 5044 C CA . ALA B 1 207 ? -4.227 29.688 -12.992 1 43.22 207 ALA B CA 1
ATOM 5045 C C . ALA B 1 207 ? -3.662 29.922 -11.586 1 43.22 207 ALA B C 1
ATOM 5047 O O . ALA B 1 207 ? -2.744 29.219 -11.164 1 43.22 207 ALA B O 1
ATOM 5048 N N . HIS B 1 208 ? -3.746 31.031 -11.25 1 40.53 208 HIS B N 1
ATOM 5049 C CA . HIS B 1 208 ? -3.438 31.391 -9.875 1 40.53 208 HIS B CA 1
ATOM 5050 C C . HIS B 1 208 ? -4.039 30.375 -8.898 1 40.53 208 HIS B C 1
ATOM 5052 O O . HIS B 1 208 ? -5.012 29.703 -9.219 1 40.53 208 HIS B O 1
ATOM 5058 N N . PHE B 1 209 ? -3.297 30.156 -7.859 1 42.28 209 PHE B N 1
ATOM 5059 C CA . PHE B 1 209 ? -3.535 29.312 -6.688 1 42.28 209 PHE B CA 1
ATOM 5060 C C . PHE B 1 209 ? -5.016 29.297 -6.336 1 42.28 209 PHE B C 1
ATOM 5062 O O . PHE B 1 209 ? -5.531 28.266 -5.867 1 42.28 209 PHE B O 1
ATOM 5069 N N . ASP B 1 210 ? -5.629 30.328 -6.508 1 45.28 210 ASP B N 1
ATOM 5070 C CA . ASP B 1 210 ? -7.031 30.562 -6.18 1 45.28 210 ASP B CA 1
ATOM 5071 C C . ASP B 1 210 ? -7.941 29.656 -7.004 1 45.28 210 ASP B C 1
ATOM 5073 O O . ASP B 1 210 ? -9.148 29.594 -6.777 1 45.28 210 ASP B O 1
ATOM 5077 N N . THR B 1 211 ? -7.344 29.109 -7.891 1 46.62 211 THR B N 1
ATOM 5078 C CA . THR B 1 211 ? -8.172 28.312 -8.789 1 46.62 211 THR B CA 1
ATOM 5079 C C . THR B 1 211 ? -8.594 27 -8.125 1 46.62 211 THR B C 1
ATOM 5081 O O . THR B 1 211 ? -9.695 26.5 -8.359 1 46.62 211 THR B O 1
ATOM 5084 N N . TYR B 1 212 ? -7.691 26.391 -7.59 1 45.69 212 TYR B N 1
ATOM 5085 C CA . TYR B 1 212 ? -8.102 25.172 -6.906 1 45.69 212 TYR B CA 1
ATOM 5086 C C . TYR B 1 212 ? -9.117 25.484 -5.809 1 45.69 212 TYR B C 1
ATOM 5088 O O . TYR B 1 212 ? -9.852 24.594 -5.371 1 45.69 212 TYR B O 1
ATOM 5096 N N . LEU B 1 213 ? -8.945 26.766 -5.309 1 51.44 213 LEU B N 1
ATOM 5097 C CA . LEU B 1 213 ? -9.938 27.188 -4.332 1 51.44 213 LEU B CA 1
ATOM 5098 C C . LEU B 1 213 ? -11.195 27.719 -5.031 1 51.44 213 LEU B C 1
ATOM 5100 O O . LEU B 1 213 ? -12.164 28.094 -4.371 1 51.44 213 LEU B O 1
ATOM 5104 N N . ASP B 1 214 ? -10.961 27.797 -6.316 1 54.72 214 ASP B N 1
ATOM 5105 C CA . ASP B 1 214 ? -12.117 28.266 -7.066 1 54.72 214 ASP B CA 1
ATOM 5106 C C . ASP B 1 214 ? -13.211 27.188 -7.121 1 54.72 214 ASP B C 1
ATOM 5108 O O . ASP B 1 214 ? -12.914 26 -7.105 1 54.72 214 ASP B O 1
ATOM 5112 N N . HIS B 1 215 ? -14.32 27.656 -6.781 1 57.59 215 HIS B N 1
ATOM 5113 C CA . HIS B 1 215 ? -15.562 26.906 -6.766 1 57.59 215 HIS B CA 1
ATOM 5114 C C . HIS B 1 215 ? -15.664 25.969 -7.969 1 57.59 215 HIS B C 1
ATOM 5116 O O . HIS B 1 215 ? -16.344 24.953 -7.914 1 57.59 215 HIS B O 1
ATOM 5122 N N . LEU B 1 216 ? -14.836 26.234 -8.938 1 57.22 216 LEU B N 1
ATOM 5123 C CA . LEU B 1 216 ? -15 25.469 -10.164 1 57.22 216 LEU B CA 1
ATOM 5124 C C . LEU B 1 216 ? -14.383 24.078 -10.023 1 57.22 216 LEU B C 1
ATOM 5126 O O . LEU B 1 216 ? -14.773 23.141 -10.734 1 57.22 216 LEU B O 1
ATOM 5130 N N . HIS B 1 217 ? -13.594 23.906 -9.078 1 65.38 217 HIS B N 1
ATOM 5131 C CA . HIS B 1 217 ? -12.93 22.609 -8.969 1 65.38 217 HIS B CA 1
ATOM 5132 C C . HIS B 1 217 ? -13.477 21.797 -7.789 1 65.38 217 HIS B C 1
ATOM 5134 O O . HIS B 1 217 ? -12.891 20.797 -7.402 1 65.38 217 HIS B O 1
ATOM 5140 N N . ASP B 1 218 ? -14.672 22.219 -7.406 1 79.5 218 ASP B N 1
ATOM 5141 C CA . ASP B 1 218 ? -15.242 21.547 -6.242 1 79.5 218 ASP B CA 1
ATOM 5142 C C . ASP B 1 218 ? -15.852 20.203 -6.629 1 79.5 218 ASP B C 1
ATOM 5144 O O . ASP B 1 218 ? -16.406 20.062 -7.719 1 79.5 218 ASP B O 1
ATOM 5148 N N . VAL B 1 219 ? -15.641 19.281 -5.859 1 86.62 219 VAL B N 1
ATOM 5149 C CA . VAL B 1 219 ? -16.281 17.984 -6 1 86.62 219 VAL B CA 1
ATOM 5150 C C . VAL B 1 219 ? -17.453 17.875 -5.035 1 86.62 219 VAL B C 1
ATOM 5152 O O . VAL B 1 219 ? -17.312 18.109 -3.834 1 86.62 219 VAL B O 1
ATOM 5155 N N . LYS B 1 220 ? -18.656 17.672 -5.633 1 89.75 220 LYS B N 1
ATOM 5156 C CA . LYS B 1 220 ? -19.844 17.516 -4.801 1 89.75 220 LYS B CA 1
ATOM 5157 C C . LYS B 1 220 ? -20.547 16.188 -5.078 1 89.75 220 LYS B C 1
ATOM 5159 O O . LYS B 1 220 ? -20.766 15.836 -6.234 1 89.75 220 LYS B O 1
ATOM 5164 N N . VAL B 1 221 ? -20.797 15.469 -4.039 1 92.12 221 VAL B N 1
ATOM 5165 C CA . VAL B 1 221 ? -21.562 14.227 -4.152 1 92.12 221 VAL B CA 1
ATOM 5166 C C . VAL B 1 221 ? -22.938 14.406 -3.527 1 92.12 221 VAL B C 1
ATOM 5168 O O . VAL B 1 221 ? -23.062 14.555 -2.309 1 92.12 221 VAL B O 1
ATOM 5171 N N . ILE B 1 222 ? -23.953 14.266 -4.402 1 89.88 222 ILE B N 1
ATOM 5172 C CA . ILE B 1 222 ? -25.312 14.5 -3.949 1 89.88 222 ILE B CA 1
ATOM 5173 C C . ILE B 1 222 ? -25.781 13.344 -3.062 1 89.88 222 ILE B C 1
ATOM 5175 O O . ILE B 1 222 ? -25.641 12.172 -3.441 1 89.88 222 ILE B O 1
ATOM 5179 N N . GLY B 1 223 ? -26.219 13.664 -1.96 1 86.75 223 GLY B N 1
ATOM 5180 C CA . GLY B 1 223 ? -26.781 12.648 -1.077 1 86.75 223 GLY B CA 1
ATOM 5181 C C . GLY B 1 223 ? -25.781 12.133 -0.054 1 86.75 223 GLY B C 1
ATOM 5182 O O . GLY B 1 223 ? -26.125 11.281 0.769 1 86.75 223 GLY B O 1
ATOM 5183 N N . LEU B 1 224 ? -24.594 12.609 -0.142 1 91.38 224 LEU B N 1
ATOM 5184 C CA . LEU B 1 224 ? -23.594 12.195 0.828 1 91.38 224 LEU B CA 1
ATOM 5185 C C . LEU B 1 224 ? -23.234 13.352 1.758 1 91.38 224 LEU B C 1
ATOM 5187 O O . LEU B 1 224 ? -22.266 14.086 1.505 1 91.38 224 LEU B O 1
ATOM 5191 N N . ASP B 1 225 ? -23.969 13.453 2.832 1 89.75 225 ASP B N 1
ATOM 5192 C CA . ASP B 1 225 ? -23.781 14.523 3.805 1 89.75 225 ASP B CA 1
ATOM 5193 C C . ASP B 1 225 ? -23.438 13.961 5.18 1 89.75 225 ASP B C 1
ATOM 5195 O O . ASP B 1 225 ? -23.594 12.766 5.426 1 89.75 225 ASP B O 1
ATOM 5199 N N . PHE B 1 226 ? -22.891 14.836 5.949 1 92.56 226 PHE B N 1
ATOM 5200 C CA . PHE B 1 226 ? -22.594 14.461 7.328 1 92.56 226 PHE B CA 1
ATOM 5201 C C . PHE B 1 226 ? -23.875 14.102 8.078 1 92.56 226 PHE B C 1
ATOM 5203 O O . PHE B 1 226 ? -24.812 14.891 8.102 1 92.56 226 PHE B O 1
ATOM 5210 N N . GLU B 1 227 ? -23.891 12.875 8.594 1 89.94 227 GLU B N 1
ATOM 5211 C CA . GLU B 1 227 ? -25.047 12.406 9.352 1 89.94 227 GLU B CA 1
ATOM 5212 C C . GLU B 1 227 ? -24.625 11.578 10.562 1 89.94 227 GLU B C 1
ATOM 5214 O O . GLU B 1 227 ? -23.594 10.898 10.516 1 89.94 227 GLU B O 1
ATOM 5219 N N . TYR B 1 228 ? -25.422 11.773 11.609 1 93.25 228 TYR B N 1
ATOM 5220 C CA . TYR B 1 228 ? -25.188 10.938 12.789 1 93.25 228 TYR B CA 1
ATOM 5221 C C . TYR B 1 228 ? -25.625 9.5 12.523 1 93.25 228 TYR B C 1
ATOM 5223 O O . TYR B 1 228 ? -26.625 9.258 11.844 1 93.25 228 TYR B O 1
ATOM 5231 N N . VAL B 1 229 ? -24.906 8.625 13.039 1 92.06 229 VAL B N 1
ATOM 5232 C CA . VAL B 1 229 ? -25.188 7.203 12.898 1 92.06 229 VAL B CA 1
ATOM 5233 C C . VAL B 1 229 ? -26 6.715 14.102 1 92.06 229 VAL B C 1
ATOM 5235 O O . VAL B 1 229 ? -25.562 6.879 15.242 1 92.06 229 VAL B O 1
ATOM 5238 N N . HIS B 1 230 ? -27.188 6.203 13.812 1 89.25 230 HIS B N 1
ATOM 5239 C CA . HIS B 1 230 ? -28 5.574 14.844 1 89.25 230 HIS B CA 1
ATOM 5240 C C . HIS B 1 230 ? -28.375 4.148 14.453 1 89.25 230 HIS B C 1
ATOM 5242 O O . HIS B 1 230 ? -29.062 3.939 13.453 1 89.25 230 HIS B O 1
ATOM 5248 N N . LEU B 1 231 ? -27.844 3.24 15.18 1 90.44 231 LEU B N 1
ATOM 5249 C CA . LEU B 1 231 ? -28.109 1.832 14.914 1 90.44 231 LEU B CA 1
ATOM 5250 C C . LEU B 1 231 ? -28.75 1.169 16.125 1 90.44 231 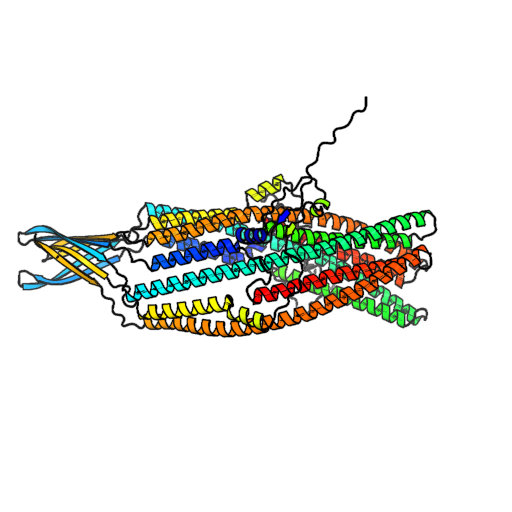LEU B C 1
ATOM 5252 O O . LEU B 1 231 ? -28.141 1.079 17.188 1 90.44 231 LEU B O 1
ATOM 5256 N N . GLU B 1 232 ? -29.922 0.582 15.891 1 90 232 GLU B N 1
ATOM 5257 C CA . GLU B 1 232 ? -30.609 -0.15 16.953 1 90 232 GLU B CA 1
ATOM 5258 C C . GLU B 1 232 ? -29.922 -1.488 17.234 1 90 232 GLU B C 1
ATOM 5260 O O . GLU B 1 232 ? -29.328 -2.076 16.328 1 90 232 GLU B O 1
ATOM 5265 N N . PRO B 1 233 ? -30.047 -1.928 18.422 1 90.44 233 PRO B N 1
ATOM 5266 C CA . PRO B 1 233 ? -29.406 -3.195 18.766 1 90.44 233 PRO B CA 1
ATOM 5267 C C . PRO B 1 233 ? -29.828 -4.348 17.859 1 90.44 233 PRO B C 1
ATOM 5269 O O . PRO B 1 233 ? -29.016 -5.195 17.5 1 90.44 233 PRO B O 1
ATOM 5272 N N . GLU B 1 234 ? -31.062 -4.363 17.438 1 91.38 234 GLU B N 1
ATOM 5273 C CA . GLU B 1 234 ? -31.547 -5.434 16.578 1 91.38 234 GLU B CA 1
ATOM 5274 C C . GLU B 1 234 ? -30.922 -5.332 15.18 1 91.38 234 GLU B C 1
ATOM 5276 O O . GLU B 1 234 ? -30.578 -6.348 14.57 1 91.38 234 GLU B O 1
ATOM 5281 N N . ALA B 1 235 ? -30.844 -4.16 14.766 1 91.62 235 ALA B N 1
ATOM 5282 C CA . ALA B 1 235 ? -30.219 -3.945 13.461 1 91.62 235 ALA B CA 1
ATOM 5283 C C . ALA B 1 235 ? -28.734 -4.328 13.5 1 91.62 235 ALA B C 1
ATOM 5285 O O . ALA B 1 235 ? -28.219 -4.906 12.539 1 91.62 235 ALA B O 1
ATOM 5286 N N . LEU B 1 236 ? -28.094 -3.986 14.594 1 93.62 236 LEU B N 1
ATOM 5287 C CA . LEU B 1 236 ? -26.688 -4.352 14.758 1 93.62 236 LEU B CA 1
ATOM 5288 C C . LEU B 1 236 ? -26.516 -5.867 14.758 1 93.62 236 LEU B C 1
ATOM 5290 O O . LEU B 1 236 ? -25.625 -6.398 14.086 1 93.62 236 LEU B O 1
ATOM 5294 N N . LYS B 1 237 ? -27.406 -6.527 15.508 1 93.12 237 LYS B N 1
ATOM 5295 C CA . LYS B 1 237 ? -27.359 -7.984 15.555 1 93.12 237 LYS B CA 1
ATOM 5296 C C . LYS B 1 237 ? -27.531 -8.586 14.164 1 93.12 237 LYS B C 1
ATOM 5298 O O . LYS B 1 237 ? -26.844 -9.547 13.805 1 93.12 237 LYS B O 1
ATOM 5303 N N . PHE B 1 238 ? -28.422 -8.055 13.422 1 93 238 PHE B N 1
ATOM 5304 C CA . PHE B 1 238 ? -28.688 -8.523 12.07 1 93 238 PHE B CA 1
ATOM 5305 C C . PHE B 1 238 ? -27.438 -8.367 11.203 1 93 238 PHE B C 1
ATOM 5307 O O . PHE B 1 238 ? -27.094 -9.273 10.438 1 93 238 PHE B O 1
ATOM 5314 N N . LYS B 1 239 ? -26.797 -7.293 11.289 1 93.25 239 LYS B N 1
ATOM 5315 C CA . LYS B 1 239 ? -25.594 -7.039 10.5 1 93.25 239 LYS B CA 1
ATOM 5316 C C . LYS B 1 239 ? -24.453 -7.949 10.945 1 93.25 239 LYS B C 1
ATOM 5318 O O . LYS B 1 239 ? -23.672 -8.414 10.117 1 93.25 239 LYS B O 1
ATOM 5323 N N . LEU B 1 240 ? -24.344 -8.172 12.203 1 93.62 240 LEU B N 1
ATOM 5324 C CA . LEU B 1 240 ? -23.297 -9.023 12.742 1 93.62 240 LEU B CA 1
ATOM 5325 C C . LEU B 1 240 ? -23.484 -10.469 12.289 1 93.62 240 LEU B C 1
ATOM 5327 O O . LEU B 1 240 ? -22.516 -11.172 12.008 1 93.62 240 LEU B O 1
ATOM 5331 N N . ASP B 1 241 ? -24.75 -10.891 12.133 1 92.5 241 ASP B N 1
ATOM 5332 C CA . ASP B 1 241 ? -25.062 -12.258 11.727 1 92.5 241 ASP B CA 1
ATOM 5333 C C . ASP B 1 241 ? -24.766 -12.469 10.242 1 92.5 241 ASP B C 1
ATOM 5335 O O . ASP B 1 241 ? -24.562 -13.602 9.797 1 92.5 241 ASP B O 1
ATOM 5339 N N . ARG B 1 242 ? -24.703 -11.375 9.539 1 93.12 242 ARG B N 1
ATOM 5340 C CA . ARG B 1 242 ? -24.484 -11.477 8.102 1 93.12 242 ARG B CA 1
ATOM 5341 C C . ARG B 1 242 ? -23.141 -10.875 7.707 1 93.12 242 ARG B C 1
ATOM 5343 O O . ARG B 1 242 ? -23 -10.305 6.621 1 93.12 242 ARG B O 1
ATOM 5350 N N . SER B 1 243 ? -22.188 -11.023 8.562 1 95.38 243 SER B N 1
ATOM 5351 C CA . SER B 1 243 ? -20.859 -10.438 8.32 1 95.38 243 SER B CA 1
ATOM 5352 C C . SER B 1 243 ? -20.141 -11.156 7.199 1 95.38 243 SER B C 1
ATOM 5354 O O . SER B 1 243 ? -20.016 -12.383 7.215 1 95.38 243 SER B O 1
ATOM 5356 N N . LEU B 1 244 ? -19.656 -10.32 6.246 1 96.88 244 LEU B N 1
ATOM 5357 C CA . LEU B 1 244 ? -18.891 -10.883 5.141 1 96.88 244 LEU B CA 1
ATOM 5358 C C . LEU B 1 244 ? -17.578 -11.477 5.637 1 96.88 244 LEU B C 1
ATOM 5360 O O . LEU B 1 244 ? -17.109 -12.492 5.109 1 96.88 244 LEU B O 1
ATOM 5364 N N . TYR B 1 245 ? -16.984 -10.938 6.688 1 96.75 245 TYR B N 1
ATOM 5365 C CA . TYR B 1 245 ? -15.75 -11.461 7.266 1 96.75 245 TYR B CA 1
ATOM 5366 C C . TYR B 1 245 ? -15.938 -12.898 7.734 1 96.75 245 TYR B C 1
ATOM 5368 O O . TYR B 1 245 ? -15.125 -13.773 7.43 1 96.75 245 TYR B O 1
ATOM 5376 N N . VAL B 1 246 ? -16.984 -13.141 8.398 1 96.56 246 VAL B N 1
ATOM 5377 C CA . VAL B 1 246 ? -17.281 -14.438 8.992 1 96.56 246 VAL B CA 1
ATOM 5378 C C . VAL B 1 246 ? -17.625 -15.438 7.898 1 96.56 246 VAL B C 1
ATOM 5380 O O . VAL B 1 246 ? -17.156 -16.578 7.91 1 96.56 246 VAL B O 1
ATOM 5383 N N . ASP B 1 247 ? -18.391 -15 6.93 1 97.25 247 ASP B N 1
ATOM 5384 C CA . ASP B 1 247 ? -18.797 -15.867 5.828 1 97.25 247 ASP B CA 1
ATOM 5385 C C . ASP B 1 247 ? -17.578 -16.359 5.051 1 97.25 247 ASP B C 1
ATOM 5387 O O . ASP B 1 247 ? -17.516 -17.531 4.676 1 97.25 247 ASP B O 1
ATOM 5391 N N . ILE B 1 248 ? -16.688 -15.484 4.812 1 97.69 248 ILE B N 1
ATOM 5392 C CA . ILE B 1 248 ? -15.508 -15.82 4.023 1 97.69 248 ILE B CA 1
ATOM 5393 C C . ILE B 1 248 ? -14.672 -16.859 4.773 1 97.69 248 ILE B C 1
ATOM 5395 O O . ILE B 1 248 ? -14.203 -17.828 4.188 1 97.69 248 ILE B O 1
ATOM 5399 N N . LEU B 1 249 ? -14.492 -16.719 6.043 1 96.56 249 LEU B N 1
ATOM 5400 C CA . LEU B 1 249 ? -13.719 -17.672 6.84 1 96.56 249 LEU B CA 1
ATOM 5401 C C . LEU B 1 249 ? -14.43 -19.016 6.914 1 96.56 249 LEU B C 1
ATOM 5403 O O . LEU B 1 249 ? -13.789 -20.062 6.875 1 96.56 249 LEU B O 1
ATOM 5407 N N . ASP B 1 250 ? -15.727 -19 7 1 97.44 250 ASP B N 1
ATOM 5408 C CA . ASP B 1 250 ? -16.5 -20.234 7.008 1 97.44 250 ASP B CA 1
ATOM 5409 C C . ASP B 1 250 ? -16.328 -21 5.695 1 97.44 250 ASP B C 1
ATOM 5411 O O . ASP B 1 250 ? -16.141 -22.219 5.699 1 97.44 250 ASP B O 1
ATOM 5415 N N . LEU B 1 251 ? -16.391 -20.234 4.652 1 97.81 251 LEU B N 1
ATOM 5416 C CA . LEU B 1 251 ? -16.219 -20.859 3.344 1 97.81 251 LEU B CA 1
ATOM 5417 C C . LEU B 1 251 ? -14.805 -21.391 3.174 1 97.81 251 LEU B C 1
ATOM 5419 O O . LEU B 1 251 ? -14.609 -22.453 2.58 1 97.81 251 LEU B O 1
ATOM 5423 N N . THR B 1 252 ? -13.812 -20.75 3.697 1 97.5 252 THR B N 1
ATOM 5424 C CA . THR B 1 252 ? -12.438 -21.219 3.652 1 97.5 252 THR B CA 1
ATOM 5425 C C . THR B 1 252 ? -12.289 -22.531 4.43 1 97.5 252 THR B C 1
ATOM 5427 O O . THR B 1 252 ? -11.648 -23.469 3.959 1 97.5 252 THR B O 1
ATOM 5430 N N . ALA B 1 253 ? -12.891 -22.594 5.582 1 97.62 253 ALA B N 1
ATOM 5431 C CA . ALA B 1 253 ? -12.852 -23.797 6.391 1 97.62 253 ALA B CA 1
ATOM 5432 C C . ALA B 1 253 ? -13.539 -24.953 5.672 1 97.62 253 ALA B C 1
ATOM 5434 O O . ALA B 1 253 ? -13.055 -26.094 5.699 1 97.62 253 ALA B O 1
ATOM 5435 N N . LYS B 1 254 ? -14.648 -24.656 5.051 1 97.62 254 LYS B N 1
ATOM 5436 C CA . LYS B 1 254 ? -15.375 -25.688 4.297 1 97.62 254 LYS B CA 1
ATOM 5437 C C . LYS B 1 254 ? -14.531 -26.203 3.137 1 97.62 254 LYS B C 1
ATOM 5439 O O . LYS B 1 254 ? -14.555 -27.406 2.84 1 97.62 254 LYS B O 1
ATOM 5444 N N . ASP B 1 255 ? -13.812 -25.312 2.479 1 97.5 255 ASP B N 1
ATOM 5445 C CA . ASP B 1 255 ? -12.945 -25.734 1.382 1 97.5 255 ASP B CA 1
ATOM 5446 C C . ASP B 1 255 ? -11.82 -26.625 1.886 1 97.5 255 ASP B C 1
ATOM 5448 O O . ASP B 1 255 ? -11.469 -27.625 1.236 1 97.5 255 ASP B O 1
ATOM 5452 N N . TYR B 1 256 ? -11.273 -26.312 3.01 1 97.31 256 TYR B N 1
ATOM 5453 C CA . TYR B 1 256 ? -10.234 -27.156 3.596 1 97.31 256 TYR B CA 1
ATOM 5454 C C . TYR B 1 256 ? -10.781 -28.531 3.941 1 97.31 256 TYR B C 1
ATOM 5456 O O . TYR B 1 256 ? -10.086 -29.531 3.785 1 97.31 256 TYR B O 1
ATOM 5464 N N . GLN B 1 257 ? -12.008 -28.609 4.367 1 97 257 GLN B N 1
ATOM 5465 C CA . GLN B 1 257 ? -12.633 -29.891 4.664 1 97 257 GLN B CA 1
ATOM 5466 C C . GLN B 1 257 ? -12.781 -30.734 3.4 1 97 257 GLN B C 1
ATOM 5468 O O . GLN B 1 257 ? -12.523 -31.938 3.416 1 97 257 GLN B O 1
ATOM 5473 N N . VAL B 1 258 ? -13.188 -30.031 2.355 1 96.5 258 VAL B N 1
ATOM 5474 C CA . 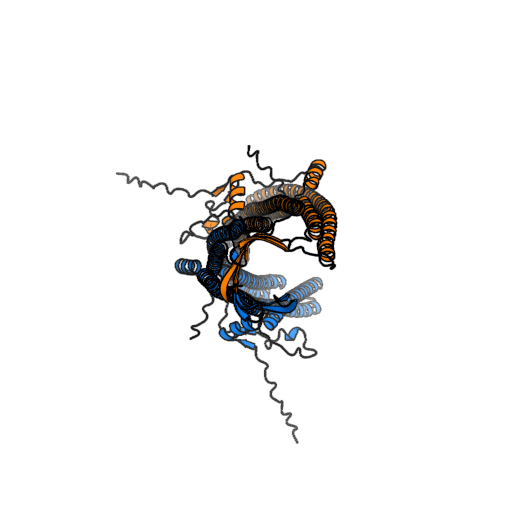VAL B 1 258 ? -13.344 -30.734 1.084 1 96.5 258 VAL B CA 1
ATOM 5475 C C . VAL B 1 258 ? -11.977 -31.219 0.588 1 96.5 258 VAL B C 1
ATOM 5477 O O . VAL B 1 258 ? -11.852 -32.344 0.095 1 96.5 258 VAL B O 1
ATOM 5480 N N . ASN B 1 259 ? -10.969 -30.438 0.759 1 95.56 259 ASN B N 1
ATOM 5481 C CA . ASN B 1 259 ? -9.625 -30.812 0.332 1 95.56 259 ASN B CA 1
ATOM 5482 C C . ASN B 1 259 ? -9.062 -31.953 1.183 1 95.56 259 ASN B C 1
ATOM 5484 O O . ASN B 1 259 ? -8.312 -32.781 0.688 1 95.56 259 ASN B O 1
ATOM 5488 N N . ALA B 1 260 ? -9.43 -31.969 2.438 1 95.5 260 ALA B N 1
ATOM 5489 C CA . ALA B 1 260 ? -9.039 -33.094 3.283 1 95.5 260 ALA B CA 1
ATOM 5490 C C . ALA B 1 260 ? -9.672 -34.406 2.795 1 95.5 260 ALA B C 1
ATOM 5492 O O . ALA B 1 260 ? -9.008 -35.438 2.748 1 95.5 260 ALA B O 1
ATOM 5493 N N . LYS B 1 261 ? -10.875 -34.344 2.43 1 94.75 261 LYS B N 1
ATOM 5494 C CA . LYS B 1 261 ? -11.555 -35.5 1.874 1 94.75 261 LYS B CA 1
ATOM 5495 C C . LYS B 1 261 ? -10.938 -35.906 0.539 1 94.75 261 LYS B C 1
ATOM 5497 O O . LYS B 1 261 ? -10.797 -37.094 0.255 1 94.75 261 LYS B O 1
ATOM 5502 N N . LEU B 1 262 ? -10.586 -34.875 -0.21 1 93.94 262 LEU B N 1
ATOM 5503 C CA . LEU B 1 262 ? -9.945 -35.125 -1.498 1 93.94 262 LEU B CA 1
ATOM 5504 C C . LEU B 1 262 ? -8.602 -35.812 -1.312 1 93.94 262 LEU B C 1
ATOM 5506 O O . LEU B 1 262 ? -8.266 -36.719 -2.07 1 93.94 262 LEU B O 1
ATOM 5510 N N . ALA B 1 263 ? -7.895 -35.406 -0.36 1 91.69 263 ALA B N 1
ATOM 5511 C CA . ALA B 1 263 ? -6.59 -36.031 -0.095 1 91.69 263 ALA B CA 1
ATOM 5512 C C . ALA B 1 263 ? -6.734 -37.5 0.261 1 91.69 263 ALA B C 1
ATOM 5514 O O . ALA B 1 263 ? -5.879 -38.312 -0.088 1 91.69 263 ALA B O 1
ATOM 5515 N N . ASN B 1 264 ? -7.812 -37.812 0.837 1 85.44 264 ASN B N 1
ATOM 5516 C CA . ASN B 1 264 ? -8.062 -39.188 1.264 1 85.44 264 ASN B CA 1
ATOM 5517 C C . ASN B 1 264 ? -8.617 -40.031 0.122 1 85.44 264 ASN B C 1
ATOM 5519 O O . ASN B 1 264 ? -8.367 -41.25 0.064 1 85.44 264 ASN B O 1
ATOM 5523 N N . ARG B 1 265 ? -9.281 -39.375 -0.796 1 86.31 265 ARG B N 1
ATOM 5524 C CA . ARG B 1 265 ? -10.008 -40.125 -1.808 1 86.31 265 ARG B CA 1
ATOM 5525 C C . ARG B 1 265 ? -9.273 -40.125 -3.143 1 86.31 265 ARG B C 1
ATOM 5527 O O . ARG B 1 265 ? -9.555 -40.938 -4.031 1 86.31 265 ARG B O 1
ATOM 5534 N N . ASP B 1 266 ? -8.312 -39.156 -3.309 1 83.88 266 ASP B N 1
ATOM 5535 C CA . ASP B 1 266 ? -7.59 -39.031 -4.57 1 83.88 266 ASP B CA 1
ATOM 5536 C C . ASP B 1 266 ? -6.344 -39.938 -4.578 1 83.88 266 ASP B C 1
ATOM 5538 O O . ASP B 1 266 ? -5.285 -39.5 -5.055 1 83.88 266 ASP B O 1
ATOM 5542 N N . VAL B 1 267 ? -6.434 -41.094 -4.059 1 81.69 267 VAL B N 1
ATOM 5543 C CA . VAL B 1 267 ? -5.289 -42 -3.961 1 81.69 267 VAL B CA 1
ATOM 5544 C C . VAL B 1 267 ? -5.039 -42.688 -5.309 1 81.69 267 VAL B C 1
ATOM 5546 O O . VAL B 1 267 ? -3.928 -43.125 -5.59 1 81.69 267 VAL B O 1
ATOM 5549 N N . PHE B 1 268 ? -5.977 -42.594 -6.219 1 79.31 268 PHE B N 1
ATOM 5550 C CA . PHE B 1 268 ? -5.848 -43.25 -7.516 1 79.31 268 PHE B CA 1
ATOM 5551 C C . PHE B 1 268 ? -5.652 -42.219 -8.625 1 79.31 268 PHE B C 1
ATOM 5553 O O . PHE B 1 268 ? -6.07 -42.438 -9.758 1 79.31 268 PHE B O 1
ATOM 5560 N N . ASN B 1 269 ? -5.035 -41.094 -8.266 1 81 269 ASN B N 1
ATOM 5561 C CA . ASN B 1 269 ? -4.867 -40 -9.227 1 81 269 ASN B CA 1
ATOM 5562 C C . ASN B 1 269 ? -3.984 -40.438 -10.398 1 81 269 ASN B C 1
ATOM 5564 O O . ASN B 1 269 ? -4.102 -39.875 -11.492 1 81 269 ASN B O 1
ATOM 5568 N N . ALA B 1 270 ? -3.16 -41.5 -10.25 1 81.94 270 ALA B N 1
ATOM 5569 C CA . ALA B 1 270 ? -2.238 -41.906 -11.297 1 81.94 270 ALA B CA 1
ATOM 5570 C C . ALA B 1 270 ? -2.771 -43.156 -12.031 1 81.94 270 ALA B C 1
ATOM 5572 O O . ALA B 1 270 ? -2.037 -43.781 -12.781 1 81.94 270 ALA B O 1
ATOM 5573 N N . PHE B 1 271 ? -4.109 -43.5 -11.859 1 87.62 271 PHE B N 1
ATOM 5574 C CA . PHE B 1 271 ? -4.73 -44.594 -12.562 1 87.62 271 PHE B CA 1
ATOM 5575 C C . PHE B 1 271 ? -4.797 -44.312 -14.062 1 87.62 271 PHE B C 1
ATOM 5577 O O . PHE B 1 271 ? -5.199 -43.25 -14.477 1 87.62 271 PHE B O 1
ATOM 5584 N N . GLU B 1 272 ? -4.375 -45.219 -14.859 1 91.94 272 GLU B N 1
ATOM 5585 C CA . GLU B 1 272 ? -4.387 -45.094 -16.312 1 91.94 272 GLU B CA 1
ATOM 5586 C C . GLU B 1 272 ? -4.879 -46.406 -16.969 1 91.94 272 GLU B C 1
ATOM 5588 O O . GLU B 1 272 ? -4.684 -47.5 -16.438 1 91.94 272 GLU B O 1
ATOM 5593 N N . PHE B 1 273 ? -5.605 -46.188 -18.016 1 91.81 273 PHE B N 1
ATOM 5594 C CA . PHE B 1 273 ? -6.129 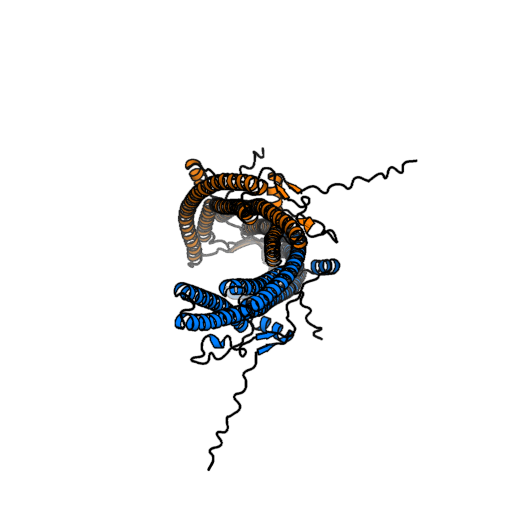-47.312 -18.797 1 91.81 273 PHE B CA 1
ATOM 5595 C C . PHE B 1 273 ? -5.844 -47.094 -20.281 1 91.81 273 PHE B C 1
ATOM 5597 O O . PHE B 1 273 ? -5.934 -45.969 -20.781 1 91.81 273 PHE B O 1
ATOM 5604 N N . GLY B 1 274 ? -5.363 -48.125 -20.906 1 93.5 274 GLY B N 1
ATOM 5605 C CA . GLY B 1 274 ? -5.066 -48.031 -22.328 1 93.5 274 GLY B CA 1
ATOM 5606 C C . GLY B 1 274 ? -5.609 -49.219 -23.109 1 93.5 274 GLY B C 1
ATOM 5607 O O . GLY B 1 274 ? -5.668 -50.344 -22.609 1 93.5 274 GLY B O 1
ATOM 5608 N N . ILE B 1 275 ? -6.145 -48.875 -24.328 1 92.12 275 ILE B N 1
ATOM 5609 C CA . ILE B 1 275 ? -6.645 -49.906 -25.234 1 92.12 275 ILE B CA 1
ATOM 5610 C C . ILE B 1 275 ? -6.07 -49.656 -26.641 1 92.12 275 ILE B C 1
ATOM 5612 O O . ILE B 1 275 ? -5.887 -48.531 -27.047 1 92.12 275 ILE B O 1
ATOM 5616 N N . GLY B 1 276 ? -5.699 -50.75 -27.25 1 92.56 276 GLY B N 1
ATOM 5617 C CA . GLY B 1 276 ? -5.176 -50.625 -28.594 1 92.56 276 GLY B CA 1
ATOM 5618 C C . GLY B 1 276 ? -4.91 -51.969 -29.266 1 92.56 276 GLY B C 1
ATOM 5619 O O . GLY B 1 276 ? -5.625 -52.938 -29.016 1 92.56 276 GLY B O 1
ATOM 5620 N N . SER B 1 277 ? -4.035 -51.844 -30.312 1 89.88 277 SER B N 1
ATOM 5621 C CA . SER B 1 277 ? -3.752 -53.031 -31.094 1 89.88 277 SER B CA 1
ATOM 5622 C C . SER B 1 277 ? -2.264 -53.375 -31.094 1 89.88 277 SER B C 1
ATOM 5624 O O . SER B 1 277 ? -1.426 -52.469 -30.906 1 89.88 277 SER B O 1
ATOM 5626 N N . GLU B 1 278 ? -2.062 -54.625 -31.062 1 87.38 278 GLU B N 1
ATOM 5627 C CA . GLU B 1 278 ? -0.699 -55.125 -31.172 1 87.38 278 GLU B CA 1
ATOM 5628 C C . GLU B 1 278 ? -0.578 -56.125 -32.312 1 87.38 278 GLU B C 1
ATOM 5630 O O . GLU B 1 278 ? -1.468 -56.969 -32.5 1 87.38 278 GLU B O 1
ATOM 5635 N N . SER B 1 279 ? 0.338 -55.906 -33.219 1 81.5 279 SER B N 1
ATOM 5636 C CA . SER B 1 279 ? 0.594 -56.844 -34.312 1 81.5 279 SER B CA 1
ATOM 5637 C C . SER B 1 279 ? 1.712 -57.812 -33.938 1 81.5 279 SER B C 1
ATOM 5639 O O . SER B 1 279 ? 2.801 -57.406 -33.531 1 81.5 279 SER B O 1
ATOM 5641 N N . TYR B 1 280 ? 1.307 -59.031 -33.781 1 72.94 280 TYR B N 1
ATOM 5642 C CA . TYR B 1 280 ? 2.273 -60.094 -33.531 1 72.94 280 TYR B CA 1
ATOM 5643 C C . TYR B 1 280 ? 2.205 -61.156 -34.625 1 72.94 280 TYR B C 1
ATOM 5645 O O . TYR B 1 280 ? 1.15 -61.75 -34.844 1 72.94 280 TYR B O 1
ATOM 5653 N N . ASN B 1 281 ? 3.361 -61.5 -35.188 1 67.75 281 ASN B N 1
ATOM 5654 C CA . ASN B 1 281 ? 3.479 -62.531 -36.219 1 67.75 281 ASN B CA 1
ATOM 5655 C C . ASN B 1 281 ? 2.375 -62.406 -37.25 1 67.75 281 ASN B C 1
ATOM 5657 O O . ASN B 1 281 ? 1.667 -63.375 -37.531 1 67.75 281 ASN B O 1
ATOM 5661 N N . SER B 1 282 ? 2.16 -61.188 -37.781 1 66.81 282 SER B N 1
ATOM 5662 C CA . SER B 1 282 ? 1.247 -60.844 -38.875 1 66.81 282 SER B CA 1
ATOM 5663 C C . SER B 1 282 ? -0.207 -60.938 -38.438 1 66.81 282 SER B C 1
ATOM 5665 O O . SER B 1 282 ? -1.11 -61.094 -39.25 1 66.81 282 SER B O 1
ATOM 5667 N N . SER B 1 283 ? -0.424 -61.094 -37.156 1 78.12 283 SER B N 1
ATOM 5668 C CA . SER B 1 283 ? -1.791 -61.031 -36.656 1 78.12 283 SER B CA 1
ATOM 5669 C C . SER B 1 283 ? -1.976 -59.812 -35.75 1 78.12 283 SER B C 1
ATOM 5671 O O . SER B 1 283 ? -1.062 -59.438 -35 1 78.12 283 SER B O 1
ATOM 5673 N N . THR B 1 284 ? -3.191 -59.156 -36 1 82 284 THR B N 1
ATOM 5674 C CA . THR B 1 284 ? -3.539 -58.031 -35.188 1 82 284 THR B CA 1
ATOM 5675 C C . THR B 1 284 ? -4.363 -58.469 -33.969 1 82 284 THR B C 1
ATOM 5677 O O . THR B 1 284 ? -5.406 -59.094 -34.125 1 82 284 THR B O 1
ATOM 5680 N N . ASN B 1 285 ? -3.748 -58.219 -32.781 1 85.62 285 ASN B N 1
ATOM 5681 C CA . ASN B 1 285 ? -4.43 -58.594 -31.531 1 85.62 285 ASN B CA 1
ATOM 5682 C C . ASN B 1 285 ? -4.801 -57.375 -30.703 1 85.62 285 ASN B C 1
ATOM 5684 O O . ASN B 1 285 ? -4.281 -56.281 -30.938 1 85.62 285 ASN B O 1
ATOM 5688 N N . LEU B 1 286 ? -5.809 -57.625 -29.875 1 87.19 286 LEU B N 1
ATOM 5689 C CA . LEU B 1 286 ? -6.219 -56.594 -28.922 1 87.19 286 LEU B CA 1
ATOM 5690 C C . LEU B 1 286 ? -5.234 -56.5 -27.766 1 87.19 286 LEU B C 1
ATOM 5692 O O . LEU B 1 286 ? -4.781 -57.531 -27.25 1 87.19 286 LEU B O 1
ATOM 5696 N N . SER B 1 287 ? -4.805 -55.25 -27.406 1 89.75 287 SER B N 1
ATOM 5697 C CA . SER B 1 287 ? -3.912 -55.031 -26.266 1 89.75 287 SER B CA 1
ATOM 5698 C C . SER B 1 287 ? -4.527 -54.062 -25.25 1 89.75 287 SER B C 1
ATOM 5700 O O . SER B 1 287 ? -5.145 -53.062 -25.625 1 89.75 287 SER B O 1
ATOM 5702 N N . VAL B 1 288 ? -4.473 -54.5 -23.953 1 90.38 288 VAL B N 1
ATOM 5703 C CA . VAL B 1 288 ? -4.977 -53.656 -22.859 1 90.38 288 VAL B CA 1
ATOM 5704 C C . VAL B 1 288 ? -3.865 -53.438 -21.844 1 90.38 288 VAL B C 1
ATOM 5706 O O . VAL B 1 288 ? -3.084 -54.344 -21.547 1 90.38 288 VAL B O 1
ATOM 5709 N N . GLU B 1 289 ? -3.754 -52.156 -21.438 1 91.25 289 GLU B N 1
ATOM 5710 C CA . GLU B 1 289 ? -2.797 -51.781 -20.406 1 91.25 289 GLU B CA 1
ATOM 5711 C C . GLU B 1 289 ? -3.479 -51.031 -19.266 1 91.25 289 GLU B C 1
ATOM 5713 O O . GLU B 1 289 ? -4.332 -50.188 -19.516 1 91.25 289 GLU B O 1
ATOM 5718 N N . VAL B 1 290 ? -3.154 -51.5 -18.016 1 91.06 290 VAL B N 1
ATOM 5719 C CA . VAL B 1 290 ? -3.736 -50.875 -16.844 1 91.06 290 VAL B CA 1
ATOM 5720 C C . VAL B 1 290 ? -2.637 -50.5 -15.844 1 91.06 290 VAL B C 1
ATOM 5722 O O . VAL B 1 290 ? -1.74 -51.312 -15.594 1 91.06 290 VAL B O 1
ATOM 5725 N N . HIS B 1 291 ? -2.6 -49.219 -15.461 1 89.75 291 HIS B N 1
ATOM 5726 C CA . HIS B 1 291 ? -1.729 -48.75 -14.383 1 89.75 291 HIS B CA 1
ATOM 5727 C C . HIS B 1 291 ? -2.531 -48.438 -13.133 1 89.75 291 HIS B C 1
ATOM 5729 O O . HIS B 1 291 ? -3.33 -47.5 -13.125 1 89.75 291 HIS B O 1
ATOM 5735 N N . ILE B 1 292 ? -2.35 -49.156 -12.039 1 89.19 292 ILE B N 1
ATOM 5736 C CA . ILE B 1 292 ? -3.088 -49 -10.789 1 89.19 292 ILE B CA 1
ATOM 5737 C C . ILE B 1 292 ? -2.129 -48.594 -9.68 1 89.19 292 ILE B C 1
ATOM 5739 O O . ILE B 1 292 ? -1.253 -49.344 -9.289 1 89.19 292 ILE B O 1
ATOM 5743 N N . PRO B 1 293 ? -2.344 -47.406 -9.148 1 88.94 293 PRO B N 1
ATOM 5744 C CA . PRO B 1 293 ? -1.529 -47 -7.996 1 88.94 293 PRO B CA 1
ATOM 5745 C C . PRO B 1 293 ? -1.926 -47.75 -6.715 1 88.94 293 PRO B C 1
ATOM 5747 O O . PRO B 1 293 ? -3.105 -48.031 -6.512 1 88.94 293 PRO B O 1
ATOM 5750 N N . LEU B 1 294 ? -0.92 -48.125 -5.828 1 89.31 294 LEU B N 1
ATOM 5751 C CA . LEU B 1 294 ? -1.165 -48.75 -4.543 1 89.31 294 LEU B CA 1
ATOM 5752 C C . LEU B 1 294 ? -0.883 -47.781 -3.393 1 89.31 294 LEU B C 1
ATOM 5754 O O . LEU B 1 294 ? 0.277 -47.531 -3.07 1 89.31 294 LEU B O 1
ATOM 5758 N N . PRO B 1 295 ? -1.929 -47.281 -2.764 1 86.5 295 PRO B N 1
ATOM 5759 C CA . PRO B 1 295 ? -1.763 -46.312 -1.676 1 86.5 295 PRO B CA 1
ATOM 5760 C C . PRO B 1 295 ? -1.319 -46.969 -0.369 1 86.5 295 PRO B C 1
ATOM 5762 O O . PRO B 1 295 ? -2.086 -47 0.595 1 86.5 295 PRO B O 1
ATOM 5765 N N . VAL B 1 296 ? -0.003 -47.344 -0.235 1 88.5 296 VAL B N 1
ATOM 5766 C CA . VAL B 1 296 ? 0.495 -48.094 0.908 1 88.5 296 VAL B CA 1
ATOM 5767 C C . VAL B 1 296 ? 1.363 -47.219 1.785 1 88.5 296 VAL B C 1
ATOM 5769 O O . VAL B 1 296 ? 1.74 -47.594 2.896 1 88.5 296 VAL B O 1
ATOM 5772 N N . THR B 1 297 ? 1.746 -46.062 1.337 1 89.38 297 THR B N 1
ATOM 5773 C CA . THR B 1 297 ? 2.555 -45.125 2.111 1 89.38 297 THR B CA 1
ATOM 5774 C C . THR B 1 297 ? 1.674 -44.062 2.775 1 89.38 297 THR B C 1
ATOM 5776 O O . THR B 1 297 ? 0.529 -43.875 2.367 1 89.38 297 THR B O 1
ATOM 5779 N N . PRO B 1 298 ? 2.152 -43.406 3.764 1 91 298 PRO B N 1
ATOM 5780 C CA . PRO B 1 298 ? 1.332 -42.469 4.512 1 91 298 PRO B CA 1
ATOM 5781 C C . PRO B 1 298 ? 1.273 -41.094 3.842 1 91 298 PRO B C 1
ATOM 5783 O O . PRO B 1 298 ? 0.976 -40.094 4.504 1 91 298 PRO B O 1
ATOM 5786 N N . LYS B 1 299 ? 1.541 -40.969 2.639 1 89.81 299 LYS B N 1
ATOM 5787 C CA . LYS B 1 299 ? 1.538 -39.688 1.94 1 89.81 299 LYS B CA 1
ATOM 5788 C C . LYS B 1 299 ? 0.169 -39 2.023 1 89.81 299 LYS B C 1
ATOM 5790 O O . LYS B 1 299 ? 0.068 -37.844 2.365 1 89.81 299 LYS B O 1
ATOM 5795 N N . ASN B 1 300 ? -0.872 -39.75 1.733 1 90.06 300 ASN B N 1
ATOM 5796 C CA . ASN B 1 300 ? -2.227 -39.219 1.741 1 90.06 300 ASN B CA 1
ATOM 5797 C C . ASN B 1 300 ? -2.678 -38.844 3.154 1 90.06 300 ASN B C 1
ATOM 5799 O O . ASN B 1 300 ? -3.455 -37.906 3.342 1 90.06 300 ASN B O 1
ATOM 5803 N N . ILE B 1 301 ? -2.195 -39.594 4.09 1 91.62 301 ILE B N 1
ATOM 5804 C CA . ILE B 1 301 ? -2.559 -39.344 5.48 1 91.62 301 ILE B CA 1
ATOM 5805 C C . ILE B 1 301 ? -1.995 -37.969 5.914 1 91.62 301 ILE B C 1
ATOM 5807 O O . ILE B 1 301 ? -2.691 -37.188 6.547 1 91.62 301 ILE B O 1
ATOM 5811 N N . TYR B 1 302 ? -0.789 -37.75 5.559 1 92.75 302 TYR B N 1
ATOM 5812 C CA . TYR B 1 302 ? -0.163 -36.5 5.934 1 92.75 302 TYR B CA 1
ATOM 5813 C C . TYR B 1 302 ? -0.79 -35.344 5.172 1 92.75 302 TYR B C 1
ATOM 5815 O O . TYR B 1 302 ? -0.911 -34.219 5.707 1 92.75 302 TYR B O 1
ATOM 5823 N N . GLN B 1 303 ? -1.23 -35.5 3.947 1 93.44 303 GLN B N 1
ATOM 5824 C CA . GLN B 1 303 ? -1.932 -34.469 3.199 1 93.44 303 GLN B CA 1
ATOM 5825 C C . GLN B 1 303 ? -3.279 -34.125 3.838 1 93.44 303 GLN B C 1
ATOM 5827 O O . GLN B 1 303 ? -3.666 -32.969 3.92 1 93.44 303 GLN B O 1
ATOM 5832 N N . LYS B 1 304 ? -3.971 -35.156 4.184 1 93.94 304 LYS B N 1
ATOM 5833 C CA . LYS B 1 304 ? -5.242 -34.969 4.875 1 93.94 304 LYS B CA 1
ATOM 5834 C C . LYS B 1 304 ? -5.047 -34.188 6.168 1 93.94 304 LYS B C 1
ATOM 5836 O O . LYS B 1 304 ? -5.789 -33.25 6.445 1 93.94 304 LYS B O 1
ATOM 5841 N N . ARG B 1 305 ? -4.023 -34.531 6.906 1 95.19 305 ARG B N 1
ATOM 5842 C CA . ARG B 1 305 ? -3.75 -33.844 8.164 1 95.19 305 ARG B CA 1
ATOM 5843 C C . ARG B 1 305 ? -3.418 -32.375 7.93 1 95.19 305 ARG B C 1
ATOM 5845 O O . ARG B 1 305 ? -3.783 -31.531 8.734 1 95.19 305 ARG B O 1
ATOM 5852 N N . LYS B 1 306 ? -2.695 -32.062 6.953 1 96.19 306 LYS B N 1
ATOM 5853 C CA . LYS B 1 306 ? -2.379 -30.688 6.598 1 96.19 306 LYS B CA 1
ATOM 5854 C C . LYS B 1 306 ? -3.645 -29.844 6.488 1 96.19 306 LYS B C 1
ATOM 5856 O O . LYS B 1 306 ? -3.742 -28.781 7.105 1 96.19 306 LYS B O 1
ATOM 5861 N N . PHE B 1 307 ? -4.652 -30.391 5.75 1 96.56 307 PHE B N 1
ATOM 5862 C CA . PHE B 1 307 ? -5.867 -29.625 5.504 1 96.56 307 PHE B CA 1
ATOM 5863 C C . PHE B 1 307 ? -6.746 -29.578 6.75 1 96.56 307 PHE B C 1
ATOM 5865 O O . PHE B 1 307 ? -7.43 -28.594 7 1 96.56 307 PHE B O 1
ATOM 5872 N N . LEU B 1 308 ? -6.719 -30.625 7.516 1 96.56 308 LEU B N 1
ATOM 5873 C CA . LEU B 1 308 ? -7.484 -30.625 8.758 1 96.56 308 LEU B CA 1
ATOM 5874 C C . LEU B 1 308 ? -6.926 -29.609 9.742 1 96.56 308 LEU B C 1
ATOM 5876 O O . LEU B 1 308 ? -7.688 -28.938 10.453 1 96.56 308 LEU B O 1
ATOM 5880 N N . ASP B 1 309 ? -5.625 -29.531 9.797 1 96.69 309 ASP B N 1
ATOM 5881 C CA . ASP B 1 309 ? -5.004 -28.516 10.641 1 96.69 309 ASP B CA 1
ATOM 5882 C C . ASP B 1 309 ? -5.395 -27.109 10.195 1 96.69 309 ASP B C 1
ATOM 5884 O O . ASP B 1 309 ? -5.699 -26.25 11.023 1 96.69 309 ASP B O 1
ATOM 5888 N N . LEU B 1 310 ? -5.43 -26.922 8.914 1 96.75 310 LEU B N 1
ATOM 5889 C CA . LEU B 1 310 ? -5.828 -25.625 8.375 1 96.75 310 LEU B CA 1
ATOM 5890 C C . LEU B 1 310 ? -7.293 -25.328 8.688 1 96.75 310 LEU B C 1
ATOM 5892 O O . LEU B 1 310 ? -7.648 -24.203 9.039 1 96.75 310 LEU B O 1
ATOM 5896 N N . GLN B 1 311 ? -8.125 -26.328 8.523 1 96.88 311 GLN B N 1
ATOM 5897 C CA . GLN B 1 311 ? -9.539 -26.156 8.836 1 96.88 311 GLN B CA 1
ATOM 5898 C C . GLN B 1 311 ? -9.742 -25.766 10.297 1 96.88 311 GLN B C 1
ATOM 5900 O O . GLN B 1 311 ? -10.477 -24.828 10.594 1 96.88 311 GLN B O 1
ATOM 5905 N N . SER B 1 312 ? -9.094 -26.516 11.156 1 96.31 312 SER B N 1
ATOM 5906 C CA . SER B 1 312 ? -9.211 -26.234 12.586 1 96.31 312 SER B CA 1
ATOM 5907 C C . SER B 1 312 ? -8.734 -24.828 12.914 1 96.31 312 SER B C 1
ATOM 5909 O O . SER B 1 312 ? -9.375 -24.125 13.703 1 96.31 312 SER B O 1
ATOM 5911 N N . GLY B 1 313 ? -7.645 -24.5 12.344 1 97 313 GLY B N 1
ATOM 5912 C CA . GLY B 1 313 ? -7.145 -23.141 12.547 1 97 313 GLY B CA 1
ATOM 5913 C C . GLY B 1 313 ? -8.102 -22.078 12.062 1 97 313 GLY B C 1
ATOM 5914 O O . GLY B 1 313 ? -8.32 -21.078 12.75 1 97 313 GLY B O 1
ATOM 5915 N N . THR B 1 314 ? -8.664 -22.25 10.945 1 97.38 314 THR B N 1
ATOM 5916 C CA . THR B 1 314 ? -9.578 -21.281 10.352 1 97.38 314 THR B CA 1
ATOM 5917 C C . THR B 1 314 ? -10.859 -21.172 11.18 1 97.38 314 THR B C 1
ATOM 5919 O O . THR B 1 314 ? -11.406 -20.078 11.344 1 97.38 314 THR B O 1
ATOM 5922 N N . LEU B 1 315 ? -11.383 -22.312 11.656 1 97.25 315 LEU B N 1
ATOM 5923 C CA . LEU B 1 315 ? -12.562 -22.297 12.508 1 97.25 315 LEU B CA 1
ATOM 5924 C C . LEU B 1 315 ? -12.305 -21.516 13.797 1 97.25 315 LEU B C 1
ATOM 5926 O O . LEU B 1 315 ? -13.156 -20.766 14.25 1 97.25 315 LEU B O 1
ATOM 5930 N N . ALA B 1 316 ? -11.133 -21.703 14.359 1 96.62 316 ALA B N 1
ATOM 5931 C CA . ALA B 1 316 ? -10.766 -20.969 15.555 1 96.62 316 ALA B CA 1
ATOM 5932 C C . ALA B 1 316 ? -10.672 -19.469 15.273 1 96.62 316 ALA B C 1
ATOM 5934 O O . ALA B 1 316 ? -11.133 -18.656 16.078 1 96.62 316 ALA B O 1
ATOM 5935 N N . GLN B 1 317 ? -10.094 -19.172 14.156 1 96.25 317 GLN B N 1
ATOM 5936 C CA . GLN B 1 317 ? -10.016 -17.766 13.75 1 96.25 317 GLN B CA 1
ATOM 5937 C C . GLN B 1 317 ? -11.406 -17.156 13.594 1 96.25 317 GLN B C 1
ATOM 5939 O O . GLN B 1 317 ? -11.625 -16 13.945 1 96.25 317 GLN B O 1
ATOM 5944 N N . ASN B 1 318 ? -12.289 -17.891 13.008 1 95.94 318 ASN B N 1
ATOM 5945 C CA . ASN B 1 318 ? -13.648 -17.406 12.766 1 95.94 318 ASN B CA 1
ATOM 5946 C C . ASN B 1 318 ? -14.367 -17.078 14.078 1 95.94 318 ASN B C 1
ATOM 5948 O O . ASN B 1 318 ? -15.086 -16.094 14.156 1 95.94 318 ASN B O 1
ATOM 5952 N N . GLU B 1 319 ? -14.172 -17.844 15.133 1 95.25 319 GLU B N 1
ATOM 5953 C CA . GLU B 1 319 ? -14.766 -17.578 16.438 1 95.25 319 GLU B CA 1
ATOM 5954 C C . GLU B 1 319 ? -14.227 -16.281 17.047 1 95.25 319 GLU B C 1
ATOM 5956 O O . GLU B 1 319 ? -14.992 -15.492 17.594 1 95.25 319 GLU B O 1
ATOM 5961 N N . VAL B 1 320 ? -12.984 -16.141 16.938 1 94.56 320 VAL B N 1
ATOM 5962 C CA . VAL B 1 320 ? -12.359 -14.93 17.453 1 94.56 320 VAL B CA 1
ATOM 5963 C C . VAL B 1 320 ? -12.859 -13.719 16.656 1 94.56 320 VAL B C 1
ATOM 5965 O O . VAL B 1 320 ? -13.141 -12.672 17.25 1 94.56 320 VAL B O 1
ATOM 5968 N N . MET B 1 321 ? -12.977 -13.859 15.328 1 95.12 321 MET B N 1
ATOM 5969 C CA . MET B 1 321 ? -13.453 -12.781 14.477 1 95.12 321 MET B CA 1
ATOM 5970 C C . MET B 1 321 ? -14.859 -12.352 14.867 1 95.12 321 MET B C 1
ATOM 5972 O O . MET B 1 321 ? -15.141 -11.156 15 1 95.12 321 MET B O 1
ATOM 5976 N N . LYS B 1 322 ? -15.68 -13.273 15.094 1 94.88 322 LYS B N 1
ATOM 5977 C CA . LYS B 1 322 ? -17.062 -12.992 15.492 1 94.88 322 LYS B CA 1
ATOM 5978 C C . LYS B 1 322 ? -17.094 -12.18 16.781 1 94.88 322 LYS B C 1
ATOM 5980 O O . LYS B 1 322 ? -17.812 -11.188 16.875 1 94.88 322 LYS B O 1
ATOM 5985 N N . ARG B 1 323 ? -16.344 -12.547 17.734 1 95.12 323 ARG B N 1
ATOM 5986 C CA . ARG B 1 323 ? -16.297 -11.852 19.016 1 95.12 323 ARG B CA 1
ATOM 5987 C C . ARG B 1 323 ? -15.719 -10.445 18.859 1 95.12 323 ARG B C 1
ATOM 5989 O O . ARG B 1 323 ? -16.266 -9.477 19.391 1 95.12 323 ARG B O 1
ATOM 5996 N N . ASN B 1 324 ? -14.641 -10.367 18.109 1 93.62 324 ASN B N 1
ATOM 5997 C CA . ASN B 1 324 ? -13.969 -9.086 17.938 1 93.62 324 ASN B CA 1
ATOM 5998 C C . ASN B 1 324 ? -14.867 -8.07 17.219 1 93.62 324 ASN B C 1
ATOM 6000 O O . ASN B 1 324 ? -14.906 -6.902 17.594 1 93.62 324 ASN B O 1
ATOM 6004 N N . ILE B 1 325 ? -15.562 -8.477 16.172 1 96.75 325 ILE B N 1
ATOM 6005 C CA . ILE B 1 325 ? -16.438 -7.586 15.438 1 96.75 325 ILE B CA 1
ATOM 6006 C C . ILE B 1 325 ? -17.531 -7.055 16.359 1 96.75 325 ILE B C 1
ATOM 6008 O O . ILE B 1 325 ? -17.875 -5.871 16.312 1 96.75 325 ILE B O 1
ATOM 6012 N N . ARG B 1 326 ? -18.047 -7.887 17.203 1 95.12 326 ARG B N 1
ATOM 6013 C CA . ARG B 1 326 ? -19.094 -7.492 18.141 1 95.12 326 ARG B CA 1
ATOM 6014 C C . ARG B 1 326 ? -18.562 -6.48 19.156 1 95.12 326 ARG B C 1
ATOM 6016 O O . ARG B 1 326 ? -19.203 -5.449 19.391 1 95.12 326 ARG B O 1
ATOM 6023 N N . ILE B 1 327 ? -17.422 -6.73 19.734 1 95.38 327 ILE B N 1
ATOM 6024 C CA . ILE B 1 327 ? -16.828 -5.844 20.734 1 95.38 327 ILE B CA 1
ATOM 6025 C C . ILE B 1 327 ? -16.531 -4.488 20.094 1 95.38 327 ILE B C 1
ATOM 6027 O O . ILE B 1 327 ? -16.891 -3.443 20.641 1 95.38 327 ILE B O 1
ATOM 6031 N N . ASN B 1 328 ? -15.898 -4.543 18.969 1 94.25 328 ASN B N 1
ATOM 6032 C CA . ASN B 1 328 ? -15.508 -3.309 18.297 1 94.25 328 ASN B CA 1
ATOM 6033 C C . ASN B 1 328 ? -16.734 -2.494 17.875 1 94.25 328 ASN B C 1
ATOM 6035 O O . ASN B 1 328 ? -16.75 -1.273 18.047 1 94.25 328 ASN B O 1
ATOM 6039 N N . ALA B 1 329 ? -17.719 -3.168 17.266 1 95.62 329 ALA B N 1
ATOM 6040 C CA . ALA B 1 329 ? -18.906 -2.471 16.812 1 95.62 329 ALA B CA 1
ATOM 6041 C C . ALA B 1 329 ? -19.609 -1.758 17.969 1 95.62 329 ALA B C 1
ATOM 6043 O O . ALA B 1 329 ? -19.984 -0.593 17.844 1 95.62 329 ALA B O 1
ATOM 6044 N N . ASN B 1 330 ? -19.672 -2.387 19.094 1 94.5 330 ASN B N 1
ATOM 6045 C CA . ASN B 1 330 ? -20.297 -1.78 20.266 1 94.5 330 ASN B CA 1
ATOM 6046 C C . ASN B 1 330 ? -19.469 -0.612 20.812 1 94.5 330 ASN B C 1
ATOM 6048 O O . ASN B 1 330 ? -20.031 0.412 21.203 1 94.5 330 ASN B O 1
ATOM 6052 N N . SER B 1 331 ? -18.219 -0.828 20.828 1 94.38 331 SER B N 1
ATOM 6053 C CA . SER B 1 331 ? -17.344 0.233 21.297 1 94.38 331 SER B CA 1
ATOM 6054 C C . SER B 1 331 ? -17.453 1.474 20.422 1 94.38 331 SER B C 1
ATOM 6056 O O . SER B 1 331 ? -17.578 2.59 20.922 1 94.38 331 SER B O 1
ATOM 6058 N N . TYR B 1 332 ? -17.422 1.279 19.156 1 96.44 332 TYR B N 1
ATOM 6059 C CA . TYR B 1 332 ? -17.5 2.414 18.234 1 96.44 332 TYR B CA 1
ATOM 6060 C C . TYR B 1 332 ? -18.859 3.094 18.328 1 96.44 332 TYR B C 1
ATOM 6062 O O . TYR B 1 332 ? -18.953 4.316 18.219 1 96.44 332 TYR B O 1
ATOM 6070 N N . LEU B 1 333 ? -19.891 2.34 18.5 1 95.44 333 LEU B N 1
ATOM 6071 C CA . LEU B 1 333 ? -21.219 2.932 18.656 1 95.44 333 LEU B CA 1
ATOM 6072 C C . LEU B 1 333 ? -21.281 3.811 19.906 1 95.44 333 LEU B C 1
ATOM 6074 O O . LEU B 1 333 ? -21.844 4.906 19.875 1 95.44 333 LEU B O 1
ATOM 6078 N N . ASN B 1 334 ? -20.672 3.373 20.969 1 94.25 334 ASN B N 1
ATOM 6079 C CA . ASN B 1 334 ? -20.625 4.168 22.188 1 94.25 334 ASN B CA 1
ATOM 6080 C C . ASN B 1 334 ? -19.797 5.438 22 1 94.25 334 ASN B C 1
ATOM 6082 O O . ASN B 1 334 ? -20.172 6.508 22.469 1 94.25 334 ASN B O 1
ATOM 6086 N N . GLN B 1 335 ? -18.734 5.254 21.297 1 95.12 335 GLN B N 1
ATOM 6087 C CA . GLN B 1 335 ? -17.906 6.418 21.016 1 95.12 335 GLN B CA 1
ATOM 6088 C C . GLN B 1 335 ? -18.656 7.438 20.172 1 95.12 335 GLN B C 1
ATOM 6090 O O . GLN B 1 335 ? -18.547 8.648 20.375 1 95.12 335 GLN B O 1
ATOM 6095 N N . LEU B 1 336 ? -19.438 6.941 19.219 1 96.12 336 LEU B N 1
ATOM 6096 C CA . LEU B 1 336 ? -20.219 7.832 18.359 1 96.12 336 LEU B CA 1
ATOM 6097 C C . LEU B 1 336 ? -21.266 8.586 19.172 1 96.12 336 LEU B C 1
ATOM 6099 O O . LEU B 1 336 ? -21.484 9.773 18.938 1 96.12 336 LEU B O 1
ATOM 6103 N N . LYS B 1 337 ? -21.844 7.969 20.141 1 94.44 337 LYS B N 1
ATOM 6104 C CA . LYS B 1 337 ? -22.812 8.609 21 1 94.44 337 LYS B CA 1
ATOM 6105 C C . LYS B 1 337 ? -22.172 9.727 21.828 1 94.44 337 LYS B C 1
ATOM 6107 O O . LYS B 1 337 ? -22.734 10.82 21.953 1 94.44 337 LYS B O 1
ATOM 6112 N N . THR B 1 338 ? -21.047 9.414 22.359 1 94.5 338 THR B N 1
ATOM 6113 C CA . THR B 1 338 ? -20.328 10.398 23.156 1 94.5 338 THR B CA 1
ATOM 6114 C C . THR B 1 338 ? -19.906 11.586 22.297 1 94.5 338 THR B C 1
ATOM 6116 O O . THR B 1 338 ? -20.016 12.734 22.719 1 94.5 338 THR B O 1
ATOM 6119 N N . LYS B 1 339 ? -19.422 11.273 21.109 1 94.81 339 LYS B N 1
ATOM 6120 C CA . LYS B 1 339 ? -18.969 12.344 20.234 1 94.81 339 LYS B CA 1
ATOM 6121 C C . LYS B 1 339 ? -20.141 13.188 19.734 1 94.81 339 LYS B C 1
ATOM 6123 O O . LYS B 1 339 ? -20 14.391 19.531 1 94.81 339 LYS B O 1
ATOM 6128 N N . GLU B 1 340 ? -21.234 12.539 19.5 1 95.38 340 GLU B N 1
ATOM 6129 C CA . GLU B 1 340 ? -22.453 13.281 19.141 1 95.38 340 GLU B CA 1
ATOM 6130 C C . GLU B 1 340 ? -22.844 14.266 20.234 1 95.38 340 GLU B C 1
ATOM 6132 O O . GLU B 1 340 ? -23.156 15.422 19.938 1 95.38 340 GLU B O 1
ATOM 6137 N N . ALA B 1 341 ? -22.797 13.859 21.5 1 93.88 341 ALA B N 1
ATOM 6138 C CA . ALA B 1 341 ? -23.094 14.734 22.625 1 93.88 341 ALA B CA 1
ATOM 6139 C C . ALA B 1 341 ? -22.094 15.898 22.688 1 93.88 341 ALA B C 1
ATOM 6141 O O . ALA B 1 341 ? -22.484 17.031 22.969 1 93.88 341 ALA B O 1
ATOM 6142 N N . TYR B 1 342 ? -20.875 15.594 22.438 1 92.88 342 TYR B N 1
ATOM 6143 C CA . TYR B 1 342 ? -19.828 16.625 22.422 1 92.88 342 TYR B CA 1
ATOM 6144 C C . TYR B 1 342 ? -20.125 17.672 21.344 1 92.88 342 TYR B C 1
ATOM 6146 O O . TYR B 1 342 ? -20.031 18.875 21.609 1 92.88 342 TYR B O 1
ATOM 6154 N N . ILE B 1 343 ? -20.5 17.219 20.125 1 94.69 343 ILE B N 1
ATOM 6155 C CA . ILE B 1 343 ? -20.766 18.109 19 1 94.69 343 ILE B CA 1
ATOM 6156 C C . ILE B 1 343 ? -21.969 19 19.328 1 94.69 343 ILE B C 1
ATOM 6158 O O . ILE B 1 343 ? -21.969 20.188 19.062 1 94.69 343 ILE B O 1
ATOM 6162 N N . GLU B 1 344 ? -22.938 18.438 19.969 1 93.5 344 GLU B N 1
ATOM 6163 C CA . GLU B 1 344 ? -24.125 19.203 20.328 1 93.5 344 GLU B CA 1
ATOM 6164 C C . GLU B 1 344 ? -23.781 20.266 21.375 1 93.5 344 GLU B C 1
ATOM 6166 O O . GLU B 1 344 ? -24.281 21.391 21.312 1 93.5 344 GLU B O 1
ATOM 6171 N N . THR B 1 345 ? -22.984 19.891 22.359 1 93.06 345 THR B N 1
ATOM 6172 C CA . THR B 1 345 ? -22.547 20.859 23.359 1 93.06 345 THR B CA 1
ATOM 6173 C C . THR B 1 345 ? -21.719 21.969 22.703 1 93.06 345 THR B C 1
ATOM 6175 O O . THR B 1 345 ? -21.844 23.141 23.062 1 93.06 345 THR B O 1
ATOM 6178 N N . GLN B 1 346 ? -20.859 21.562 21.75 1 92.5 346 GLN B N 1
ATOM 6179 C CA . GLN B 1 346 ? -20.047 22.531 21.016 1 92.5 346 GLN B CA 1
ATOM 6180 C C . GLN B 1 346 ? -20.922 23.516 20.234 1 92.5 346 GLN B C 1
ATOM 6182 O O . GLN B 1 346 ? -20.609 24.703 20.141 1 92.5 346 GLN B O 1
ATOM 6187 N N . LYS B 1 347 ? -21.953 23.062 19.672 1 92.38 347 LYS B N 1
ATOM 6188 C CA . LYS B 1 347 ? -22.875 23.938 18.938 1 92.38 347 LYS B CA 1
ATOM 6189 C C . LYS B 1 347 ? -23.5 24.969 19.875 1 92.38 347 LYS B C 1
ATOM 6191 O O . LYS B 1 347 ? -23.641 26.141 19.5 1 92.38 347 LYS B O 1
ATOM 6196 N N . GLU B 1 348 ? -23.812 24.547 21.109 1 91.56 348 GLU B N 1
ATOM 6197 C CA . GLU B 1 348 ? -24.328 25.469 22.109 1 91.56 348 GLU B CA 1
ATOM 6198 C C . GLU B 1 348 ? -23.297 26.516 22.5 1 91.56 348 GLU B C 1
ATOM 6200 O O . GLU B 1 348 ? -23.609 27.703 22.609 1 91.56 348 GLU B O 1
ATOM 6205 N N . ALA B 1 349 ? -22.094 26.047 22.672 1 90.62 349 ALA B N 1
ATOM 6206 C CA . ALA B 1 349 ? -21.016 26.953 23 1 90.62 349 ALA B CA 1
ATOM 6207 C C . ALA B 1 349 ? -20.797 27.984 21.891 1 90.62 349 ALA B C 1
ATOM 6209 O O . ALA B 1 349 ? -20.516 29.141 22.156 1 90.62 349 ALA B O 1
ATOM 6210 N N . ILE B 1 350 ? -20.922 27.547 20.672 1 92.44 350 ILE B N 1
ATOM 6211 C CA . ILE B 1 350 ? -20.734 28.422 19.516 1 92.44 350 ILE B CA 1
ATOM 6212 C C . ILE B 1 350 ? -21.812 29.5 19.5 1 92.44 350 ILE B C 1
ATOM 6214 O O . ILE B 1 350 ? -21.547 30.656 19.219 1 92.44 350 ILE B O 1
ATOM 6218 N N . ALA B 1 351 ? -23 29.094 19.797 1 91.38 351 ALA B N 1
ATOM 6219 C CA . ALA B 1 351 ? -24.094 30.062 19.844 1 91.38 351 ALA B CA 1
ATOM 6220 C C . ALA B 1 351 ? -23.828 31.141 20.891 1 91.38 351 ALA B C 1
ATOM 6222 O O . ALA B 1 351 ? -24.078 32.312 20.656 1 91.38 351 ALA B O 1
ATOM 6223 N N . ASN B 1 352 ? -23.312 30.75 22.016 1 91.38 352 ASN B N 1
ATOM 6224 C CA . ASN B 1 352 ? -22.953 31.703 23.078 1 91.38 352 ASN B CA 1
ATOM 6225 C C . ASN B 1 352 ? -21.828 32.625 22.641 1 91.38 352 ASN B C 1
ATOM 6227 O O . ASN B 1 352 ? -21.875 33.844 22.891 1 91.38 352 ASN B O 1
ATOM 6231 N N . LYS B 1 353 ? -20.828 32.062 22.047 1 91.06 353 LYS B N 1
ATOM 6232 C CA . LYS B 1 353 ? -19.688 32.844 21.594 1 91.06 353 LYS B CA 1
ATOM 6233 C C . LYS B 1 353 ? -20.094 33.812 20.469 1 91.06 353 LYS B C 1
ATOM 6235 O O . LYS B 1 353 ? -19.562 34.906 20.375 1 91.06 353 LYS B O 1
ATOM 6240 N N . LYS B 1 354 ? -21.016 33.375 19.656 1 90.5 354 LYS B N 1
ATOM 6241 C CA . LYS B 1 354 ? -21.531 34.281 18.609 1 90.5 354 LYS B CA 1
ATOM 6242 C C . LYS B 1 354 ? -22.25 35.469 19.203 1 90.5 354 LYS B C 1
ATOM 6244 O O . LYS B 1 354 ? -22.062 36.594 18.75 1 90.5 354 LYS B O 1
ATOM 6249 N N . ARG B 1 355 ? -23.047 35.25 20.25 1 90.81 355 ARG B N 1
ATOM 6250 C CA . ARG B 1 355 ? -23.75 36.344 20.922 1 90.81 355 ARG B CA 1
ATOM 6251 C C . ARG B 1 355 ? -22.766 37.312 21.547 1 90.81 355 ARG B C 1
ATOM 6253 O O . ARG B 1 355 ? -22.953 38.531 21.469 1 90.81 355 ARG B O 1
ATOM 6260 N N . LEU B 1 356 ? -21.734 36.75 22.141 1 89 356 LEU B N 1
ATOM 6261 C CA . LEU B 1 356 ? -20.703 37.594 22.75 1 89 356 LEU B CA 1
ATOM 6262 C C . LEU B 1 356 ? -20 38.438 21.688 1 89 356 LEU B C 1
ATOM 6264 O O . LEU B 1 356 ? -19.672 39.625 21.938 1 89 356 LEU B O 1
ATOM 6268 N N . MET B 1 357 ? -19.734 37.844 20.562 1 89.75 357 MET B N 1
ATOM 6269 C CA . MET B 1 357 ? -19.078 38.562 19.469 1 89.75 357 MET B CA 1
ATOM 6270 C C . MET B 1 357 ? -19.969 39.688 18.969 1 89.75 357 MET B C 1
ATOM 6272 O O . MET B 1 357 ? -19.469 40.812 18.719 1 89.75 357 MET B O 1
ATOM 6276 N N . GLU B 1 358 ? -21.25 39.5 18.875 1 89.06 358 GLU B N 1
ATOM 6277 C CA . GLU B 1 358 ? -22.172 40.531 18.406 1 89.06 358 GLU B CA 1
ATOM 6278 C C . GLU B 1 358 ? -22.297 41.656 19.406 1 89.06 358 GLU B C 1
ATOM 6280 O O . GLU B 1 358 ? -22.312 42.844 19.031 1 89.06 358 GLU B O 1
ATOM 6285 N N . MET B 1 359 ? -22.375 41.281 20.656 1 88.19 359 MET B N 1
ATOM 6286 C CA . MET B 1 359 ? -22.391 42.312 21.688 1 88.19 359 MET B CA 1
ATOM 6287 C C . MET B 1 359 ? -21.094 43.094 21.703 1 88.19 359 MET B C 1
ATOM 6289 O O . MET B 1 359 ? -21.109 44.312 21.891 1 88.19 359 MET B O 1
ATOM 6293 N N . GLY B 1 360 ? -20.031 42.312 21.484 1 84.31 360 GLY B N 1
ATOM 6294 C CA . GLY B 1 360 ? -18.75 43 21.391 1 84.31 360 GLY B CA 1
ATOM 6295 C C . GLY B 1 360 ? -18.656 43.969 20.219 1 84.31 360 GLY B C 1
ATOM 6296 O O . GLY B 1 360 ? -18.078 45.031 20.344 1 84.31 360 GLY B O 1
ATOM 6297 N N . ARG B 1 361 ? -19.25 43.625 19.125 1 86.25 361 ARG B N 1
ATOM 6298 C CA . ARG B 1 361 ? -19.266 44.5 17.953 1 86.25 361 ARG B CA 1
ATOM 6299 C C . ARG B 1 361 ? -20.016 45.781 18.25 1 86.25 361 ARG B C 1
ATOM 6301 O O . ARG B 1 361 ? -19.516 46.875 17.938 1 86.25 361 ARG B O 1
ATOM 6308 N N . ILE B 1 362 ? -21.125 45.656 18.891 1 86.06 362 ILE B N 1
ATOM 6309 C CA . ILE B 1 362 ? -21.953 46.812 19.234 1 86.06 362 ILE B CA 1
ATOM 6310 C C . ILE B 1 362 ? -21.203 47.688 20.219 1 86.06 362 ILE B C 1
ATOM 6312 O O . ILE B 1 362 ? -21.188 48.938 20.078 1 86.06 362 ILE B O 1
ATOM 6316 N N . ALA B 1 363 ? -20.547 47.031 21.156 1 88 363 ALA B N 1
ATOM 6317 C CA . ALA B 1 363 ? -19.797 47.781 22.156 1 88 363 ALA B CA 1
ATOM 6318 C C . ALA B 1 363 ? -18.609 48.5 21.516 1 88 363 ALA B C 1
ATOM 6320 O O . ALA B 1 363 ? -18.266 49.625 21.906 1 88 363 ALA B O 1
ATOM 6321 N N . TYR B 1 364 ? -17.984 47.906 20.562 1 84.88 364 TYR B N 1
ATOM 6322 C CA . TYR B 1 364 ? -16.844 48.5 19.859 1 84.88 364 TYR B CA 1
ATOM 6323 C C . TYR B 1 364 ? -17.281 49.719 19.031 1 84.88 364 TYR B C 1
ATOM 6325 O O . TYR B 1 364 ? -16.641 50.75 19.047 1 84.88 364 TYR B O 1
ATOM 6333 N N . GLU B 1 365 ? -18.469 49.594 18.328 1 82.12 365 GLU B N 1
ATOM 6334 C CA . GLU B 1 365 ? -19 50.688 17.5 1 82.12 365 GLU B CA 1
ATOM 6335 C C . GLU B 1 365 ? -19.422 51.875 18.359 1 82.12 365 GLU B C 1
ATOM 6337 O O . GLU B 1 365 ? -19.312 53.031 17.938 1 82.12 365 GLU B O 1
ATOM 6342 N N . ALA B 1 366 ? -19.734 51.5 19.609 1 86.62 366 ALA B N 1
ATOM 6343 C CA . ALA B 1 366 ? -20.125 52.562 20.562 1 86.62 366 ALA B CA 1
ATOM 6344 C C . ALA B 1 366 ? -18.922 53.094 21.328 1 86.62 366 ALA B C 1
ATOM 6346 O O . ALA B 1 366 ? -19.078 53.906 22.234 1 86.62 366 ALA B O 1
ATOM 6347 N N . GLN B 1 367 ? -17.703 52.5 21.016 1 84 367 GLN B N 1
ATOM 6348 C CA . GLN B 1 367 ? -16.438 52.938 21.609 1 84 367 GLN B CA 1
ATOM 6349 C C . GLN B 1 367 ? -16.391 52.594 23.109 1 84 367 GLN B C 1
ATOM 6351 O O . GLN B 1 367 ? -15.844 53.344 23.906 1 84 367 GLN B O 1
ATOM 6356 N N . LYS B 1 368 ? -17.031 51.594 23.516 1 84.25 368 LYS B N 1
ATOM 6357 C CA . LYS B 1 368 ? -17.031 51.156 24.906 1 84.25 368 LYS B CA 1
ATOM 6358 C C . LYS B 1 368 ? -15.883 50.188 25.172 1 84.25 368 LYS B C 1
ATOM 6360 O O . LYS B 1 368 ? -15.445 50.031 26.312 1 84.25 368 LYS B O 1
ATOM 6365 N N . ILE B 1 369 ? -15.5 49.469 24.109 1 83.81 369 ILE B N 1
ATOM 6366 C CA . ILE B 1 369 ? -14.375 48.562 24.234 1 83.81 369 ILE B CA 1
ATOM 6367 C C . ILE B 1 369 ? -13.359 48.812 23.125 1 83.81 369 ILE B C 1
ATOM 6369 O O . ILE B 1 369 ? -13.672 49.469 22.141 1 83.81 369 ILE B O 1
ATOM 6373 N N . GLY B 1 370 ? -12.211 48.406 23.391 1 76.19 370 GLY B N 1
ATOM 6374 C CA . GLY B 1 370 ? -11.148 48.594 22.406 1 76.19 370 GLY B CA 1
ATOM 6375 C C . GLY B 1 370 ? -11.172 47.531 21.312 1 76.19 370 GLY B C 1
ATOM 6376 O O . GLY B 1 370 ? -11.922 46.562 21.391 1 76.19 370 GLY B O 1
ATOM 6377 N N . LEU B 1 371 ? -10.5 47.812 20.281 1 74.12 371 LEU B N 1
ATOM 6378 C CA . LEU B 1 371 ? -10.406 46.938 19.125 1 74.12 371 LEU B CA 1
ATOM 6379 C C . LEU B 1 371 ? -9.859 45.562 19.531 1 74.12 371 LEU B C 1
ATOM 6381 O O . LEU B 1 371 ? -10.328 44.531 19.047 1 74.12 371 LEU B O 1
ATOM 6385 N N . PHE B 1 372 ? -8.914 45.562 20.5 1 73.44 372 PHE B N 1
ATOM 6386 C CA . PHE B 1 372 ? -8.281 44.312 20.922 1 73.44 372 PHE B CA 1
ATOM 6387 C C . PHE B 1 372 ? -9.289 43.406 21.609 1 73.44 372 PHE B C 1
ATOM 6389 O O . PHE B 1 372 ? -9.281 42.188 21.391 1 73.44 372 PHE B O 1
ATOM 6396 N N . GLU B 1 373 ? -10.062 44.031 22.406 1 79.19 373 GLU B N 1
ATOM 6397 C CA . GLU B 1 373 ? -11.07 43.25 23.109 1 79.19 373 GLU B CA 1
ATOM 6398 C C . GLU B 1 373 ? -12.086 42.656 22.125 1 79.19 373 GLU B C 1
ATOM 6400 O O . GLU B 1 373 ? -12.477 41.5 22.25 1 79.19 373 GLU B O 1
ATOM 6405 N N . TYR B 1 374 ? -12.484 43.406 21.156 1 80 374 TYR B N 1
ATOM 6406 C CA . TYR B 1 374 ? -13.398 42.906 20.141 1 80 374 TYR B CA 1
ATOM 6407 C C . TYR B 1 374 ? -12.773 41.75 19.359 1 80 374 TYR B C 1
ATOM 6409 O O . TYR B 1 374 ? -13.438 40.75 19.078 1 80 374 TYR B O 1
ATOM 6417 N N . LEU B 1 375 ? -11.523 41.875 19.078 1 79.12 375 LEU B N 1
ATOM 6418 C CA . LEU B 1 375 ? -10.836 40.844 18.312 1 79.12 375 LEU B CA 1
ATOM 6419 C C . LEU B 1 375 ? -10.766 39.531 19.094 1 79.12 375 LEU B C 1
ATOM 6421 O O . LEU B 1 375 ? -10.812 38.469 18.5 1 79.12 375 LEU B O 1
ATOM 6425 N N . ILE B 1 376 ? -10.695 39.625 20.312 1 80.81 376 ILE B N 1
ATOM 6426 C CA . ILE B 1 376 ? -10.648 38.438 21.156 1 80.81 376 ILE B CA 1
ATOM 6427 C C . ILE B 1 376 ? -11.961 37.688 21.031 1 80.81 376 ILE B C 1
ATOM 6429 O O . ILE B 1 376 ? -11.961 36.438 20.891 1 80.81 376 ILE B O 1
ATOM 6433 N N . TYR B 1 377 ? -13.062 38.438 21.062 1 85.31 377 TYR B N 1
ATOM 6434 C CA . TYR B 1 377 ? -14.359 37.812 20.922 1 85.31 377 TYR B CA 1
ATOM 6435 C C . TYR B 1 377 ? -14.508 37.188 19.531 1 85.31 377 TYR B C 1
ATOM 6437 O O . TYR B 1 377 ? -14.984 36.031 19.406 1 85.31 377 TYR B O 1
ATOM 6445 N N . GLN B 1 378 ? -14.078 37.875 18.562 1 85.88 378 GLN B N 1
ATOM 6446 C CA . GLN B 1 378 ? -14.18 37.375 17.203 1 85.88 378 GLN B CA 1
ATOM 6447 C C . GLN B 1 378 ? -13.328 36.125 17 1 85.88 378 GLN B C 1
ATOM 6449 O O . GLN B 1 378 ? -13.789 35.125 16.406 1 85.88 378 GLN B O 1
ATOM 6454 N N . ASN B 1 379 ? -12.156 36.156 17.5 1 85.94 379 ASN B N 1
ATOM 6455 C CA . ASN B 1 379 ? -11.266 35 17.359 1 85.94 379 ASN B CA 1
ATOM 6456 C C . ASN B 1 379 ? -11.781 33.781 18.125 1 85.94 379 ASN B C 1
ATOM 6458 O O . ASN B 1 379 ? -11.641 32.656 17.672 1 85.94 379 ASN B O 1
ATOM 6462 N N . SER B 1 380 ? -12.258 34.094 19.25 1 87.31 380 SER B N 1
ATOM 6463 C CA . SER B 1 380 ? -12.82 33 20.047 1 87.31 380 SER B CA 1
ATOM 6464 C C . SER B 1 380 ? -13.961 32.312 19.297 1 87.31 380 SER B C 1
ATOM 6466 O O . SER B 1 380 ? -14.078 31.078 19.344 1 87.31 380 SER B O 1
ATOM 6468 N N . TYR B 1 381 ? -14.836 33.094 18.688 1 90.25 381 TYR B N 1
ATOM 6469 C CA . TYR B 1 381 ? -15.93 32.562 17.875 1 90.25 381 TYR B CA 1
ATOM 6470 C C . TYR B 1 381 ? -15.398 31.719 16.719 1 90.25 381 TYR B C 1
ATOM 6472 O O . TYR B 1 381 ? -15.844 30.594 16.5 1 90.25 381 TYR B O 1
ATOM 6480 N N . MET B 1 382 ? -14.461 32.219 16.031 1 91.12 382 MET B N 1
ATOM 6481 C CA . MET B 1 382 ? -13.891 31.531 14.891 1 91.12 382 MET B CA 1
ATOM 6482 C C . MET B 1 382 ? -13.188 30.25 15.336 1 91.12 382 MET B C 1
ATOM 6484 O O . MET B 1 382 ? -13.273 29.219 14.656 1 91.12 382 MET B O 1
ATOM 6488 N N . ASP B 1 383 ? -12.539 30.266 16.484 1 90.75 383 ASP B N 1
ATOM 6489 C CA . ASP B 1 383 ? -11.891 29.078 17.016 1 90.75 383 ASP B CA 1
ATOM 6490 C C . ASP B 1 383 ? -12.914 27.984 17.328 1 90.75 383 ASP B C 1
ATOM 6492 O O . ASP B 1 383 ? -12.641 26.797 17.125 1 90.75 383 ASP B O 1
ATOM 6496 N N . ALA B 1 384 ? -13.961 28.453 17.828 1 91.56 384 ALA B N 1
ATOM 6497 C CA . ALA B 1 384 ? -15.016 27.484 18.141 1 91.56 384 ALA B CA 1
ATOM 6498 C C . ALA B 1 384 ? -15.531 26.812 16.875 1 91.56 384 ALA B C 1
ATOM 6500 O O . ALA B 1 384 ? -15.828 25.609 16.875 1 91.56 384 ALA B O 1
ATOM 6501 N N . LEU B 1 385 ? -15.664 27.562 15.805 1 92.19 385 LEU B N 1
ATOM 6502 C CA . LEU B 1 385 ? -16.094 26.984 14.531 1 92.19 385 LEU B CA 1
ATOM 6503 C C . LEU B 1 385 ? -15.094 25.969 14.023 1 92.19 385 LEU B C 1
ATOM 6505 O O . LEU B 1 385 ? -15.477 24.922 13.5 1 92.19 385 LEU B O 1
ATOM 6509 N N . ILE B 1 386 ? -13.836 26.234 14.117 1 92.38 386 ILE B N 1
ATOM 6510 C CA . ILE B 1 386 ? -12.773 25.328 13.695 1 92.38 386 ILE B CA 1
ATOM 6511 C C . ILE B 1 386 ? -12.828 24.047 14.523 1 92.38 386 ILE B C 1
ATOM 6513 O O . ILE B 1 386 ? -12.719 22.938 13.984 1 92.38 386 ILE B O 1
ATOM 6517 N N . THR B 1 387 ? -13.023 24.219 15.805 1 91 387 THR B N 1
ATOM 6518 C CA . THR B 1 387 ? -13.086 23.062 16.703 1 91 387 THR B CA 1
ATOM 6519 C C . THR B 1 387 ? -14.273 22.172 16.344 1 91 387 THR B C 1
ATOM 6521 O O . THR B 1 387 ? -14.188 20.953 16.453 1 91 387 THR B O 1
ATOM 6524 N N . LEU B 1 388 ? -15.359 22.797 16.016 1 93.44 388 LEU B N 1
ATOM 6525 C CA . LEU B 1 388 ? -16.531 22.031 15.594 1 93.44 388 LEU B CA 1
ATOM 6526 C C . LEU B 1 388 ? -16.219 21.203 14.352 1 93.44 388 LEU B C 1
ATOM 6528 O O . LEU B 1 388 ? -16.562 20.016 14.289 1 93.44 388 LEU B O 1
ATOM 6532 N N . ALA B 1 389 ? -15.594 21.797 13.367 1 92.94 389 ALA B N 1
ATOM 6533 C CA . ALA B 1 389 ? -15.227 21.078 12.156 1 92.94 389 ALA B CA 1
ATOM 6534 C C . ALA B 1 389 ? -14.312 19.906 12.477 1 92.94 389 ALA B C 1
ATOM 6536 O O . ALA B 1 389 ? -14.453 18.828 11.898 1 92.94 389 ALA B O 1
ATOM 6537 N N . GLU B 1 390 ? -13.422 20.031 13.383 1 93.12 390 GLU B N 1
ATOM 6538 C CA . GLU B 1 390 ? -12.508 18.969 13.797 1 93.12 390 GLU B CA 1
ATOM 6539 C C . GLU B 1 390 ? -13.266 17.828 14.492 1 93.12 390 GLU B C 1
ATOM 6541 O O . GLU B 1 390 ? -12.945 16.656 14.297 1 93.12 390 GLU B O 1
ATOM 6546 N N . ALA B 1 391 ? -14.148 18.281 15.312 1 93.44 391 ALA B N 1
ATOM 6547 C CA . ALA B 1 391 ? -14.961 17.281 15.992 1 93.44 391 ALA B CA 1
ATOM 6548 C C . ALA B 1 391 ? -15.758 16.453 14.992 1 93.44 391 ALA B C 1
ATOM 6550 O O . ALA B 1 391 ? -15.922 15.234 15.172 1 93.44 391 ALA B O 1
ATOM 6551 N N . LYS B 1 392 ? -16.281 17.094 14.016 1 95 392 LYS B N 1
ATOM 6552 C CA . LYS B 1 392 ? -17.016 16.391 12.969 1 95 392 LYS B CA 1
ATOM 6553 C C . LYS B 1 392 ? -16.109 15.43 12.219 1 95 392 LYS B C 1
ATOM 6555 O O . LYS B 1 392 ? -16.516 14.32 11.859 1 95 392 LYS B O 1
ATOM 6560 N N . ILE B 1 393 ? -14.914 15.797 11.906 1 95.62 393 ILE B N 1
ATOM 6561 C CA . ILE B 1 393 ? -13.953 14.93 11.227 1 95.62 393 ILE B CA 1
ATOM 6562 C C . ILE B 1 393 ? -13.672 13.695 12.086 1 95.62 393 ILE B C 1
ATOM 6564 O O . ILE B 1 393 ? -13.609 12.578 11.578 1 95.62 393 ILE B O 1
ATOM 6568 N N . GLU B 1 394 ? -13.531 13.906 13.367 1 93.75 394 GLU B N 1
ATOM 6569 C CA . GLU B 1 394 ? -13.312 12.781 14.273 1 93.75 394 GLU B CA 1
ATOM 6570 C C . GLU B 1 394 ? -14.508 11.828 14.266 1 93.75 394 GLU B C 1
ATOM 6572 O O . GLU B 1 394 ? -14.336 10.609 14.305 1 93.75 394 GLU B O 1
ATOM 6577 N N . TYR B 1 395 ? -15.633 12.492 14.297 1 96 395 TYR B N 1
ATOM 6578 C CA . TYR B 1 395 ? -16.844 11.672 14.211 1 96 395 TYR B CA 1
ATOM 6579 C C . TYR B 1 395 ? -16.828 10.82 12.953 1 96 395 TYR B C 1
ATOM 6581 O O . TYR B 1 395 ? -17.172 9.633 12.992 1 96 395 TYR B O 1
ATOM 6589 N N . ILE B 1 396 ? -16.531 11.391 11.852 1 96 396 ILE B N 1
ATOM 6590 C CA . ILE B 1 396 ? -16.438 10.688 10.57 1 96 396 ILE B CA 1
ATOM 6591 C C . ILE B 1 396 ? -15.445 9.539 10.68 1 96 396 ILE B C 1
ATOM 6593 O O . ILE B 1 396 ? -15.703 8.438 10.18 1 96 396 ILE B O 1
ATOM 6597 N N . ASP B 1 397 ? -14.359 9.719 11.336 1 95.06 397 ASP B N 1
ATOM 6598 C CA . ASP B 1 397 ? -13.344 8.688 11.492 1 95.06 397 ASP B CA 1
ATOM 6599 C C . ASP B 1 397 ? -13.883 7.504 12.297 1 95.06 397 ASP B C 1
ATOM 6601 O O . ASP B 1 397 ? -13.672 6.348 11.922 1 95.06 397 ASP B O 1
ATOM 6605 N N . ILE B 1 398 ? -14.523 7.801 13.328 1 95.5 398 ILE B N 1
ATOM 6606 C CA . ILE B 1 398 ? -15.07 6.742 14.172 1 95.5 398 ILE B CA 1
ATOM 6607 C C . ILE B 1 398 ? -16.156 5.988 13.406 1 95.5 398 ILE B C 1
ATOM 6609 O O . ILE B 1 398 ? -16.234 4.758 13.469 1 95.5 398 ILE B O 1
ATOM 6613 N N . SER B 1 399 ? -16.969 6.738 12.75 1 95.94 399 SER B N 1
ATOM 6614 C CA . SER B 1 399 ? -18.016 6.109 11.938 1 95.94 399 SER B CA 1
ATOM 6615 C C . SER B 1 399 ? -17.406 5.191 10.883 1 95.94 399 SER B C 1
ATOM 6617 O O . SER B 1 399 ? -17.953 4.125 10.594 1 95.94 399 SER B O 1
ATOM 6619 N N . THR B 1 400 ? -16.344 5.645 10.305 1 96.5 400 THR B N 1
ATOM 6620 C CA . THR B 1 400 ? -15.641 4.84 9.312 1 96.5 400 THR B CA 1
ATOM 6621 C C . THR B 1 400 ? -15.117 3.545 9.938 1 96.5 400 THR B C 1
ATOM 6623 O O . THR B 1 400 ? -15.25 2.471 9.344 1 96.5 400 THR B O 1
ATOM 6626 N N . LEU B 1 401 ? -14.57 3.646 11.078 1 95.56 401 LEU B N 1
ATOM 6627 C CA . LEU B 1 401 ? -14.062 2.465 11.766 1 95.56 401 LEU B CA 1
ATOM 6628 C C . LEU B 1 401 ? -15.188 1.48 12.062 1 95.56 401 LEU B C 1
ATOM 6630 O O . LEU B 1 401 ? -15 0.266 11.945 1 95.56 401 LEU B O 1
ATOM 6634 N N . LEU B 1 402 ? -16.281 1.979 12.422 1 96.56 402 LEU B N 1
ATOM 6635 C CA . LEU B 1 402 ? -17.453 1.128 12.648 1 96.56 402 LEU B CA 1
ATOM 6636 C C . LEU B 1 402 ? -17.859 0.405 11.367 1 96.56 402 LEU B C 1
ATOM 6638 O O . LEU B 1 402 ? -18.031 -0.815 11.367 1 96.56 402 LEU B O 1
ATOM 6642 N N . GLU B 1 403 ? -17.984 1.149 10.281 1 96.44 403 GLU B N 1
ATOM 6643 C CA . GLU B 1 403 ? -18.375 0.563 9 1 96.44 403 GLU B CA 1
ATOM 6644 C C . GLU B 1 403 ? -17.359 -0.47 8.531 1 96.44 403 GLU B C 1
ATOM 6646 O O . GLU B 1 403 ? -17.734 -1.514 7.988 1 96.44 403 GLU B O 1
ATOM 6651 N N . GLU B 1 404 ? -16.094 -0.177 8.688 1 96.19 404 GLU B N 1
ATOM 6652 C CA . GLU B 1 404 ? -15.047 -1.139 8.328 1 96.19 404 GLU B CA 1
ATOM 6653 C C . GLU B 1 404 ? -15.164 -2.414 9.156 1 96.19 404 GLU B C 1
ATOM 6655 O O . GLU B 1 404 ? -14.945 -3.514 8.648 1 96.19 404 GLU B O 1
ATOM 6660 N N . THR B 1 405 ? -15.445 -2.209 10.406 1 96.19 405 THR B N 1
ATOM 6661 C CA . THR B 1 405 ? -15.617 -3.352 11.297 1 96.19 405 THR B CA 1
ATOM 6662 C C . THR B 1 405 ? -16.797 -4.211 10.852 1 96.19 405 THR B C 1
ATOM 6664 O O . THR B 1 405 ? -16.719 -5.438 10.867 1 96.19 405 THR B O 1
ATOM 6667 N N . LEU B 1 406 ? -17.828 -3.578 10.43 1 96.12 406 LEU B N 1
ATOM 6668 C CA . LEU B 1 406 ? -19.016 -4.297 9.992 1 96.12 406 LEU B CA 1
ATOM 6669 C C . LEU B 1 406 ? -18.844 -4.824 8.57 1 96.12 406 LEU B C 1
ATOM 6671 O O . LEU B 1 406 ? -19.562 -5.723 8.141 1 96.12 406 LEU B O 1
ATOM 6675 N N . GLY B 1 407 ? -17.922 -4.246 7.848 1 95.38 407 GLY B N 1
ATOM 6676 C CA . GLY B 1 407 ? -17.672 -4.66 6.477 1 95.38 407 GLY B CA 1
ATOM 6677 C C . GLY B 1 407 ? -18.703 -4.137 5.496 1 95.38 407 GLY B C 1
ATOM 6678 O O . GLY B 1 407 ? -18.828 -4.66 4.387 1 95.38 407 GLY B O 1
ATOM 6679 N N . GLU B 1 408 ? -19.516 -3.148 5.895 1 92.94 408 GLU B N 1
ATOM 6680 C CA . GLU B 1 408 ? -20.531 -2.545 5.047 1 92.94 408 GLU B CA 1
ATOM 6681 C C . GLU B 1 408 ? -20.797 -1.1 5.453 1 92.94 408 GLU B C 1
ATOM 6683 O O . GLU B 1 408 ? -20.672 -0.747 6.629 1 92.94 408 GLU B O 1
ATOM 6688 N N . SER B 1 409 ? -21.125 -0.365 4.43 1 91.94 409 SER B N 1
ATOM 6689 C CA . SER B 1 409 ? -21.453 1.036 4.68 1 91.94 409 SER B CA 1
ATOM 6690 C C . SER B 1 409 ? -22.859 1.188 5.254 1 91.94 409 SER B C 1
ATOM 6692 O O . SER B 1 409 ? -23.766 0.423 4.91 1 91.94 409 SER B O 1
ATOM 6694 N N . LEU B 1 410 ? -23.016 2.104 6.098 1 90.12 410 LEU B N 1
ATOM 6695 C CA . LEU B 1 410 ? -24.312 2.377 6.699 1 90.12 410 LEU B CA 1
ATOM 6696 C C . LEU B 1 410 ? -25.062 3.457 5.918 1 90.12 410 LEU B C 1
ATOM 6698 O O . LEU B 1 410 ? -26.172 3.832 6.281 1 90.12 410 LEU B O 1
ATOM 6702 N N . THR B 1 411 ? -24.375 3.904 4.891 1 81.31 411 THR B N 1
ATOM 6703 C CA . THR B 1 411 ? -25 4.902 4.035 1 81.31 411 THR B CA 1
ATOM 6704 C C . THR B 1 411 ? -26.094 4.266 3.178 1 81.31 411 THR B C 1
ATOM 6706 O O . THR B 1 411 ? -25.891 3.201 2.588 1 81.31 411 THR B O 1
ATOM 6709 N N . ARG B 1 412 ? -27.375 4.754 3.406 1 65.69 412 ARG B N 1
ATOM 6710 C CA . ARG B 1 412 ? -28.5 4.227 2.648 1 65.69 412 ARG B CA 1
ATOM 6711 C C . ARG B 1 412 ? -28.391 4.605 1.174 1 65.69 412 ARG B C 1
ATOM 6713 O O . ARG B 1 412 ? -28.297 5.785 0.837 1 65.69 412 ARG B O 1
ATOM 6720 N N . LEU B 1 413 ? -27.844 3.639 0.312 1 60.66 413 LEU B N 1
ATOM 6721 C CA . LEU B 1 413 ? -27.875 3.867 -1.128 1 60.66 413 LEU B CA 1
ATOM 6722 C C . LEU B 1 413 ? -29.312 3.908 -1.635 1 60.66 413 LEU B C 1
ATOM 6724 O O . LEU B 1 413 ? -30.172 3.186 -1.129 1 60.66 413 LEU B O 1
ATOM 6728 N N . GLY B 1 414 ? -29.953 4.891 -1.731 1 46.12 414 GLY B N 1
ATOM 6729 C CA . GLY B 1 414 ? -31.297 4.812 -2.305 1 46.12 414 GLY B CA 1
ATOM 6730 C C . GLY B 1 414 ? -31.531 3.533 -3.08 1 46.12 414 GLY B C 1
ATOM 6731 O O . GLY B 1 414 ? -30.594 2.828 -3.439 1 46.12 414 GLY B O 1
ATOM 6732 N N . GLU B 1 415 ? -32.844 2.922 -2.955 1 36.59 415 GLU B N 1
ATOM 6733 C CA . GLU B 1 415 ? -33.312 1.782 -3.729 1 36.59 415 GLU B CA 1
ATOM 6734 C C . GLU B 1 415 ? -32.688 1.756 -5.121 1 36.59 415 GLU B C 1
ATOM 6736 O O . GLU B 1 415 ? -32.906 2.678 -5.914 1 36.59 415 GLU B O 1
ATOM 6741 N N . LEU B 1 416 ? -31.547 1.476 -5.422 1 34.12 416 LEU B N 1
ATOM 6742 C CA . LEU B 1 416 ? -31.406 1.07 -6.816 1 34.12 416 LEU B CA 1
ATOM 6743 C C . LEU B 1 416 ? -32.531 0.112 -7.219 1 34.12 416 LEU B C 1
ATOM 6745 O O . LEU B 1 416 ? -32.625 -0.982 -6.66 1 34.12 416 LEU B O 1
ATOM 6749 N N . HIS B 1 417 ? -33.719 0.506 -7.328 1 25.48 417 HIS B N 1
ATOM 6750 C CA . HIS B 1 417 ? -34.594 -0.38 -8.109 1 25.48 417 HIS B CA 1
ATOM 6751 C C . HIS B 1 417 ? -33.844 -0.928 -9.328 1 25.48 417 HIS B C 1
ATOM 6753 O O . HIS B 1 417 ? -33.125 -0.189 -10.008 1 25.48 417 HIS B O 1
#

Sequence (834 aa):
MGVAFLISGAGALDAKTFTLQEFFKEVETNSMELIGKKADFKSRLNEQRSVNAWDFPYIYNETSMVKNFQGIVEAQPRTLLMVRPKLPWVSSLLSKSLSIKTIQYDKSYQLNKNLAFIGAKRLYLTYVMTKEKYQVYAQREANFYSQLKIAKEKVKAGSMSEKDYINFNNSYLESKLAKTNVETKLIDLEKMLDTMLAIVEPVKEGAHFDTYLDHLHDVKVIGLDFEYVHLEPEALKFKLDRSLYVDILDLTAKDYQVNAKLANRDVFNAFEFGIGSESYNSSTNLSVEVHIPLPVTPKNIYQKRKFLDLQSGTLAQNEVMKRNIRINANSYLNQLKTKEAYIETQKEAIANKKRLMEMGRIAYEAQKIGLFEYLIYQNSYMDALITLAEAKIEYIDISTLLEETLGESLTRLGELHMGVAFLISGAGALDAKTFTLQEFFKEVETNSMELIGKKADFKSRLNEQRSVNAWDFPYIYNETSMVKNFQGIVEAQPRTLLMVRPKLPWVSSLLSKSLSIKTIQYDKSYQLNKNLAFIGAKRLYLTYVMTKEKYQVYAQREANFYSQLKIAKEKVKAGSMSEKDYINFNNSYLESKLAKTNVETKLIDLEKMLDTMLAIVEPVKEGAHFDTYLDHLHDVKVIGLDFEYVHLEPEALKFKLDRSLYVDILDLTAKDYQVNAKLANRDVFNAFEFGIGSESYNSSTNLSVEVHIPLPVTPKNIYQKRKFLDLQSGTLAQNEVMKRNIRINANSYLNQLKTKEAYIETQKEAIANKKRLMEMGRIAYEAQKIGLFEYLIYQNSYMDALITLAEAKIEYIDISTLLEETLGESLTRLGELH

pLDDT: mean 85.73, std 15.12, range [24.97, 97.81]

Secondary structure (DSSP, 8-state):
---------------EEE-HHHHHHHHHHT-HHHHHHHHHHHHHHHHHHHHHSPPPPEEEEEEEEEE-TTS-EEEEEEEEEEE-PPPHHHHHHHHHHHHHHHHHHHHHHHHHHHHHHHHHHHHHHHHHHHHHHHHHHHHHHHHHHHHHHHHHHHHHHTSS-HHHHHHHHHHHHHHHHHHHHHHHHHHHHHHHHHHHHT------TT--GGGTTSGGG-EEETT---------HHHHHHHHHT-HHHHHHHHHHHHHHHHHHHHHHGGGTT-EEEEEEEEETTEEEEEEEEEEE---STHHHHHHHHHHHHHHHHHHHHHHHHHHHHHHHHHHHHHHHHHHHHHHHHHHHHHHHHHHHHHHHHHHHTTSS-HHHHHHHHHHHHHHHHHHHHHHHHHHHHHHHHHHHHTS--S------/---------------EEE-HHHHHHHHHHT-HHHHHHHHHHHHHHHHHHHHHSPPPPEEEEEEEEEE-TTS-EEEEEEEEEEE-PPPHHHHHHHHHHHHHHHHHHHHHHHHHHHHHHHHHHHHHHHHHHHHHHHHHHHHHHHHHHHHHHHHHHHHHHTSS-HHHHHHHHHHHHHHHHHHHHHHHHHHHHHHHHHHHHT------TT--GGGTSSGGG-EEETT---------HHHHHHHHHT-HHHHHHHHHHHHHHHHHHHHHHGGGTT-EEEEEEEEETTEEEEEEEEE-----STHHHHHHHHHHHHHHHHHHHHHHHHHHHHHHHHHHHHHHHHHHHHHHHHHHHHHHHHHHHHHHHHHHHTTSS-HHHHHHHHHHHHHHHHHHHHHHHHHHHHHHHHHHHHTS--S------

Solvent-accessible surface area (backbone atoms only — not comparable to full-atom values): 43879 Å² total; per-residue (Å²): 136,80,82,75,77,77,78,73,82,74,77,77,68,63,47,52,73,32,49,57,68,52,47,51,50,33,44,56,72,53,28,66,65,56,52,48,49,52,53,49,49,52,49,52,52,50,50,49,51,57,67,64,44,68,61,82,63,47,79,46,77,48,75,44,83,42,69,43,98,85,68,47,76,38,80,31,44,32,41,28,46,34,38,42,66,71,53,69,73,49,49,49,49,46,50,48,42,51,52,47,49,52,53,34,48,50,49,51,49,52,38,52,52,32,47,50,48,46,52,48,51,48,52,51,52,44,41,56,39,45,51,54,39,39,53,52,33,49,51,50,27,52,52,33,48,55,47,36,56,51,44,53,55,34,37,75,70,66,79,40,57,70,68,57,42,52,52,39,48,49,53,25,52,53,33,46,51,53,33,52,54,46,46,52,54,47,51,51,45,49,52,52,47,24,56,41,57,68,55,80,70,80,76,60,87,82,63,53,80,58,49,72,69,32,68,46,63,37,79,42,53,52,90,72,70,95,71,86,87,84,78,52,69,69,58,48,50,53,49,61,75,64,25,54,70,53,50,40,36,50,40,50,24,52,41,24,50,47,49,19,50,42,35,63,63,49,55,50,70,72,25,33,42,27,47,34,40,29,34,51,92,93,36,83,19,56,28,42,34,40,34,43,48,42,78,79,47,64,26,41,56,25,44,20,48,18,25,48,34,42,22,52,24,34,50,53,38,36,54,48,48,55,52,37,40,53,47,49,41,52,42,37,52,51,46,50,53,52,48,50,52,49,50,54,51,46,54,52,53,37,55,52,34,46,51,48,26,53,52,32,51,53,34,37,77,68,66,73,44,52,70,66,60,37,50,52,32,48,47,52,31,52,48,43,54,46,51,49,37,50,51,53,44,50,46,49,51,47,54,44,52,33,26,58,59,53,47,42,64,84,71,80,68,69,83,74,123,136,80,84,74,77,79,79,76,83,78,79,77,70,66,46,53,72,32,47,56,67,54,48,52,51,34,44,55,73,46,29,56,65,55,41,45,49,53,19,48,48,52,21,52,52,23,47,48,51,23,68,65,35,49,61,60,29,29,39,39,36,38,36,36,42,41,67,38,97,85,67,47,76,39,80,32,44,32,40,28,48,32,36,42,67,71,53,69,74,50,50,50,47,47,51,49,42,51,53,45,48,52,53,33,48,50,49,49,49,51,36,52,51,30,46,52,48,44,53,49,50,47,52,51,54,44,41,56,39,48,52,54,40,38,53,52,32,49,51,51,28,52,53,34,46,55,49,34,55,54,41,52,54,32,38,75,70,66,80,39,56,72,66,58,40,51,52,38,49,48,54,25,52,52,31,47,51,53,31,52,51,46,47,47,52,47,50,52,45,48,41,52,48,24,44,38,57,67,52,80,72,77,79,62,84,82,62,54,78,60,43,74,70,28,67,43,62,36,79,43,52,52,90,69,68,96,72,87,85,82,78,51,70,67,58,48,52,53,47,62,74,63,24,55,72,52,50,40,36,50,40,52,23,52,40,25,51,47,49,20,52,41,34,64,64,49,58,49,72,71,26,33,43,25,47,35,42,28,36,54,92,94,36,83,39,85,40,78,48,78,42,78,57,77,82,80,64,66,63,42,58,54,49,20,47,54,25,47,52,50,20,54,50,34,50,53,48,37,54,52,47,55,52,50,40,53,54,50,41,52,50,36,52,52,50,49,53,52,48,50,53,50,52,54,51,48,52,52,51,41,54,52,34,47,51,50,28,52,52,31,50,53,34,37,79,69,64,73,44,52,72,67,60,37,48,51,35,46,49,52,33,53,49,44,54,44,50,49,38,52,52,51,45,51,48,49,51,46,52,45,53,32,26,57,60,54,46,41,64,83,70,81,70,69,81,77,121

Nearest PDB structures (foldseek):
  5azs-assembly1_C  TM=7.755E-01  e=2.756E-12  Pseudomonas aeruginosa PAO1
  5azs-assembly1_A  TM=7.637E-01  e=6.350E-12  Pseudomonas aeruginosa PAO1
  5azs-assembly1_B  TM=7.915E-01  e=1.273E-11  Pseudomonas aeruginosa PAO1
  5iuy-assembly1_A  TM=7.729E-01  e=8.931E-11  Pseudomonas aeruginosa PAO1
  4mt4-assembly1_C  TM=7.201E-01  e=1.682E-11  Campylobacter jejuni

Organism: Helicobacter pylori (strain G27) (NCBI:txid563041)

Radius of gyration: 39.4 Å; Cα contacts (8 Å, |Δi|>4): 1046; chains: 2; bounding box: 101×135×88 Å

Foldseek 3Di:
DDPPPPPPDPPPLAAAEAEPVLLLVLLCVLDPVLVVLVVVLVVVLVVLVVVLDFDDKDKDKDWDFDQDPVRDTDIKIDIKTKGQDDDPVLSVLSVVLSVLSVVLSVLVSLLVSQLSVLVLLLLQALLVLLLLLLVLLVVQLVVLVVVLVVQVVCVVVVNDDPVVSVVSVVSNVVSVVVSVVSLVVSVVSLVVNCSSNVPDDDPPDPPPSCVCVDSSHHYHYPQSHQDQDDDDPVRVVVLLVVFSVLSSLVSLLVSLQSQLVSLVPCQFSVWMKMWTWIDDPNDIDIDIDIDGGDNPDCPSVVSSVVSVVVSVVSVVVSVVLSVVLVVLLVVLSVVSVVLVVVLVVLVVVLVVLVVVLVVLVVCVVVVNDDPVVSSVSVVVNSVSSSVSSVSSSVSSVSQSSSCSSSSHHPRPPPPPD/DDPPPPPDDPPPLAAAEAEPVLLLVLLQVLDPVLVVLVVVLVVVLVVLVVVLDFDDKDKDKDWDFDQFPVRDTDIKIDIKTKGQDDDPVLSVLSVVLSVLSVVLSVLVSLLVSQLSVLVLLLLQALLVLLLLLLVLLVVQLVVLVVVLVVQVVCVVVVNDDPVVSVVSVVSNVVSVVVSVVSLVVSVVSLVVNCSSNVPDDPPPDPPPSCVCVPNSHHYHYPQSHQDQDDDDPVRVVVLLVVFSVLSSLVSLLVSLQSQLVSLVVCQFSVWMKMWTWIDDSNDIDIDIDIDGGDPPDCPSVVSSVVSNVVSVVSVVVSVVLSVVLVVLLVVLSVVSVVLVVVLVVLVVVLVVLVVVLVVLVVCVVVVNDDPVVSVVSVVVNSVSSSVSSVSSSVSSVSQSSNCSSSSHHPRPPPPPD